Protein AF-A0A7Y4VP18-F1 (afdb_monomer_lite)

pLDDT: mean 71.91, std 22.38, range [23.7, 98.19]

Sequence (943 aa):
MKFELAARCVFVPAMILACAVATFGQVPNRPVITEVFTDPPGDNDGPVGRLGGNAHQEYIEIYLPPSASLSATLNKDALRLTFYEVEGDSTSSGLGLVNYRFDLPTFDLDPSNGITPGAIPRPSTGVVVLGWVDYASTAPVVLAGTSATRVAMINGGITSTGGTYTFIAMNGAQDGGTTNFPVPTAENKIDMPAEAGSGVIQNGSAAYLLVNRDSPSYVMLCDDAHTAECPAGSDPQLANDAVGLNTPASLDGLACNDHGKFLVTDQPYDAPTGDDIDLETVLPLGGAFSLLVPQVPEVDTSATFAGVANGYARRFVDVAKTTETAADDDPVADATTAYRHVRNDGPFFPSPGRAALTTTPPELGVAGSIEQSVQVLADTTGRPGILAANVGGNYPVNLSTAAGASSNSLVATFAAGSSATGVPGQTLGFPTVAVTVAPGATHGAVADATVTVTANNANGGDPPVAAPIQNTTLTATVLKPTAGLTASGLPFQTTVFAAIQGIPASAGLTNEFRATSLGAAVAANLGGAILDTLTNGAVLADSTTNIGNGVLMQTIIRDFPDPAFYIELPGPPGEPSLVQAVLQSAEVQSGASTYDNSFDVGLTVLRAIRFNLPDTFTFGGFFTPTETLQFVDATGRAGRVRSGLSNATTTRTFELAILDTNVKDDNSLETGATDDVGIVVEVETVEAGSPVAPGEFVFLSYTGGLQGADIDGVDVPPGNNIATILFLDLDNLHTVLGIRTLEAIILVDGSGTGELDVAEIFSLNASSQQPSVVAATPNNGASLWRTSLNTVRLSFSQDITTPAAGQVEIRQLLPGGLFGPDLSGGFGMLVQEGVGGSPRVLRIRDTGGGDLVHRNWYAIRNAGTWAGVADFELHYLVQIGDVDGDMEVLDADVDVTNLAIPSLTPSGDDRRNVDGDGAILNADASSTNARIPSLFVPKPSGH

Structure (mmCIF, N/CA/C/O backbone):
data_AF-A0A7Y4VP18-F1
#
_entry.id   AF-A0A7Y4VP18-F1
#
loop_
_atom_site.group_PDB
_atom_site.id
_atom_site.type_symbol
_atom_site.label_atom_id
_atom_site.label_alt_id
_atom_site.label_comp_id
_atom_site.label_asym_id
_atom_site.label_entity_id
_atom_site.label_seq_id
_atom_site.pdbx_PDB_ins_code
_atom_site.Cartn_x
_atom_site.Cartn_y
_atom_site.Cartn_z
_atom_site.occupancy
_atom_site.B_iso_or_equiv
_atom_site.auth_seq_id
_atom_site.auth_comp_id
_atom_site.auth_asym_id
_atom_site.auth_atom_id
_atom_site.pdbx_PDB_model_num
ATOM 1 N N . MET A 1 1 ? -30.834 -15.791 76.179 1.00 27.39 1 MET A N 1
ATOM 2 C CA . MET A 1 1 ? -30.591 -15.063 74.918 1.00 27.39 1 MET A CA 1
ATOM 3 C C . MET A 1 1 ? -30.558 -16.081 73.796 1.00 27.39 1 MET A C 1
ATOM 5 O O . MET A 1 1 ? -29.764 -17.007 73.868 1.00 27.39 1 MET A O 1
ATOM 9 N N . LYS A 1 2 ? -31.513 -15.953 72.869 1.00 34.97 2 LYS A N 1
ATOM 10 C CA . LYS A 1 2 ? -31.627 -16.673 71.588 1.00 34.97 2 LYS A CA 1
ATOM 11 C C . LYS A 1 2 ? -30.891 -15.826 70.530 1.00 34.97 2 LYS A C 1
ATOM 13 O O . LYS A 1 2 ? -30.844 -14.615 70.702 1.00 34.97 2 LYS A O 1
ATOM 18 N N . PHE A 1 3 ? -30.272 -16.382 69.495 1.00 28.22 3 PHE A N 1
ATOM 19 C CA . PHE A 1 3 ? -30.958 -17.079 68.406 1.00 28.22 3 PHE A CA 1
ATOM 20 C C . PHE A 1 3 ? -30.078 -18.121 67.700 1.00 28.22 3 PHE A C 1
ATOM 22 O O . PHE A 1 3 ? -28.873 -17.944 67.555 1.00 28.22 3 PHE A O 1
ATOM 29 N N . GLU A 1 4 ? -30.750 -19.178 67.242 1.00 37.38 4 GLU A N 1
ATOM 30 C CA . GLU A 1 4 ? -30.359 -20.063 66.140 1.00 37.38 4 GLU A CA 1
ATOM 31 C C . GLU A 1 4 ? -30.626 -19.392 64.783 1.00 37.38 4 GLU A C 1
ATOM 33 O O . GLU A 1 4 ? -31.495 -18.525 64.701 1.00 37.38 4 GLU A O 1
ATOM 38 N N . LEU A 1 5 ? -30.045 -19.930 63.702 1.00 25.66 5 LEU A N 1
ATOM 39 C CA . LEU A 1 5 ? -30.864 -20.346 62.553 1.00 25.66 5 LEU A CA 1
ATOM 40 C C . LEU A 1 5 ? -30.174 -21.420 61.687 1.00 25.66 5 LEU A C 1
ATOM 42 O O . LEU A 1 5 ? -28.961 -21.375 61.490 1.00 25.66 5 LEU A O 1
ATOM 46 N N . ALA A 1 6 ? -30.976 -22.325 61.108 1.00 29.61 6 ALA A N 1
ATOM 47 C CA . ALA A 1 6 ? -30.631 -23.160 59.954 1.00 29.61 6 ALA A CA 1
ATOM 48 C C . ALA A 1 6 ? -31.822 -23.331 58.965 1.00 29.61 6 ALA A C 1
ATOM 50 O O . ALA A 1 6 ? -32.920 -23.691 59.377 1.00 29.61 6 ALA A O 1
ATOM 51 N N . ALA A 1 7 ? -31.531 -23.074 57.676 1.00 34.88 7 ALA A N 1
ATOM 52 C CA . ALA A 1 7 ? -31.978 -23.593 56.354 1.00 34.88 7 ALA A CA 1
ATOM 53 C C . ALA A 1 7 ? -33.414 -24.107 56.005 1.00 34.88 7 ALA A C 1
ATOM 55 O O . ALA A 1 7 ? -33.889 -25.065 56.614 1.00 34.88 7 ALA A O 1
ATOM 56 N N . ARG A 1 8 ? -33.964 -23.647 54.840 1.00 23.75 8 ARG A N 1
ATOM 57 C CA . ARG A 1 8 ? -34.330 -24.424 53.599 1.00 23.75 8 ARG A CA 1
ATOM 58 C C . ARG A 1 8 ? -34.944 -23.567 52.436 1.00 23.75 8 ARG A C 1
ATOM 60 O O . ARG A 1 8 ? -35.460 -22.487 52.667 1.00 23.75 8 ARG A O 1
ATOM 67 N N . CYS A 1 9 ? -34.843 -24.120 51.212 1.00 32.41 9 CYS A N 1
ATOM 68 C CA . CYS A 1 9 ? -35.110 -23.702 49.800 1.00 32.41 9 CYS A CA 1
ATOM 69 C C . CYS A 1 9 ? -36.478 -23.045 49.404 1.00 32.41 9 CYS A C 1
ATOM 71 O O . CYS A 1 9 ? -37.495 -23.638 49.755 1.00 32.41 9 CYS A O 1
ATOM 73 N N . VAL A 1 10 ? -36.519 -21.942 48.602 1.00 23.70 10 VAL A N 1
ATOM 74 C CA . VAL A 1 10 ? -37.727 -21.353 47.917 1.00 23.70 10 VAL A CA 1
ATOM 75 C C . VAL A 1 10 ? -37.370 -20.480 46.668 1.00 23.70 10 VAL A C 1
ATOM 77 O O . VAL A 1 10 ? -36.376 -19.761 46.698 1.00 23.70 10 VAL A O 1
ATOM 80 N N . PHE A 1 11 ? -38.195 -20.539 45.600 1.00 28.14 11 PHE A N 1
ATOM 81 C CA . PHE A 1 11 ? -38.284 -19.636 44.417 1.00 28.14 11 PHE A CA 1
ATOM 82 C C . PHE A 1 11 ? -38.357 -18.139 44.801 1.00 28.14 11 PHE A C 1
ATOM 84 O O . PHE A 1 11 ? -39.081 -17.813 45.738 1.00 28.14 11 PHE A O 1
ATOM 91 N N . VAL A 1 12 ? -37.732 -17.206 44.060 1.00 27.14 12 VAL A N 1
ATOM 92 C CA . VAL A 1 12 ? -37.897 -15.757 44.340 1.00 27.14 12 VAL A CA 1
ATOM 93 C C . VAL A 1 12 ? -38.121 -14.911 43.068 1.00 27.14 12 VAL A C 1
ATOM 95 O O . VAL A 1 12 ? -37.169 -14.368 42.522 1.00 27.14 12 VAL A O 1
ATOM 98 N N . PRO A 1 13 ? -39.385 -14.702 42.645 1.00 26.66 13 PRO A N 1
ATOM 99 C CA . PRO A 1 13 ? -39.809 -13.616 41.744 1.00 26.66 13 PRO A CA 1
ATOM 100 C C . PRO A 1 13 ? -39.822 -12.230 42.428 1.00 26.66 13 PRO A C 1
ATOM 102 O O . PRO A 1 13 ? -40.348 -11.268 41.886 1.00 26.66 13 PRO A O 1
ATOM 105 N N . ALA A 1 14 ? -39.296 -12.114 43.651 1.00 29.27 14 ALA A N 1
ATOM 106 C CA . ALA A 1 14 ? -39.451 -10.928 44.495 1.00 29.27 14 ALA A CA 1
ATOM 107 C C . ALA A 1 14 ? -38.289 -9.921 44.412 1.00 29.27 14 ALA A C 1
ATOM 109 O O . ALA A 1 14 ? -38.325 -8.915 45.113 1.00 29.27 14 ALA A O 1
ATOM 110 N N . MET A 1 15 ? -37.241 -10.178 43.619 1.00 30.61 15 MET A N 1
ATOM 111 C CA . MET A 1 15 ? -35.980 -9.442 43.786 1.00 30.61 15 MET A CA 1
ATOM 112 C C . MET A 1 15 ? -35.932 -8.076 43.077 1.00 30.61 15 MET A C 1
ATOM 114 O O . MET A 1 15 ? -35.223 -7.201 43.557 1.00 30.61 15 MET A O 1
ATOM 118 N N . ILE A 1 16 ? -36.723 -7.848 42.020 1.00 37.94 16 ILE A N 1
ATOM 119 C CA . ILE A 1 16 ? -36.807 -6.524 41.362 1.00 37.94 16 ILE A CA 1
ATOM 120 C C . ILE A 1 16 ? -37.927 -5.668 41.981 1.00 37.94 16 ILE A C 1
ATOM 122 O O . ILE A 1 16 ? -37.716 -4.498 42.278 1.00 37.94 16 ILE A O 1
ATOM 126 N N . LEU A 1 17 ? -39.059 -6.274 42.357 1.00 38.62 17 LEU A N 1
ATOM 127 C CA . LEU A 1 17 ? -40.184 -5.562 42.986 1.00 38.62 17 LEU A CA 1
ATOM 128 C C . LEU A 1 17 ? -39.921 -5.102 44.437 1.00 38.62 17 LEU A C 1
ATOM 130 O O . LEU A 1 17 ? -40.648 -4.269 44.972 1.00 38.62 17 LEU A O 1
ATOM 134 N N . ALA A 1 18 ? -38.896 -5.650 45.098 1.00 33.75 18 ALA A N 1
ATOM 135 C CA . ALA A 1 18 ? -38.462 -5.206 46.425 1.00 33.75 18 ALA A CA 1
ATOM 136 C C . ALA A 1 18 ? -37.542 -3.972 46.379 1.00 33.75 18 ALA A C 1
ATOM 138 O O . ALA A 1 18 ? -37.333 -3.342 47.418 1.00 33.75 18 ALA A O 1
ATOM 139 N N . CYS A 1 19 ? -37.004 -3.613 45.206 1.00 37.16 19 CYS A N 1
ATOM 140 C CA . CYS A 1 19 ? -36.064 -2.500 45.089 1.00 37.16 19 CYS A CA 1
ATOM 141 C C . CYS A 1 19 ? -36.760 -1.147 45.292 1.00 37.16 19 CYS A C 1
ATOM 143 O O . CYS A 1 19 ? -36.222 -0.310 46.009 1.00 37.16 19 CYS A O 1
ATOM 145 N N . ALA A 1 20 ? -38.000 -0.985 44.804 1.00 41.53 20 ALA A N 1
ATOM 146 C CA . ALA A 1 20 ? -38.771 0.252 44.959 1.00 41.53 20 ALA A CA 1
ATOM 147 C C . ALA A 1 20 ? -38.981 0.651 46.432 1.00 41.53 20 ALA A C 1
ATOM 149 O O . ALA A 1 20 ? -38.955 1.829 46.753 1.00 41.53 20 ALA A O 1
ATOM 150 N N . VAL A 1 21 ? -39.127 -0.302 47.363 1.00 42.72 21 VAL A N 1
ATOM 151 C CA . VAL A 1 21 ? -39.340 0.017 48.792 1.00 42.72 21 VAL A CA 1
ATOM 152 C C . VAL A 1 21 ? -38.019 0.216 49.550 1.00 42.72 21 VAL A C 1
ATOM 154 O O . VAL A 1 21 ? -37.994 0.913 50.562 1.00 42.72 21 VAL A O 1
ATOM 157 N N . ALA A 1 22 ? -36.920 -0.381 49.076 1.00 39.81 22 ALA A N 1
ATOM 158 C CA . ALA A 1 22 ? -35.624 -0.359 49.759 1.00 39.81 22 ALA A CA 1
ATOM 159 C C . ALA A 1 22 ? -34.773 0.889 49.458 1.00 39.81 22 ALA A C 1
ATOM 161 O O . ALA A 1 22 ? -33.795 1.124 50.167 1.00 39.81 22 ALA A O 1
ATOM 162 N N . THR A 1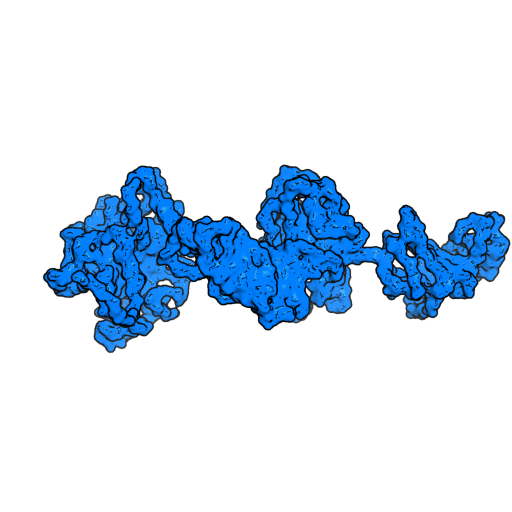 23 ? -35.132 1.688 48.449 1.00 42.66 23 THR A N 1
ATOM 163 C CA . THR A 1 23 ? -34.358 2.868 48.022 1.00 42.66 23 THR A CA 1
ATOM 164 C C . THR A 1 23 ? -35.020 4.208 48.331 1.00 42.66 23 THR A C 1
ATOM 166 O O . THR A 1 23 ? -34.431 5.249 48.052 1.00 42.66 23 THR A O 1
ATOM 169 N N . PHE A 1 24 ? -36.203 4.234 48.952 1.00 44.00 24 PHE A N 1
ATOM 170 C CA . PHE A 1 24 ? -36.732 5.489 49.480 1.00 44.00 24 PHE A CA 1
ATOM 171 C C . PHE A 1 24 ? -35.923 5.909 50.715 1.00 44.00 24 PHE A C 1
ATOM 173 O O . PHE A 1 24 ? -36.096 5.339 51.793 1.00 44.00 24 PHE A O 1
ATOM 180 N N . GLY A 1 25 ? -35.091 6.950 50.587 1.00 45.75 25 GLY A N 1
ATOM 181 C CA . GLY A 1 25 ? -34.491 7.633 51.745 1.00 45.75 25 GLY A CA 1
ATOM 182 C C . GLY A 1 25 ? -35.557 8.119 52.743 1.00 45.75 25 GLY A C 1
ATOM 183 O O . GLY A 1 25 ? -35.332 8.122 53.954 1.00 45.75 25 GLY A O 1
ATOM 184 N N . GLN A 1 26 ? -36.763 8.415 52.240 1.00 59.59 26 GLN A N 1
ATOM 185 C CA . GLN A 1 26 ? -37.980 8.654 53.010 1.00 59.59 26 GLN A CA 1
ATOM 186 C C . GLN A 1 26 ? -39.202 8.092 52.263 1.00 59.59 26 GLN A C 1
ATOM 188 O O . GLN A 1 26 ? -39.441 8.438 51.110 1.00 59.59 26 GLN A O 1
ATOM 193 N N . VAL A 1 27 ? -40.000 7.237 52.919 1.00 69.19 27 VAL A N 1
ATOM 194 C CA . VAL A 1 27 ? -41.235 6.686 52.326 1.00 69.19 27 VAL A CA 1
ATOM 195 C C . VAL A 1 27 ? -42.208 7.833 52.004 1.00 69.19 27 VAL A C 1
ATOM 197 O O . VAL A 1 27 ? -42.503 8.616 52.916 1.00 69.19 27 VAL A O 1
ATOM 200 N N . PRO A 1 28 ? -42.746 7.929 50.769 1.00 72.94 28 PRO A N 1
ATOM 201 C CA . PRO A 1 28 ? -43.688 8.980 50.401 1.00 72.94 28 PRO A CA 1
ATOM 202 C C . PRO A 1 28 ? -44.899 9.013 51.336 1.00 72.94 28 PRO A C 1
ATOM 204 O O . PRO A 1 28 ? -45.402 7.976 51.772 1.00 72.94 28 PRO A O 1
ATOM 207 N N . ASN A 1 29 ? -45.401 10.209 51.635 1.00 78.06 29 ASN A N 1
ATOM 208 C CA . ASN A 1 29 ? -46.586 10.385 52.479 1.00 78.06 29 ASN A CA 1
ATOM 209 C C . ASN A 1 29 ? -47.910 10.381 51.692 1.00 78.06 29 ASN A C 1
ATOM 211 O O . ASN A 1 29 ? -48.968 10.708 52.233 1.00 78.06 29 ASN A O 1
ATOM 215 N N . ARG A 1 30 ? -47.857 10.017 50.413 1.00 79.31 30 ARG A N 1
ATOM 216 C CA . ARG A 1 30 ? -48.980 9.931 49.477 1.00 79.31 30 ARG A CA 1
ATOM 217 C C . ARG A 1 30 ? -48.631 8.958 48.343 1.00 79.31 30 ARG A C 1
ATOM 219 O O . ARG A 1 30 ? -47.443 8.711 48.141 1.00 79.31 30 ARG A O 1
ATOM 226 N N . PRO A 1 31 ? -49.621 8.385 47.641 1.00 85.25 31 PRO A N 1
ATOM 227 C CA . PRO A 1 31 ? -49.384 7.650 46.401 1.00 85.25 31 PRO A CA 1
ATOM 228 C C . PRO A 1 31 ? -48.556 8.441 45.387 1.00 85.25 31 PRO A C 1
ATOM 230 O O . PRO A 1 31 ? -48.753 9.649 45.271 1.00 85.25 31 PRO A O 1
ATOM 233 N N . VAL A 1 32 ? -47.666 7.754 44.671 1.00 79.56 32 VAL A N 1
ATOM 234 C CA . VAL A 1 32 ? -46.774 8.338 43.655 1.00 79.56 32 VAL A CA 1
ATOM 235 C C . VAL A 1 32 ? -46.654 7.419 42.440 1.00 79.56 32 VAL A C 1
ATOM 237 O O . VAL A 1 32 ? -46.784 6.202 42.579 1.00 79.56 32 VAL A O 1
ATOM 240 N N . ILE A 1 33 ? -46.402 7.998 41.270 1.00 75.06 33 ILE A N 1
ATOM 241 C CA . ILE A 1 33 ? -46.044 7.308 40.030 1.00 75.06 33 ILE A CA 1
ATOM 242 C C . ILE A 1 33 ? -44.536 7.034 40.088 1.00 75.06 33 ILE A C 1
ATOM 244 O O . ILE A 1 33 ? -43.730 7.961 40.224 1.00 75.06 33 ILE A O 1
ATOM 248 N N . THR A 1 34 ? -44.152 5.761 40.037 1.00 64.56 34 THR A N 1
ATOM 249 C CA . THR A 1 34 ? -42.749 5.331 40.142 1.00 64.56 34 THR A CA 1
ATOM 250 C C . THR A 1 34 ? -42.109 5.075 38.785 1.00 64.56 34 THR A C 1
ATOM 252 O O . THR A 1 34 ? -40.915 5.328 38.631 1.00 64.56 34 THR A O 1
ATOM 255 N N . GLU A 1 35 ? -42.883 4.639 37.796 1.00 65.75 35 GLU A N 1
ATOM 256 C CA . GLU A 1 35 ? -42.374 4.282 36.471 1.00 65.75 35 GLU A CA 1
ATOM 257 C C . GLU A 1 35 ? -43.479 4.409 35.420 1.00 65.75 35 GLU A C 1
ATOM 259 O O . GLU A 1 35 ? -44.640 4.109 35.712 1.00 65.75 35 GLU A O 1
ATOM 264 N N . VAL A 1 36 ? -43.122 4.841 34.207 1.00 62.03 36 VAL A N 1
ATOM 265 C CA . VAL A 1 36 ? -43.998 4.760 33.034 1.00 62.03 36 VAL A CA 1
ATOM 266 C C . VAL A 1 36 ? -43.203 4.249 31.840 1.00 62.03 36 VAL A C 1
ATOM 268 O O . VAL A 1 36 ? -42.112 4.738 31.553 1.00 62.03 36 VAL A O 1
ATOM 271 N N . PHE A 1 37 ? -43.766 3.248 31.172 1.00 62.25 37 PHE A N 1
ATOM 272 C CA . PHE A 1 37 ? -43.196 2.589 30.011 1.00 62.25 37 PHE A CA 1
ATOM 273 C C . PHE A 1 37 ? -44.177 2.687 28.840 1.00 62.25 37 PHE A C 1
ATOM 275 O O . PHE A 1 37 ? -45.250 2.076 28.892 1.00 62.25 37 PHE A O 1
ATOM 282 N N . THR A 1 38 ? -43.800 3.442 27.809 1.00 55.41 38 THR A N 1
ATOM 283 C CA . THR A 1 38 ? -44.538 3.604 26.549 1.00 55.41 38 THR A CA 1
ATOM 284 C C . THR A 1 38 ? -43.804 2.892 25.407 1.00 55.41 38 THR A C 1
ATOM 286 O O . THR A 1 38 ? -42.612 2.606 25.495 1.00 55.41 38 THR A O 1
ATOM 289 N N . ASP A 1 39 ? -44.548 2.481 24.386 1.00 48.91 39 ASP A N 1
ATOM 290 C CA . ASP A 1 39 ? -44.175 1.455 23.407 1.00 48.91 39 ASP A CA 1
ATOM 291 C C . ASP A 1 39 ? -42.873 1.743 22.608 1.00 48.91 39 ASP A C 1
ATOM 293 O O . ASP A 1 39 ? -42.826 2.704 21.838 1.00 48.91 39 ASP A O 1
ATOM 297 N N . PRO A 1 40 ? -41.811 0.911 22.711 1.00 42.06 40 PRO A N 1
ATOM 298 C CA . PRO A 1 40 ? -40.610 1.073 21.895 1.00 42.06 40 PRO A CA 1
ATOM 299 C C . PRO A 1 40 ? -40.808 0.463 20.495 1.00 42.06 40 PRO A C 1
ATOM 301 O O . PRO A 1 40 ? -41.435 -0.593 20.362 1.00 42.06 40 PRO A O 1
ATOM 304 N N . PRO A 1 41 ? -40.213 1.029 19.430 1.00 34.22 41 PRO A N 1
ATOM 305 C CA . PRO A 1 41 ? -40.192 0.375 18.128 1.00 34.22 41 PRO A CA 1
ATOM 306 C C . PRO A 1 41 ? -39.274 -0.864 18.178 1.00 34.22 41 PRO A C 1
ATOM 308 O O . PRO A 1 41 ? -38.079 -0.766 17.923 1.00 34.22 41 PRO A O 1
ATOM 311 N N . GLY A 1 42 ? -39.799 -2.050 18.513 1.00 43.12 42 GLY A N 1
ATOM 312 C CA . GLY A 1 42 ? -39.007 -3.289 18.504 1.00 43.12 42 GLY A CA 1
ATOM 313 C C . GLY A 1 42 ? -39.711 -4.550 19.030 1.00 43.12 42 GLY A C 1
ATOM 314 O O . GLY A 1 42 ? -40.543 -4.502 19.930 1.00 43.12 42 GLY A O 1
ATOM 315 N N . ASP A 1 43 ? -39.342 -5.710 18.472 1.00 38.16 43 ASP A N 1
ATOM 316 C CA . ASP A 1 43 ? -40.094 -6.975 18.569 1.00 38.16 43 ASP A CA 1
ATOM 317 C C . ASP A 1 43 ? -39.928 -7.800 19.867 1.00 38.16 43 ASP A C 1
ATOM 319 O O . ASP A 1 43 ? -40.537 -8.864 19.965 1.00 38.16 43 ASP A O 1
ATOM 323 N N . ASN A 1 44 ? -39.155 -7.383 20.877 1.00 41.50 44 ASN A N 1
ATOM 324 C CA . ASN A 1 44 ? -39.068 -8.102 22.164 1.00 41.50 44 ASN A CA 1
ATOM 325 C C . ASN A 1 44 ? -38.524 -7.197 23.281 1.00 41.50 44 ASN A C 1
ATOM 327 O O . ASN A 1 44 ? -37.347 -6.874 23.214 1.00 41.50 44 ASN A O 1
ATOM 331 N N . ASP A 1 45 ? -39.335 -6.857 24.299 1.00 35.03 45 ASP A N 1
ATOM 332 C CA . ASP A 1 45 ? -38.932 -6.841 25.725 1.00 35.03 45 ASP A CA 1
ATOM 333 C C . ASP A 1 45 ? -40.055 -6.392 26.696 1.00 35.03 45 ASP A C 1
ATOM 335 O O . ASP A 1 45 ? -40.918 -5.585 26.363 1.00 35.03 45 ASP A O 1
ATOM 339 N N . GLY A 1 46 ? -40.052 -6.973 27.908 1.00 35.16 46 GLY A N 1
ATOM 340 C CA . GLY A 1 46 ? -40.934 -6.667 29.051 1.00 35.16 46 GLY A CA 1
ATOM 341 C C . GLY A 1 46 ? -41.022 -7.826 30.078 1.00 35.16 46 GLY A C 1
ATOM 342 O O . GLY A 1 46 ? -40.941 -8.992 29.683 1.00 35.16 46 GLY A O 1
ATOM 343 N N . PRO A 1 47 ? -41.210 -7.570 31.398 1.00 32.66 47 PRO A N 1
ATOM 344 C CA . PRO A 1 47 ? -41.119 -8.563 32.494 1.00 32.66 47 PRO A CA 1
ATOM 345 C C . PRO A 1 47 ? -42.221 -9.642 32.499 1.00 32.66 47 PRO A C 1
ATOM 347 O O . PRO A 1 47 ? -42.237 -10.538 33.348 1.00 32.66 47 PRO A O 1
ATOM 350 N N . VAL A 1 48 ? -43.133 -9.581 31.535 1.00 37.66 48 VAL A N 1
ATOM 351 C CA . VAL A 1 48 ? -44.155 -10.583 31.248 1.00 37.66 48 VAL A CA 1
ATOM 352 C C . VAL A 1 48 ? -43.970 -10.929 29.774 1.00 37.66 48 VAL A C 1
ATOM 354 O O . VAL A 1 48 ? -44.380 -10.162 28.914 1.00 37.66 48 VAL A O 1
ATOM 357 N N . GLY A 1 49 ? -43.257 -12.025 29.489 1.00 36.53 49 GLY A N 1
ATOM 358 C CA . GLY A 1 49 ? -42.770 -12.344 28.141 1.00 36.53 49 GLY A CA 1
ATOM 359 C C . GLY A 1 49 ? -43.819 -12.133 27.043 1.00 36.53 49 GLY A C 1
ATOM 360 O O . GLY A 1 49 ? -44.874 -12.774 27.058 1.00 36.53 49 GLY A O 1
ATOM 361 N N . ARG A 1 50 ? -43.518 -11.229 26.099 1.00 39.66 50 ARG A N 1
ATOM 362 C CA . ARG A 1 50 ? -44.345 -10.964 24.916 1.00 39.66 50 ARG A CA 1
ATOM 363 C C . ARG A 1 50 ? -44.333 -12.200 23.999 1.00 39.66 50 ARG A C 1
ATOM 365 O O . ARG A 1 50 ? -43.318 -12.871 23.827 1.00 39.66 50 ARG A O 1
ATOM 372 N N . LEU A 1 51 ? -45.479 -12.511 23.395 1.00 41.34 51 LEU A N 1
ATOM 373 C CA . LEU A 1 51 ? -45.532 -13.291 22.156 1.00 41.34 51 LEU A CA 1
ATOM 374 C C . LEU A 1 51 ? -45.607 -12.273 21.019 1.00 41.34 51 LEU A C 1
ATOM 376 O O . LEU A 1 51 ? -46.372 -11.321 21.147 1.00 41.34 51 LEU A O 1
ATOM 380 N N . GLY A 1 52 ? -44.873 -12.482 19.922 1.00 41.41 52 GLY A N 1
ATOM 381 C CA . GLY A 1 52 ? -44.732 -11.539 18.794 1.00 41.41 52 GLY A CA 1
ATOM 382 C C . GLY A 1 52 ? -46.009 -11.164 18.015 1.00 41.41 52 GLY A C 1
ATOM 383 O O . GLY A 1 52 ? -45.918 -10.770 16.863 1.00 41.41 52 GLY A O 1
ATOM 384 N N . GLY A 1 53 ? -47.203 -11.327 18.596 1.00 43.72 53 GLY A N 1
ATOM 385 C CA . GLY A 1 53 ? -48.481 -10.833 18.075 1.00 43.72 53 GLY A CA 1
ATOM 386 C C . GLY A 1 53 ? -49.132 -9.714 18.904 1.00 43.72 53 GLY A C 1
ATOM 387 O O . GLY A 1 53 ? -50.231 -9.306 18.551 1.00 43.72 53 GLY A O 1
ATOM 388 N N . ASN A 1 54 ? -48.502 -9.237 19.987 1.00 45.00 54 ASN A N 1
ATOM 389 C CA . ASN A 1 54 ? -48.984 -8.122 20.820 1.00 45.00 54 ASN A CA 1
ATOM 390 C C . ASN A 1 54 ? -47.930 -7.004 20.837 1.00 45.00 54 ASN A C 1
ATOM 392 O O . ASN A 1 54 ? -47.074 -6.981 21.720 1.00 45.00 54 ASN A O 1
ATOM 396 N N . ALA A 1 55 ? -47.969 -6.132 19.827 1.00 42.94 55 ALA A N 1
ATOM 397 C CA . ALA A 1 55 ? -46.949 -5.104 19.620 1.00 42.94 55 ALA A CA 1
ATOM 398 C C . ALA A 1 55 ? -47.078 -3.905 20.575 1.00 42.94 55 ALA A C 1
ATOM 400 O O . ALA A 1 55 ? -46.048 -3.371 20.945 1.00 42.94 55 ALA A O 1
ATOM 401 N N . HIS A 1 56 ? -48.289 -3.567 21.043 1.00 49.31 56 HIS A N 1
ATOM 402 C CA . HIS A 1 56 ? -48.555 -2.359 21.836 1.00 49.31 56 HIS A CA 1
ATOM 403 C C . HIS A 1 56 ? -48.923 -2.712 23.288 1.00 49.31 56 HIS A C 1
ATOM 405 O O . HIS A 1 56 ? -50.064 -3.085 23.585 1.00 49.31 56 HIS A O 1
ATOM 411 N N . GLN A 1 57 ? -47.951 -2.665 24.204 1.00 51.09 57 GLN A N 1
ATOM 412 C CA . GLN A 1 57 ? -48.201 -2.817 25.646 1.00 51.09 57 GLN A CA 1
ATOM 413 C C . GLN A 1 57 ? -47.454 -1.745 26.429 1.00 51.09 57 GLN A C 1
ATOM 415 O O . GLN A 1 57 ? -46.227 -1.785 26.509 1.00 51.09 57 GLN A O 1
ATOM 420 N N . GLU A 1 58 ? -48.220 -0.859 27.053 1.00 59.62 58 GLU A N 1
ATOM 421 C CA . GLU A 1 58 ? -47.741 0.207 27.932 1.00 59.62 58 GLU A CA 1
ATOM 422 C C . GLU A 1 58 ? -48.004 -0.167 29.392 1.00 59.62 58 GLU A C 1
ATOM 424 O O . GLU A 1 58 ? -49.012 -0.815 29.705 1.00 59.62 58 GLU A O 1
ATOM 429 N N . TYR A 1 59 ? -47.120 0.234 30.306 1.00 68.94 59 TYR A N 1
ATOM 430 C CA . TYR A 1 59 ? -47.305 -0.012 31.737 1.00 68.94 59 TYR A CA 1
ATOM 431 C C . TYR A 1 59 ? -46.974 1.223 32.568 1.00 68.94 59 TYR A C 1
ATOM 433 O O . TYR A 1 59 ? -45.981 1.902 32.334 1.00 68.94 59 TYR A O 1
ATOM 441 N N . ILE A 1 60 ? -47.785 1.467 33.594 1.00 71.69 60 ILE A N 1
ATOM 442 C CA . ILE A 1 60 ? -47.579 2.521 34.589 1.00 71.69 60 ILE A CA 1
ATOM 443 C C . ILE A 1 60 ? -47.492 1.872 35.967 1.00 71.69 60 ILE A C 1
ATOM 445 O O . ILE A 1 60 ? -48.398 1.141 36.379 1.00 71.69 60 ILE A O 1
ATOM 449 N N . GLU A 1 61 ? -46.430 2.166 36.710 1.00 75.25 61 GLU A N 1
ATOM 450 C CA . GLU A 1 61 ? -46.273 1.738 38.095 1.00 75.25 61 GLU A CA 1
ATOM 451 C C . GLU A 1 61 ? -46.654 2.865 39.065 1.00 75.25 61 GLU A C 1
ATOM 453 O O . GLU A 1 61 ? -46.178 3.998 38.981 1.00 75.25 61 GLU A O 1
ATOM 458 N N . ILE A 1 62 ? -47.523 2.536 40.020 1.00 80.06 62 ILE A N 1
ATOM 459 C CA . ILE A 1 62 ? -47.939 3.400 41.122 1.00 80.06 62 ILE A CA 1
ATOM 460 C C . ILE A 1 62 ? -47.535 2.734 42.433 1.00 80.06 62 ILE A C 1
ATOM 462 O O . ILE A 1 62 ? -47.940 1.610 42.739 1.00 80.06 62 ILE A O 1
ATOM 466 N N . TYR A 1 63 ? -46.820 3.467 43.276 1.00 82.69 63 TYR A N 1
ATOM 467 C CA . TYR A 1 63 ? -46.547 3.052 44.642 1.00 82.69 63 TYR A CA 1
ATOM 468 C C . TYR A 1 63 ? -47.572 3.645 45.612 1.00 82.69 63 TYR A C 1
ATOM 470 O O . TYR A 1 63 ? -47.729 4.860 45.731 1.00 82.69 63 TYR A O 1
ATOM 478 N N . LEU A 1 64 ? -48.246 2.773 46.361 1.00 85.44 64 LEU A N 1
ATOM 479 C CA . LEU A 1 64 ? -49.132 3.101 47.472 1.00 85.44 64 LEU A CA 1
ATOM 480 C C . LEU A 1 64 ? -48.357 2.968 48.793 1.00 85.44 64 LEU A C 1
ATOM 482 O O . LEU A 1 64 ? -48.031 1.847 49.195 1.00 85.44 64 LEU A O 1
ATOM 486 N N . PRO A 1 65 ? -48.079 4.051 49.536 1.00 82.12 65 PRO A N 1
ATOM 487 C CA . PRO A 1 65 ? -47.394 3.951 50.822 1.00 82.12 65 PRO A CA 1
ATOM 488 C C . PRO A 1 65 ? -48.207 3.198 51.885 1.00 82.12 65 PRO A C 1
ATOM 490 O O . PRO A 1 65 ? -49.436 3.130 51.795 1.00 82.12 65 PRO A O 1
ATOM 493 N N . PRO A 1 66 ? -47.557 2.635 52.919 1.00 83.56 66 PRO A N 1
ATOM 494 C CA . PRO A 1 66 ? -48.255 2.096 54.084 1.00 83.56 66 PRO A CA 1
ATOM 495 C C . PRO A 1 66 ? -49.085 3.177 54.790 1.00 83.56 66 PRO A C 1
ATOM 497 O O . PRO A 1 66 ? -48.663 4.333 54.854 1.00 83.56 66 PRO A O 1
ATOM 500 N N . SER A 1 67 ? -50.211 2.801 55.410 1.00 81.69 67 SER A N 1
ATOM 501 C CA . SER A 1 67 ? -51.104 3.739 56.115 1.00 81.69 67 SER A CA 1
ATOM 502 C C . SER A 1 67 ? -50.394 4.637 57.132 1.00 81.69 67 SER A C 1
ATOM 504 O O . SER A 1 67 ? -50.762 5.803 57.285 1.00 81.69 67 SER A O 1
ATOM 506 N N . ALA A 1 68 ? -49.353 4.129 57.795 1.00 82.19 68 ALA A N 1
ATOM 507 C CA . ALA A 1 68 ? -48.551 4.870 58.767 1.00 82.19 68 ALA A CA 1
ATOM 508 C C . ALA A 1 68 ? -47.748 6.031 58.151 1.00 82.19 68 ALA A C 1
ATOM 510 O O . ALA A 1 68 ? -47.497 7.020 58.835 1.00 82.19 68 ALA A O 1
ATOM 511 N N . SER A 1 69 ? -47.366 5.920 56.878 1.00 81.81 69 SER A N 1
ATOM 512 C CA . SER A 1 69 ? -46.623 6.954 56.153 1.00 81.81 69 SER A CA 1
ATOM 513 C C . SER A 1 69 ? -47.551 7.995 55.529 1.00 81.81 69 SER A C 1
ATOM 515 O O . SER A 1 69 ? -47.136 9.129 55.322 1.00 81.81 69 SER A O 1
ATOM 517 N N . LEU A 1 70 ? -48.810 7.635 55.255 1.00 80.12 70 LEU A N 1
ATOM 518 C CA . LEU A 1 70 ? -49.764 8.506 54.571 1.00 80.12 70 LEU A CA 1
ATOM 519 C C . LEU A 1 70 ? -50.159 9.735 55.396 1.00 80.12 70 LEU A C 1
ATOM 521 O O . LEU A 1 70 ? -50.479 9.629 56.588 1.00 80.12 70 LEU A O 1
ATOM 525 N N . SER A 1 71 ? -50.261 10.873 54.708 1.00 79.81 71 SER A N 1
ATOM 526 C CA . SER A 1 71 ? -50.827 12.115 55.230 1.00 79.81 71 SER A CA 1
ATOM 527 C C . SER A 1 71 ? -52.177 11.869 55.907 1.00 79.81 71 SER A C 1
ATOM 529 O O . SER A 1 71 ? -53.016 11.107 55.420 1.00 79.81 71 SER A O 1
ATOM 531 N N . ALA A 1 72 ? -52.406 12.554 57.029 1.00 79.62 72 ALA A N 1
ATOM 532 C CA . ALA A 1 72 ? -53.666 12.491 57.769 1.00 79.62 72 ALA A CA 1
ATOM 533 C C . ALA A 1 72 ? -54.866 13.038 56.974 1.00 79.62 72 ALA A C 1
ATOM 535 O O . ALA A 1 72 ? -56.008 12.815 57.362 1.00 79.62 72 ALA A O 1
ATOM 536 N N . THR A 1 73 ? -54.616 13.757 55.877 1.00 77.94 73 THR A N 1
ATOM 537 C CA . THR A 1 73 ? -55.651 14.320 55.001 1.00 77.94 73 THR A CA 1
ATOM 538 C C . THR A 1 73 ? -56.197 13.327 53.972 1.00 77.94 73 THR A C 1
ATOM 540 O O . THR A 1 73 ? -57.182 13.641 53.309 1.00 77.94 73 THR A O 1
ATOM 543 N N . LEU A 1 74 ? -55.583 12.147 53.819 1.00 82.50 74 LEU A N 1
ATOM 544 C CA . LEU A 1 74 ? -56.034 11.116 52.880 1.00 82.50 74 LEU A CA 1
ATOM 545 C C . LEU A 1 74 ? -57.039 10.171 53.543 1.00 82.50 74 LEU A C 1
ATOM 547 O O . LEU A 1 74 ? -56.847 9.750 54.685 1.00 82.50 74 LEU A O 1
ATOM 551 N N . ASN A 1 75 ? -58.088 9.799 52.807 1.00 85.00 75 ASN A N 1
ATOM 552 C CA . ASN A 1 75 ? -59.026 8.768 53.237 1.00 85.00 75 ASN A CA 1
ATOM 553 C C . ASN A 1 75 ? -58.366 7.391 53.086 1.00 85.00 75 ASN A C 1
ATOM 555 O O . ASN A 1 75 ? -58.288 6.857 51.983 1.00 85.00 75 ASN A O 1
ATOM 559 N N . LYS A 1 76 ? -57.844 6.841 54.185 1.00 82.94 76 LYS A N 1
ATOM 560 C CA . LYS A 1 76 ? -57.029 5.618 54.157 1.00 82.94 76 LYS A CA 1
ATOM 561 C C . LYS A 1 76 ? -57.853 4.356 53.896 1.00 82.94 76 LYS A C 1
ATOM 563 O O . LYS A 1 76 ? -57.279 3.380 53.441 1.00 82.94 76 LYS A O 1
ATOM 568 N N . ASP A 1 77 ? -59.167 4.406 54.088 1.00 80.06 77 ASP A N 1
ATOM 569 C CA . ASP A 1 77 ? -60.028 3.211 54.113 1.00 80.06 77 ASP A CA 1
ATOM 570 C C . ASP A 1 77 ? -60.739 3.003 52.771 1.00 80.06 77 ASP A C 1
ATOM 572 O O . ASP A 1 77 ? -61.301 1.942 52.489 1.00 80.06 77 ASP A O 1
ATOM 576 N N . ALA A 1 78 ? -60.773 4.058 51.956 1.00 82.00 78 ALA A N 1
ATOM 577 C CA . ALA A 1 78 ? -61.492 4.102 50.695 1.00 82.00 78 ALA A CA 1
ATOM 578 C C . ALA A 1 78 ? -60.885 5.146 49.748 1.00 82.00 78 ALA A C 1
ATOM 580 O O . ALA A 1 78 ? -61.611 5.988 49.218 1.00 82.00 78 ALA A O 1
ATOM 581 N N . LEU A 1 79 ? -59.565 5.110 49.554 1.00 83.31 79 LEU A N 1
ATOM 582 C CA . LEU A 1 79 ? -58.875 6.076 48.710 1.00 83.31 79 LEU A CA 1
ATOM 583 C C . LEU A 1 79 ? -59.304 5.910 47.251 1.00 83.31 79 LEU A C 1
ATOM 585 O O . LEU A 1 79 ? -59.056 4.875 46.622 1.00 83.31 79 LEU A O 1
ATOM 589 N N . ARG A 1 80 ? -59.923 6.952 46.702 1.00 85.00 80 ARG A N 1
ATOM 590 C CA . ARG A 1 80 ? -60.324 7.008 45.296 1.00 85.00 80 ARG A CA 1
ATOM 591 C C . ARG A 1 80 ? -59.281 7.772 44.498 1.00 85.00 80 ARG A C 1
ATOM 593 O O . ARG A 1 80 ? -59.138 8.983 44.639 1.00 85.00 80 ARG A O 1
ATOM 600 N N . LEU A 1 81 ? -58.585 7.054 43.626 1.00 82.12 81 LEU A N 1
ATOM 601 C CA . LEU A 1 81 ? -57.583 7.626 42.734 1.00 82.12 81 LEU A CA 1
ATOM 602 C C . LEU A 1 81 ? -58.141 7.794 41.320 1.00 82.12 81 LEU A C 1
ATOM 604 O O . LEU A 1 81 ? -59.034 7.048 40.900 1.00 82.12 81 LEU A O 1
ATOM 608 N N . THR A 1 82 ? -57.604 8.780 40.613 1.00 79.44 82 THR A N 1
ATOM 609 C CA . THR A 1 82 ? -57.753 8.967 39.169 1.00 79.44 82 THR A CA 1
ATOM 610 C C . THR A 1 82 ? -56.382 9.217 38.576 1.00 79.44 82 THR A C 1
ATOM 612 O O . THR A 1 82 ? -55.597 9.979 39.137 1.00 79.44 82 THR A O 1
ATOM 615 N N . PHE A 1 83 ? -56.119 8.570 37.454 1.00 78.44 83 PHE A N 1
ATOM 616 C CA . PHE A 1 83 ? -54.942 8.772 36.634 1.00 78.44 83 PHE A CA 1
ATOM 617 C C . PHE A 1 83 ? -55.338 9.564 35.385 1.00 78.44 83 PHE A C 1
ATOM 619 O O . PHE A 1 83 ? -56.375 9.273 34.787 1.00 78.44 83 PHE A O 1
ATOM 626 N N . TYR A 1 84 ? -54.550 10.568 35.023 1.00 73.62 84 TYR A N 1
ATOM 627 C CA . TYR A 1 84 ? -54.695 11.314 33.775 1.00 73.62 84 TYR A CA 1
ATOM 628 C C . TYR A 1 84 ? -53.427 11.164 32.946 1.00 73.62 84 TYR A C 1
ATOM 630 O O . TYR A 1 84 ? -52.334 11.184 33.508 1.00 73.62 84 TYR A O 1
ATOM 638 N N . GLU A 1 85 ? -53.591 11.070 31.635 1.00 72.31 85 GLU A N 1
ATOM 639 C CA . GLU A 1 85 ? -52.520 11.090 30.642 1.00 72.31 85 GLU A CA 1
ATOM 640 C C . GLU A 1 85 ? -52.745 12.257 29.683 1.00 72.31 85 GLU A C 1
ATOM 642 O O . GLU A 1 85 ? -53.804 12.376 29.062 1.00 72.31 85 GLU A O 1
ATOM 647 N N . VAL A 1 86 ? -51.746 13.127 29.590 1.00 65.31 86 VAL A N 1
ATOM 648 C CA . VAL A 1 86 ? -51.730 14.338 28.772 1.00 65.31 86 VAL A CA 1
ATOM 649 C C . VAL A 1 86 ? -50.635 14.173 27.728 1.00 65.31 86 VAL A C 1
ATOM 651 O O . VAL A 1 86 ? -49.476 14.260 28.090 1.00 65.31 86 VAL A O 1
ATOM 654 N N . GLU A 1 87 ? -50.949 13.932 26.463 1.00 57.47 87 GLU A N 1
ATOM 655 C CA . GLU A 1 87 ? -49.938 13.667 25.427 1.00 57.47 87 GLU A CA 1
ATOM 656 C C . GLU A 1 87 ? -50.042 14.700 24.299 1.00 57.47 87 GLU A C 1
ATOM 658 O O . GLU A 1 87 ? -51.141 15.049 23.865 1.00 57.47 87 GLU A O 1
ATOM 663 N N . GLY A 1 88 ? -48.892 15.207 23.841 1.00 51.47 88 GLY A N 1
ATOM 664 C CA . GLY A 1 88 ? -48.789 16.113 22.696 1.00 51.47 88 GLY A CA 1
ATOM 665 C C . GLY A 1 88 ? -48.101 15.453 21.501 1.00 51.47 88 GLY A C 1
ATOM 666 O O . GLY A 1 88 ? -46.871 15.470 21.412 1.00 51.47 88 GLY A O 1
ATOM 667 N N . ASP A 1 89 ? -48.867 14.917 20.548 1.00 45.69 89 ASP A N 1
ATOM 668 C CA . ASP A 1 89 ? -48.307 14.323 19.328 1.00 45.69 89 ASP A CA 1
ATOM 669 C C . ASP A 1 89 ? -48.104 15.367 18.199 1.00 45.69 89 ASP A C 1
ATOM 671 O O . ASP A 1 89 ? -48.741 16.425 18.149 1.00 45.69 89 ASP A O 1
ATOM 675 N N . SER A 1 90 ? -47.179 15.086 17.272 1.00 39.38 90 SER A N 1
ATOM 676 C CA . SER A 1 90 ? -46.800 15.996 16.168 1.00 39.38 90 SER A CA 1
ATOM 677 C C . SER A 1 90 ? -47.845 16.130 15.043 1.00 39.38 90 SER A C 1
ATOM 679 O O . SER A 1 90 ? -47.758 17.033 14.206 1.00 39.38 90 SER A O 1
ATOM 681 N N . THR A 1 91 ? -48.843 15.249 15.005 1.00 41.25 91 THR A N 1
ATOM 682 C CA . THR A 1 91 ? -49.961 15.241 14.050 1.00 41.25 91 THR A CA 1
ATOM 683 C C . THR A 1 91 ? -51.244 15.866 14.609 1.00 41.25 91 THR A C 1
ATOM 685 O O . THR A 1 91 ? -52.078 16.342 13.827 1.00 41.25 91 THR A O 1
ATOM 688 N N . SER A 1 92 ? -51.370 15.983 15.934 1.00 45.25 92 SER A N 1
ATOM 689 C CA . SER A 1 92 ? -52.377 16.770 16.651 1.00 45.25 92 SER A CA 1
ATOM 690 C C . SER A 1 92 ? -52.124 18.274 16.486 1.00 45.25 92 SER A C 1
ATOM 692 O O . SER A 1 92 ? -51.785 19.006 17.404 1.00 45.25 92 SER A O 1
ATOM 694 N N . SER A 1 93 ? -52.312 18.774 15.264 1.00 36.69 93 SER A N 1
ATOM 695 C CA . SER A 1 93 ? -52.186 20.200 14.910 1.00 36.69 93 SER A CA 1
ATOM 696 C C . SER A 1 93 ? -53.403 21.055 15.321 1.00 36.69 93 SER A C 1
ATOM 698 O O . SER A 1 93 ? -53.725 22.056 14.677 1.00 36.69 93 SER A O 1
ATOM 700 N N . GLY A 1 94 ? -54.087 20.679 16.403 1.00 41.59 94 GLY A N 1
ATOM 701 C CA . GLY A 1 94 ? -55.205 21.417 16.989 1.00 41.59 94 GLY A CA 1
ATOM 702 C C . GLY A 1 94 ? -54.932 21.768 18.449 1.00 41.59 94 GLY A C 1
ATOM 703 O O . GLY A 1 94 ? -54.270 21.017 19.148 1.00 41.59 94 GLY A O 1
ATOM 704 N N . LEU A 1 95 ? -55.433 22.925 18.887 1.00 37.41 95 LEU A N 1
ATOM 705 C CA . LEU A 1 95 ? -55.471 23.321 20.298 1.00 37.41 95 LEU A CA 1
ATOM 706 C C . LEU A 1 95 ? -56.322 22.303 21.093 1.00 37.41 95 LEU A C 1
ATOM 708 O O . LEU A 1 95 ? -57.362 21.873 20.589 1.00 37.41 95 LEU A O 1
ATOM 712 N N . GLY A 1 96 ? -55.850 21.918 22.282 1.00 44.53 96 GLY A N 1
ATOM 713 C CA . GLY A 1 96 ? -56.385 20.824 23.109 1.00 44.53 96 GLY A CA 1
ATOM 714 C C . GLY A 1 96 ? -55.597 19.537 22.860 1.00 44.53 96 GLY A C 1
ATOM 715 O O . GLY A 1 96 ? -55.346 19.197 21.713 1.00 44.53 96 GLY A O 1
ATOM 716 N N . LEU A 1 97 ? -55.123 18.797 23.866 1.00 45.34 97 LEU A N 1
ATOM 717 C CA . LEU A 1 97 ? -55.926 17.771 24.540 1.00 45.34 97 LEU A CA 1
ATOM 718 C C . LEU A 1 97 ? -55.179 17.186 25.769 1.00 45.34 97 LEU A C 1
ATOM 720 O O . LEU A 1 97 ? -53.962 17.037 25.755 1.00 45.34 97 LEU A O 1
ATOM 724 N N . VAL A 1 98 ? -55.922 16.771 26.803 1.00 49.25 98 VAL A N 1
ATOM 725 C CA . VAL A 1 98 ? -55.576 15.604 27.650 1.00 49.25 98 VAL A CA 1
ATOM 726 C C . VAL A 1 98 ? -56.163 14.375 26.960 1.00 49.25 98 VAL A C 1
ATOM 728 O O . VAL A 1 98 ? -57.353 14.399 26.637 1.00 49.25 98 VAL A O 1
ATOM 731 N N . ASN A 1 99 ? -55.368 13.326 26.736 1.00 54.72 99 ASN A N 1
ATOM 732 C CA . ASN A 1 99 ? -55.786 12.190 25.912 1.00 54.72 99 ASN A CA 1
ATOM 733 C C . ASN A 1 99 ? -56.651 11.191 26.696 1.00 54.72 99 ASN A C 1
ATOM 735 O O . ASN A 1 99 ? -57.690 10.779 26.181 1.00 54.72 99 ASN A O 1
ATOM 739 N N . TYR A 1 100 ? -56.324 10.871 27.959 1.00 59.81 100 TYR A N 1
ATOM 740 C CA . TYR A 1 100 ? -57.076 9.848 28.703 1.00 59.81 100 TYR A CA 1
ATOM 741 C C . TYR A 1 100 ? -57.237 10.108 30.211 1.00 59.81 100 TYR A C 1
ATOM 743 O O . TYR A 1 100 ? -56.382 10.684 30.886 1.00 59.81 100 TYR A O 1
ATOM 751 N N . ARG A 1 101 ? -58.360 9.623 30.767 1.00 70.38 101 ARG A N 1
ATOM 752 C CA . ARG A 1 101 ? -58.658 9.587 32.208 1.00 70.38 101 ARG A CA 1
ATOM 753 C C . ARG A 1 101 ? -59.037 8.173 32.642 1.00 70.38 101 ARG A C 1
ATOM 755 O O . ARG A 1 101 ? -60.006 7.595 32.152 1.00 70.38 101 ARG A O 1
ATOM 762 N N . PHE A 1 102 ? -58.380 7.683 33.687 1.00 69.50 102 PHE A N 1
ATOM 763 C CA . PHE A 1 102 ? -58.645 6.377 34.281 1.00 69.50 102 PHE A CA 1
ATOM 764 C C . PHE A 1 102 ? -58.997 6.518 35.757 1.00 69.50 102 PHE A C 1
ATOM 766 O O . PHE A 1 102 ? -58.163 6.814 36.612 1.00 69.50 102 PHE A O 1
ATOM 773 N N . ASP A 1 103 ? -60.262 6.276 36.082 1.00 73.00 103 ASP A N 1
ATOM 774 C CA . ASP A 1 103 ? -60.690 6.161 37.470 1.00 73.00 103 ASP A CA 1
ATOM 775 C C . ASP A 1 103 ? -60.285 4.789 38.012 1.00 73.00 103 ASP A C 1
ATOM 777 O O . ASP A 1 103 ? -60.846 3.759 37.637 1.00 73.00 103 ASP A O 1
ATOM 781 N N . LEU A 1 104 ? -59.316 4.779 38.925 1.00 77.81 104 LEU A N 1
ATOM 782 C CA . LEU A 1 104 ? -58.833 3.542 39.524 1.00 77.81 104 LEU A CA 1
ATOM 783 C C . LEU A 1 104 ? -59.866 2.985 40.521 1.00 77.81 104 LEU A C 1
ATOM 785 O O . LEU A 1 104 ? -60.672 3.747 41.082 1.00 77.81 104 LEU A O 1
ATOM 789 N N . PRO A 1 105 ? -59.848 1.664 40.786 1.00 76.69 105 PRO A N 1
ATOM 790 C CA . PRO A 1 105 ? -60.610 1.077 41.876 1.00 76.69 105 PRO A CA 1
ATOM 791 C C . PRO A 1 105 ? -60.330 1.793 43.196 1.00 76.69 105 PRO A C 1
ATOM 793 O O . PRO A 1 105 ? -59.256 2.346 43.422 1.00 76.69 105 PRO A O 1
ATOM 796 N N . THR A 1 106 ? -61.311 1.770 44.091 1.00 80.88 106 THR A N 1
ATOM 797 C CA . THR A 1 106 ? -61.107 2.283 45.446 1.00 80.88 106 THR A CA 1
ATOM 798 C C . THR A 1 106 ? -60.108 1.388 46.172 1.00 80.88 106 THR A C 1
ATOM 800 O O . THR A 1 106 ? -60.301 0.173 46.202 1.00 80.88 106 THR A O 1
ATOM 803 N N . PHE A 1 107 ? -59.065 1.973 46.757 1.00 81.62 107 PHE A N 1
ATOM 804 C CA . PHE A 1 107 ? -58.071 1.241 47.535 1.00 81.62 107 PHE A CA 1
ATOM 805 C C . PHE A 1 107 ? -58.309 1.422 49.031 1.00 81.62 107 PHE A C 1
ATOM 807 O O . PHE A 1 107 ? -58.499 2.536 49.509 1.00 81.62 107 PHE A O 1
ATOM 814 N N . ASP A 1 108 ? -58.244 0.325 49.772 1.00 83.81 108 ASP A N 1
ATOM 815 C CA . ASP A 1 108 ? -58.134 0.350 51.224 1.00 83.81 108 ASP A CA 1
ATOM 816 C C . ASP A 1 108 ? -56.650 0.251 51.602 1.00 83.81 108 ASP A C 1
ATOM 818 O O . ASP A 1 108 ? -56.007 -0.795 51.457 1.00 83.81 108 ASP A O 1
ATOM 822 N N . LEU A 1 109 ? -56.089 1.382 52.022 1.00 82.00 109 LEU A N 1
ATOM 823 C CA . LEU A 1 109 ? -54.694 1.533 52.419 1.00 82.00 109 LEU A CA 1
ATOM 824 C C . LEU A 1 109 ? -54.451 1.199 53.891 1.00 82.00 109 LEU A C 1
ATOM 826 O O . LEU A 1 109 ? -53.289 1.025 54.272 1.00 82.00 109 LEU A O 1
ATOM 830 N N . ASP A 1 110 ? -55.508 1.077 54.697 1.00 81.06 110 ASP A N 1
ATOM 831 C CA . ASP A 1 110 ? -55.452 0.692 56.103 1.00 81.06 110 ASP A CA 1
ATOM 832 C C . ASP A 1 110 ? -56.394 -0.487 56.401 1.00 81.06 110 ASP A C 1
ATOM 834 O O . ASP A 1 110 ? -57.415 -0.336 57.070 1.00 81.06 110 ASP A O 1
ATOM 838 N N . PRO A 1 111 ? -56.008 -1.718 56.025 1.00 67.31 111 PRO A N 1
ATOM 839 C CA . PRO A 1 111 ? -56.863 -2.892 56.199 1.00 67.31 111 PRO A CA 1
ATOM 840 C C . PRO A 1 111 ? -57.175 -3.225 57.673 1.00 67.31 111 PRO A C 1
ATOM 842 O O . PRO A 1 111 ? -57.932 -4.158 57.952 1.00 67.31 111 PRO A O 1
ATOM 845 N N . SER A 1 112 ? -56.578 -2.509 58.637 1.00 75.06 112 SER A N 1
ATOM 846 C CA . SER A 1 112 ? -56.758 -2.739 60.071 1.00 75.06 112 SER A CA 1
ATOM 847 C C . SER A 1 112 ? -58.105 -2.252 60.625 1.00 75.06 112 SER A C 1
ATOM 849 O O . SER A 1 112 ? -58.520 -2.721 61.688 1.00 75.06 112 SER A O 1
ATOM 851 N N . ASN A 1 113 ? -58.817 -1.376 59.911 1.00 72.75 113 ASN A N 1
ATOM 852 C CA . ASN A 1 113 ? -60.132 -0.857 60.312 1.00 72.75 113 ASN A CA 1
ATOM 853 C C . ASN A 1 113 ? -61.326 -1.558 59.632 1.00 72.75 113 ASN A C 1
ATOM 855 O O . ASN A 1 113 ? -62.478 -1.278 59.969 1.00 72.75 113 ASN A O 1
ATOM 859 N N . GLY A 1 114 ? -61.046 -2.559 58.794 1.00 68.75 114 GLY A N 1
ATOM 860 C CA . GLY A 1 114 ? -62.036 -3.356 58.079 1.00 68.75 114 GLY A CA 1
ATOM 861 C C . GLY A 1 114 ? -62.282 -2.823 56.670 1.00 68.75 114 GLY A C 1
ATOM 862 O O . GLY A 1 114 ? -62.563 -1.650 56.483 1.00 68.75 114 GLY A O 1
ATOM 863 N N . ILE A 1 115 ? -62.226 -3.721 55.683 1.00 65.44 115 ILE A N 1
ATOM 864 C CA . ILE A 1 115 ? -62.277 -3.341 54.268 1.00 65.44 115 ILE A CA 1
ATOM 865 C C . ILE A 1 115 ? -63.606 -2.665 53.937 1.00 65.44 115 ILE A C 1
ATOM 867 O O . ILE A 1 115 ? -64.672 -3.283 54.058 1.00 65.44 115 ILE A O 1
ATOM 871 N N . THR A 1 116 ? -63.537 -1.417 53.464 1.00 77.75 116 THR A N 1
ATOM 872 C CA . THR A 1 116 ? -64.693 -0.717 52.896 1.00 77.75 116 THR A CA 1
ATOM 873 C C . THR A 1 116 ? -65.326 -1.598 51.814 1.00 77.75 116 THR A C 1
ATOM 875 O O . THR A 1 116 ? -64.623 -2.020 50.893 1.00 77.75 116 THR A O 1
ATOM 878 N N . PRO A 1 117 ? -66.637 -1.914 51.877 1.00 77.25 117 PRO A N 1
ATOM 879 C CA . PRO A 1 117 ? -67.270 -2.794 50.900 1.00 77.25 117 PRO A CA 1
ATOM 880 C C . PRO A 1 117 ? -67.014 -2.340 49.455 1.00 77.25 117 PRO A C 1
ATOM 882 O O . PRO A 1 117 ? -67.441 -1.260 49.056 1.00 77.25 117 PRO A O 1
ATOM 885 N N . GLY A 1 118 ? -66.326 -3.180 48.675 1.00 72.56 118 GLY A N 1
ATOM 886 C CA . GLY A 1 118 ? -65.963 -2.901 47.280 1.00 72.56 118 GLY A CA 1
ATOM 887 C C . GLY A 1 118 ? -64.565 -2.306 47.058 1.00 72.56 118 GLY A C 1
ATOM 888 O O . GLY A 1 118 ? -64.167 -2.184 45.902 1.00 72.56 118 GLY A O 1
ATOM 889 N N . ALA A 1 119 ? -63.809 -1.982 48.114 1.00 78.50 119 ALA A N 1
ATOM 890 C CA . ALA A 1 119 ? -62.422 -1.529 48.005 1.00 78.50 119 ALA A CA 1
ATOM 891 C C . ALA A 1 119 ? -61.429 -2.701 47.865 1.00 78.50 119 ALA A C 1
ATOM 893 O O . ALA A 1 119 ? -61.647 -3.798 48.388 1.00 78.50 119 ALA A O 1
ATOM 894 N N . ILE A 1 120 ? -60.325 -2.456 47.156 1.00 81.31 120 ILE A N 1
ATOM 895 C CA . ILE A 1 120 ? -59.209 -3.390 46.988 1.00 81.31 120 ILE A CA 1
ATOM 896 C C . ILE A 1 120 ? -58.183 -3.127 48.099 1.00 81.31 120 ILE A C 1
ATOM 898 O O . ILE A 1 120 ? -57.719 -1.994 48.222 1.00 81.31 120 ILE A O 1
ATOM 902 N N . PRO A 1 121 ? -57.781 -4.136 48.893 1.00 80.25 121 PRO A N 1
ATOM 903 C CA . PRO A 1 121 ? -56.758 -3.941 49.912 1.00 80.25 121 PRO A CA 1
ATOM 904 C C . PRO A 1 121 ? -55.406 -3.598 49.277 1.00 80.25 121 PRO A C 1
ATOM 906 O O . PRO A 1 121 ? -55.034 -4.156 48.239 1.00 80.25 121 PRO A O 1
ATOM 909 N N . ARG A 1 122 ? -54.643 -2.715 49.927 1.00 83.50 122 ARG A N 1
ATOM 910 C CA . ARG A 1 122 ? -53.280 -2.364 49.518 1.00 83.50 122 ARG A CA 1
ATOM 911 C C . ARG A 1 122 ? -52.416 -3.628 49.385 1.00 83.50 122 ARG A C 1
ATOM 913 O O . ARG A 1 122 ? -52.348 -4.416 50.335 1.00 83.50 122 ARG A O 1
ATOM 920 N N . PRO A 1 123 ? -51.701 -3.809 48.262 1.00 78.69 123 PRO A N 1
ATOM 921 C CA . PRO A 1 123 ? -50.754 -4.908 48.118 1.00 78.69 123 PRO A CA 1
ATOM 922 C C . PRO A 1 123 ? -49.616 -4.789 49.145 1.00 78.69 123 PRO A C 1
ATOM 924 O O . PRO A 1 123 ? -49.275 -3.693 49.593 1.00 78.69 123 PRO A O 1
ATOM 927 N N . SER A 1 124 ? -49.005 -5.904 49.550 1.00 76.06 124 SER A N 1
ATOM 928 C CA . SER A 1 124 ? -47.986 -5.891 50.614 1.00 76.06 124 SER A CA 1
ATOM 929 C C . SER A 1 124 ? -46.742 -5.082 50.240 1.00 76.06 124 SER A C 1
ATOM 931 O O . SER A 1 124 ? -46.234 -4.360 51.101 1.00 76.06 124 SER A O 1
ATOM 933 N N . THR A 1 125 ? -46.310 -5.088 48.970 1.00 74.69 125 THR A N 1
ATOM 934 C CA . THR A 1 125 ? -45.235 -4.194 48.506 1.00 74.69 125 THR A CA 1
ATOM 935 C C . THR A 1 125 ? -45.712 -2.762 48.311 1.00 74.69 125 THR A C 1
ATOM 937 O O . THR A 1 125 ? -44.881 -1.875 48.261 1.00 74.69 125 THR A O 1
ATOM 940 N N . GLY A 1 126 ? -47.021 -2.504 48.245 1.00 78.31 126 GLY A N 1
ATOM 941 C CA . GLY A 1 126 ? -47.580 -1.201 47.877 1.00 78.31 126 GLY A CA 1
ATOM 942 C C . GLY A 1 126 ? -47.644 -0.949 46.376 1.00 78.31 126 GLY A C 1
ATOM 943 O O . GLY A 1 126 ? -48.241 0.040 45.979 1.00 78.31 126 GLY A O 1
ATOM 944 N N . VAL A 1 127 ? -47.089 -1.831 45.548 1.00 76.38 127 VAL A N 1
ATOM 945 C CA . VAL A 1 127 ? -47.006 -1.619 44.101 1.00 76.38 127 VAL A CA 1
ATOM 946 C C . VAL A 1 127 ? -48.327 -1.964 43.415 1.00 76.38 127 VAL A C 1
ATOM 948 O O . VAL A 1 127 ? -48.869 -3.062 43.586 1.00 76.38 127 VAL A O 1
ATOM 951 N N . VAL A 1 128 ? -48.822 -1.026 42.617 1.00 74.56 128 VAL A N 1
ATOM 952 C CA . VAL A 1 128 ? -49.942 -1.182 41.694 1.00 74.56 128 VAL A CA 1
ATOM 953 C C . VAL A 1 128 ? -49.424 -0.948 40.282 1.00 74.56 128 VAL A C 1
ATOM 955 O O . VAL A 1 128 ? -48.838 0.089 40.017 1.00 74.56 128 VAL A O 1
ATOM 958 N N . VAL A 1 129 ? -49.662 -1.890 39.378 1.00 74.50 129 VAL A N 1
ATOM 959 C CA . VAL A 1 129 ? -49.282 -1.769 37.967 1.00 74.50 129 VAL A CA 1
ATOM 960 C C . VAL A 1 129 ? -50.546 -1.599 37.140 1.00 74.50 129 VAL A C 1
ATOM 962 O O . VAL A 1 129 ? -51.442 -2.444 37.215 1.00 74.50 129 VAL A O 1
ATOM 965 N N . LEU A 1 130 ? -50.625 -0.526 36.364 1.00 73.50 130 LEU A N 1
ATOM 966 C CA . LEU A 1 130 ? -51.614 -0.348 35.309 1.00 73.50 130 LEU A CA 1
ATOM 967 C C . LEU A 1 130 ? -50.989 -0.854 34.009 1.00 73.50 130 LEU A C 1
ATOM 969 O O . LEU A 1 130 ? -49.861 -0.485 33.711 1.00 73.50 130 LEU A O 1
ATOM 973 N N . GLY A 1 131 ? -51.672 -1.712 33.256 1.00 65.19 131 GLY A N 1
ATOM 974 C CA . GLY A 1 131 ? -51.130 -2.233 31.998 1.00 65.19 131 GLY A CA 1
ATOM 975 C C . GLY A 1 131 ? -52.115 -2.124 30.854 1.00 65.19 131 GLY A C 1
ATOM 976 O O . GLY A 1 131 ? -53.225 -2.647 30.968 1.00 65.19 131 GLY A O 1
ATOM 977 N N . TRP A 1 132 ? -51.701 -1.483 29.767 1.00 64.81 132 TRP A N 1
ATOM 978 C CA . TRP A 1 132 ? -52.444 -1.402 28.521 1.00 64.81 132 TRP A CA 1
ATOM 979 C C . TRP A 1 132 ? -52.400 -2.746 27.799 1.00 64.81 132 TRP A C 1
ATOM 981 O O . TRP A 1 132 ? -51.341 -3.341 27.586 1.00 64.81 132 TRP A O 1
ATOM 991 N N . VAL A 1 133 ? -53.574 -3.263 27.458 1.00 57.12 133 VAL A N 1
ATOM 992 C CA . VAL A 1 133 ? -53.722 -4.515 26.723 1.00 57.12 133 VAL A CA 1
ATOM 993 C C . VAL A 1 133 ? -54.430 -4.193 25.424 1.00 57.12 133 VAL A C 1
ATOM 995 O O . VAL A 1 133 ? -55.653 -4.055 25.407 1.00 57.12 133 VAL A O 1
ATOM 998 N N . ASP A 1 134 ? -53.659 -4.081 24.347 1.00 52.75 134 ASP A N 1
ATOM 999 C CA . ASP A 1 134 ? -54.219 -4.046 23.004 1.00 52.75 134 ASP A CA 1
ATOM 1000 C C . ASP A 1 134 ? -54.355 -5.475 22.453 1.00 52.75 134 ASP A C 1
ATOM 1002 O O . ASP A 1 134 ? -53.478 -6.327 22.645 1.00 52.75 134 ASP A O 1
ATOM 1006 N N . TYR A 1 135 ? -55.484 -5.767 21.810 1.00 50.12 135 TYR A N 1
ATOM 1007 C CA . TYR A 1 135 ? -55.718 -7.052 21.155 1.00 50.12 135 TYR A CA 1
ATOM 1008 C C . TYR A 1 135 ? -55.631 -6.840 19.646 1.00 50.12 135 TYR A C 1
ATOM 1010 O O . TYR A 1 135 ? -56.518 -6.240 19.049 1.00 50.12 135 TYR A O 1
ATOM 1018 N N . ALA A 1 136 ? -54.632 -7.439 18.994 1.00 47.72 136 ALA A N 1
ATOM 1019 C CA . ALA A 1 136 ? -54.445 -7.342 17.540 1.00 47.72 136 ALA A CA 1
ATOM 1020 C C . ALA A 1 136 ? -55.593 -7.955 16.687 1.00 47.72 136 ALA A C 1
ATOM 1022 O O . ALA A 1 136 ? -55.538 -7.953 15.458 1.00 47.72 136 ALA A O 1
ATOM 1023 N N . SER A 1 137 ? -56.634 -8.528 17.307 1.00 52.00 137 SER A N 1
ATOM 1024 C CA . SER A 1 137 ? -57.834 -9.059 16.642 1.00 52.00 137 SER A CA 1
ATOM 1025 C C . SER A 1 137 ? -59.041 -9.039 17.586 1.00 52.00 137 SER A C 1
ATOM 1027 O O . SER A 1 137 ? -58.852 -8.939 18.798 1.00 52.00 137 SER A O 1
ATOM 1029 N N . THR A 1 138 ? -60.265 -9.199 17.050 1.00 49.91 138 THR A N 1
ATOM 1030 C CA . THR A 1 138 ? -61.509 -9.272 17.847 1.00 49.91 138 THR A CA 1
ATOM 1031 C C . THR A 1 138 ? -61.315 -10.140 19.085 1.00 49.91 138 THR A C 1
ATOM 1033 O O . THR A 1 138 ? -61.000 -11.331 18.957 1.00 49.91 138 THR A O 1
ATOM 1036 N N . ALA A 1 139 ? -61.518 -9.550 20.267 1.00 45.50 139 ALA A N 1
ATOM 1037 C CA . ALA A 1 139 ? -61.334 -10.236 21.541 1.00 45.50 139 ALA A CA 1
ATOM 1038 C C . ALA A 1 139 ? -62.092 -11.581 21.533 1.00 45.50 139 ALA A C 1
ATOM 1040 O O . ALA A 1 139 ? -63.234 -11.632 21.059 1.00 45.50 139 ALA A O 1
ATOM 1041 N N . PRO A 1 140 ? -61.510 -12.690 22.036 1.00 45.44 140 PRO A N 1
ATOM 1042 C CA . PRO A 1 140 ? -62.167 -13.990 21.997 1.00 45.44 140 PRO A CA 1
ATOM 1043 C C . PRO A 1 140 ? -63.550 -13.908 22.658 1.00 45.44 140 PRO A C 1
ATOM 1045 O O . PRO A 1 140 ? -63.672 -13.763 23.874 1.00 45.44 140 PRO A O 1
ATOM 1048 N N . VAL A 1 141 ? -64.608 -14.026 21.850 1.00 41.94 141 VAL A N 1
ATOM 1049 C CA . VAL A 1 141 ? -66.003 -13.727 22.241 1.00 41.94 141 VAL A CA 1
ATOM 1050 C C . VAL A 1 141 ? -66.556 -14.705 23.296 1.00 41.94 141 VAL A C 1
ATOM 1052 O O . VAL A 1 141 ? -67.670 -14.550 23.789 1.00 41.94 141 VAL A O 1
ATOM 1055 N N . VAL A 1 142 ? -65.786 -15.730 23.681 1.00 42.56 142 VAL A N 1
ATOM 1056 C CA . VAL A 1 142 ? -66.182 -16.728 24.682 1.00 42.56 142 VAL A CA 1
ATOM 1057 C C . VAL A 1 142 ? -65.012 -17.081 25.605 1.00 42.56 142 VAL A C 1
ATOM 1059 O O . VAL A 1 142 ? -64.512 -18.203 25.616 1.00 42.56 142 VAL A O 1
ATOM 1062 N N . LEU A 1 143 ? -64.588 -16.142 26.449 1.00 37.66 143 LEU A N 1
ATOM 1063 C CA . LEU A 1 143 ? -63.799 -16.481 27.637 1.00 37.66 143 LEU A CA 1
ATOM 1064 C C . LEU A 1 143 ? -64.758 -16.901 28.758 1.00 37.66 143 LEU A C 1
ATOM 1066 O O . LEU A 1 143 ? -65.139 -16.087 29.589 1.00 37.66 143 LEU A O 1
ATOM 1070 N N . ALA A 1 144 ? -65.206 -18.157 28.785 1.00 34.03 144 ALA A N 1
ATOM 1071 C CA . ALA A 1 144 ? -66.022 -18.693 29.879 1.00 34.03 144 ALA A CA 1
ATOM 1072 C C . ALA A 1 144 ? -65.131 -19.371 30.941 1.00 34.03 144 ALA A C 1
ATOM 1074 O O . ALA A 1 144 ? -64.823 -20.554 30.848 1.00 34.03 144 ALA A O 1
ATOM 1075 N N . GLY A 1 145 ? -64.725 -18.616 31.967 1.00 36.22 145 GLY A N 1
ATOM 1076 C CA . GLY A 1 145 ? -64.019 -19.111 33.166 1.00 36.22 145 GLY A CA 1
ATOM 1077 C C . GLY A 1 145 ? -64.365 -18.300 34.423 1.00 36.22 145 GLY A C 1
ATOM 1078 O O . GLY A 1 145 ? -65.075 -17.305 34.337 1.00 36.22 145 GLY A O 1
ATOM 1079 N N . THR A 1 146 ? -63.894 -18.668 35.607 1.00 39.28 146 THR A N 1
ATOM 1080 C CA . THR A 1 146 ? -63.942 -17.781 36.791 1.00 39.28 146 THR A CA 1
ATOM 1081 C C . THR A 1 146 ? -62.827 -16.728 36.703 1.00 39.28 146 THR A C 1
ATOM 1083 O O . THR A 1 146 ? -61.882 -16.903 35.936 1.00 39.28 146 THR A O 1
ATOM 1086 N N . SER A 1 147 ? -62.882 -15.640 37.478 1.00 37.28 147 SER A N 1
ATOM 1087 C CA . SER A 1 147 ? -61.834 -14.595 37.500 1.00 37.28 147 SER A CA 1
ATOM 1088 C C . SER A 1 147 ? -60.418 -15.159 37.721 1.00 37.28 147 SER A C 1
ATOM 1090 O O . SER A 1 147 ? -59.457 -14.633 37.176 1.00 37.28 147 SER A O 1
ATOM 1092 N N . ALA A 1 148 ? -60.293 -16.294 38.420 1.00 34.12 148 ALA A N 1
ATOM 1093 C CA . ALA A 1 148 ? -59.024 -16.993 38.638 1.00 34.12 148 ALA A CA 1
ATOM 1094 C C . ALA A 1 148 ? -58.496 -17.781 37.417 1.00 34.12 148 ALA A C 1
ATOM 1096 O O . ALA A 1 148 ? -57.300 -18.028 37.326 1.00 34.12 148 ALA A O 1
ATOM 1097 N N . THR A 1 149 ? -59.357 -18.189 36.477 1.00 32.91 149 THR A N 1
ATOM 1098 C CA . THR A 1 149 ? -58.952 -18.945 35.270 1.00 32.91 149 THR A CA 1
ATOM 1099 C C . THR A 1 149 ? -58.706 -18.052 34.054 1.00 32.91 149 THR A C 1
ATOM 1101 O O . THR A 1 149 ? -58.033 -18.475 33.122 1.00 32.91 149 THR A O 1
ATOM 1104 N N . ARG A 1 150 ? -59.195 -16.805 34.060 1.00 42.00 150 ARG A N 1
ATOM 1105 C CA . ARG A 1 150 ? -59.082 -15.880 32.914 1.00 42.00 150 ARG A CA 1
ATOM 1106 C C . ARG A 1 150 ? -57.766 -15.093 32.853 1.00 42.00 150 ARG A C 1
ATOM 1108 O O . ARG A 1 150 ? -57.457 -14.540 31.810 1.00 42.00 150 ARG A O 1
ATOM 1115 N N . VAL A 1 151 ? -56.962 -15.124 33.919 1.00 38.44 151 VAL A N 1
ATOM 1116 C CA . VAL A 1 151 ? -55.578 -14.600 33.948 1.00 38.44 151 VAL A CA 1
ATOM 1117 C C . VAL A 1 151 ? -54.579 -15.596 33.324 1.00 38.44 151 VAL A C 1
ATOM 1119 O O . VAL A 1 151 ? -53.457 -15.239 32.995 1.00 38.44 151 VAL A O 1
ATOM 1122 N N . ALA A 1 152 ? -54.983 -16.851 33.087 1.00 31.48 152 ALA A N 1
ATOM 1123 C CA . ALA A 1 152 ? -54.097 -17.897 32.570 1.00 31.48 152 ALA A CA 1
ATOM 1124 C C . ALA A 1 152 ? -53.777 -17.798 31.059 1.00 31.48 152 ALA A C 1
ATOM 1126 O O . ALA A 1 152 ? -52.950 -18.571 30.579 1.00 31.48 152 ALA A O 1
ATOM 1127 N N . MET A 1 153 ? -54.420 -16.889 30.312 1.00 33.19 153 MET A N 1
ATOM 1128 C CA . MET A 1 153 ? -54.324 -16.818 28.841 1.00 33.19 153 MET A CA 1
ATOM 1129 C C . MET A 1 153 ? -53.400 -15.718 28.295 1.00 33.19 153 MET A C 1
ATOM 1131 O O . MET A 1 153 ? -53.238 -15.620 27.082 1.00 33.19 153 MET A O 1
ATOM 1135 N N . ILE A 1 154 ? -52.726 -14.962 29.165 1.00 41.00 154 ILE A N 1
ATOM 1136 C CA . ILE A 1 154 ? -51.523 -14.200 28.800 1.00 41.00 154 ILE A CA 1
ATOM 1137 C C . ILE A 1 154 ? -50.357 -15.173 29.070 1.00 41.00 154 ILE A C 1
ATOM 1139 O O . ILE A 1 154 ? -49.935 -15.367 30.205 1.00 41.00 154 ILE A O 1
ATOM 1143 N N . ASN A 1 155 ? -50.053 -15.979 28.050 1.00 31.06 155 ASN A N 1
ATOM 1144 C CA . ASN A 1 155 ? -49.615 -17.386 28.102 1.00 31.06 155 ASN A CA 1
ATOM 1145 C C . ASN A 1 155 ? -48.530 -17.793 29.126 1.00 31.06 155 ASN A C 1
ATOM 1147 O O . ASN A 1 155 ? -47.345 -17.558 28.913 1.00 31.06 155 ASN A O 1
ATOM 1151 N N . GLY A 1 156 ? -48.914 -18.611 30.120 1.00 29.12 156 GLY A N 1
ATOM 1152 C CA . GLY A 1 156 ? -47.962 -19.465 30.852 1.00 29.12 156 GLY A CA 1
ATOM 1153 C C . GLY A 1 156 ? -47.814 -19.212 32.352 1.00 29.12 156 GLY A C 1
ATOM 1154 O O . GLY A 1 156 ? -46.715 -19.299 32.877 1.00 29.12 156 GLY A O 1
ATOM 1155 N N . GLY A 1 157 ? -48.917 -18.977 33.064 1.00 31.91 157 GLY A N 1
ATOM 1156 C CA . GLY A 1 157 ? -48.998 -19.245 34.501 1.00 31.91 157 GLY A CA 1
ATOM 1157 C C . GLY A 1 157 ? -48.216 -18.306 35.417 1.00 31.91 157 GLY A C 1
ATOM 1158 O O . GLY A 1 157 ? -47.278 -18.743 36.068 1.00 31.91 157 GLY A O 1
ATOM 1159 N N . ILE A 1 158 ? -48.714 -17.083 35.618 1.00 31.34 158 ILE A N 1
ATOM 1160 C CA . ILE A 1 158 ? -48.558 -16.371 36.895 1.00 31.34 158 ILE A CA 1
ATOM 1161 C C . ILE A 1 158 ? -49.895 -15.706 37.251 1.00 31.34 158 ILE A C 1
ATOM 1163 O O . ILE A 1 158 ? -50.134 -14.537 36.986 1.00 31.34 158 ILE A O 1
ATOM 1167 N N . THR A 1 159 ? -50.775 -16.444 37.931 1.00 33.34 159 THR A N 1
ATOM 1168 C CA . THR A 1 159 ? -51.511 -15.831 39.040 1.00 33.34 159 THR A CA 1
ATOM 1169 C C . THR A 1 159 ? -50.597 -15.936 40.244 1.00 33.34 159 THR A C 1
ATOM 1171 O O . THR A 1 159 ? -50.589 -16.952 40.938 1.00 33.34 159 THR A O 1
ATOM 1174 N N . SER A 1 160 ? -49.824 -14.897 40.520 1.00 36.88 160 SER A N 1
ATOM 1175 C CA . SER A 1 160 ? -49.505 -14.651 41.911 1.00 36.88 160 SER A CA 1
ATOM 1176 C C . SER A 1 160 ? -50.608 -13.724 42.413 1.00 36.88 160 SER A C 1
ATOM 1178 O O . SER A 1 160 ? -50.498 -12.507 42.407 1.00 36.88 160 SER A O 1
ATOM 1180 N N . THR A 1 161 ? -51.677 -14.315 42.947 1.00 42.25 161 THR A N 1
ATOM 1181 C CA . THR A 1 161 ? -52.298 -13.759 44.159 1.00 42.25 161 THR A CA 1
ATOM 1182 C C . THR A 1 161 ? -51.328 -13.988 45.323 1.00 42.25 161 THR A C 1
ATOM 1184 O O . THR A 1 161 ? -51.655 -14.621 46.323 1.00 42.25 161 THR A O 1
ATOM 1187 N N . GLY A 1 162 ? -50.080 -13.562 45.135 1.00 40.16 162 GLY A N 1
ATOM 1188 C CA . GLY A 1 162 ? -48.972 -13.719 46.054 1.00 40.16 162 GLY A CA 1
ATOM 1189 C C . GLY A 1 162 ? -48.828 -12.491 46.930 1.00 40.16 162 GLY A C 1
ATOM 1190 O O . GLY A 1 162 ? -47.723 -12.209 47.348 1.00 40.16 162 GLY A O 1
ATOM 1191 N N . GLY A 1 163 ? -49.898 -11.721 47.154 1.00 53.62 163 GLY A N 1
ATOM 1192 C CA . GLY A 1 163 ? -49.927 -10.566 48.051 1.00 53.62 163 GLY A CA 1
ATOM 1193 C C . GLY A 1 163 ? -48.928 -9.445 47.755 1.00 53.62 163 GLY A C 1
ATOM 1194 O O . GLY A 1 163 ? -48.985 -8.440 48.450 1.00 53.62 163 GLY A O 1
ATOM 1195 N N . THR A 1 164 ? -48.013 -9.575 46.795 1.00 59.22 164 THR A N 1
ATOM 1196 C CA . THR A 1 164 ? -46.900 -8.650 46.602 1.00 59.22 164 THR A CA 1
ATOM 1197 C C . THR A 1 164 ? -47.355 -7.394 45.880 1.00 59.22 164 THR A C 1
ATOM 1199 O O . THR A 1 164 ? -47.205 -6.348 46.481 1.00 59.22 164 THR A O 1
ATOM 1202 N N . TYR A 1 165 ? -48.015 -7.474 44.722 1.00 64.31 165 TYR A N 1
ATOM 1203 C CA . TYR A 1 165 ? -48.507 -6.315 43.953 1.00 64.31 165 TYR A CA 1
ATOM 1204 C C . TYR A 1 165 ? -49.940 -6.508 43.431 1.00 64.31 165 TYR A C 1
ATOM 1206 O O . TYR A 1 165 ? -50.465 -7.625 43.446 1.00 64.31 165 TYR A O 1
ATOM 1214 N N . THR A 1 166 ? -50.562 -5.423 42.961 1.00 71.62 166 THR A N 1
ATOM 1215 C CA . THR A 1 166 ? -51.887 -5.424 42.313 1.00 71.62 166 THR A CA 1
ATOM 1216 C C . THR A 1 166 ? -51.742 -5.012 40.850 1.00 71.62 166 THR A C 1
ATOM 1218 O O . THR A 1 166 ? -51.221 -3.942 40.575 1.00 71.62 166 THR A O 1
ATOM 1221 N N . PHE A 1 167 ? -52.219 -5.827 39.909 1.00 67.56 167 PHE A N 1
ATOM 1222 C CA . PHE A 1 167 ? -52.233 -5.484 38.481 1.00 67.56 167 PHE A CA 1
ATOM 1223 C C . PHE A 1 167 ? -53.645 -5.078 38.036 1.00 67.56 167 PHE A C 1
ATOM 1225 O O . PHE A 1 167 ? -54.611 -5.790 38.330 1.00 67.56 167 PHE A O 1
ATOM 1232 N N . ILE A 1 168 ? -53.767 -3.959 37.324 1.00 69.94 168 ILE A N 1
ATOM 1233 C CA . ILE A 1 168 ? -55.014 -3.411 36.782 1.00 69.94 168 ILE A CA 1
ATOM 1234 C C . ILE A 1 168 ? -54.856 -3.306 35.265 1.00 69.94 168 ILE A C 1
ATOM 1236 O O . ILE A 1 168 ? -54.095 -2.487 34.765 1.00 69.94 168 ILE A O 1
ATOM 1240 N N . ALA A 1 169 ? -55.580 -4.142 34.526 1.00 61.78 169 ALA A N 1
ATOM 1241 C CA . ALA A 1 169 ? -55.578 -4.079 33.068 1.00 61.78 169 ALA A CA 1
ATOM 1242 C C . ALA A 1 169 ? -56.426 -2.896 32.567 1.00 61.78 169 ALA A C 1
ATOM 1244 O O . ALA A 1 169 ? -57.575 -2.739 32.993 1.00 61.78 169 ALA A O 1
ATOM 1245 N N . MET A 1 170 ? -55.868 -2.123 31.638 1.00 64.56 170 MET A N 1
ATOM 1246 C CA . MET A 1 170 ? -56.502 -1.058 30.858 1.00 64.56 170 MET A CA 1
ATOM 1247 C C . MET A 1 170 ? -56.678 -1.583 29.424 1.00 64.56 170 MET A C 1
ATOM 1249 O O . MET A 1 170 ? -55.771 -2.216 28.895 1.00 64.56 170 MET A O 1
ATOM 1253 N N . ASN A 1 171 ? -57.855 -1.425 28.814 1.00 57.81 171 ASN A N 1
ATOM 1254 C CA . ASN A 1 171 ? -58.131 -1.958 27.471 1.00 57.81 171 ASN A CA 1
ATOM 1255 C C . ASN A 1 171 ? -58.164 -0.818 26.445 1.00 57.81 171 ASN A C 1
ATOM 1257 O O . ASN A 1 171 ? -58.978 0.090 26.613 1.00 57.81 171 ASN A O 1
ATOM 1261 N N . GLY A 1 172 ? -57.338 -0.905 25.397 1.00 50.28 172 GLY A N 1
ATOM 1262 C CA . GLY A 1 172 ? -57.231 0.112 24.343 1.00 50.28 172 GLY A CA 1
ATOM 1263 C C . GLY A 1 172 ? -58.312 0.054 23.264 1.00 50.28 172 GLY A C 1
ATOM 1264 O O . GLY A 1 172 ? -58.681 1.086 22.713 1.00 50.28 172 GLY A O 1
ATOM 1265 N N . ALA A 1 173 ? -58.881 -1.126 22.991 1.00 46.75 173 ALA A N 1
ATOM 1266 C CA . ALA A 1 173 ? -59.911 -1.303 21.967 1.00 46.75 173 ALA A CA 1
ATOM 1267 C C . ALA A 1 173 ? -61.253 -1.704 22.602 1.00 46.75 173 ALA A C 1
ATOM 1269 O O . ALA A 1 173 ? -61.430 -2.820 23.110 1.00 46.75 173 ALA A O 1
ATOM 1270 N N . GLN A 1 174 ? -62.234 -0.794 22.582 1.00 43.34 174 GLN A N 1
ATOM 1271 C CA . GLN A 1 174 ? -63.609 -1.093 22.998 1.00 43.34 174 GLN A CA 1
ATOM 1272 C C . GLN A 1 174 ? -64.346 -1.912 21.926 1.00 43.34 174 GLN A C 1
ATOM 1274 O O . GLN A 1 174 ? -65.197 -1.396 21.204 1.00 43.34 174 GLN A O 1
ATOM 1279 N N . ASP A 1 175 ? -64.085 -3.216 21.851 1.00 42.56 175 ASP A N 1
ATOM 1280 C CA . ASP A 1 175 ? -64.983 -4.118 21.129 1.00 42.56 175 ASP A CA 1
ATOM 1281 C C . ASP A 1 175 ? -66.206 -4.451 22.000 1.00 42.56 175 ASP A C 1
ATOM 1283 O O . ASP A 1 175 ? -66.101 -4.897 23.150 1.00 42.56 175 ASP A O 1
ATOM 1287 N N . GLY A 1 176 ? -67.403 -4.238 21.447 1.00 42.06 176 GLY A N 1
ATOM 1288 C CA . GLY A 1 176 ? -68.678 -4.468 22.125 1.00 42.06 176 GLY A CA 1
ATOM 1289 C C . GLY A 1 176 ? -68.835 -5.913 22.610 1.00 42.06 176 GLY A C 1
ATOM 1290 O O . GLY A 1 176 ? -69.243 -6.792 21.854 1.00 42.06 176 GLY A O 1
ATOM 1291 N N . GLY A 1 177 ? -68.549 -6.158 23.891 1.00 42.06 177 GLY A N 1
ATOM 1292 C CA . GLY A 1 177 ? -68.731 -7.469 24.524 1.00 42.06 177 GLY A CA 1
ATOM 1293 C C . GLY A 1 177 ? -67.834 -7.772 25.729 1.00 42.06 177 GLY A C 1
ATOM 1294 O O . GLY A 1 177 ? -68.109 -8.729 26.455 1.00 42.06 177 GLY A O 1
ATOM 1295 N N . THR A 1 178 ? -66.793 -6.980 26.004 1.00 38.91 178 THR A N 1
ATOM 1296 C CA . THR A 1 178 ? -65.863 -7.236 27.121 1.00 38.91 178 THR A CA 1
ATOM 1297 C C . THR A 1 178 ? -66.322 -6.577 28.431 1.00 38.91 178 THR A C 1
ATOM 1299 O O . THR A 1 178 ? -65.804 -5.548 28.847 1.00 38.91 178 THR A O 1
ATOM 1302 N N . THR A 1 179 ? -67.289 -7.169 29.136 1.00 41.47 179 THR A N 1
ATOM 1303 C CA . THR A 1 179 ? -67.890 -6.587 30.362 1.00 41.47 179 THR A CA 1
ATOM 1304 C C . THR A 1 179 ? -67.104 -6.819 31.669 1.00 41.47 179 THR A C 1
ATOM 1306 O O . THR A 1 179 ? -67.699 -6.743 32.741 1.00 41.47 179 THR A O 1
ATOM 1309 N N . ASN A 1 180 ? -65.815 -7.187 31.626 1.00 39.88 180 ASN A N 1
ATOM 1310 C CA . ASN A 1 180 ? -65.073 -7.645 32.823 1.00 39.88 180 ASN A CA 1
ATOM 1311 C C . ASN A 1 180 ? -63.787 -6.866 33.146 1.00 39.88 180 ASN A C 1
ATOM 1313 O O . ASN A 1 180 ? -63.099 -7.230 34.099 1.00 39.88 180 ASN A O 1
ATOM 1317 N N . PHE A 1 181 ? -63.468 -5.816 32.392 1.00 44.34 181 PHE A N 1
ATOM 1318 C CA . PHE A 1 181 ? -62.448 -4.839 32.778 1.00 44.34 181 PHE A CA 1
ATOM 1319 C C . PHE A 1 181 ? -63.146 -3.631 33.417 1.00 44.34 181 PHE A C 1
ATOM 1321 O O . PHE A 1 181 ? -64.320 -3.406 33.100 1.00 44.34 181 PHE A O 1
ATOM 1328 N N . PRO A 1 182 ? -62.499 -2.875 34.329 1.00 45.28 182 PRO A N 1
ATOM 1329 C CA . PRO A 1 182 ? -63.003 -1.562 34.707 1.00 45.28 182 PRO A CA 1
ATOM 1330 C C . PRO A 1 182 ? -63.229 -0.786 33.412 1.00 45.28 182 PRO A C 1
ATOM 1332 O O . PRO A 1 182 ? -62.287 -0.537 32.664 1.00 45.28 182 PRO A O 1
ATOM 1335 N N . VAL A 1 183 ? -64.491 -0.515 33.092 1.00 45.94 183 VAL A N 1
ATOM 1336 C CA . VAL A 1 183 ? -64.827 0.285 31.920 1.00 45.94 183 VAL A CA 1
ATOM 1337 C C . VAL A 1 183 ? -64.232 1.665 32.193 1.00 45.94 183 VAL A C 1
ATOM 1339 O O . VAL A 1 183 ? -64.504 2.197 33.277 1.00 45.94 183 VAL A O 1
ATOM 1342 N N . PRO A 1 184 ? -63.408 2.234 31.293 1.00 45.06 184 PRO A N 1
ATOM 1343 C CA . PRO A 1 184 ? -63.022 3.634 31.391 1.00 45.06 184 PRO A CA 1
ATOM 1344 C C . PRO A 1 184 ? -64.295 4.444 31.628 1.00 45.06 184 PRO A C 1
ATOM 1346 O O . PRO A 1 184 ? -65.236 4.374 30.841 1.00 45.06 184 PRO A O 1
ATOM 1349 N N . THR A 1 185 ? -64.395 5.089 32.793 1.00 44.59 185 THR A N 1
ATOM 1350 C CA . THR A 1 185 ? -65.687 5.642 33.239 1.00 44.59 185 THR A CA 1
ATOM 1351 C C . THR A 1 185 ? -66.103 6.829 32.357 1.00 44.59 185 THR A C 1
ATOM 1353 O O . THR A 1 185 ? -67.289 7.125 32.280 1.00 44.59 185 THR A O 1
ATOM 1356 N N . ALA A 1 186 ? -65.135 7.467 31.684 1.00 43.53 186 ALA A N 1
ATOM 1357 C CA . ALA A 1 186 ? -65.299 8.409 30.579 1.00 43.53 186 ALA A CA 1
ATOM 1358 C C . ALA A 1 186 ? -63.932 8.640 29.899 1.00 43.53 186 ALA A C 1
ATOM 1360 O O . ALA A 1 186 ? -62.914 8.676 30.592 1.00 43.53 186 ALA A O 1
ATOM 1361 N N . GLU A 1 187 ? -63.910 8.828 28.580 1.00 45.31 187 GLU A N 1
ATOM 1362 C CA . GLU A 1 187 ? -62.786 9.426 27.846 1.00 45.31 187 GLU A CA 1
ATOM 1363 C C . GLU A 1 187 ? -63.120 10.918 27.697 1.00 45.31 187 GLU A C 1
ATOM 1365 O O . GLU A 1 187 ? -64.073 11.265 27.006 1.00 45.31 187 GLU A O 1
ATOM 1370 N N . ASN A 1 188 ? -62.423 11.789 28.432 1.00 44.00 188 ASN A N 1
ATOM 1371 C CA . ASN A 1 188 ? -62.713 13.227 28.476 1.00 44.00 188 ASN A CA 1
ATOM 1372 C C . ASN A 1 188 ? -61.545 14.009 27.862 1.00 44.00 188 ASN A C 1
ATOM 1374 O O . ASN A 1 188 ? -60.428 13.924 28.365 1.00 44.00 188 ASN A O 1
ATOM 1378 N N . LYS A 1 189 ? -61.828 14.818 26.840 1.00 46.41 189 LYS A N 1
ATOM 1379 C CA . LYS A 1 189 ? -60.874 15.640 26.073 1.00 46.41 189 LYS A CA 1
ATOM 1380 C C . LYS A 1 189 ? -60.678 17.067 26.616 1.00 46.41 189 LYS A C 1
ATOM 1382 O O . LYS A 1 189 ? -61.375 17.993 26.222 1.00 46.41 189 LYS A O 1
ATOM 1387 N N . ILE A 1 190 ? -59.745 17.298 27.530 1.00 46.06 190 ILE A N 1
ATOM 1388 C CA . ILE A 1 190 ? -59.603 18.636 28.148 1.00 46.06 190 ILE A CA 1
ATOM 1389 C C . ILE A 1 190 ? -58.882 19.599 27.194 1.00 46.06 190 ILE A C 1
ATOM 1391 O O . ILE A 1 190 ? -57.815 19.259 26.695 1.00 46.06 190 ILE A O 1
ATOM 1395 N N . ASP A 1 191 ? -59.438 20.792 26.965 1.00 41.81 191 ASP A N 1
ATOM 1396 C CA . ASP A 1 191 ? -58.818 21.829 26.130 1.00 41.81 191 ASP A CA 1
ATOM 1397 C C . ASP A 1 191 ? -57.761 22.595 26.950 1.00 41.81 191 ASP A C 1
ATOM 1399 O O . ASP A 1 191 ? -58.072 23.200 27.979 1.00 41.81 191 ASP A O 1
ATOM 1403 N N . MET A 1 192 ? -56.491 22.525 26.543 1.00 42.31 192 MET A N 1
ATOM 1404 C CA . MET A 1 192 ? -55.394 23.230 27.215 1.00 42.31 192 MET A CA 1
ATOM 1405 C C . MET A 1 192 ? -55.311 24.666 26.666 1.00 42.31 192 MET A C 1
ATOM 1407 O O . MET A 1 192 ? -55.331 24.852 25.447 1.00 42.31 192 MET A O 1
ATOM 1411 N N . PRO A 1 193 ? -55.219 25.703 27.520 1.00 40.22 193 PRO A N 1
ATOM 1412 C CA . PRO A 1 193 ? -55.210 27.089 27.063 1.00 40.22 193 PRO A CA 1
ATOM 1413 C C . PRO A 1 193 ? -54.016 27.371 26.144 1.00 40.22 193 PRO A C 1
ATOM 1415 O O . PRO A 1 193 ? -52.893 26.949 26.399 1.00 40.22 193 PRO A O 1
ATOM 1418 N N . ALA A 1 194 ? -54.275 28.121 25.070 1.00 39.12 194 ALA A N 1
ATOM 1419 C CA . ALA A 1 194 ? -53.275 28.498 24.082 1.00 39.12 194 ALA A CA 1
ATOM 1420 C C . ALA A 1 194 ? -52.131 29.302 24.723 1.00 39.12 194 ALA A C 1
ATOM 1422 O O . ALA A 1 194 ? -52.282 30.498 24.992 1.00 39.12 194 ALA A O 1
ATOM 1423 N N . GLU A 1 195 ? -50.966 28.684 24.909 1.00 36.75 195 GLU A N 1
ATOM 1424 C CA . GLU A 1 195 ? -49.742 29.450 25.106 1.00 36.75 195 GLU A CA 1
ATOM 1425 C C . GLU A 1 195 ? -49.413 30.177 23.803 1.00 36.75 195 GLU A C 1
ATOM 1427 O O . GLU A 1 195 ? -49.075 29.590 22.772 1.00 36.75 195 GLU A O 1
ATOM 1432 N N . ALA A 1 196 ? -49.563 31.498 23.828 1.00 33.41 196 ALA A N 1
ATOM 1433 C CA . ALA A 1 196 ? -49.192 32.352 22.720 1.00 33.41 196 ALA A CA 1
ATOM 1434 C C . ALA A 1 196 ? -47.657 32.399 22.584 1.00 33.41 196 ALA A C 1
ATOM 1436 O O . ALA A 1 196 ? -47.019 33.331 23.061 1.00 33.41 196 ALA A O 1
ATOM 1437 N N . GLY A 1 197 ? -47.077 31.429 21.873 1.00 36.31 197 GLY A N 1
ATOM 1438 C CA . GLY A 1 197 ? -45.833 31.637 21.124 1.00 36.31 197 GLY A CA 1
ATOM 1439 C C . GLY A 1 197 ? -44.513 31.095 21.682 1.00 36.31 197 GLY A C 1
ATOM 1440 O O . GLY A 1 197 ? -43.484 31.590 21.231 1.00 36.31 197 GLY A O 1
ATOM 1441 N N . SER A 1 198 ? -44.490 30.100 22.574 1.00 37.78 198 SER A N 1
ATOM 1442 C CA . SER A 1 198 ? -43.234 29.436 22.994 1.00 37.78 198 SER A CA 1
ATOM 1443 C C . SER A 1 198 ? -42.918 28.140 22.226 1.00 37.78 198 SER A C 1
ATOM 1445 O O . SER A 1 198 ? -41.750 27.828 22.037 1.00 37.78 198 SER A O 1
ATOM 1447 N N . GLY A 1 199 ? -43.913 27.423 21.690 1.00 36.28 199 GLY A N 1
ATOM 1448 C CA . GLY A 1 199 ? -43.681 26.298 20.770 1.00 36.28 199 GLY A CA 1
ATOM 1449 C C . GLY A 1 199 ? -43.066 25.031 21.384 1.00 36.28 199 GLY A C 1
ATOM 1450 O O . GLY A 1 199 ? -42.361 24.330 20.665 1.00 36.28 199 GLY A O 1
ATOM 1451 N N . VAL A 1 200 ? -43.320 24.719 22.663 1.00 40.44 200 VAL A N 1
ATOM 1452 C CA . VAL A 1 200 ? -42.553 23.666 23.371 1.00 40.44 200 VAL A CA 1
ATOM 1453 C C . VAL A 1 200 ? -43.322 22.369 23.693 1.00 40.44 200 VAL A C 1
ATOM 1455 O O . VAL A 1 200 ? -42.696 21.333 23.890 1.00 40.44 200 VAL A O 1
ATOM 1458 N N . ILE A 1 201 ? -44.659 22.321 23.590 1.00 38.94 201 ILE A N 1
ATOM 1459 C CA . ILE A 1 201 ? -45.413 21.039 23.573 1.00 38.94 201 ILE A CA 1
ATOM 1460 C C . ILE A 1 201 ? -45.705 20.623 22.124 1.00 38.94 201 ILE A C 1
ATOM 1462 O O . ILE A 1 201 ? -46.846 20.486 21.691 1.00 38.94 201 ILE A O 1
ATOM 1466 N N . GLN A 1 202 ? -44.655 20.509 21.319 1.00 40.00 202 GLN A N 1
ATOM 1467 C CA . GLN A 1 202 ? -44.709 19.891 19.997 1.00 40.00 202 GLN A CA 1
ATOM 1468 C C . GLN A 1 202 ? -43.490 18.987 19.898 1.00 40.00 202 GLN A C 1
ATOM 1470 O O . GLN A 1 202 ? -42.434 19.487 19.533 1.00 40.00 202 GLN A O 1
ATOM 1475 N N . ASN A 1 203 ? -43.621 17.718 20.315 1.00 42.12 203 ASN A N 1
ATOM 1476 C CA . ASN A 1 203 ? -42.785 16.558 19.942 1.00 42.12 203 ASN A CA 1
ATOM 1477 C C . ASN A 1 203 ? -42.875 15.440 21.006 1.00 42.12 203 ASN A C 1
ATOM 1479 O O . ASN A 1 203 ? -41.888 15.187 21.691 1.00 42.12 203 ASN A O 1
ATOM 1483 N N . GLY A 1 204 ? -44.020 14.762 21.147 1.00 43.59 204 GLY A N 1
ATOM 1484 C CA . GLY A 1 204 ? -44.064 13.460 21.836 1.00 43.59 204 GLY A CA 1
ATOM 1485 C C . GLY A 1 204 ? -43.874 13.506 23.362 1.00 43.59 204 GLY A C 1
ATOM 1486 O O . GLY A 1 204 ? -43.488 12.541 24.017 1.00 43.59 204 GLY A O 1
ATOM 1487 N N . SER A 1 205 ? -44.124 14.653 23.988 1.00 49.31 205 SER A N 1
ATOM 1488 C CA . SER A 1 205 ? -44.121 14.743 25.446 1.00 49.31 205 SER A CA 1
ATOM 1489 C C . SER A 1 205 ? -45.477 14.317 26.017 1.00 49.31 205 SER A C 1
ATOM 1491 O O . SER A 1 205 ? -46.517 14.872 25.656 1.00 49.31 205 SER A O 1
ATOM 1493 N N . ALA A 1 206 ? -45.457 13.341 26.932 1.00 56.09 206 ALA A N 1
ATOM 1494 C CA . ALA A 1 206 ? -46.606 12.913 27.722 1.00 56.09 206 ALA A CA 1
ATOM 1495 C C . ALA A 1 206 ? -46.424 13.299 29.199 1.00 56.09 206 ALA A C 1
ATOM 1497 O O . ALA A 1 206 ? -45.341 13.171 29.768 1.00 56.09 206 ALA A O 1
ATOM 1498 N N . ALA A 1 207 ? -47.481 13.776 29.849 1.00 63.44 207 ALA A N 1
ATOM 1499 C CA . ALA A 1 207 ? -47.541 14.041 31.276 1.00 63.44 207 ALA A CA 1
ATOM 1500 C C . ALA A 1 207 ? -48.638 13.206 31.934 1.00 63.44 207 ALA A C 1
ATOM 1502 O O . ALA A 1 207 ? -49.812 13.259 31.582 1.00 63.44 207 ALA A O 1
ATOM 1503 N N . TYR A 1 208 ? -48.242 12.461 32.950 1.00 72.19 208 TYR A N 1
ATOM 1504 C CA . TYR A 1 208 ? -49.087 11.587 33.736 1.00 72.19 208 TYR A CA 1
ATOM 1505 C C . TYR A 1 208 ? -49.373 12.213 35.086 1.00 72.19 208 TYR A C 1
ATOM 1507 O O . TYR A 1 208 ? -48.447 12.621 35.780 1.00 72.19 208 TYR A O 1
ATOM 1515 N N . LEU A 1 209 ? -50.635 12.267 35.498 1.00 73.31 209 LEU A N 1
ATOM 1516 C CA . LEU A 1 209 ? -51.040 12.861 36.772 1.00 73.31 209 LEU A CA 1
ATOM 1517 C C . LEU A 1 209 ? -51.818 11.854 37.610 1.00 73.31 209 LEU A C 1
ATOM 1519 O O . LEU A 1 209 ? -52.780 11.245 37.145 1.00 73.31 209 LEU A O 1
ATOM 1523 N N . LEU A 1 210 ? -51.451 11.735 38.883 1.00 80.12 210 LEU A N 1
ATOM 1524 C CA . LEU A 1 210 ? -52.164 10.929 39.865 1.00 80.12 210 LEU A CA 1
ATOM 1525 C C . LEU A 1 210 ? -52.913 11.839 40.839 1.00 80.12 210 LEU A C 1
ATOM 1527 O O . LEU A 1 210 ? -52.315 12.652 41.543 1.00 80.12 210 LEU A O 1
ATOM 1531 N N . VAL A 1 211 ? -54.233 11.684 40.916 1.00 79.12 211 VAL A N 1
ATOM 1532 C CA . VAL A 1 211 ? -55.126 12.615 41.618 1.00 79.12 211 VAL A CA 1
ATOM 1533 C C . VAL A 1 211 ? -56.006 11.890 42.636 1.00 79.12 211 VAL A C 1
ATOM 1535 O O . VAL A 1 211 ? -56.563 10.825 42.371 1.00 79.12 211 VAL A O 1
ATOM 1538 N N . ASN A 1 212 ? -56.164 12.492 43.815 1.00 83.44 212 ASN A N 1
ATOM 1539 C CA . ASN A 1 212 ? -57.059 12.049 44.879 1.00 83.44 212 ASN A CA 1
ATOM 1540 C C . ASN A 1 212 ? -58.476 12.618 44.701 1.00 83.44 212 ASN A C 1
ATOM 1542 O O . ASN A 1 212 ? -58.726 13.788 45.005 1.00 83.44 212 ASN A O 1
ATOM 1546 N N . ARG A 1 213 ? -59.431 11.765 44.320 1.00 82.56 213 ARG A N 1
ATOM 1547 C CA . ARG A 1 213 ? -60.850 12.125 44.163 1.00 82.56 213 ARG A CA 1
ATOM 1548 C C . ARG A 1 213 ? -61.579 12.410 45.474 1.00 82.56 213 ARG A C 1
ATOM 1550 O O . ARG A 1 213 ? -62.675 12.962 45.449 1.00 82.56 213 ARG A O 1
ATOM 1557 N N . ASP A 1 214 ? -61.013 12.024 46.616 1.00 78.88 214 ASP A N 1
ATOM 1558 C CA . ASP A 1 214 ? -61.591 12.319 47.934 1.00 78.88 214 ASP A CA 1
ATOM 1559 C C . ASP A 1 214 ? -61.260 13.728 48.428 1.00 78.88 214 ASP A C 1
ATOM 1561 O O . ASP A 1 214 ? -61.826 14.186 49.423 1.00 78.88 214 ASP A O 1
ATOM 1565 N N . SER A 1 215 ? -60.341 14.424 47.757 1.00 78.12 215 SER A N 1
ATOM 1566 C CA . SER A 1 215 ? -60.009 15.797 48.108 1.00 78.12 215 SER A CA 1
ATOM 1567 C C . SER A 1 215 ? -61.225 16.708 47.889 1.00 78.12 215 SER A C 1
ATOM 1569 O O . SER A 1 215 ? -61.799 16.690 46.802 1.00 78.12 215 SER A O 1
ATOM 1571 N N . PRO A 1 216 ? -61.595 17.581 48.847 1.00 73.50 216 PRO A N 1
ATOM 1572 C CA . PRO A 1 216 ? -62.658 18.574 48.649 1.00 73.50 216 PRO A CA 1
ATOM 1573 C C . PRO A 1 216 ? -62.373 19.550 47.501 1.00 73.50 216 PRO A C 1
ATOM 1575 O O . PRO A 1 216 ? -63.275 20.234 47.033 1.00 73.50 216 PRO A O 1
ATOM 1578 N N . SER A 1 217 ? -61.103 19.635 47.094 1.00 68.19 217 SER A N 1
ATOM 1579 C CA . SER A 1 217 ? -60.637 20.439 45.965 1.00 68.19 217 SER A CA 1
ATOM 1580 C C . SER A 1 217 ? -60.604 19.677 44.639 1.00 68.19 217 SER A C 1
ATOM 1582 O O . SER A 1 217 ? -60.256 20.271 43.628 1.00 68.19 217 SER A O 1
ATOM 1584 N N . TYR A 1 218 ? -60.942 18.383 44.619 1.00 68.75 218 TYR A N 1
ATOM 1585 C CA . TYR A 1 218 ? -61.021 17.626 43.375 1.00 68.75 218 TYR A CA 1
ATOM 1586 C C . TYR A 1 218 ? -62.171 18.158 42.518 1.00 68.75 218 TYR A C 1
ATOM 1588 O O . TYR A 1 218 ? -63.337 18.098 42.913 1.00 68.75 218 TYR A O 1
ATOM 1596 N N . VAL A 1 219 ? -61.827 18.646 41.331 1.00 63.91 219 VAL A N 1
ATOM 1597 C CA . VAL A 1 219 ? -62.783 19.003 40.286 1.00 63.91 219 VAL A CA 1
ATOM 1598 C C . VAL A 1 219 ? -62.588 18.018 39.144 1.00 63.91 219 VAL A C 1
ATOM 1600 O O . VAL A 1 219 ? -61.470 17.795 38.683 1.00 63.91 219 VAL A O 1
ATOM 1603 N N . MET A 1 220 ? -63.681 17.393 38.713 1.00 64.19 220 MET A N 1
ATOM 1604 C CA . MET A 1 220 ? -63.660 16.512 37.554 1.00 64.19 220 MET A CA 1
ATOM 1605 C C . MET A 1 220 ? -63.513 17.357 36.292 1.00 64.19 220 MET A C 1
ATOM 1607 O O . MET A 1 220 ? -64.396 18.166 35.998 1.00 64.19 220 MET A O 1
ATOM 1611 N N . LEU A 1 221 ? -62.422 17.137 35.563 1.00 61.00 221 LEU A N 1
ATOM 1612 C CA . LEU A 1 221 ? -62.162 17.774 34.282 1.00 61.00 221 LEU A CA 1
ATOM 1613 C C . LEU A 1 221 ? -62.948 17.029 33.185 1.00 61.00 221 LEU A C 1
ATOM 1615 O O . LEU A 1 221 ? -62.896 15.796 33.090 1.00 61.00 221 LEU A O 1
ATOM 1619 N N . CYS A 1 222 ? -63.732 17.777 32.415 1.00 55.91 222 CYS A N 1
ATOM 1620 C CA . CYS A 1 222 ? -64.578 17.278 31.333 1.00 55.91 222 CYS A CA 1
ATOM 1621 C C . CYS A 1 222 ? -64.332 18.100 30.076 1.00 55.91 222 CYS A C 1
ATOM 1623 O O . CYS A 1 222 ? -63.877 19.233 30.187 1.00 55.91 222 CYS A O 1
ATOM 1625 N N . ASP A 1 223 ? -64.654 17.537 28.916 1.00 49.72 223 ASP A N 1
ATOM 1626 C CA . ASP A 1 223 ? -64.582 18.263 27.652 1.00 49.72 223 ASP A CA 1
ATOM 1627 C C . ASP A 1 223 ? -65.890 18.970 27.292 1.00 49.72 223 ASP A C 1
ATOM 1629 O O . ASP A 1 223 ? -66.958 18.680 27.844 1.00 49.72 223 ASP A O 1
ATOM 1633 N N . ASP A 1 224 ? -65.798 19.886 26.327 1.00 48.25 224 ASP A N 1
ATOM 1634 C CA . ASP A 1 224 ? -66.935 20.634 25.784 1.00 48.25 224 ASP A CA 1
ATOM 1635 C C . ASP A 1 224 ? -68.012 19.723 25.153 1.00 48.25 224 ASP A C 1
ATOM 1637 O O . ASP A 1 224 ? -69.194 20.085 25.112 1.00 48.25 224 ASP A O 1
ATOM 1641 N N . ALA A 1 225 ? -67.641 18.527 24.685 1.00 49.75 225 ALA A N 1
ATOM 1642 C CA . ALA A 1 225 ? -68.520 17.583 23.994 1.00 49.75 225 ALA A CA 1
ATOM 1643 C C . ALA A 1 225 ? -69.333 16.671 24.942 1.00 49.75 225 ALA A C 1
ATOM 1645 O O . ALA A 1 225 ? -70.398 16.191 24.546 1.00 49.75 225 ALA A O 1
ATOM 1646 N N . HIS A 1 226 ? -68.896 16.489 26.192 1.00 53.91 226 HIS A N 1
ATOM 1647 C CA . HIS A 1 226 ? -69.459 15.558 27.181 1.00 53.91 226 HIS A CA 1
ATOM 1648 C C . HIS A 1 226 ? -69.979 16.258 28.451 1.00 53.91 226 HIS A C 1
ATOM 1650 O O . HIS A 1 226 ? -70.295 15.615 29.452 1.00 53.91 226 HIS A O 1
ATOM 1656 N N . THR A 1 227 ? -70.167 17.580 28.408 1.00 55.44 227 THR A N 1
ATOM 1657 C CA . THR A 1 227 ? -70.702 18.402 29.516 1.00 55.44 227 THR A CA 1
ATOM 1658 C C . THR A 1 227 ? -72.015 17.888 30.132 1.00 55.44 227 THR A C 1
ATOM 1660 O O . THR A 1 227 ? -72.275 18.122 31.313 1.00 55.44 227 THR A O 1
ATOM 1663 N N . ALA A 1 228 ? -72.841 17.159 29.373 1.00 56.31 228 ALA A N 1
ATOM 1664 C CA . ALA A 1 228 ? -74.102 16.580 29.848 1.00 56.31 228 ALA A CA 1
ATOM 1665 C C . ALA A 1 228 ? -73.928 15.380 30.803 1.00 56.31 228 ALA A C 1
ATOM 1667 O O . ALA A 1 228 ? -74.863 15.046 31.535 1.00 56.31 228 ALA A O 1
ATOM 1668 N N . GLU A 1 229 ? -72.760 14.738 30.799 1.00 55.88 229 GLU A N 1
ATOM 1669 C CA . GLU A 1 229 ? -72.446 13.566 31.627 1.00 55.88 229 GLU A CA 1
ATOM 1670 C C . GLU A 1 229 ? -71.737 13.952 32.935 1.00 55.88 229 GLU A C 1
ATOM 1672 O O . GLU A 1 229 ? -71.543 13.117 33.822 1.00 55.88 229 GLU A O 1
ATOM 1677 N N . CYS A 1 230 ? -71.406 15.237 33.095 1.00 56.12 230 CYS A N 1
ATOM 1678 C CA . CYS A 1 230 ? -70.592 15.724 34.196 1.00 56.12 230 CYS A CA 1
ATOM 1679 C C . CYS A 1 230 ? -71.417 16.331 35.348 1.00 56.12 230 CYS A C 1
ATOM 1681 O O . CYS A 1 230 ? -72.480 16.925 35.135 1.00 56.12 230 CYS A O 1
ATOM 1683 N N . PRO A 1 231 ? -70.947 16.205 36.605 1.00 57.19 231 PRO A N 1
ATOM 1684 C CA . PRO A 1 231 ? -71.543 16.898 37.742 1.00 57.19 231 PRO A CA 1
ATOM 1685 C C . PRO A 1 231 ? -71.525 18.422 37.552 1.00 57.19 231 PRO A C 1
ATOM 1687 O O . PRO A 1 231 ? -70.583 18.986 37.002 1.00 57.19 231 PRO A O 1
ATOM 1690 N N . ALA A 1 232 ? -72.546 19.116 38.064 1.00 52.47 232 ALA A N 1
ATOM 1691 C CA . ALA A 1 232 ? -72.587 20.577 38.034 1.00 52.47 232 ALA A CA 1
ATOM 1692 C C . ALA A 1 232 ? -71.340 21.173 38.724 1.00 52.47 232 ALA A C 1
ATOM 1694 O O . ALA A 1 232 ? -71.137 20.944 39.917 1.00 52.47 232 ALA A O 1
ATOM 1695 N N . GLY A 1 233 ? -70.530 21.932 37.975 1.00 54.56 233 GLY A N 1
ATOM 1696 C CA . GLY A 1 233 ? -69.250 22.495 38.434 1.00 54.56 233 GLY A CA 1
ATOM 1697 C C . GLY A 1 233 ? -68.009 21.979 37.692 1.00 54.56 233 GLY A C 1
ATOM 1698 O O . GLY A 1 233 ? -66.918 22.471 37.958 1.00 54.56 233 GLY A O 1
ATOM 1699 N N . SER A 1 234 ? -68.164 21.028 36.768 1.00 54.53 234 SER A N 1
ATOM 1700 C CA . SER A 1 234 ? -67.146 20.680 35.768 1.00 54.53 234 SER A CA 1
ATOM 1701 C C . SER A 1 234 ? -67.117 21.745 34.664 1.00 54.53 234 SER A C 1
ATOM 1703 O O . SER A 1 234 ? -68.125 21.913 33.980 1.00 54.53 234 SER A O 1
ATOM 1705 N N . ASP A 1 235 ? -66.011 22.481 34.514 1.00 49.84 235 ASP A N 1
ATOM 1706 C CA . ASP A 1 235 ? -65.857 23.541 33.502 1.00 49.84 235 ASP A CA 1
ATOM 1707 C C . ASP A 1 235 ? -64.661 23.234 32.568 1.00 49.84 235 ASP A C 1
ATOM 1709 O O . ASP A 1 235 ? -63.543 23.084 33.070 1.00 49.84 235 ASP A O 1
ATOM 1713 N N . PRO A 1 236 ? -64.891 23.099 31.249 1.00 46.31 236 PRO A N 1
ATOM 1714 C CA . PRO A 1 236 ? -63.862 22.852 30.232 1.00 46.31 236 PRO A CA 1
ATOM 1715 C C . PRO A 1 236 ? -63.037 24.084 29.803 1.00 46.31 236 PRO A C 1
ATOM 1717 O O . PRO A 1 236 ? -61.994 23.895 29.187 1.00 46.31 236 PRO A O 1
ATOM 1720 N N . GLN A 1 237 ? -63.445 25.327 30.104 1.00 42.91 237 GLN A N 1
ATOM 1721 C CA . GLN A 1 237 ? -62.771 26.543 29.600 1.00 42.91 237 GLN A CA 1
ATOM 1722 C C . GLN A 1 237 ? -62.484 27.580 30.697 1.00 42.91 237 GLN A C 1
ATOM 1724 O O . GLN A 1 237 ? -62.958 28.720 30.654 1.00 42.91 237 GLN A O 1
ATOM 1729 N N . LEU A 1 238 ? -61.665 27.223 31.686 1.00 43.25 238 LEU A N 1
ATOM 1730 C CA . LEU A 1 238 ? -61.222 28.178 32.707 1.00 43.25 238 LEU A CA 1
ATOM 1731 C C . LEU A 1 238 ? -59.844 28.763 32.368 1.00 43.25 238 LEU A C 1
ATOM 1733 O O . LEU A 1 238 ? -58.914 28.040 32.033 1.00 43.25 238 LEU A O 1
ATOM 1737 N N . ALA A 1 239 ? -59.723 30.093 32.452 1.00 38.12 239 ALA A N 1
ATOM 1738 C CA . ALA A 1 239 ? -58.482 30.829 32.193 1.00 38.12 239 ALA A CA 1
ATOM 1739 C C . ALA A 1 239 ? -57.325 30.350 33.097 1.00 38.12 239 ALA A C 1
ATOM 1741 O O . ALA A 1 239 ? -57.579 29.936 34.228 1.00 38.12 239 ALA A O 1
ATOM 1742 N N . ASN A 1 240 ? -56.085 30.450 32.592 1.00 39.53 240 ASN A N 1
ATOM 1743 C CA . ASN A 1 240 ? -54.816 29.911 33.129 1.00 39.53 240 ASN A CA 1
ATOM 1744 C C . ASN A 1 240 ? -54.625 29.987 34.661 1.00 39.53 240 ASN A C 1
ATOM 1746 O O . ASN A 1 240 ? -53.994 29.127 35.263 1.00 39.53 240 ASN A O 1
ATOM 1750 N N . ASP A 1 241 ? -55.208 30.981 35.315 1.00 40.66 241 ASP A N 1
ATOM 1751 C CA . ASP A 1 241 ? -55.062 31.272 36.739 1.00 40.66 241 ASP A CA 1
ATOM 1752 C C . ASP A 1 241 ? -56.075 30.500 37.622 1.00 40.66 241 ASP A C 1
ATOM 1754 O O . ASP A 1 241 ? -56.002 30.539 38.853 1.00 40.66 241 ASP A O 1
ATOM 1758 N N . ALA A 1 242 ? -57.064 29.841 37.005 1.00 39.00 242 ALA A N 1
ATOM 1759 C CA . ALA A 1 242 ? -58.243 29.263 37.655 1.00 39.00 242 ALA A CA 1
ATOM 1760 C C . ALA A 1 242 ? -58.412 27.744 37.439 1.00 39.00 242 ALA A C 1
ATOM 1762 O O . ALA A 1 242 ? -59.357 27.160 37.979 1.00 39.00 242 ALA A O 1
ATOM 1763 N N . VAL A 1 243 ? -57.519 27.083 36.693 1.00 40.56 243 VAL A N 1
ATOM 1764 C CA . VAL A 1 243 ? -57.624 25.643 36.404 1.00 40.56 243 VAL A CA 1
ATOM 1765 C C . VAL A 1 243 ? -57.152 24.806 37.594 1.00 40.56 243 VAL A C 1
ATOM 1767 O O . VAL A 1 243 ? -56.050 24.949 38.126 1.00 40.56 243 VAL A O 1
ATOM 1770 N N . GLY A 1 244 ? -58.015 23.880 38.006 1.00 44.81 244 GLY A N 1
ATOM 1771 C CA . GLY A 1 244 ? -57.838 22.958 39.121 1.00 44.81 244 GLY A CA 1
ATOM 1772 C C . GLY A 1 244 ? -56.779 21.859 38.942 1.00 44.81 244 GLY A C 1
ATOM 1773 O O . GLY A 1 244 ? -56.989 20.745 39.420 1.00 44.81 244 GLY A O 1
ATOM 1774 N N . LEU A 1 245 ? -55.632 22.155 38.328 1.00 43.59 245 LEU A N 1
ATOM 1775 C CA . LEU A 1 245 ? -54.400 21.363 38.475 1.00 43.59 245 LEU A CA 1
ATOM 1776 C C . LEU A 1 245 ? -53.487 21.923 39.581 1.00 43.59 245 LEU A C 1
ATOM 1778 O O . LEU A 1 245 ? -52.712 21.181 40.179 1.00 43.59 245 LEU A O 1
ATOM 1782 N N . ASN A 1 246 ? -53.733 23.172 39.997 1.00 43.16 246 ASN A N 1
ATOM 1783 C CA . ASN A 1 246 ? -53.325 23.739 41.289 1.00 43.16 246 ASN A CA 1
ATOM 1784 C C . ASN A 1 246 ? -54.116 23.174 42.488 1.00 43.16 246 ASN A C 1
ATOM 1786 O O . ASN A 1 246 ? -54.141 23.756 43.576 1.00 43.16 246 ASN A O 1
ATOM 1790 N N . THR A 1 247 ? -54.815 22.050 42.313 1.00 51.94 247 THR A N 1
ATOM 1791 C CA . THR A 1 247 ? -55.642 21.491 43.377 1.00 51.94 247 THR A CA 1
ATOM 1792 C C . THR A 1 247 ? -54.781 20.738 44.389 1.00 51.94 247 THR A C 1
ATOM 1794 O O . THR A 1 247 ? -53.978 19.885 44.010 1.00 51.94 247 THR A O 1
ATOM 1797 N N . PRO A 1 248 ? -55.023 20.921 45.701 1.00 58.31 248 PRO A N 1
ATOM 1798 C CA . PRO A 1 248 ? -54.541 20.014 46.748 1.00 58.31 248 PRO A CA 1
ATOM 1799 C C . PRO A 1 248 ? -54.932 18.536 46.540 1.00 58.31 248 PRO A C 1
ATOM 1801 O O . PRO A 1 248 ? -54.573 17.679 47.346 1.00 58.31 248 PRO A O 1
ATOM 1804 N N . ALA A 1 249 ? -55.748 18.237 45.524 1.00 64.62 249 ALA A N 1
ATOM 1805 C CA . ALA A 1 249 ? -56.114 16.902 45.088 1.00 64.62 249 ALA A CA 1
ATOM 1806 C C . ALA A 1 249 ? -55.002 16.188 44.304 1.00 64.62 249 ALA A C 1
ATOM 1808 O O . ALA A 1 249 ? -54.970 14.960 44.345 1.00 64.62 249 ALA A O 1
ATOM 1809 N N . SER A 1 250 ? -54.109 16.908 43.613 1.00 70.69 250 SER A N 1
ATOM 1810 C CA . SER A 1 250 ? -52.995 16.283 42.889 1.00 70.69 250 SER A CA 1
ATOM 1811 C C . SER A 1 250 ? -52.005 15.656 43.873 1.00 70.69 250 SER A C 1
ATOM 1813 O O . SER A 1 250 ? -51.541 16.299 44.820 1.00 70.69 250 SER A O 1
ATOM 1815 N N . LEU A 1 251 ? -51.741 14.363 43.693 1.00 71.19 251 LEU A N 1
ATOM 1816 C CA . LEU A 1 251 ? -50.830 13.602 44.540 1.00 71.19 251 LEU A CA 1
ATOM 1817 C C . LEU A 1 251 ? -49.429 13.548 43.941 1.00 71.19 251 LEU A C 1
ATOM 1819 O O . LEU A 1 251 ? -48.464 13.674 44.693 1.00 71.19 251 LEU A O 1
ATOM 1823 N N . ASP A 1 252 ? -49.331 13.364 42.626 1.00 71.00 252 ASP A N 1
ATOM 1824 C CA . ASP A 1 252 ? -48.068 13.265 41.897 1.00 71.00 252 ASP A CA 1
ATOM 1825 C C . ASP A 1 252 ? -48.280 13.547 40.401 1.00 71.00 252 ASP A C 1
ATOM 1827 O O . ASP A 1 252 ? -49.397 13.413 39.894 1.00 71.00 252 ASP A O 1
ATOM 1831 N N . GLY A 1 253 ? -47.212 13.920 39.704 1.00 66.69 253 GLY A N 1
ATOM 1832 C CA . GLY A 1 253 ? -47.185 14.133 38.263 1.00 66.69 253 GLY A CA 1
ATOM 1833 C C . GLY A 1 253 ? -45.833 13.748 37.670 1.00 66.69 253 GLY A C 1
ATOM 1834 O O . GLY A 1 253 ? -44.803 14.079 38.245 1.00 66.69 253 GLY A O 1
ATOM 1835 N N . LEU A 1 254 ? -45.817 13.045 36.541 1.00 66.12 254 LEU A N 1
ATOM 1836 C CA . LEU A 1 254 ? -44.624 12.595 35.826 1.00 66.12 254 LEU A CA 1
ATOM 1837 C C . LEU A 1 254 ? -44.738 12.998 34.356 1.00 66.12 254 LEU A C 1
ATOM 1839 O O . LEU A 1 254 ? -45.596 12.479 33.661 1.00 66.12 254 LEU A O 1
ATOM 1843 N N . ALA A 1 255 ? -43.855 13.868 33.875 1.00 59.03 255 ALA A N 1
ATOM 1844 C CA . ALA A 1 255 ? -43.681 14.101 32.443 1.00 59.03 255 ALA A CA 1
ATOM 1845 C C . ALA A 1 255 ? -42.588 13.172 31.912 1.00 59.03 255 ALA A C 1
ATOM 1847 O O . ALA A 1 255 ? -41.515 13.119 32.506 1.00 59.03 255 ALA A O 1
ATOM 1848 N N . CYS A 1 256 ? -42.846 12.449 30.833 1.00 53.94 256 CYS A N 1
ATOM 1849 C CA . CYS A 1 256 ? -41.838 11.728 30.066 1.00 53.94 256 CYS A CA 1
ATOM 1850 C C . CYS A 1 256 ? -41.867 12.238 28.621 1.00 53.94 256 CYS A C 1
ATOM 1852 O O . CYS A 1 256 ? -42.928 12.573 28.097 1.00 53.94 256 CYS A O 1
ATOM 1854 N N . ASN A 1 257 ? -40.706 12.337 27.979 1.00 51.41 257 ASN A N 1
ATOM 1855 C CA . ASN A 1 257 ? -40.613 12.792 26.594 1.00 51.41 257 ASN A CA 1
ATOM 1856 C C . ASN A 1 257 ? -40.236 11.613 25.700 1.00 51.41 257 ASN A C 1
ATOM 1858 O O . ASN A 1 257 ? -39.082 11.222 25.674 1.00 51.41 257 ASN A O 1
ATOM 1862 N N . ASP A 1 258 ? -41.169 11.024 24.967 1.00 45.81 258 ASP A N 1
ATOM 1863 C CA . ASP A 1 258 ? -40.890 9.812 24.188 1.00 45.81 258 ASP A CA 1
ATOM 1864 C C . ASP A 1 258 ? -39.907 10.027 23.007 1.00 45.81 258 ASP A C 1
ATOM 1866 O O . ASP A 1 258 ? -39.467 9.066 22.366 1.00 45.81 258 ASP A O 1
ATOM 1870 N N . HIS A 1 259 ? -39.479 11.267 22.734 1.00 46.25 259 HIS A N 1
ATOM 1871 C CA . HIS A 1 259 ? -38.742 11.602 21.524 1.00 46.25 259 HIS A CA 1
ATOM 1872 C C . HIS A 1 259 ? -37.252 11.195 21.552 1.00 46.25 259 HIS A C 1
ATOM 1874 O O . HIS A 1 259 ? -36.433 11.717 22.311 1.00 46.25 259 HIS A O 1
ATOM 1880 N N . GLY A 1 260 ? -36.847 10.336 20.604 1.00 42.59 260 GLY A N 1
ATOM 1881 C CA . GLY A 1 260 ? -35.489 9.766 20.425 1.00 42.59 260 GLY A CA 1
ATOM 1882 C C . GLY A 1 260 ? -34.322 10.737 20.237 1.00 42.59 260 GLY A C 1
ATOM 1883 O O . GLY A 1 260 ? -33.178 10.302 20.154 1.00 42.59 260 GLY A O 1
ATOM 1884 N N . LYS A 1 261 ? -34.585 12.043 20.144 1.00 40.53 261 LYS A N 1
ATOM 1885 C CA . LYS A 1 261 ? -33.561 13.088 19.957 1.00 40.53 261 LYS A CA 1
ATOM 1886 C C . LYS A 1 261 ? -33.505 14.107 21.094 1.00 40.53 261 LYS A C 1
ATOM 1888 O O . LYS A 1 261 ? -32.860 15.138 20.941 1.00 40.53 261 LYS A O 1
ATOM 1893 N N . PHE A 1 262 ? -34.213 13.864 22.191 1.00 41.62 262 PHE A N 1
ATOM 1894 C CA . PHE A 1 262 ? -34.234 14.782 23.321 1.00 41.62 262 PHE A CA 1
ATOM 1895 C C . PHE A 1 262 ? -32.901 14.740 24.091 1.00 41.62 262 PHE A C 1
ATOM 1897 O O . PHE A 1 262 ? -32.506 13.696 24.611 1.00 41.62 262 PHE A O 1
ATOM 1904 N N . LEU A 1 263 ? -32.196 15.873 24.163 1.00 43.75 263 LEU A N 1
ATOM 1905 C CA . LEU A 1 263 ? -30.988 16.038 24.973 1.00 43.75 263 LEU A CA 1
ATOM 1906 C C . LEU A 1 263 ? -31.375 16.626 26.333 1.00 43.75 263 LEU A C 1
ATOM 1908 O O . LEU A 1 263 ? -31.880 17.739 26.411 1.00 43.75 263 LEU A O 1
ATOM 1912 N N . VAL A 1 264 ? -31.086 15.908 27.424 1.00 40.06 264 VAL A N 1
ATOM 1913 C CA . VAL A 1 264 ? -31.324 16.389 28.806 1.00 40.06 264 VAL A CA 1
ATOM 1914 C C . VAL A 1 264 ? -30.645 17.730 29.080 1.00 40.06 264 VAL A C 1
ATOM 1916 O O . VAL A 1 264 ? -31.141 18.515 29.876 1.00 40.06 264 VAL A O 1
ATOM 1919 N N . THR A 1 265 ? -29.518 18.000 28.419 1.00 41.34 265 THR A N 1
ATOM 1920 C CA . THR A 1 265 ? -28.762 19.254 28.545 1.00 41.34 265 THR A CA 1
ATOM 1921 C C . THR A 1 265 ? -29.453 20.458 27.918 1.00 41.34 265 THR A C 1
ATOM 1923 O O . THR A 1 265 ? -29.060 21.580 28.212 1.00 41.34 265 THR A O 1
ATOM 1926 N N . ASP A 1 266 ? -30.458 20.231 27.074 1.00 41.03 266 ASP A N 1
ATOM 1927 C CA . ASP A 1 266 ? -31.252 21.296 26.464 1.00 41.03 266 ASP A CA 1
ATOM 1928 C C . ASP A 1 266 ? -32.456 21.679 27.344 1.00 41.03 266 ASP A C 1
ATOM 1930 O O . ASP A 1 266 ? -33.236 22.543 26.956 1.00 41.03 266 ASP A O 1
ATOM 1934 N N . GLN A 1 267 ? -32.602 21.079 28.537 1.00 43.09 267 GLN A N 1
ATOM 1935 C CA . GLN A 1 267 ? -33.422 21.654 29.605 1.00 43.09 267 GLN A CA 1
ATOM 1936 C C . GLN A 1 267 ? -32.673 22.872 30.165 1.00 43.09 267 GLN A C 1
ATOM 1938 O O . GLN A 1 267 ? -31.623 22.691 30.792 1.00 43.09 267 GLN A O 1
ATOM 1943 N N . PRO A 1 268 ? -33.147 24.110 29.951 1.00 36.88 268 PRO A N 1
ATOM 1944 C CA . PRO A 1 268 ? -32.491 25.269 30.527 1.00 36.88 268 PRO A CA 1
ATOM 1945 C C . PRO A 1 268 ? -32.684 25.212 32.047 1.00 36.88 268 PRO A C 1
ATOM 1947 O O . PRO A 1 268 ? -33.804 25.198 32.544 1.00 36.88 268 PRO A O 1
ATOM 1950 N N . TYR A 1 269 ? -31.593 25.154 32.809 1.00 37.03 269 TYR A N 1
ATOM 1951 C CA . TYR A 1 269 ? -31.634 25.396 34.249 1.00 37.03 269 TYR A CA 1
ATOM 1952 C C . TYR A 1 269 ? -30.597 26.458 34.601 1.00 37.03 269 TYR A C 1
ATOM 1954 O O . TYR A 1 269 ? -29.445 26.149 34.905 1.00 37.03 269 TYR A O 1
ATOM 1962 N N . ASP A 1 270 ? -31.016 27.722 34.559 1.00 38.22 270 ASP A N 1
ATOM 1963 C CA . ASP A 1 270 ? -30.239 28.843 35.083 1.00 38.22 270 ASP A CA 1
ATOM 1964 C C . ASP A 1 270 ? -30.730 29.188 36.501 1.00 38.22 270 ASP A C 1
ATOM 1966 O O . ASP A 1 270 ? -31.767 29.825 36.717 1.00 38.22 270 ASP A O 1
ATOM 1970 N N . ALA A 1 271 ? -29.967 28.776 37.515 1.00 33.47 271 ALA A N 1
ATOM 1971 C CA . ALA A 1 271 ? -30.184 29.237 38.885 1.00 33.47 271 ALA A CA 1
ATOM 1972 C C . ALA A 1 271 ? -29.865 30.751 38.990 1.00 33.47 271 ALA A C 1
ATOM 1974 O O . ALA A 1 271 ? -28.835 31.185 38.465 1.00 33.47 271 ALA A O 1
ATOM 1975 N N . PRO A 1 272 ? -30.673 31.583 39.691 1.00 37.06 272 PRO A N 1
ATOM 1976 C CA . PRO A 1 272 ? -31.563 31.222 40.795 1.00 37.06 272 PRO A CA 1
ATOM 1977 C C . PRO A 1 272 ? -33.065 31.481 40.541 1.00 37.06 272 PRO A C 1
ATOM 1979 O O . PRO A 1 272 ? -33.815 31.559 41.514 1.00 37.06 272 PRO A O 1
ATOM 1982 N N . THR A 1 273 ? -33.513 31.691 39.297 1.00 45.31 273 THR A N 1
ATOM 1983 C CA . THR A 1 273 ? -34.921 32.051 39.019 1.00 45.31 273 THR A CA 1
ATOM 1984 C C . THR A 1 273 ? -35.833 30.864 38.718 1.00 45.31 273 THR A C 1
ATOM 1986 O O . THR A 1 273 ? -37.005 30.973 39.044 1.00 45.31 273 THR A O 1
ATOM 1989 N N . GLY A 1 274 ? -35.314 29.733 38.218 1.00 47.12 274 GLY A N 1
ATOM 1990 C CA . GLY A 1 274 ? -36.080 28.481 38.089 1.00 47.12 274 GLY A CA 1
ATOM 1991 C C . GLY A 1 274 ? -37.350 28.591 37.236 1.00 47.12 274 GLY A C 1
ATOM 1992 O O . GLY A 1 274 ? -38.410 28.219 37.713 1.00 47.12 274 GLY A O 1
ATOM 1993 N N . ASP A 1 275 ? -37.252 29.127 36.016 1.00 35.06 275 ASP A N 1
ATOM 1994 C CA . ASP A 1 275 ? -38.421 29.421 35.164 1.00 35.06 275 ASP A CA 1
ATOM 1995 C C . ASP A 1 275 ? -38.565 28.513 33.914 1.00 35.06 275 ASP A C 1
ATOM 1997 O O . ASP A 1 275 ? -39.411 28.797 33.075 1.00 35.06 275 ASP A O 1
ATOM 2001 N N . ASP A 1 276 ? -37.805 27.418 33.760 1.00 44.44 276 ASP A N 1
ATOM 2002 C CA . ASP A 1 276 ? -37.646 26.757 32.442 1.00 44.44 276 ASP A CA 1
ATOM 2003 C C . ASP A 1 276 ? -37.937 25.231 32.395 1.00 44.44 276 ASP A C 1
ATOM 2005 O O . ASP A 1 276 ? -37.333 24.484 31.623 1.00 44.44 276 ASP A O 1
ATOM 2009 N N . ILE A 1 277 ? -38.921 24.742 33.163 1.00 43.53 277 ILE A N 1
ATOM 2010 C CA . ILE A 1 277 ? -39.655 23.504 32.817 1.00 43.53 277 ILE A CA 1
ATOM 2011 C C . ILE A 1 277 ? -41.067 23.919 32.379 1.00 43.53 277 ILE A C 1
ATOM 2013 O O . ILE A 1 277 ? -41.818 24.444 33.196 1.00 43.53 277 ILE A O 1
ATOM 2017 N N . ASP A 1 278 ? -41.470 23.645 31.130 1.00 45.22 278 ASP A N 1
ATOM 2018 C CA . ASP A 1 278 ? -42.716 24.146 30.489 1.00 45.22 278 ASP A CA 1
ATOM 2019 C C . ASP A 1 278 ? -44.048 23.801 31.197 1.00 45.22 278 ASP A C 1
ATOM 2021 O O . ASP A 1 278 ? -45.122 24.213 30.765 1.00 45.22 278 ASP A O 1
ATOM 2025 N N . LEU A 1 279 ? -44.017 23.031 32.288 1.00 43.47 279 LEU A N 1
ATOM 2026 C CA . LEU A 1 279 ? -45.185 22.691 33.109 1.00 43.47 279 LEU A CA 1
ATOM 2027 C C . LEU A 1 279 ? -45.183 23.380 34.487 1.00 43.47 279 LEU A C 1
ATOM 2029 O O . LEU A 1 279 ? -46.167 23.272 35.223 1.00 43.47 279 LEU A O 1
ATOM 2033 N N . GLU A 1 280 ? -44.114 24.095 34.851 1.00 40.81 280 GLU A N 1
ATOM 2034 C CA . GLU A 1 280 ? -43.957 24.764 36.151 1.00 40.81 280 GLU A CA 1
ATOM 2035 C C . GLU A 1 280 ? -44.830 26.027 36.270 1.00 40.81 280 GLU A C 1
ATOM 2037 O O . GLU A 1 280 ? -45.276 26.380 37.362 1.00 40.81 280 GLU A O 1
ATOM 2042 N N . THR A 1 281 ? -45.198 26.646 35.143 1.00 39.19 281 THR A N 1
ATOM 2043 C CA . THR A 1 281 ? -46.168 27.756 35.084 1.00 39.19 281 THR A CA 1
ATOM 2044 C C . THR A 1 281 ? -47.621 27.304 35.283 1.00 39.19 281 THR A C 1
ATOM 2046 O O . THR A 1 281 ? -48.468 28.119 35.661 1.00 39.19 281 THR A O 1
ATOM 2049 N N . VAL A 1 282 ? -47.924 26.017 35.066 1.00 41.16 282 VAL A N 1
ATOM 2050 C CA . VAL A 1 282 ? -49.294 25.461 35.053 1.00 41.16 282 VAL A CA 1
ATOM 2051 C C . VAL A 1 282 ? -49.590 24.563 36.267 1.00 41.16 282 VAL A C 1
ATOM 2053 O O . VAL A 1 282 ? -50.751 24.257 36.554 1.00 41.16 282 VAL A O 1
ATOM 2056 N N . LEU A 1 283 ? -48.559 24.152 37.016 1.00 41.22 283 LEU A N 1
ATOM 2057 C CA . LEU A 1 283 ? -48.653 23.250 38.168 1.00 41.22 283 LEU A CA 1
ATOM 2058 C C . LEU A 1 283 ? -48.075 23.889 39.444 1.00 41.22 283 LEU A C 1
ATOM 2060 O O . LEU A 1 283 ? -47.137 24.675 39.376 1.00 41.22 283 LEU A O 1
ATOM 2064 N N . PRO A 1 284 ? -48.596 23.568 40.642 1.00 38.50 284 PRO A N 1
ATOM 2065 C CA . PRO A 1 284 ? -48.213 24.278 41.860 1.00 38.50 284 PRO A CA 1
ATOM 2066 C C . PRO A 1 284 ? -46.767 23.993 42.276 1.00 38.50 284 PRO A C 1
ATOM 2068 O O . PRO A 1 284 ? -46.377 22.826 42.406 1.00 38.50 284 PRO A O 1
ATOM 2071 N N . LEU A 1 285 ? -46.040 25.055 42.653 1.00 38.25 285 LEU A N 1
ATOM 2072 C CA . LEU A 1 285 ? -44.800 24.989 43.437 1.00 38.25 285 LEU A CA 1
ATOM 2073 C C . LEU A 1 285 ? -44.996 24.063 44.653 1.00 38.25 285 LEU A C 1
ATOM 2075 O O . LEU A 1 285 ? -45.753 24.363 45.581 1.00 38.25 285 LEU A O 1
ATOM 2079 N N . GLY A 1 286 ? -44.317 22.912 44.631 1.00 42.69 286 GLY A N 1
ATOM 2080 C CA . GLY A 1 286 ? -44.339 21.902 45.697 1.00 42.69 286 GLY A CA 1
ATOM 2081 C C . GLY A 1 286 ? -45.414 20.808 45.589 1.00 42.69 286 GLY A C 1
ATOM 2082 O O . GLY A 1 286 ? -45.579 20.033 46.532 1.00 42.69 286 GLY A O 1
ATOM 2083 N N . GLY A 1 287 ? -46.155 20.715 44.480 1.00 38.97 287 GLY A N 1
ATOM 2084 C CA . GLY A 1 287 ? -47.326 19.838 44.381 1.00 38.97 287 GLY A CA 1
ATOM 2085 C C . GLY A 1 287 ? -47.136 18.499 43.671 1.00 38.97 287 GLY A C 1
ATOM 2086 O O . GLY A 1 287 ? -47.440 17.474 44.281 1.00 38.97 287 GLY A O 1
ATOM 2087 N N . ALA A 1 288 ? -46.667 18.490 42.421 1.00 43.47 288 ALA A N 1
ATOM 2088 C CA . ALA A 1 288 ? -46.790 17.318 41.539 1.00 43.47 288 ALA A CA 1
ATOM 2089 C C . ALA A 1 288 ? -45.480 16.880 40.868 1.00 43.47 288 ALA A C 1
ATOM 2091 O O . ALA A 1 288 ? -45.278 15.691 40.681 1.00 43.47 288 ALA A O 1
ATOM 2092 N N . PHE A 1 289 ? -44.545 17.787 40.601 1.00 44.62 289 PHE A N 1
ATOM 2093 C CA . PHE A 1 289 ? -43.196 17.424 40.175 1.00 44.62 289 PHE A CA 1
ATOM 2094 C C . PHE A 1 289 ? -42.299 17.557 41.398 1.00 44.62 289 PHE A C 1
ATOM 2096 O O . PHE A 1 289 ? -42.163 18.644 41.958 1.00 44.62 289 PHE A O 1
ATOM 2103 N N . SER A 1 290 ? -41.771 16.450 41.922 1.00 40.31 290 SER A N 1
ATOM 2104 C CA . SER A 1 290 ? -40.846 16.547 43.048 1.00 40.31 290 SER A CA 1
ATOM 2105 C C . SER A 1 290 ? -39.618 17.335 42.592 1.00 40.31 290 SER A C 1
ATOM 2107 O O . SER A 1 290 ? -38.823 16.804 41.821 1.00 40.31 290 SER A O 1
ATOM 2109 N N . LEU A 1 291 ? -39.452 18.553 43.116 1.00 37.56 291 LEU A N 1
ATOM 2110 C CA . LEU A 1 291 ? -38.300 19.463 42.966 1.00 37.56 291 LEU A CA 1
ATOM 2111 C C . LEU A 1 291 ? -36.924 18.834 43.308 1.00 37.56 291 LEU A C 1
ATOM 2113 O O . LEU A 1 291 ? -35.927 19.536 43.370 1.00 37.56 291 LEU A O 1
ATOM 2117 N N . LEU A 1 292 ? -36.865 17.528 43.590 1.00 36.62 292 LEU A N 1
ATOM 2118 C CA . LEU A 1 292 ? -35.728 16.817 44.177 1.00 36.62 292 LEU A CA 1
ATOM 2119 C C . LEU A 1 292 ? -35.448 15.449 43.526 1.00 36.62 292 LEU A C 1
ATOM 2121 O O . LEU A 1 292 ? -34.706 14.654 44.093 1.00 36.62 292 LEU A O 1
ATOM 2125 N N . VAL A 1 293 ? -36.055 15.115 42.379 1.00 39.91 293 VAL A N 1
ATOM 2126 C CA . VAL A 1 293 ? -35.797 13.818 41.720 1.00 39.91 293 VAL A CA 1
ATOM 2127 C C . VAL A 1 293 ? -35.504 14.037 40.237 1.00 39.91 293 VAL A C 1
ATOM 2129 O O . VAL A 1 293 ? -36.442 14.303 39.482 1.00 39.91 293 VAL A O 1
ATOM 2132 N N . PRO A 1 294 ? -34.235 13.932 39.800 1.00 40.19 294 PRO A N 1
ATOM 2133 C CA . PRO A 1 294 ? -33.898 14.060 38.390 1.00 40.19 294 PRO A CA 1
ATOM 2134 C C . PRO A 1 294 ? -34.562 12.941 37.581 1.00 40.19 294 PRO A C 1
ATOM 2136 O O . PRO A 1 294 ? -34.570 11.772 37.979 1.00 40.19 294 PRO A O 1
ATOM 2139 N N . GLN A 1 295 ? -35.122 13.307 36.431 1.00 41.12 295 GLN A N 1
ATOM 2140 C CA . GLN A 1 295 ? -35.566 12.347 35.429 1.00 41.12 295 GLN A CA 1
ATOM 2141 C C . GLN A 1 295 ? -34.343 11.896 34.632 1.00 41.12 295 GLN A C 1
ATOM 2143 O O . GLN A 1 295 ? -33.604 12.725 34.107 1.00 41.12 295 GLN A O 1
ATOM 2148 N N . VAL A 1 296 ? -34.104 10.588 34.560 1.00 41.09 296 VAL A N 1
ATOM 2149 C CA . VAL A 1 296 ? -33.005 10.039 33.760 1.00 41.09 296 VAL A CA 1
ATOM 2150 C C . VAL A 1 296 ? -33.633 9.360 32.547 1.00 41.09 296 VAL A C 1
ATOM 2152 O O . VAL A 1 296 ? -34.323 8.356 32.735 1.00 41.09 296 VAL A O 1
ATOM 2155 N N . PRO A 1 297 ? -33.434 9.878 31.322 1.00 43.44 297 PRO A N 1
ATOM 2156 C CA . PRO A 1 297 ? -33.756 9.101 30.142 1.00 43.44 297 PRO A CA 1
ATOM 2157 C C . PRO A 1 297 ? -32.852 7.876 30.127 1.00 43.44 297 PRO A C 1
ATOM 2159 O O . PRO A 1 297 ? -31.650 7.971 30.409 1.00 43.44 297 PRO A O 1
ATOM 2162 N N . GLU A 1 298 ? -33.408 6.718 29.792 1.00 42.03 298 GLU A N 1
ATOM 2163 C CA . GLU A 1 298 ? -32.599 5.540 29.504 1.00 42.03 298 GLU A CA 1
ATOM 2164 C C . GLU A 1 298 ? -31.910 5.732 28.142 1.00 42.03 298 GLU A C 1
ATOM 2166 O O . GLU A 1 298 ? -32.294 5.156 27.132 1.00 42.03 298 GLU A O 1
ATOM 2171 N N . VAL A 1 299 ? -30.903 6.615 28.097 1.00 39.81 299 VAL A N 1
ATOM 2172 C CA . VAL A 1 299 ? -30.123 6.876 26.884 1.00 39.81 299 VAL A CA 1
ATOM 2173 C C . VAL A 1 299 ? -29.118 5.747 26.696 1.00 39.81 299 VAL A C 1
ATOM 2175 O O . VAL A 1 299 ? -28.151 5.609 27.463 1.00 39.81 299 VAL A O 1
ATOM 2178 N N . ASP A 1 300 ? -29.304 4.968 25.636 1.00 42.25 300 ASP A N 1
ATOM 2179 C CA . ASP A 1 300 ? -28.266 4.083 25.123 1.00 42.25 300 ASP A CA 1
ATOM 2180 C C . ASP A 1 300 ? -27.109 4.937 24.576 1.00 42.25 300 ASP A C 1
ATOM 2182 O O . ASP A 1 300 ? -27.278 5.737 23.662 1.00 42.25 300 ASP A O 1
ATOM 2186 N N . THR A 1 301 ? -25.914 4.812 25.159 1.00 39.34 301 THR A N 1
ATOM 2187 C CA . THR A 1 301 ? -24.695 5.443 24.617 1.00 39.34 301 THR A CA 1
ATOM 2188 C C . THR A 1 301 ? -23.764 4.415 23.985 1.00 39.34 301 THR A C 1
ATOM 2190 O O . THR A 1 301 ? -22.558 4.655 23.894 1.00 39.34 301 THR A O 1
ATOM 2193 N N . SER A 1 302 ? -24.276 3.249 23.591 1.00 36.88 302 SER A N 1
ATOM 2194 C CA . SER A 1 302 ? -23.527 2.280 22.800 1.00 36.88 302 SER A CA 1
ATOM 2195 C C . SER A 1 302 ? -24.133 2.179 21.402 1.00 36.88 302 SER A C 1
ATOM 2197 O O . SER A 1 302 ? -25.312 1.911 21.228 1.00 36.88 302 SER A O 1
ATOM 2199 N N . ALA A 1 303 ? -23.315 2.392 20.373 1.00 38.22 303 ALA A N 1
ATOM 2200 C CA . ALA A 1 303 ? -23.726 2.397 18.966 1.00 38.22 303 ALA A CA 1
ATOM 2201 C C . ALA A 1 303 ? -24.136 1.009 18.408 1.00 38.22 303 ALA A C 1
ATOM 2203 O O . ALA A 1 303 ? -24.061 0.784 17.204 1.00 38.22 303 ALA A O 1
ATOM 2204 N N . THR A 1 304 ? -24.518 0.049 19.255 1.00 33.25 304 THR A N 1
ATOM 2205 C CA . THR A 1 304 ? -24.698 -1.366 18.877 1.00 33.25 304 THR A CA 1
ATOM 2206 C C . THR A 1 304 ? -26.146 -1.835 18.775 1.00 33.25 304 THR A C 1
ATOM 2208 O O . THR A 1 304 ? -26.371 -2.939 18.287 1.00 33.25 304 THR A O 1
ATOM 2211 N N . PHE A 1 305 ? -27.125 -1.003 19.132 1.00 37.03 305 PHE A N 1
ATOM 2212 C CA . PHE A 1 305 ? -28.537 -1.254 18.837 1.00 37.03 305 PHE A CA 1
ATOM 2213 C C . PHE A 1 305 ? -29.182 -0.002 18.241 1.00 37.03 305 PHE A C 1
ATOM 2215 O O . PHE A 1 305 ? -29.984 0.679 18.872 1.00 37.03 305 PHE A O 1
ATOM 2222 N N . ALA A 1 306 ? -28.843 0.301 16.987 1.00 35.44 306 ALA A N 1
ATOM 2223 C CA . ALA A 1 306 ? -29.624 1.246 16.197 1.00 35.44 306 ALA A CA 1
ATOM 2224 C C . ALA A 1 306 ? -31.033 0.661 15.994 1.00 35.44 306 ALA A C 1
ATOM 2226 O O . ALA A 1 306 ? -31.239 -0.198 15.139 1.00 35.44 306 ALA A O 1
ATOM 2227 N N . GLY A 1 307 ? -31.979 1.084 16.832 1.00 35.78 307 GLY A N 1
ATOM 2228 C CA . GLY A 1 307 ? -33.378 0.668 16.757 1.00 35.78 307 GLY A CA 1
ATOM 2229 C C . GLY A 1 307 ? -34.096 0.523 18.096 1.00 35.78 307 GLY A C 1
ATOM 2230 O O . GLY A 1 307 ? -35.313 0.439 18.084 1.00 35.78 307 GLY A O 1
ATOM 2231 N N . VAL A 1 308 ? -33.399 0.529 19.237 1.00 41.19 308 VAL A N 1
ATOM 2232 C CA . VAL A 1 308 ? -34.059 0.484 20.555 1.00 41.19 308 VAL A CA 1
ATOM 2233 C C . VAL A 1 308 ? -34.009 1.876 21.178 1.00 41.19 308 VAL A C 1
ATOM 2235 O O . VAL A 1 308 ? -32.923 2.401 21.408 1.00 41.19 308 VAL A O 1
ATOM 2238 N N . ALA A 1 309 ? -35.168 2.488 21.433 1.00 41.84 309 ALA A N 1
ATOM 2239 C CA . ALA A 1 309 ? -35.249 3.780 22.110 1.00 41.84 309 ALA A CA 1
ATOM 2240 C C . ALA A 1 309 ? -36.412 3.855 23.120 1.00 41.84 309 ALA A C 1
ATOM 2242 O O . ALA A 1 309 ? -37.527 3.445 22.808 1.00 41.84 309 ALA A O 1
ATOM 2243 N N . ASN A 1 310 ? -36.076 4.475 24.264 1.00 45.12 310 ASN A N 1
ATOM 2244 C CA . ASN A 1 310 ? -36.844 5.401 25.114 1.00 45.12 310 ASN A CA 1
ATOM 2245 C C . ASN A 1 310 ? -37.890 4.898 26.125 1.00 45.12 310 ASN A C 1
ATOM 2247 O O . ASN A 1 310 ? -39.087 4.938 25.876 1.00 45.12 310 ASN A O 1
ATOM 2251 N N . GLY A 1 311 ? -37.431 4.631 27.353 1.00 41.03 311 GLY A N 1
ATOM 2252 C CA . GLY A 1 311 ? -38.246 4.725 28.572 1.00 41.03 311 GLY A CA 1
ATOM 2253 C C . GLY A 1 311 ? -37.663 5.737 29.574 1.00 41.03 311 GLY A C 1
ATOM 2254 O O . GLY A 1 311 ? -36.474 6.070 29.518 1.00 41.03 311 GLY A O 1
ATOM 2255 N N . TYR A 1 312 ? -38.493 6.226 30.505 1.00 43.03 312 TYR A N 1
ATOM 2256 C CA . TYR A 1 312 ? -38.080 7.111 31.607 1.00 43.03 312 TYR A CA 1
ATOM 2257 C C . TYR A 1 312 ? -38.352 6.436 32.954 1.00 43.03 312 TYR A C 1
ATOM 2259 O O . TYR A 1 312 ? -39.501 6.178 33.307 1.00 43.03 312 TYR A O 1
ATOM 2267 N N . ALA A 1 313 ? -37.305 6.220 33.755 1.00 41.00 313 ALA A N 1
ATOM 2268 C CA . ALA A 1 313 ? -37.435 5.685 35.112 1.00 41.00 313 ALA A CA 1
ATOM 2269 C C . ALA A 1 313 ? -37.080 6.752 36.164 1.00 41.00 313 ALA A C 1
ATOM 2271 O O . ALA A 1 313 ? -35.992 7.337 36.133 1.00 41.00 313 ALA A O 1
ATOM 2272 N N . ARG A 1 314 ? -37.956 6.976 37.158 1.00 44.19 314 ARG A N 1
ATOM 2273 C CA . ARG A 1 314 ? -37.607 7.773 38.349 1.00 44.19 314 ARG A CA 1
ATOM 2274 C C . ARG A 1 314 ? -36.734 6.930 39.277 1.00 44.19 314 ARG A C 1
ATOM 2276 O O . ARG A 1 314 ? -37.228 6.056 39.986 1.00 44.19 314 ARG A O 1
ATOM 2283 N N . ARG A 1 315 ? -35.428 7.211 39.331 1.00 41.69 315 ARG A N 1
ATOM 2284 C CA . ARG A 1 315 ? -34.536 6.634 40.352 1.00 41.69 315 ARG A CA 1
ATOM 2285 C C . ARG A 1 315 ? -34.309 7.656 41.462 1.00 41.69 315 ARG A C 1
ATOM 2287 O O . ARG A 1 315 ? -33.619 8.647 41.262 1.00 41.69 315 ARG A O 1
ATOM 2294 N N . PHE A 1 316 ? -34.884 7.407 42.640 1.00 38.66 316 PHE A N 1
ATOM 2295 C CA . PHE A 1 316 ? -34.654 8.221 43.836 1.00 38.66 316 PHE A CA 1
ATOM 2296 C C . PHE A 1 316 ? -33.189 8.080 44.277 1.00 38.66 316 PHE A C 1
ATOM 2298 O O . PHE A 1 316 ? -32.828 7.109 44.941 1.00 38.66 316 PHE A O 1
ATOM 2305 N N . VAL A 1 317 ? -32.336 9.026 43.887 1.00 34.41 317 VAL A N 1
ATOM 2306 C CA . VAL A 1 317 ? -30.967 9.148 44.399 1.00 34.41 317 VAL A CA 1
ATOM 2307 C C . VAL A 1 317 ? -30.919 10.393 45.270 1.00 34.41 317 VAL A C 1
ATOM 2309 O O . VAL A 1 317 ? -30.480 11.445 44.836 1.00 34.41 317 VAL A O 1
ATOM 2312 N N . ASP A 1 318 ? -31.399 10.266 46.502 1.00 31.59 318 ASP A N 1
ATOM 2313 C CA . ASP A 1 318 ? -31.059 11.221 47.552 1.00 31.59 318 ASP A CA 1
ATOM 2314 C C . ASP A 1 318 ? -30.447 10.436 48.714 1.00 31.59 318 ASP A C 1
ATOM 2316 O O . ASP A 1 318 ? -31.130 9.771 49.502 1.00 31.59 318 ASP A O 1
ATOM 2320 N N . VAL A 1 319 ? -29.114 10.423 48.761 1.00 31.64 319 VAL A N 1
ATOM 2321 C CA . VAL A 1 319 ? -28.388 10.031 49.966 1.00 31.64 319 VAL A CA 1
ATOM 2322 C C . VAL A 1 319 ? -28.229 11.313 50.757 1.00 31.64 319 VAL A C 1
ATOM 2324 O O . VAL A 1 319 ? -27.361 12.113 50.427 1.00 31.64 319 VAL A O 1
ATOM 2327 N N . ALA A 1 320 ? -29.018 11.487 51.818 1.00 29.92 320 ALA A N 1
ATOM 2328 C CA . ALA A 1 320 ? -28.857 12.622 52.717 1.00 29.92 320 ALA A CA 1
ATOM 2329 C C . ALA A 1 320 ? -27.400 12.698 53.221 1.00 29.92 320 ALA A C 1
ATOM 2331 O O . ALA A 1 320 ? -26.997 11.966 54.134 1.00 29.92 320 ALA A O 1
ATOM 2332 N N . LYS A 1 321 ? -26.589 13.584 52.635 1.00 37.78 321 LYS A N 1
ATOM 2333 C CA . LYS A 1 321 ? -25.269 13.927 53.163 1.00 37.78 321 LYS A CA 1
ATOM 2334 C C . LYS A 1 321 ? -25.505 14.852 54.351 1.00 37.78 321 LYS A C 1
ATOM 2336 O O . LYS A 1 321 ? -26.093 15.920 54.235 1.00 37.78 321 LYS A O 1
ATOM 2341 N N . THR A 1 322 ? -25.039 14.464 55.533 1.00 33.00 322 THR A N 1
ATOM 2342 C CA . THR A 1 322 ? -25.296 15.190 56.791 1.00 33.00 322 THR A CA 1
ATOM 2343 C C . THR A 1 322 ? -24.598 16.559 56.907 1.00 33.00 322 THR A C 1
ATOM 2345 O O . THR A 1 322 ? -24.527 17.098 58.011 1.00 33.00 322 THR A O 1
ATOM 2348 N N . THR A 1 323 ? -24.019 17.108 55.833 1.00 35.41 323 THR A N 1
ATOM 2349 C CA . THR A 1 323 ? -23.118 18.276 55.896 1.00 35.41 323 THR A CA 1
ATOM 2350 C C . THR A 1 323 ? -23.307 19.342 54.817 1.00 35.41 323 THR A C 1
ATOM 2352 O O . THR A 1 323 ? -22.505 20.271 54.793 1.00 35.41 323 THR A O 1
ATOM 2355 N N . GLU A 1 324 ? -24.324 19.285 53.960 1.00 40.25 324 GLU A N 1
ATOM 2356 C CA . GLU A 1 324 ? -24.461 20.284 52.888 1.00 40.25 324 GLU A CA 1
ATOM 2357 C C . GLU A 1 324 ? -25.442 21.414 53.255 1.00 40.25 324 GLU A C 1
ATOM 2359 O O . GLU A 1 324 ? -26.439 21.220 53.953 1.00 40.25 324 GLU A O 1
ATOM 2364 N N . THR A 1 325 ? -25.097 22.641 52.854 1.00 42.50 325 THR A N 1
ATOM 2365 C CA . THR A 1 325 ? -25.904 23.860 53.022 1.00 42.50 325 THR A CA 1
ATOM 2366 C C . THR A 1 325 ? -26.345 24.357 51.649 1.00 42.50 325 THR A C 1
ATOM 2368 O O . THR A 1 325 ? -25.579 24.226 50.704 1.00 42.50 325 THR A O 1
ATOM 2371 N N . ALA A 1 326 ? -27.523 24.985 51.572 1.00 42.22 326 ALA A N 1
ATOM 2372 C CA . ALA A 1 326 ? -28.284 25.367 50.368 1.00 42.22 326 ALA A CA 1
ATOM 2373 C C . ALA A 1 326 ? -27.611 26.299 49.320 1.00 42.22 326 ALA A C 1
ATOM 2375 O O . ALA A 1 326 ? -28.314 26.944 48.552 1.00 42.22 326 ALA A O 1
ATOM 2376 N N . ALA A 1 327 ? -26.285 26.437 49.304 1.00 41.84 327 ALA A N 1
ATOM 2377 C CA . ALA A 1 327 ? -25.546 27.285 48.365 1.00 41.84 327 ALA A CA 1
ATOM 2378 C C . ALA A 1 327 ? -24.598 26.513 47.422 1.00 41.84 327 ALA A C 1
ATOM 2380 O O . ALA A 1 327 ? -24.040 27.144 46.535 1.00 41.84 327 ALA A O 1
ATOM 2381 N N . ASP A 1 328 ? -24.434 25.195 47.596 1.00 47.50 328 ASP A N 1
ATOM 2382 C CA . ASP A 1 328 ? -23.538 24.330 46.796 1.00 47.50 328 ASP A CA 1
ATOM 2383 C C . ASP A 1 328 ? -24.270 23.063 46.280 1.00 47.50 328 ASP A C 1
ATOM 2385 O O . ASP A 1 328 ? -23.674 22.001 46.130 1.00 47.50 328 ASP A O 1
ATOM 2389 N N . ASP A 1 329 ? -25.582 23.158 46.044 1.00 47.56 329 ASP A N 1
ATOM 2390 C CA . ASP A 1 329 ? -26.432 22.030 45.634 1.00 47.56 329 ASP A CA 1
ATOM 2391 C C . ASP A 1 329 ? -26.500 21.947 44.094 1.00 47.56 329 ASP A C 1
ATOM 2393 O O . ASP A 1 329 ? -27.238 22.702 43.456 1.00 47.56 329 ASP A O 1
ATOM 2397 N N . ASP A 1 330 ? -25.677 21.082 43.491 1.00 46.62 330 ASP A N 1
ATOM 2398 C CA . ASP A 1 330 ? -25.738 20.739 42.062 1.00 46.62 330 ASP A CA 1
ATOM 2399 C C . ASP A 1 330 ? -26.178 19.268 41.897 1.00 46.62 330 ASP A C 1
ATOM 2401 O O . ASP A 1 330 ? -25.345 18.349 41.859 1.00 46.62 330 ASP A O 1
ATOM 2405 N N . PRO A 1 331 ? -27.493 19.015 41.779 1.00 37.97 331 PRO A N 1
ATOM 2406 C CA . PRO A 1 331 ? -28.037 17.669 41.625 1.00 37.97 331 PRO A CA 1
ATOM 2407 C C . PRO A 1 331 ? -27.629 16.998 40.301 1.00 37.97 331 PRO A C 1
ATOM 2409 O O . PRO A 1 331 ? -27.644 15.766 40.210 1.00 37.97 331 PRO A O 1
ATOM 2412 N N . VAL A 1 332 ? -27.203 17.764 39.286 1.00 39.06 332 VAL A N 1
ATOM 2413 C CA . VAL A 1 332 ? -26.651 17.223 38.033 1.00 39.06 332 VAL A CA 1
ATOM 2414 C C . VAL A 1 332 ? -25.241 16.691 38.278 1.00 39.06 332 VAL A C 1
ATOM 2416 O O . VAL A 1 332 ? -24.924 15.582 37.835 1.00 39.06 332 VAL A O 1
ATOM 2419 N N . ALA A 1 333 ? -24.404 17.403 39.036 1.00 42.38 333 ALA A N 1
ATOM 2420 C CA . ALA A 1 333 ? -23.077 16.922 39.425 1.00 42.38 333 ALA A CA 1
ATOM 2421 C C . ALA A 1 333 ? -23.148 15.667 40.313 1.00 42.38 333 ALA A C 1
ATOM 2423 O O . ALA A 1 333 ? -22.378 14.721 40.100 1.00 42.38 333 ALA A O 1
ATOM 2424 N N . ASP A 1 334 ? -24.098 15.606 41.246 1.00 41.84 334 ASP A N 1
ATOM 2425 C CA . ASP A 1 334 ? -24.285 14.448 42.126 1.00 41.84 334 ASP A CA 1
ATOM 2426 C C . ASP A 1 334 ? -24.838 13.219 41.369 1.00 41.84 334 ASP A C 1
ATOM 2428 O O . ASP A 1 334 ? -24.320 12.105 41.536 1.00 41.84 334 ASP A O 1
ATOM 2432 N N . ALA A 1 335 ? -25.780 13.400 40.434 1.00 36.53 335 ALA A N 1
ATOM 2433 C CA . ALA A 1 335 ? -26.259 12.328 39.553 1.00 36.53 335 ALA A CA 1
ATOM 2434 C C . ALA A 1 335 ? -25.177 11.845 38.564 1.00 36.53 335 ALA A C 1
ATOM 2436 O O . ALA A 1 335 ? -25.003 10.638 38.360 1.00 36.53 335 ALA A O 1
ATOM 2437 N N . THR A 1 336 ? -24.387 12.767 38.002 1.00 38.84 336 THR A N 1
ATOM 2438 C CA . THR A 1 336 ? -23.275 12.454 37.084 1.00 38.84 336 THR A CA 1
ATOM 2439 C C . THR A 1 336 ? -22.146 11.709 37.804 1.00 38.84 336 THR A C 1
ATOM 2441 O O . THR A 1 336 ? -21.527 10.804 37.235 1.00 38.84 336 THR A O 1
ATOM 2444 N N . THR A 1 337 ? -21.897 12.033 39.075 1.00 38.28 337 THR A N 1
ATOM 2445 C CA . THR A 1 337 ? -20.879 11.368 39.904 1.00 38.28 337 THR A CA 1
ATOM 2446 C C . THR A 1 337 ? -21.317 9.961 40.325 1.00 38.28 337 THR A C 1
ATOM 2448 O O . THR A 1 337 ? -20.489 9.049 40.340 1.00 38.28 337 THR A O 1
ATOM 2451 N N . ALA A 1 338 ? -22.613 9.735 40.572 1.00 35.09 338 ALA A N 1
ATOM 2452 C CA . ALA A 1 338 ? -23.158 8.410 40.876 1.00 35.09 338 ALA A CA 1
ATOM 2453 C C . ALA A 1 338 ? -23.246 7.483 39.639 1.00 35.09 338 ALA A C 1
ATOM 2455 O O . ALA A 1 338 ? -22.954 6.289 39.744 1.00 35.09 338 ALA A O 1
ATOM 2456 N N . TYR A 1 339 ? -23.577 8.013 38.451 1.00 33.16 339 TYR A N 1
ATOM 2457 C CA . TYR A 1 339 ? -23.692 7.222 37.210 1.00 33.16 339 TYR A CA 1
ATOM 2458 C C . TYR A 1 339 ? -22.355 6.890 36.528 1.00 33.16 339 TYR A C 1
ATOM 2460 O O . TYR A 1 339 ? -22.265 5.871 35.836 1.00 33.16 339 TYR A O 1
ATOM 2468 N N . ARG A 1 340 ? -21.277 7.654 36.773 1.00 31.80 340 ARG A N 1
ATOM 2469 C CA . ARG A 1 340 ? -19.915 7.297 36.312 1.00 31.80 340 ARG A CA 1
ATOM 2470 C C . ARG A 1 340 ? -19.408 5.956 36.860 1.00 31.80 340 ARG A C 1
ATOM 2472 O O . ARG A 1 340 ? -18.417 5.440 36.354 1.00 31.80 340 ARG A O 1
ATOM 2479 N N . HIS A 1 341 ? -20.082 5.367 37.848 1.00 28.81 341 HIS A N 1
ATOM 2480 C CA . HIS A 1 341 ? -19.662 4.119 38.483 1.00 28.81 341 HIS A CA 1
ATOM 2481 C C . HIS A 1 341 ? -20.276 2.829 37.892 1.00 28.81 341 HIS A C 1
ATOM 2483 O O . HIS A 1 341 ? -19.854 1.751 38.294 1.00 28.81 341 HIS A O 1
ATOM 2489 N N . VAL A 1 342 ? -21.231 2.894 36.947 1.00 32.25 342 VAL A N 1
ATOM 2490 C CA . VAL A 1 342 ? -22.039 1.714 36.531 1.00 32.25 342 VAL A CA 1
ATOM 2491 C C . VAL A 1 342 ? -21.761 1.205 35.098 1.00 32.25 342 VAL A C 1
ATOM 2493 O O . VAL A 1 342 ? -22.181 0.105 34.754 1.00 32.25 342 VAL A O 1
ATOM 2496 N N . ARG A 1 343 ? -21.036 1.940 34.240 1.00 29.09 343 ARG A N 1
ATOM 2497 C CA . ARG A 1 343 ? -21.099 1.725 32.773 1.00 29.09 343 ARG A CA 1
ATOM 2498 C C . ARG A 1 343 ? -19.980 0.909 32.089 1.00 29.09 343 ARG A C 1
ATOM 2500 O O . ARG A 1 343 ? -20.054 0.739 30.880 1.00 29.09 343 ARG A O 1
ATOM 2507 N N . ASN A 1 344 ? -18.955 0.410 32.782 1.00 25.39 344 ASN A N 1
ATOM 2508 C CA . ASN A 1 344 ? -17.662 0.133 32.122 1.00 25.39 344 ASN A CA 1
ATOM 2509 C C . ASN A 1 344 ? -17.096 -1.303 32.141 1.00 25.39 344 ASN A C 1
ATOM 2511 O O . ASN A 1 344 ? -15.883 -1.430 32.067 1.00 25.39 344 ASN A O 1
ATOM 2515 N N . ASP A 1 345 ? -17.895 -2.375 32.119 1.00 27.00 345 ASP A N 1
ATOM 2516 C CA . ASP A 1 345 ? -17.342 -3.713 31.829 1.00 27.00 345 ASP A CA 1
ATOM 2517 C C . ASP A 1 345 ? -18.233 -4.469 30.805 1.00 27.00 345 ASP A C 1
ATOM 2519 O O . ASP A 1 345 ? -19.389 -4.784 31.059 1.00 27.00 345 ASP A O 1
ATOM 2523 N N . GLY A 1 346 ? -17.774 -4.781 29.588 1.00 34.81 346 GLY A N 1
ATOM 2524 C CA . GLY A 1 346 ? -17.246 -6.132 29.395 1.00 34.81 346 GLY A CA 1
ATOM 2525 C C . GLY A 1 346 ? -16.108 -6.414 30.365 1.00 34.81 346 GLY A C 1
ATOM 2526 O O . GLY A 1 346 ? -15.198 -5.600 30.416 1.00 34.81 346 GLY A O 1
ATOM 2527 N N . PRO A 1 347 ? -16.075 -7.527 31.115 1.00 30.00 347 PRO A N 1
ATOM 2528 C CA . PRO A 1 347 ? -17.076 -8.582 31.306 1.00 30.00 347 PRO A CA 1
ATOM 2529 C C . PRO A 1 347 ? -18.324 -8.118 32.073 1.00 30.00 347 PRO A C 1
ATOM 2531 O O . PRO A 1 347 ? -18.326 -7.105 32.740 1.00 30.00 347 PRO A O 1
ATOM 2534 N N . PHE A 1 348 ? -19.364 -8.945 32.104 1.00 31.42 348 PHE A N 1
ATOM 2535 C CA . PHE A 1 348 ? -20.306 -8.915 33.221 1.00 31.42 348 PHE A CA 1
ATOM 2536 C C . PHE A 1 348 ? -19.514 -9.138 34.527 1.00 31.42 348 PHE A C 1
ATOM 2538 O O . PHE A 1 348 ? -19.131 -10.269 34.832 1.00 31.42 348 PHE A O 1
ATOM 2545 N N . PHE A 1 349 ? -19.280 -8.091 35.314 1.00 29.33 349 PHE A N 1
ATOM 2546 C CA . PHE A 1 349 ? -19.291 -8.247 36.760 1.00 29.33 349 PHE A CA 1
ATOM 2547 C C . PHE A 1 349 ? -20.701 -7.884 37.225 1.00 29.33 349 PHE A C 1
ATOM 2549 O O . PHE A 1 349 ? -21.144 -6.753 37.026 1.00 29.33 349 PHE A O 1
ATOM 2556 N N . PRO A 1 350 ? -21.447 -8.800 37.864 1.00 26.88 350 PRO A N 1
ATOM 2557 C CA . PRO A 1 350 ? -22.566 -8.373 38.672 1.00 26.88 350 PRO A CA 1
ATOM 2558 C C . PRO A 1 350 ? -21.982 -7.560 39.826 1.00 26.88 350 PRO A C 1
ATOM 2560 O O . PRO A 1 350 ? -21.485 -8.126 40.796 1.00 26.88 350 PRO A O 1
ATOM 2563 N N . SER A 1 351 ? -22.058 -6.237 39.738 1.00 27.75 351 SER A N 1
ATOM 2564 C CA . SER A 1 351 ? -22.379 -5.447 40.916 1.00 27.75 351 SER A CA 1
ATOM 2565 C C . SER A 1 351 ? -22.968 -4.086 40.516 1.00 27.75 351 SER A C 1
ATOM 2567 O O . SER A 1 351 ? -22.238 -3.136 40.258 1.00 27.75 351 SER A O 1
ATOM 2569 N N . PRO A 1 352 ? -24.285 -3.898 40.639 1.00 30.61 352 PRO A N 1
ATOM 2570 C CA . PRO A 1 352 ? -24.716 -2.966 41.663 1.00 30.61 352 PRO A CA 1
ATOM 2571 C C . PRO A 1 352 ? -24.259 -3.563 43.010 1.00 30.61 352 PRO A C 1
ATOM 2573 O O . PRO A 1 352 ? -24.936 -4.434 43.553 1.00 30.61 352 PRO A O 1
ATOM 2576 N N . GLY A 1 353 ? -23.054 -3.224 43.505 1.00 28.69 353 GLY A N 1
ATOM 2577 C CA . GLY A 1 353 ? -22.624 -3.730 44.823 1.00 28.69 353 GLY A CA 1
ATOM 2578 C C . GLY A 1 353 ? -21.145 -3.783 45.243 1.00 28.69 353 GLY A C 1
ATOM 2579 O O . GLY A 1 353 ? -20.909 -4.238 46.363 1.00 28.69 353 GLY A O 1
ATOM 2580 N N . ARG A 1 354 ? -20.137 -3.357 44.466 1.00 37.31 354 ARG A N 1
ATOM 2581 C CA . ARG A 1 354 ? -18.739 -3.341 44.952 1.00 37.31 354 ARG A CA 1
ATOM 2582 C C . ARG A 1 354 ? -18.007 -2.044 44.599 1.00 37.31 354 ARG A C 1
ATOM 2584 O O . ARG A 1 354 ? -17.271 -1.964 43.626 1.00 37.31 354 ARG A O 1
ATOM 2591 N N . ALA A 1 355 ? -18.166 -1.029 45.449 1.00 39.03 355 ALA A N 1
ATOM 2592 C CA . ALA A 1 355 ? -17.238 0.096 45.490 1.00 39.03 355 ALA A CA 1
ATOM 2593 C C . ALA A 1 355 ? -15.828 -0.445 45.794 1.00 39.03 355 ALA A C 1
ATOM 2595 O O . ALA A 1 355 ? -15.601 -1.025 46.862 1.00 39.03 355 ALA A O 1
ATOM 2596 N N . ALA A 1 356 ? -14.891 -0.296 44.858 1.00 43.16 356 ALA A N 1
ATOM 2597 C CA . ALA A 1 356 ? -13.489 -0.597 45.103 1.00 43.16 356 ALA A CA 1
ATOM 2598 C C . ALA A 1 356 ? -12.947 0.445 46.092 1.00 43.16 356 ALA A C 1
ATOM 2600 O O . ALA A 1 356 ? -12.616 1.572 45.732 1.00 43.16 356 ALA A O 1
ATOM 2601 N N . LEU A 1 357 ? -12.893 0.091 47.374 1.00 48.72 357 LEU A N 1
ATOM 2602 C CA . LEU A 1 357 ? -12.220 0.905 48.379 1.00 48.72 357 LEU A CA 1
ATOM 2603 C C . LEU A 1 357 ? -10.726 0.996 48.017 1.00 48.72 357 LEU A C 1
ATOM 2605 O O . LEU A 1 357 ? -10.142 0.033 47.516 1.00 48.72 357 LEU A O 1
ATOM 2609 N N . THR A 1 358 ? -10.055 2.105 48.335 1.00 57.50 358 THR A N 1
ATOM 2610 C CA . THR A 1 358 ? -8.589 2.232 48.153 1.00 57.50 358 THR A CA 1
ATOM 2611 C C . THR A 1 358 ? -7.798 1.140 48.883 1.00 57.50 358 THR A C 1
ATOM 2613 O O . THR A 1 358 ? -6.636 0.907 48.573 1.00 57.50 358 THR A O 1
ATOM 2616 N N . THR A 1 359 ? -8.438 0.458 49.834 1.00 63.62 359 THR A N 1
ATOM 2617 C CA . THR A 1 359 ? -7.900 -0.649 50.624 1.00 63.62 359 THR A CA 1
ATOM 2618 C C . THR A 1 359 ? -8.229 -2.037 50.069 1.00 63.62 359 THR A C 1
ATOM 2620 O O . THR A 1 359 ? -7.673 -3.018 50.563 1.00 63.62 359 THR A O 1
ATOM 2623 N N . THR A 1 360 ? -9.122 -2.165 49.078 1.00 74.00 360 THR A N 1
ATOM 2624 C CA . THR A 1 360 ? -9.355 -3.465 48.431 1.00 74.00 360 THR A CA 1
ATOM 2625 C C . THR A 1 360 ? -8.148 -3.852 47.579 1.00 74.00 360 THR A C 1
ATOM 2627 O O . THR A 1 360 ? -7.594 -2.990 46.892 1.00 74.00 360 THR A O 1
ATOM 2630 N N . PRO A 1 361 ? -7.732 -5.129 47.600 1.00 80.25 361 PRO A N 1
ATOM 2631 C CA . PRO A 1 361 ? -6.669 -5.586 46.726 1.00 80.25 361 PRO A CA 1
ATOM 2632 C C . PRO A 1 361 ? -7.009 -5.395 45.247 1.00 80.25 361 PRO A C 1
ATOM 2634 O O . PRO A 1 361 ? -8.186 -5.507 44.894 1.00 80.25 361 PRO A O 1
ATOM 2637 N N . PRO A 1 362 ? -6.009 -5.120 44.388 1.00 85.88 362 PRO A N 1
ATOM 2638 C CA . PRO A 1 362 ? -6.222 -5.155 42.948 1.00 85.88 362 PRO A CA 1
ATOM 2639 C C . PRO A 1 362 ? -6.696 -6.546 42.523 1.00 85.88 362 PRO A C 1
ATOM 2641 O O . PRO A 1 362 ? -6.308 -7.536 43.138 1.00 85.88 362 PRO A O 1
ATOM 2644 N N . GLU A 1 363 ? -7.533 -6.636 41.497 1.00 88.88 363 GLU A N 1
ATOM 2645 C CA . GLU A 1 363 ? -8.104 -7.900 41.013 1.00 88.88 363 GLU A CA 1
ATOM 2646 C C . GLU A 1 363 ? -8.037 -7.936 39.485 1.00 88.88 363 GLU A C 1
ATOM 2648 O O . GLU A 1 363 ? -8.301 -6.929 38.831 1.00 88.88 363 GLU A O 1
ATOM 2653 N N . LEU A 1 364 ? -7.651 -9.072 38.899 1.00 87.88 364 LEU A N 1
ATOM 2654 C CA . LEU A 1 364 ? -7.605 -9.218 37.443 1.00 87.88 364 LEU A CA 1
ATOM 2655 C C . LEU A 1 364 ? -8.973 -9.640 36.897 1.00 87.88 364 LEU A C 1
ATOM 2657 O O . LEU A 1 364 ? -9.423 -10.764 37.133 1.00 87.88 364 LEU A O 1
ATOM 2661 N N . GLY A 1 365 ? -9.574 -8.767 36.090 1.00 85.62 365 GLY A N 1
ATOM 2662 C CA . GLY A 1 365 ? -10.690 -9.093 35.209 1.00 85.62 365 GLY A CA 1
ATOM 2663 C C . GLY A 1 365 ? -10.198 -9.342 33.784 1.00 85.62 365 GLY A C 1
ATOM 2664 O O . GLY A 1 365 ? -9.412 -8.566 33.249 1.00 85.62 365 GLY A O 1
ATOM 2665 N N . VAL A 1 366 ? -10.662 -10.417 33.149 1.00 80.56 366 VAL A N 1
ATOM 2666 C CA . VAL A 1 366 ? -10.507 -10.645 31.703 1.00 80.56 366 VAL A CA 1
ATOM 2667 C C . VAL A 1 366 ? -11.905 -10.805 31.122 1.00 80.56 366 VAL A C 1
ATOM 2669 O O . VAL A 1 366 ? -12.754 -11.444 31.745 1.00 80.56 366 VAL A O 1
ATOM 2672 N N . ALA A 1 367 ? -12.169 -10.205 29.960 1.00 67.75 367 ALA A N 1
ATOM 2673 C CA . ALA A 1 367 ? -13.484 -10.280 29.328 1.00 67.75 367 ALA A CA 1
ATOM 2674 C C . ALA A 1 367 ? -13.906 -11.747 29.095 1.00 67.75 367 ALA A C 1
ATOM 2676 O O . ALA A 1 367 ? -13.192 -12.512 28.448 1.00 67.75 367 ALA A O 1
ATOM 2677 N N . GLY A 1 368 ? -15.050 -12.137 29.671 1.00 47.16 368 GLY A N 1
ATOM 2678 C CA . GLY A 1 368 ? -15.466 -13.533 29.847 1.00 47.16 368 GLY A CA 1
ATOM 2679 C C . GLY A 1 368 ? -16.324 -14.152 28.735 1.00 47.16 368 GLY A C 1
ATOM 2680 O O . GLY A 1 368 ? -16.702 -15.314 28.873 1.00 47.16 368 GLY A O 1
ATOM 2681 N N . SER A 1 369 ? -16.659 -13.448 27.647 1.00 44.16 369 SER A N 1
ATOM 2682 C CA . SER A 1 369 ? -17.381 -14.070 26.523 1.00 44.16 369 SER A CA 1
ATOM 2683 C C . SER A 1 369 ? -16.421 -14.770 25.545 1.00 44.16 369 SER A C 1
ATOM 2685 O O . SER A 1 369 ? -15.617 -14.116 24.889 1.00 44.16 369 SER A O 1
ATOM 2687 N N . ILE A 1 370 ? -16.536 -16.103 25.527 1.00 43.09 370 ILE A N 1
ATOM 2688 C CA . ILE A 1 370 ? -16.298 -17.125 24.483 1.00 43.09 370 ILE A CA 1
ATOM 2689 C C . ILE A 1 370 ? -15.660 -16.601 23.171 1.00 43.09 370 ILE A C 1
ATOM 2691 O O . ILE A 1 370 ? -16.305 -15.879 22.425 1.00 43.09 370 ILE A O 1
ATOM 2695 N N . GLU A 1 371 ? -14.417 -17.031 22.905 1.00 51.44 371 GLU A N 1
ATOM 2696 C CA . GLU A 1 371 ? -13.599 -16.821 21.689 1.00 51.44 371 GLU A CA 1
ATOM 2697 C C . GLU A 1 371 ? -13.297 -15.361 21.313 1.00 51.44 371 GLU A C 1
ATOM 2699 O O . GLU A 1 371 ? -14.030 -14.700 20.577 1.00 51.44 371 GLU A O 1
ATOM 2704 N N . GLN A 1 372 ? -12.119 -14.877 21.731 1.00 73.25 372 GLN A N 1
ATOM 2705 C CA . GLN A 1 372 ? -11.506 -13.729 21.063 1.00 73.25 372 GLN A CA 1
ATOM 2706 C C . GLN A 1 372 ? -11.114 -14.176 19.652 1.00 73.25 372 GLN A C 1
ATOM 2708 O O . GLN A 1 372 ? -10.056 -14.760 19.443 1.00 73.25 372 GLN A O 1
ATOM 2713 N N . SER A 1 373 ? -12.016 -13.974 18.697 1.00 80.12 373 SER A N 1
ATOM 2714 C CA . SER A 1 373 ? -11.741 -14.221 17.289 1.00 80.12 373 SER A CA 1
ATOM 2715 C C . SER A 1 373 ? -10.944 -13.055 16.728 1.00 80.12 373 SER A C 1
ATOM 2717 O O . SER A 1 373 ? -11.369 -11.903 16.802 1.00 80.12 373 SER A O 1
ATOM 2719 N N . VAL A 1 374 ? -9.772 -13.356 16.189 1.00 85.50 374 VAL A N 1
ATOM 2720 C CA . VAL A 1 374 ? -8.872 -12.390 15.567 1.00 85.50 374 VAL A CA 1
ATOM 2721 C C . VAL A 1 374 ? -8.585 -12.835 14.151 1.00 85.50 374 VAL A C 1
ATOM 2723 O O . VAL A 1 374 ? -8.490 -14.030 13.863 1.00 85.50 374 VAL A O 1
ATOM 2726 N N . GLN A 1 375 ? -8.439 -11.871 13.260 1.00 84.75 375 GLN A N 1
ATOM 2727 C CA . GLN A 1 375 ? -8.031 -12.130 11.897 1.00 84.75 375 GLN A CA 1
ATOM 2728 C C . GLN A 1 375 ? -6.546 -11.815 11.773 1.00 84.75 375 GLN A C 1
ATOM 2730 O O . GLN A 1 375 ? -6.063 -10.796 12.261 1.00 84.75 375 GLN A O 1
ATOM 2735 N N . VAL A 1 376 ? -5.790 -12.719 11.163 1.00 86.44 376 VAL A N 1
ATOM 2736 C CA . VAL A 1 376 ? -4.347 -12.536 11.000 1.00 86.44 376 VAL A CA 1
ATOM 2737 C C . VAL A 1 376 ? -3.973 -12.881 9.570 1.00 86.44 376 VAL A C 1
ATOM 2739 O O . VAL A 1 376 ? -4.388 -13.914 9.037 1.00 86.44 376 VAL A O 1
ATOM 2742 N N . LEU A 1 377 ? -3.205 -11.998 8.932 1.00 85.69 377 LEU A N 1
ATOM 2743 C CA . LEU A 1 377 ? -2.739 -12.212 7.569 1.00 85.69 377 LEU A CA 1
ATOM 2744 C C . LEU A 1 377 ? -1.793 -13.409 7.515 1.00 85.69 377 LEU A C 1
ATOM 2746 O O . LEU A 1 377 ? -0.940 -13.586 8.389 1.00 85.69 377 LEU A O 1
ATOM 2750 N N . ALA A 1 378 ? -1.910 -14.207 6.456 1.00 85.88 378 ALA A N 1
ATOM 2751 C CA . ALA A 1 378 ? -0.933 -15.245 6.165 1.00 85.88 378 ALA A CA 1
ATOM 2752 C C . ALA A 1 378 ? 0.477 -14.643 6.066 1.00 85.88 378 ALA A C 1
ATOM 2754 O O . ALA A 1 378 ? 0.644 -13.571 5.480 1.00 85.88 378 ALA A O 1
ATOM 2755 N N . ASP A 1 379 ? 1.464 -15.360 6.606 1.00 88.62 379 ASP A N 1
ATOM 2756 C CA . ASP A 1 379 ? 2.876 -14.950 6.644 1.00 88.62 379 ASP A CA 1
ATOM 2757 C C . ASP A 1 379 ? 3.175 -13.713 7.515 1.00 88.62 379 ASP A C 1
ATOM 2759 O O . ASP A 1 379 ? 4.175 -13.014 7.352 1.00 88.62 379 ASP A O 1
ATOM 2763 N N . THR A 1 380 ? 2.294 -13.438 8.478 1.00 90.00 380 THR A N 1
ATOM 2764 C CA . THR A 1 380 ? 2.484 -12.379 9.472 1.00 90.00 380 THR A CA 1
ATOM 2765 C C . THR A 1 380 ? 2.395 -12.926 10.890 1.00 90.00 380 THR A C 1
ATOM 2767 O O . THR A 1 380 ? 1.873 -14.016 11.149 1.00 90.00 380 THR A O 1
ATOM 2770 N N . THR A 1 381 ? 2.931 -12.158 11.834 1.00 93.06 381 THR A N 1
ATOM 2771 C CA . THR A 1 381 ? 2.706 -12.348 13.265 1.00 93.06 381 THR A CA 1
ATOM 2772 C C . THR A 1 381 ? 1.882 -11.192 13.800 1.00 93.06 381 THR A C 1
ATOM 2774 O O . THR A 1 381 ? 2.433 -10.137 14.117 1.00 93.06 381 THR A O 1
ATOM 2777 N N . GLY A 1 382 ? 0.572 -11.406 13.911 1.00 90.25 382 GLY A N 1
ATOM 2778 C CA . GLY A 1 382 ? -0.351 -10.468 14.539 1.00 90.25 382 GLY A CA 1
ATOM 2779 C C . GLY A 1 382 ? -0.144 -10.402 16.050 1.00 90.25 382 GLY A C 1
ATOM 2780 O O . GLY A 1 382 ? 0.253 -11.387 16.679 1.00 90.25 382 GLY A O 1
ATOM 2781 N N . ARG A 1 383 ? -0.406 -9.240 16.654 1.00 92.00 383 ARG A N 1
ATOM 2782 C CA . ARG A 1 383 ? -0.293 -9.035 18.110 1.00 92.00 383 ARG A CA 1
ATOM 2783 C C . ARG A 1 383 ? -1.595 -8.499 18.710 1.00 92.00 383 ARG A C 1
ATOM 2785 O O . ARG A 1 383 ? -1.585 -7.400 19.270 1.00 92.00 383 ARG A O 1
ATOM 2792 N N . PRO A 1 384 ? -2.719 -9.230 18.595 1.00 89.44 384 PRO A N 1
ATOM 2793 C CA . PRO A 1 384 ? -3.992 -8.790 19.157 1.00 89.44 384 PRO A CA 1
ATOM 2794 C C . PRO A 1 384 ? -3.896 -8.534 20.664 1.00 89.44 384 PRO A C 1
ATOM 2796 O O . PRO A 1 384 ? -3.281 -9.310 21.406 1.00 89.44 384 PRO A O 1
ATOM 2799 N N . GLY A 1 385 ? -4.521 -7.448 21.116 1.00 88.50 385 GLY A N 1
ATOM 2800 C CA . GLY A 1 385 ? -4.672 -7.136 22.535 1.00 88.50 385 GLY A CA 1
ATOM 2801 C C . GLY A 1 385 ? -5.784 -7.952 23.186 1.00 88.50 385 GLY A C 1
ATOM 2802 O O . GLY A 1 385 ? -6.913 -7.974 22.699 1.00 88.50 385 GLY A O 1
ATOM 2803 N N . ILE A 1 386 ? -5.482 -8.568 24.328 1.00 87.31 386 ILE A N 1
ATOM 2804 C CA . ILE A 1 386 ? -6.471 -9.232 25.176 1.00 87.31 386 ILE A CA 1
ATOM 2805 C C . ILE A 1 386 ? -7.121 -8.173 26.065 1.00 87.31 386 ILE A C 1
ATOM 2807 O O . ILE A 1 386 ? -6.427 -7.480 26.806 1.00 87.31 386 ILE A O 1
ATOM 2811 N N . LEU A 1 387 ? -8.449 -8.051 26.016 1.00 86.81 387 LEU A N 1
ATOM 2812 C CA . LEU A 1 387 ? -9.182 -7.138 26.894 1.00 86.81 387 LEU A CA 1
ATOM 2813 C C . LEU A 1 387 ? -9.099 -7.618 28.353 1.00 86.81 387 LEU A C 1
ATOM 2815 O O . LEU A 1 387 ? -9.770 -8.581 28.741 1.00 86.81 387 LEU A O 1
ATOM 2819 N N . ALA A 1 388 ? -8.269 -6.942 29.142 1.00 87.62 388 ALA A N 1
ATOM 2820 C CA . ALA A 1 388 ? -8.092 -7.186 30.564 1.00 87.62 388 ALA A CA 1
ATOM 2821 C C . ALA A 1 388 ? -8.252 -5.876 31.344 1.00 87.62 388 ALA A C 1
ATOM 2823 O O . ALA A 1 388 ? -8.076 -4.790 30.800 1.00 87.62 388 ALA A O 1
ATOM 2824 N N . ALA A 1 389 ? -8.585 -5.962 32.623 1.00 85.06 389 ALA A N 1
ATOM 2825 C CA . ALA A 1 389 ? -8.777 -4.802 33.477 1.00 85.06 389 ALA A CA 1
ATOM 2826 C C . ALA A 1 389 ? -8.304 -5.099 34.897 1.00 85.06 389 ALA A C 1
ATOM 2828 O O . ALA A 1 389 ? -8.364 -6.239 35.370 1.00 85.06 389 ALA A O 1
ATOM 2829 N N . ASN A 1 390 ? -7.856 -4.056 35.586 1.00 85.81 390 ASN A N 1
ATOM 2830 C CA . ASN A 1 390 ? -7.683 -4.104 37.029 1.00 85.81 390 ASN A CA 1
ATOM 2831 C C . ASN A 1 390 ? -9.009 -3.732 37.694 1.00 85.81 390 ASN A C 1
ATOM 2833 O O . ASN A 1 390 ? -9.326 -2.556 37.817 1.00 85.81 390 ASN A O 1
ATOM 2837 N N . VAL A 1 391 ? -9.801 -4.709 38.114 1.00 83.25 391 VAL A N 1
ATOM 2838 C CA . VAL A 1 391 ? -11.154 -4.484 38.653 1.00 83.25 391 VAL A CA 1
ATOM 2839 C C . VAL A 1 391 ? -11.187 -4.309 40.176 1.00 83.25 391 VAL A C 1
ATOM 2841 O O . VAL A 1 391 ? -12.259 -4.266 40.777 1.00 83.25 391 VAL A O 1
ATOM 2844 N N . GLY A 1 392 ? -10.022 -4.178 40.821 1.00 71.12 392 GLY A N 1
ATOM 2845 C CA . GLY A 1 392 ? -9.899 -3.968 42.267 1.00 71.12 392 GLY A CA 1
ATOM 2846 C C . GLY A 1 392 ? -8.991 -2.788 42.635 1.00 71.12 392 GLY A C 1
ATOM 2847 O O . GLY A 1 392 ? -8.054 -2.470 41.911 1.00 71.12 392 GLY A O 1
ATOM 2848 N N . GLY A 1 393 ? -9.235 -2.167 43.798 1.00 67.31 393 GLY A N 1
ATOM 2849 C CA . GLY A 1 393 ? -8.360 -1.159 44.426 1.00 67.31 393 GLY A CA 1
ATOM 2850 C C . GLY A 1 393 ? -7.925 0.026 43.543 1.00 67.31 393 GLY A C 1
ATOM 2851 O O . GLY A 1 393 ? -8.481 0.269 42.484 1.00 67.31 393 GLY A O 1
ATOM 2852 N N . ASN A 1 394 ? -6.908 0.783 43.981 1.00 74.69 394 ASN A N 1
ATOM 2853 C CA . ASN A 1 394 ? -6.214 1.809 43.167 1.00 74.69 394 ASN A CA 1
ATOM 2854 C C . ASN A 1 394 ? -4.711 1.486 43.000 1.00 74.69 394 ASN A C 1
ATOM 2856 O O . ASN A 1 394 ? -3.873 2.355 42.764 1.00 74.69 394 ASN A O 1
ATOM 2860 N N . TYR A 1 395 ? -4.340 0.222 43.203 1.00 84.56 395 TYR A N 1
ATOM 2861 C CA . TYR A 1 395 ? -2.957 -0.226 43.091 1.00 84.56 395 TYR A CA 1
ATOM 2862 C C . TYR A 1 395 ? -2.668 -0.620 41.642 1.00 84.56 395 TYR A C 1
ATOM 2864 O O . TYR A 1 395 ? -3.378 -1.476 41.117 1.00 84.56 395 TYR A O 1
ATOM 2872 N N . PRO A 1 396 ? -1.644 -0.045 40.987 1.00 87.56 396 PRO A N 1
ATOM 2873 C CA . PRO A 1 396 ? -1.332 -0.380 39.606 1.00 87.56 396 PRO A CA 1
ATOM 2874 C C . PRO A 1 396 ? -0.804 -1.816 39.477 1.00 87.56 396 PRO A C 1
ATOM 2876 O O . PRO A 1 396 ? 0.075 -2.243 40.237 1.00 87.56 396 PRO A O 1
ATOM 2879 N N . VAL A 1 397 ? -1.296 -2.540 38.471 1.00 91.06 397 VAL A N 1
ATOM 2880 C CA . VAL A 1 397 ? -0.854 -3.904 38.141 1.00 91.06 397 VAL A CA 1
ATOM 2881 C C . VAL A 1 397 ? -0.170 -3.962 36.778 1.00 91.06 397 VAL A C 1
ATOM 2883 O O . VAL A 1 397 ? -0.492 -3.218 35.857 1.00 91.06 397 VAL A O 1
ATOM 2886 N N . ASN A 1 398 ? 0.784 -4.873 36.644 1.00 94.19 398 ASN A N 1
ATOM 2887 C CA . ASN A 1 398 ? 1.376 -5.269 35.376 1.00 94.19 398 ASN A CA 1
ATOM 2888 C C . ASN A 1 398 ? 0.662 -6.525 34.881 1.00 94.19 398 ASN A C 1
ATOM 2890 O O . ASN A 1 398 ? 0.639 -7.533 35.587 1.00 94.19 398 ASN A O 1
ATOM 2894 N N . LEU A 1 399 ? 0.117 -6.466 33.672 1.00 94.44 399 LEU A N 1
ATOM 2895 C CA . LEU A 1 399 ? -0.565 -7.557 32.992 1.00 94.44 399 LEU A CA 1
ATOM 2896 C C . LEU A 1 399 ? 0.356 -8.169 31.937 1.00 94.44 399 LEU A C 1
ATOM 2898 O O . LEU A 1 399 ? 1.003 -7.460 31.168 1.00 94.44 399 LEU A O 1
ATOM 2902 N N . SER A 1 400 ? 0.397 -9.491 31.875 1.00 96.00 400 SER A N 1
ATOM 2903 C CA . SER A 1 400 ? 1.179 -10.259 30.902 1.00 96.00 400 SER A CA 1
ATOM 2904 C C . SER A 1 400 ? 0.374 -11.452 30.404 1.00 96.00 400 SER A C 1
ATOM 2906 O O . SER A 1 400 ? -0.560 -11.885 31.074 1.00 96.00 400 SER A O 1
ATOM 2908 N N . THR A 1 401 ? 0.725 -11.982 29.238 1.00 95.06 401 THR A N 1
ATOM 2909 C CA . THR A 1 401 ? 0.073 -13.147 28.633 1.00 95.06 401 THR A CA 1
ATOM 2910 C C . THR A 1 401 ? 1.066 -14.294 28.481 1.00 95.06 401 THR A C 1
ATOM 2912 O O . THR A 1 401 ? 2.254 -14.093 28.235 1.00 95.06 401 THR A O 1
ATOM 2915 N N . ALA A 1 402 ? 0.571 -15.519 28.602 1.00 96.00 402 ALA A N 1
ATOM 2916 C CA . ALA A 1 402 ? 1.253 -16.738 28.204 1.00 96.00 402 ALA A CA 1
ATOM 2917 C C . ALA A 1 402 ? 0.289 -17.550 27.338 1.00 96.00 402 ALA A C 1
ATOM 2919 O O . ALA A 1 402 ? -0.839 -17.819 27.746 1.00 96.00 402 ALA A O 1
ATOM 2920 N N . ALA A 1 403 ? 0.714 -17.918 26.134 1.00 94.94 403 ALA A N 1
ATOM 2921 C CA . ALA A 1 403 ? -0.104 -18.720 25.238 1.00 94.94 403 ALA A CA 1
ATOM 2922 C C . ALA A 1 403 ? 0.142 -20.220 25.451 1.00 94.94 403 ALA A C 1
ATOM 2924 O O . ALA A 1 403 ? 1.278 -20.658 25.644 1.00 94.94 403 ALA A O 1
ATOM 2925 N N . GLY A 1 404 ? -0.933 -21.002 25.407 1.00 95.19 404 GLY A N 1
ATOM 2926 C CA . GLY A 1 404 ? -0.900 -22.455 25.335 1.00 95.19 404 GLY A CA 1
ATOM 2927 C C . GLY A 1 404 ? -0.544 -22.963 23.936 1.00 95.19 404 GLY A C 1
ATOM 2928 O O . GLY A 1 404 ? -0.271 -22.196 23.014 1.00 95.19 404 GLY A O 1
ATOM 2929 N N . ALA A 1 405 ? -0.551 -24.287 23.774 1.00 95.94 405 ALA A N 1
ATOM 2930 C CA . ALA A 1 405 ? -0.329 -24.903 22.470 1.00 95.94 405 ALA A CA 1
ATOM 2931 C C . ALA A 1 405 ? -1.485 -24.588 21.507 1.00 95.94 405 ALA A C 1
ATOM 2933 O O . ALA A 1 405 ? -2.648 -24.600 21.908 1.00 95.94 405 ALA A O 1
ATOM 2934 N N . SER A 1 406 ? -1.145 -24.363 20.238 1.00 97.25 406 SER A N 1
ATOM 2935 C CA . SER A 1 406 ? -2.121 -24.218 19.156 1.00 97.25 406 SER A CA 1
ATOM 2936 C C . SER A 1 406 ? -2.911 -25.511 18.934 1.00 97.25 406 SER A C 1
ATOM 2938 O O . SER A 1 406 ? -2.323 -26.598 18.946 1.00 97.25 406 SER A O 1
ATOM 2940 N N . SER A 1 407 ? -4.210 -25.398 18.648 1.00 97.25 407 SER A N 1
ATOM 2941 C CA . SER A 1 407 ? -5.044 -26.507 18.172 1.00 97.25 407 SER A CA 1
ATOM 2942 C C . SER A 1 407 ? -4.614 -27.000 16.782 1.00 97.25 407 SER A C 1
ATOM 2944 O O . SER A 1 407 ? -4.808 -28.174 16.461 1.00 97.25 407 SER A O 1
ATOM 2946 N N . ASN A 1 408 ? -3.962 -26.143 15.981 1.00 97.38 408 ASN A N 1
ATOM 2947 C CA . ASN A 1 408 ? -3.381 -26.490 14.687 1.00 97.38 408 ASN A CA 1
ATOM 2948 C C . ASN A 1 408 ? -2.150 -25.621 14.360 1.00 97.38 408 ASN A C 1
ATOM 2950 O O . ASN A 1 408 ? -2.254 -24.550 13.760 1.00 97.38 408 ASN A O 1
ATOM 2954 N N . SER A 1 409 ? -0.954 -26.111 14.702 1.00 95.88 409 SER A N 1
ATOM 2955 C CA . SER A 1 409 ? 0.308 -25.387 14.476 1.00 95.88 409 SER A CA 1
ATOM 2956 C C . SER A 1 409 ? 0.697 -25.222 13.002 1.00 95.88 409 SER A C 1
ATOM 2958 O O . SER A 1 409 ? 1.627 -24.475 12.713 1.00 95.88 409 SER A O 1
ATOM 2960 N N . LEU A 1 410 ? 0.031 -25.923 12.074 1.00 95.25 410 LEU A N 1
ATOM 2961 C CA . LEU A 1 410 ? 0.205 -25.711 10.630 1.00 95.25 410 LEU A CA 1
ATOM 2962 C C . LEU A 1 410 ? -0.600 -24.509 10.117 1.00 95.25 410 LEU A C 1
ATOM 2964 O O . LEU A 1 410 ? -0.358 -24.062 9.002 1.00 95.25 410 LEU A O 1
ATOM 2968 N N . VAL A 1 411 ? -1.553 -24.011 10.910 1.00 95.44 411 VAL A N 1
ATOM 2969 C CA . VAL A 1 411 ? -2.352 -22.818 10.605 1.00 95.44 411 VAL A CA 1
ATOM 2970 C C . VAL A 1 411 ? -1.776 -21.616 11.344 1.00 95.44 411 VAL A C 1
ATOM 2972 O O . VAL A 1 411 ? -1.321 -20.675 10.699 1.00 95.44 411 VAL A O 1
ATOM 2975 N N . ALA A 1 412 ? -1.716 -21.670 12.678 1.00 96.44 412 ALA A N 1
ATOM 2976 C CA . ALA A 1 412 ? -1.105 -20.616 13.484 1.00 96.44 412 ALA A CA 1
ATOM 2977 C C . ALA A 1 412 ? -0.392 -21.166 14.723 1.00 96.44 412 ALA A C 1
ATOM 2979 O O . ALA A 1 412 ? -0.777 -22.195 15.282 1.00 96.44 412 ALA A O 1
ATOM 2980 N N . THR A 1 413 ? 0.636 -20.460 15.185 1.00 96.94 413 THR A N 1
ATOM 2981 C CA . THR A 1 413 ? 1.286 -20.682 16.483 1.00 96.94 413 THR A CA 1
ATOM 2982 C C . THR A 1 413 ? 1.088 -19.470 17.382 1.00 96.94 413 THR A C 1
ATOM 2984 O O . THR A 1 413 ? 0.947 -18.350 16.897 1.00 96.94 413 THR A O 1
ATOM 2987 N N . PHE A 1 414 ? 1.057 -19.702 18.693 1.00 96.75 414 PHE A N 1
ATOM 2988 C CA . PHE A 1 414 ? 0.757 -18.675 19.683 1.00 96.75 414 PHE A CA 1
ATOM 2989 C C . PHE A 1 414 ? 1.910 -18.562 20.678 1.00 96.75 414 PHE A C 1
ATOM 2991 O O . PHE A 1 414 ? 2.428 -19.572 21.159 1.00 96.75 414 PHE A O 1
ATOM 2998 N N . ALA A 1 415 ? 2.304 -17.335 20.998 1.00 96.38 415 ALA A N 1
ATOM 2999 C CA . ALA A 1 415 ? 3.343 -17.026 21.971 1.00 96.38 415 ALA A CA 1
ATOM 3000 C C . ALA A 1 415 ? 2.953 -15.807 22.820 1.00 96.38 415 ALA A C 1
ATOM 3002 O O . ALA A 1 415 ? 2.017 -15.071 22.505 1.00 96.38 415 ALA A O 1
ATOM 3003 N N . ALA A 1 416 ? 3.674 -15.587 23.921 1.00 93.06 416 ALA A N 1
ATOM 3004 C CA . ALA A 1 416 ? 3.507 -14.381 24.727 1.00 93.06 416 ALA A CA 1
ATOM 3005 C C . ALA A 1 416 ? 3.775 -13.120 23.882 1.00 93.06 416 ALA A C 1
ATOM 3007 O O . ALA A 1 416 ? 4.722 -13.086 23.092 1.00 93.06 416 ALA A O 1
ATOM 3008 N N . GLY A 1 417 ? 2.934 -12.098 24.043 1.00 90.50 417 GLY A N 1
ATOM 3009 C CA . GLY A 1 417 ? 3.120 -10.792 23.415 1.00 90.50 417 GLY A CA 1
ATOM 3010 C C . GLY A 1 417 ? 3.673 -9.753 24.392 1.00 90.50 417 GLY A C 1
ATOM 3011 O O . GLY A 1 417 ? 4.419 -10.066 25.320 1.00 90.50 417 GLY A O 1
ATOM 3012 N N . SER A 1 418 ? 3.312 -8.496 24.163 1.00 92.00 418 SER A N 1
ATOM 3013 C CA . SER A 1 418 ? 3.697 -7.358 24.994 1.00 92.00 418 SER A CA 1
ATOM 3014 C C . SER A 1 418 ? 2.852 -7.303 26.266 1.00 92.00 418 SER A C 1
ATOM 3016 O O . SER A 1 418 ? 1.643 -7.525 26.238 1.00 92.00 418 SER A O 1
ATOM 3018 N N . SER A 1 419 ? 3.476 -6.969 27.393 1.00 93.44 419 SER A N 1
ATOM 3019 C CA . SER A 1 419 ? 2.772 -6.701 28.650 1.00 93.44 419 SER A CA 1
ATOM 3020 C C . SER A 1 419 ? 2.097 -5.328 28.643 1.00 93.44 419 SER A C 1
ATOM 3022 O O . SER A 1 419 ? 2.636 -4.389 28.062 1.00 93.44 419 SER A O 1
ATOM 3024 N N . ALA A 1 420 ? 1.000 -5.177 29.385 1.00 90.69 420 ALA A N 1
ATOM 3025 C CA . ALA A 1 420 ? 0.473 -3.867 29.766 1.00 90.69 420 ALA A CA 1
ATOM 3026 C C . ALA A 1 420 ? 0.956 -3.533 31.184 1.00 90.69 420 ALA A C 1
ATOM 3028 O O . ALA A 1 420 ? 0.667 -4.264 32.128 1.00 90.69 420 ALA A O 1
ATOM 3029 N N . THR A 1 421 ? 1.730 -2.464 31.350 1.00 93.69 421 THR A N 1
ATOM 3030 C CA . THR A 1 421 ? 2.340 -2.112 32.642 1.00 93.69 421 THR A CA 1
ATOM 3031 C C . THR A 1 421 ? 1.599 -0.987 33.341 1.00 93.69 421 THR A C 1
ATOM 3033 O O . THR A 1 421 ? 1.119 -0.065 32.690 1.00 93.69 421 THR A O 1
ATOM 3036 N N . GLY A 1 422 ? 1.586 -1.021 34.673 1.00 88.31 422 GLY A N 1
ATOM 3037 C CA . GLY A 1 422 ? 1.105 0.090 35.487 1.00 88.31 422 GLY A CA 1
ATOM 3038 C C . GLY A 1 422 ? -0.391 0.379 35.352 1.00 88.31 422 GLY A C 1
ATOM 3039 O O . GLY A 1 422 ? -0.778 1.523 35.550 1.00 88.31 422 GLY A O 1
ATOM 3040 N N . VAL A 1 423 ? -1.211 -0.626 35.028 1.00 86.94 423 VAL A N 1
ATOM 3041 C CA . VAL A 1 423 ? -2.663 -0.505 34.822 1.00 86.94 423 VAL A CA 1
ATOM 3042 C C . VAL A 1 423 ? -3.335 -0.107 36.147 1.00 86.94 423 VAL A C 1
ATOM 3044 O O . VAL A 1 423 ? -3.403 -0.941 37.060 1.00 86.94 423 VAL A O 1
ATOM 3047 N N . PRO A 1 424 ? -3.796 1.153 36.297 1.00 82.00 424 PRO A N 1
ATOM 3048 C CA . PRO A 1 424 ? -4.457 1.607 37.518 1.00 82.00 424 PRO A CA 1
ATOM 3049 C C . PRO A 1 424 ? -5.823 0.928 37.700 1.00 82.00 424 PRO A C 1
ATOM 3051 O O . PRO A 1 424 ? -6.352 0.331 36.766 1.00 82.00 424 PRO A O 1
ATOM 3054 N N . GLY A 1 425 ? -6.386 0.992 38.909 1.00 79.44 425 GLY A N 1
ATOM 3055 C CA . GLY A 1 425 ? -7.706 0.420 39.197 1.00 79.44 425 GLY A CA 1
ATOM 3056 C C . GLY A 1 425 ? -8.799 0.968 38.274 1.00 79.44 425 GLY A C 1
ATOM 3057 O O . GLY A 1 425 ? -8.767 2.137 37.904 1.00 79.44 425 GLY A O 1
ATOM 3058 N N . GLN A 1 426 ? -9.743 0.109 37.897 1.00 72.06 426 GLN A N 1
ATOM 3059 C CA . GLN A 1 426 ? -10.809 0.327 36.909 1.00 72.06 426 GLN A CA 1
ATOM 3060 C C . GLN A 1 426 ? -10.333 0.744 35.503 1.00 72.06 426 GLN A C 1
ATOM 3062 O O . GLN A 1 426 ? -11.142 1.161 34.677 1.00 72.06 426 GLN A O 1
ATOM 3067 N N . THR A 1 427 ? -9.041 0.595 35.195 1.00 78.75 427 THR A N 1
ATOM 3068 C CA . THR A 1 427 ? -8.495 0.890 33.866 1.00 78.75 427 THR A CA 1
ATOM 3069 C C . THR A 1 427 ? -8.315 -0.389 33.054 1.00 78.75 427 THR A C 1
ATOM 3071 O O . THR A 1 427 ? -7.841 -1.413 33.557 1.00 78.75 427 THR A O 1
ATOM 3074 N N . LEU A 1 428 ? -8.660 -0.311 31.767 1.00 83.38 428 LEU A N 1
ATOM 3075 C CA . LEU A 1 428 ? -8.380 -1.361 30.794 1.00 83.38 428 LEU A CA 1
ATOM 3076 C C . LEU A 1 428 ? -6.876 -1.438 30.500 1.00 83.38 428 LEU A C 1
ATOM 3078 O O . LEU A 1 428 ? -6.208 -0.429 30.281 1.00 83.38 428 LEU A O 1
ATOM 3082 N N . GLY A 1 429 ? -6.351 -2.655 30.447 1.00 87.25 429 GLY A N 1
ATOM 3083 C CA . GLY A 1 429 ? -5.035 -2.976 29.923 1.00 87.25 429 GLY A CA 1
ATOM 3084 C C . GLY A 1 429 ? -5.149 -3.941 28.747 1.00 87.25 429 GLY A C 1
ATOM 3085 O O . GLY A 1 429 ? -6.024 -4.805 28.712 1.00 87.25 429 GLY A O 1
ATOM 3086 N N . PHE A 1 430 ? -4.231 -3.813 27.793 1.00 90.12 430 PHE A N 1
ATOM 3087 C CA . PHE A 1 430 ? -4.207 -4.626 26.576 1.00 90.12 430 PHE A CA 1
ATOM 3088 C C . PHE A 1 430 ? -2.898 -5.416 26.472 1.00 90.12 430 PHE A C 1
ATOM 3090 O O . PHE A 1 430 ? -2.081 -5.123 25.596 1.00 90.12 430 PHE A O 1
ATOM 3097 N N . PRO A 1 431 ? -2.629 -6.390 27.366 1.00 92.31 431 PRO A N 1
ATOM 3098 C CA . PRO A 1 431 ? -1.521 -7.302 27.125 1.00 92.31 431 PRO A CA 1
ATOM 3099 C C . PRO A 1 431 ? -1.800 -8.072 25.824 1.00 92.31 431 PRO A C 1
ATOM 3101 O O . PRO A 1 431 ? -2.918 -8.536 25.603 1.00 92.31 431 PRO A O 1
ATOM 3104 N N . THR A 1 432 ? -0.814 -8.188 24.940 1.00 92.56 432 THR A N 1
ATOM 3105 C CA . THR A 1 432 ? -1.012 -8.790 23.613 1.00 92.56 432 THR A CA 1
ATOM 3106 C C . THR A 1 432 ? -0.587 -10.250 23.586 1.00 92.56 432 THR A C 1
ATOM 3108 O O . THR A 1 432 ? 0.181 -10.699 24.435 1.00 92.56 432 THR A O 1
ATOM 3111 N N . VAL A 1 433 ? -1.071 -11.017 22.614 1.00 92.44 433 VAL A N 1
ATOM 3112 C CA . VAL A 1 433 ? -0.589 -12.375 22.303 1.00 92.44 433 VAL A CA 1
ATOM 3113 C C . VAL A 1 433 ? 0.014 -12.346 20.911 1.00 92.44 433 VAL A C 1
ATOM 3115 O O . VAL A 1 433 ? -0.586 -11.773 20.014 1.00 92.44 433 VAL A O 1
ATOM 3118 N N . ALA A 1 434 ? 1.191 -12.936 20.718 1.00 94.56 434 ALA A N 1
ATOM 3119 C CA . ALA A 1 434 ? 1.772 -13.065 19.387 1.00 94.56 434 ALA A CA 1
ATOM 3120 C C . ALA A 1 434 ? 1.153 -14.278 18.679 1.00 94.56 434 ALA A C 1
ATOM 3122 O O . ALA A 1 434 ? 1.254 -15.400 19.178 1.00 94.56 434 ALA A O 1
ATOM 3123 N N . VAL A 1 435 ? 0.516 -14.048 17.533 1.00 94.44 435 VAL A N 1
ATOM 3124 C CA . VAL A 1 435 ? -0.139 -15.063 16.703 1.00 94.44 435 VAL A CA 1
ATOM 3125 C C . VAL A 1 435 ? 0.562 -15.106 15.352 1.00 94.44 435 VAL A C 1
ATOM 3127 O O . VAL A 1 435 ? 0.359 -14.224 14.523 1.00 94.44 435 VAL A O 1
ATOM 3130 N N . THR A 1 436 ? 1.393 -16.118 15.126 1.00 95.25 436 THR A N 1
ATOM 3131 C CA . THR A 1 436 ? 2.129 -16.296 13.866 1.00 95.25 436 THR A CA 1
ATOM 3132 C C . THR A 1 436 ? 1.373 -17.254 12.961 1.00 95.25 436 THR A C 1
ATOM 3134 O O . THR A 1 436 ? 1.250 -18.436 13.294 1.00 95.25 436 THR A O 1
ATOM 3137 N N . VAL A 1 437 ? 0.894 -16.766 11.817 1.00 93.69 437 VAL A N 1
ATOM 3138 C CA . VAL A 1 437 ? 0.206 -17.582 10.808 1.00 93.69 437 VAL A CA 1
ATOM 3139 C C . VAL A 1 437 ? 1.210 -18.153 9.817 1.00 93.69 437 VAL A C 1
ATOM 3141 O O . VAL A 1 437 ? 2.041 -17.431 9.270 1.00 93.69 437 VAL A O 1
ATOM 3144 N N . ALA A 1 438 ? 1.117 -19.454 9.551 1.00 91.62 438 ALA A N 1
ATOM 3145 C CA . ALA A 1 438 ? 2.006 -20.113 8.607 1.00 91.62 438 ALA A CA 1
ATOM 3146 C C . ALA A 1 438 ? 1.729 -19.658 7.155 1.00 91.62 438 ALA A C 1
ATOM 3148 O O . ALA A 1 438 ? 0.564 -19.613 6.751 1.00 91.62 438 ALA A O 1
ATOM 3149 N N . PRO A 1 439 ? 2.758 -19.424 6.317 1.00 86.56 439 PRO A N 1
ATOM 3150 C CA . PRO A 1 439 ? 2.569 -19.005 4.919 1.00 86.56 439 PRO A CA 1
ATOM 3151 C C . PRO A 1 439 ? 1.740 -19.987 4.068 1.00 86.56 439 PRO A C 1
ATOM 3153 O O . PRO A 1 439 ? 1.047 -19.595 3.125 1.00 86.56 439 PRO A O 1
ATOM 3156 N N . GLY A 1 440 ? 1.782 -21.280 4.412 1.00 86.69 440 GLY A N 1
ATOM 3157 C CA . GLY A 1 440 ? 1.015 -22.335 3.742 1.00 86.69 440 GLY A CA 1
ATOM 3158 C C . GLY A 1 440 ? -0.456 -22.440 4.162 1.00 86.69 440 GLY A C 1
ATOM 3159 O O . GLY A 1 440 ? -1.179 -23.250 3.581 1.00 86.69 440 GLY A O 1
ATOM 3160 N N . ALA A 1 441 ? -0.913 -21.669 5.153 1.00 88.56 441 ALA A N 1
ATOM 3161 C CA . ALA A 1 441 ? -2.292 -21.731 5.622 1.00 88.56 441 ALA A CA 1
ATOM 3162 C C . ALA A 1 441 ? -3.273 -21.179 4.567 1.00 88.56 441 ALA A C 1
ATOM 3164 O O . ALA A 1 441 ? -3.004 -20.189 3.882 1.00 88.56 441 ALA A O 1
ATOM 3165 N N . THR A 1 442 ? -4.418 -21.845 4.406 1.00 88.31 442 THR A N 1
ATOM 3166 C CA . THR A 1 442 ? -5.461 -21.447 3.449 1.00 88.31 442 THR A CA 1
ATOM 3167 C C . THR A 1 442 ? -6.334 -20.327 4.015 1.00 88.31 442 THR A C 1
ATOM 3169 O O . THR A 1 442 ? -6.513 -20.240 5.228 1.00 88.31 442 THR A O 1
ATOM 3172 N N . HIS A 1 443 ? -6.928 -19.507 3.141 1.00 84.06 443 HIS A N 1
ATOM 3173 C CA . HIS A 1 443 ? -7.922 -18.505 3.541 1.00 84.06 443 HIS A CA 1
ATOM 3174 C C . HIS A 1 443 ? -9.040 -19.134 4.390 1.00 84.06 443 HIS A C 1
ATOM 3176 O O . HIS A 1 443 ? -9.531 -20.214 4.057 1.00 84.06 443 HIS A O 1
ATOM 3182 N N . GLY A 1 444 ? -9.428 -18.474 5.484 1.00 84.69 444 GLY A N 1
ATOM 3183 C CA . GLY A 1 444 ? -10.483 -18.923 6.396 1.00 84.69 444 GLY A CA 1
ATOM 3184 C C . GLY A 1 444 ? -10.097 -20.087 7.317 1.00 84.69 444 GLY A C 1
ATOM 3185 O O . GLY A 1 444 ? -10.932 -20.533 8.101 1.00 84.69 444 GLY A O 1
ATOM 3186 N N . ALA A 1 445 ? -8.861 -20.601 7.252 1.00 91.75 445 ALA A N 1
ATOM 3187 C CA . ALA A 1 445 ? -8.395 -21.602 8.209 1.00 91.75 445 ALA A CA 1
ATOM 3188 C C . ALA A 1 445 ? -8.367 -21.018 9.628 1.00 91.75 445 ALA A C 1
ATOM 3190 O O . ALA A 1 445 ? -7.997 -19.861 9.811 1.00 91.75 445 ALA A O 1
ATOM 3191 N N . VAL A 1 446 ? -8.717 -21.827 10.627 1.00 94.81 446 VAL A N 1
ATOM 3192 C CA . VAL A 1 446 ? -8.769 -21.415 12.036 1.00 94.81 446 VAL A CA 1
ATOM 3193 C C . VAL A 1 446 ? -7.826 -22.237 12.909 1.00 94.81 446 VAL A C 1
ATOM 3195 O O . VAL A 1 446 ? -7.602 -23.426 12.659 1.00 94.81 446 VAL A O 1
ATOM 3198 N N . ALA A 1 447 ? -7.264 -21.594 13.928 1.00 96.00 447 ALA A N 1
ATOM 3199 C CA . ALA A 1 447 ? -6.506 -22.228 15.000 1.00 96.00 447 ALA A CA 1
ATOM 3200 C C . ALA A 1 447 ? -6.792 -21.527 16.326 1.00 96.00 447 ALA A C 1
ATOM 3202 O O . ALA A 1 447 ? -6.939 -20.311 16.364 1.00 96.00 447 ALA A O 1
ATOM 3203 N N . ASP A 1 448 ? -6.792 -22.283 17.416 1.00 95.19 448 ASP A N 1
ATOM 3204 C CA . ASP A 1 448 ? -7.150 -21.796 18.745 1.00 95.19 448 ASP A CA 1
ATOM 3205 C C . ASP A 1 448 ? -6.010 -22.033 19.725 1.00 95.19 448 ASP A C 1
ATOM 3207 O O . ASP A 1 448 ? -5.287 -23.028 19.624 1.00 95.19 448 ASP A O 1
ATOM 3211 N N . ALA A 1 449 ? -5.887 -21.171 20.727 1.00 95.31 449 ALA A N 1
ATOM 3212 C CA . ALA A 1 449 ? -5.067 -21.444 21.897 1.00 95.31 449 ALA A CA 1
ATOM 3213 C C . ALA A 1 449 ? -5.709 -20.881 23.164 1.00 95.31 449 ALA A C 1
ATOM 3215 O O . ALA A 1 449 ? -6.278 -19.788 23.181 1.00 95.31 449 ALA A O 1
ATOM 3216 N N . THR A 1 450 ? -5.565 -21.616 24.268 1.00 94.31 450 THR A N 1
ATOM 3217 C CA . THR A 1 450 ? -5.830 -21.063 25.598 1.00 94.31 450 THR A CA 1
ATOM 3218 C C . THR A 1 450 ? -4.738 -20.052 25.937 1.00 94.31 450 THR A C 1
ATOM 3220 O O . THR A 1 450 ? -3.557 -20.382 25.904 1.00 94.31 450 THR A O 1
ATOM 3223 N N . VAL A 1 451 ? -5.123 -18.832 26.290 1.00 93.12 451 VAL A N 1
ATOM 3224 C CA . VAL A 1 451 ? -4.239 -17.749 26.719 1.00 93.12 451 VAL A CA 1
ATOM 3225 C C . VAL A 1 451 ? -4.431 -17.520 28.211 1.00 93.12 451 VAL A C 1
ATOM 3227 O O . VAL A 1 451 ? -5.533 -17.234 28.675 1.00 93.12 451 VAL A O 1
ATOM 3230 N N . THR A 1 452 ? -3.343 -17.605 28.962 1.00 94.94 452 THR A N 1
ATOM 3231 C CA . THR A 1 452 ? -3.293 -17.265 30.381 1.00 94.94 452 THR A CA 1
ATOM 3232 C C . THR A 1 452 ? -2.854 -15.814 30.540 1.00 94.94 452 THR A C 1
ATOM 3234 O O . THR A 1 452 ? -1.747 -15.455 30.147 1.00 94.94 452 THR A O 1
ATOM 3237 N N . VAL A 1 453 ? -3.692 -14.975 31.145 1.00 93.75 453 VAL A N 1
ATOM 3238 C CA . VAL A 1 453 ? -3.357 -13.601 31.535 1.00 93.75 453 VAL A CA 1
ATOM 3239 C C . VAL A 1 453 ? -2.956 -13.597 33.006 1.00 93.75 453 VAL A C 1
ATOM 3241 O O . VAL A 1 453 ? -3.674 -14.131 33.849 1.00 93.75 453 VAL A O 1
ATOM 3244 N N . THR A 1 454 ? -1.805 -13.006 33.315 1.00 95.88 454 THR A N 1
ATOM 3245 C CA . THR A 1 454 ? -1.268 -12.894 34.675 1.00 95.88 454 THR A CA 1
ATOM 3246 C C . THR A 1 454 ? -1.107 -11.431 35.065 1.00 95.88 454 THR A C 1
ATOM 3248 O O . THR A 1 454 ? -0.505 -10.660 34.315 1.00 95.88 454 THR A O 1
ATOM 3251 N N . ALA A 1 455 ? -1.590 -11.069 36.251 1.00 93.56 455 ALA A N 1
ATOM 3252 C CA . ALA A 1 455 ? -1.449 -9.758 36.866 1.00 93.56 455 ALA A CA 1
ATOM 3253 C C . ALA A 1 455 ? -0.506 -9.814 38.075 1.00 93.56 455 ALA A C 1
ATOM 3255 O O . ALA A 1 455 ? -0.680 -10.635 38.974 1.00 93.56 455 ALA A O 1
ATOM 3256 N N . ASN A 1 456 ? 0.465 -8.903 38.120 1.00 93.19 456 ASN A N 1
ATOM 3257 C CA . ASN A 1 456 ? 1.407 -8.746 39.231 1.00 93.19 456 ASN A CA 1
ATOM 3258 C C . ASN A 1 456 ? 1.440 -7.287 39.703 1.00 93.19 456 ASN A C 1
ATOM 3260 O O . ASN A 1 456 ? 1.331 -6.376 38.888 1.00 93.19 456 ASN A O 1
ATOM 3264 N N . ASN A 1 457 ? 1.655 -7.036 40.996 1.00 87.12 457 ASN A N 1
ATOM 3265 C CA . ASN A 1 457 ? 1.777 -5.665 41.506 1.00 87.12 457 ASN A CA 1
ATOM 3266 C C . ASN A 1 457 ? 2.993 -4.954 40.899 1.00 87.12 457 ASN A C 1
ATOM 3268 O O . ASN A 1 457 ? 4.116 -5.449 41.012 1.00 87.12 457 ASN A O 1
ATOM 3272 N N . ALA A 1 458 ? 2.786 -3.768 40.317 1.00 77.44 458 ALA A N 1
ATOM 3273 C CA . ALA A 1 458 ? 3.846 -3.042 39.614 1.00 77.44 458 ALA A CA 1
ATOM 3274 C C . ALA A 1 458 ? 4.998 -2.595 40.537 1.00 77.44 458 ALA A C 1
ATOM 3276 O O . ALA A 1 458 ? 6.144 -2.536 40.103 1.00 77.44 458 ALA A O 1
ATOM 3277 N N . ASN A 1 459 ? 4.705 -2.351 41.822 1.00 75.69 459 ASN A N 1
ATOM 3278 C CA . ASN A 1 459 ? 5.650 -1.808 42.810 1.00 75.69 459 ASN A CA 1
ATOM 3279 C C . ASN A 1 459 ? 5.954 -2.759 43.987 1.00 75.69 459 ASN A C 1
ATOM 3281 O O . ASN A 1 459 ? 6.478 -2.321 45.008 1.00 75.69 459 ASN A O 1
ATOM 3285 N N . GLY A 1 460 ? 5.575 -4.041 43.904 1.00 65.19 460 GLY A N 1
ATOM 3286 C CA . GLY A 1 460 ? 5.794 -5.008 44.994 1.00 65.19 460 GLY A CA 1
ATOM 3287 C C . GLY A 1 460 ? 5.040 -4.716 46.307 1.00 65.19 460 GLY A C 1
ATOM 3288 O O . GLY A 1 460 ? 5.404 -5.265 47.344 1.00 65.19 460 GLY A O 1
ATOM 3289 N N . GLY A 1 461 ? 4.022 -3.846 46.280 1.00 57.19 461 GLY A N 1
ATOM 3290 C CA . GLY A 1 461 ? 3.241 -3.443 47.457 1.00 57.19 461 GLY A CA 1
ATOM 3291 C C . GLY A 1 461 ? 2.184 -4.460 47.909 1.00 57.19 461 GLY A C 1
ATOM 3292 O O . GLY A 1 461 ? 1.735 -5.285 47.119 1.00 57.19 461 GLY A O 1
ATOM 3293 N N . ASP A 1 462 ? 1.801 -4.367 49.185 1.00 61.75 462 ASP A N 1
ATOM 3294 C CA . ASP A 1 462 ? 0.680 -5.044 49.864 1.00 61.75 462 ASP A CA 1
ATOM 3295 C C . ASP A 1 462 ? -0.572 -4.141 49.752 1.00 61.75 462 ASP A C 1
ATOM 3297 O O . ASP A 1 462 ? -0.438 -2.932 49.985 1.00 61.75 462 ASP A O 1
ATOM 3301 N N . PRO A 1 463 ? -1.767 -4.652 49.396 1.00 80.38 463 PRO A N 1
ATOM 3302 C CA . PRO A 1 463 ? -2.144 -6.062 49.247 1.00 80.38 463 PRO A CA 1
ATOM 3303 C C . PRO A 1 463 ? -1.777 -6.735 47.904 1.00 80.38 463 PRO A C 1
ATOM 3305 O O . PRO A 1 463 ? -1.732 -6.071 46.866 1.00 80.38 463 PRO A O 1
ATOM 3308 N N . PRO A 1 464 ? -1.539 -8.066 47.892 1.00 87.25 464 PRO A N 1
ATOM 3309 C CA . PRO A 1 464 ? -1.312 -8.848 46.670 1.00 87.25 464 PRO A CA 1
ATOM 3310 C C . PRO A 1 464 ? -2.543 -8.855 45.751 1.00 87.25 464 PRO A C 1
ATOM 3312 O O . PRO A 1 464 ? -3.670 -8.794 46.237 1.00 87.25 464 PRO A O 1
ATOM 3315 N N . VAL A 1 465 ? -2.332 -8.994 44.436 1.00 89.19 465 VAL A N 1
ATOM 3316 C CA . VAL A 1 465 ? -3.424 -9.092 43.449 1.00 89.19 465 VAL A CA 1
ATOM 3317 C C . VAL A 1 465 ? -4.321 -10.299 43.756 1.00 89.19 465 VAL A C 1
ATOM 3319 O O . VAL A 1 465 ? -3.849 -11.436 43.824 1.00 89.19 465 VAL A O 1
ATOM 3322 N N . ALA A 1 466 ? -5.618 -10.060 43.938 1.00 89.31 466 ALA A N 1
ATOM 3323 C CA . ALA A 1 466 ? -6.649 -11.083 44.027 1.00 89.31 466 ALA A CA 1
ATOM 3324 C C . ALA A 1 466 ? -6.919 -11.686 42.640 1.00 89.31 466 ALA A C 1
ATOM 3326 O O . ALA A 1 466 ? -6.931 -10.979 41.637 1.00 89.31 466 ALA A O 1
ATOM 3327 N N . ALA A 1 467 ? -7.111 -13.009 42.583 1.00 88.75 467 ALA A N 1
ATOM 3328 C CA . ALA A 1 467 ? -7.282 -13.755 41.331 1.00 88.75 467 ALA A CA 1
ATOM 3329 C C . ALA A 1 467 ? -6.254 -13.362 40.239 1.00 88.75 467 ALA A C 1
ATOM 3331 O O . ALA A 1 467 ? -6.640 -13.005 39.130 1.00 88.75 467 ALA A O 1
ATOM 3332 N N . PRO A 1 468 ? -4.935 -13.431 40.519 1.00 92.44 468 PRO A N 1
ATOM 3333 C CA . PRO A 1 468 ? -3.893 -12.867 39.654 1.00 92.44 468 PRO A CA 1
ATOM 3334 C C . PRO A 1 468 ? -3.738 -13.586 38.309 1.00 92.44 468 PRO A C 1
ATOM 3336 O O . PRO A 1 468 ? -2.897 -13.191 37.510 1.00 92.44 468 PRO A O 1
ATOM 3339 N N . ILE A 1 469 ? -4.480 -14.667 38.069 1.00 94.19 469 ILE A N 1
ATOM 3340 C CA . ILE A 1 469 ? -4.390 -15.493 36.869 1.00 94.19 469 ILE A CA 1
ATOM 3341 C C . ILE A 1 469 ? -5.803 -15.735 36.349 1.00 94.19 469 ILE A C 1
ATOM 3343 O O . ILE A 1 469 ? -6.654 -16.241 37.081 1.00 94.19 469 ILE A O 1
ATOM 3347 N N . GLN A 1 470 ? -6.020 -15.424 35.076 1.00 92.12 470 GLN A N 1
ATOM 3348 C CA . GLN A 1 470 ? -7.254 -15.698 34.344 1.00 92.12 470 GLN A CA 1
ATOM 3349 C C . GLN A 1 470 ? -6.913 -16.388 33.021 1.00 92.12 470 GLN A C 1
ATOM 3351 O O . GLN A 1 470 ? -5.854 -16.142 32.446 1.00 92.12 470 GLN A O 1
ATOM 3356 N N . ASN A 1 471 ? -7.799 -17.250 32.525 1.00 90.69 471 ASN A N 1
ATOM 3357 C CA . ASN A 1 471 ? -7.631 -17.913 31.230 1.00 90.69 471 ASN A CA 1
ATOM 3358 C C . ASN A 1 471 ? -8.725 -17.460 30.262 1.00 90.69 471 ASN A C 1
ATOM 3360 O O . ASN A 1 471 ? -9.879 -17.316 30.655 1.00 90.69 471 ASN A O 1
ATOM 3364 N N . THR A 1 472 ? -8.367 -17.301 28.993 1.00 89.62 472 THR A N 1
ATOM 3365 C CA . THR A 1 472 ? -9.291 -17.056 27.880 1.00 89.62 472 THR A CA 1
ATOM 3366 C C . THR A 1 472 ? -8.900 -17.912 26.671 1.00 89.62 472 THR A C 1
ATOM 3368 O O . THR A 1 472 ? -7.826 -18.511 26.670 1.00 89.62 472 THR A O 1
ATOM 3371 N N . THR A 1 473 ? -9.761 -18.023 25.659 1.00 90.38 473 THR A N 1
ATOM 3372 C CA . THR A 1 473 ? -9.449 -18.716 24.394 1.00 90.38 473 THR A CA 1
ATOM 3373 C C . THR A 1 473 ? -9.388 -17.693 23.268 1.00 90.38 473 THR A C 1
ATOM 3375 O O . THR A 1 473 ? -10.301 -16.877 23.125 1.00 90.38 473 THR A O 1
ATOM 3378 N N . LEU A 1 474 ? -8.302 -17.735 22.498 1.00 90.94 474 LEU A N 1
ATOM 3379 C CA . LEU A 1 474 ? -8.068 -16.901 21.324 1.00 90.94 474 LEU A CA 1
ATOM 3380 C C . LEU A 1 474 ? -8.174 -17.782 20.075 1.00 90.94 474 LEU A C 1
ATOM 3382 O O . LEU A 1 474 ? -7.453 -18.776 19.984 1.00 90.94 474 LEU A O 1
ATOM 3386 N N . THR A 1 475 ? -9.033 -17.394 19.138 1.00 92.06 475 THR A N 1
ATOM 3387 C CA . THR A 1 475 ? -9.264 -18.064 17.852 1.00 92.06 475 THR A CA 1
ATOM 3388 C C . THR A 1 475 ? -8.699 -17.191 16.743 1.00 92.06 475 THR A C 1
ATOM 3390 O O . THR A 1 475 ? -9.157 -16.076 16.522 1.00 92.06 475 THR A O 1
ATOM 3393 N N . ALA A 1 476 ? -7.682 -17.670 16.039 1.00 91.00 476 ALA A N 1
ATOM 3394 C CA . ALA A 1 476 ? -7.083 -16.973 14.913 1.00 91.00 476 ALA A CA 1
ATOM 3395 C C . ALA A 1 476 ? -7.663 -17.498 13.599 1.00 91.00 476 ALA A C 1
ATOM 3397 O O . ALA A 1 476 ? -7.532 -18.684 13.305 1.00 91.00 476 ALA A O 1
ATOM 3398 N N . THR A 1 477 ? -8.259 -16.611 12.803 1.00 89.81 477 THR A N 1
ATOM 3399 C CA . THR A 1 477 ? -8.714 -16.885 11.435 1.00 89.81 477 THR A CA 1
ATOM 3400 C C . THR A 1 477 ? -7.705 -16.333 10.437 1.00 89.81 477 THR A C 1
ATOM 3402 O O . THR A 1 477 ? -7.336 -15.158 10.487 1.00 89.81 477 THR A O 1
ATOM 3405 N N . VAL A 1 478 ? -7.260 -17.178 9.512 1.00 86.00 478 VAL A N 1
ATOM 3406 C CA . VAL A 1 478 ? -6.290 -16.814 8.481 1.00 86.00 478 VAL A CA 1
ATOM 3407 C C . VAL A 1 478 ? -6.949 -15.996 7.387 1.00 86.00 478 VAL A C 1
ATOM 3409 O O . VAL A 1 478 ? -7.893 -16.443 6.732 1.00 86.00 478 VAL A O 1
ATOM 3412 N N . LEU A 1 479 ? -6.368 -14.834 7.119 1.00 79.12 479 LEU A N 1
ATOM 3413 C CA . LEU A 1 479 ? -6.689 -14.021 5.962 1.00 79.12 479 LEU A CA 1
ATOM 3414 C C . LEU A 1 479 ? -5.636 -14.212 4.873 1.00 79.12 479 LEU A C 1
ATOM 3416 O O . LEU A 1 479 ? -4.463 -13.868 5.022 1.00 79.12 479 LEU A O 1
ATOM 3420 N N . LYS A 1 480 ? -6.085 -14.757 3.748 1.00 76.81 480 LYS A N 1
ATOM 3421 C CA . LYS A 1 480 ? -5.333 -14.824 2.493 1.00 76.81 480 LYS A CA 1
ATOM 3422 C C . LYS A 1 480 ? -6.274 -14.384 1.367 1.00 76.81 480 LYS A C 1
ATOM 3424 O O . LYS A 1 480 ? -7.015 -15.229 0.878 1.00 76.81 480 LYS A O 1
ATOM 3429 N N . PRO A 1 481 ? -6.406 -13.083 1.073 1.00 61.97 481 PRO A N 1
ATOM 3430 C CA . PRO A 1 481 ? -7.377 -12.567 0.119 1.00 61.97 481 PRO A CA 1
ATOM 3431 C C . PRO A 1 481 ? -7.286 -13.330 -1.195 1.00 61.97 481 PRO A C 1
ATOM 3433 O O . PRO A 1 481 ? -6.199 -13.531 -1.726 1.00 61.97 481 PRO A O 1
ATOM 3436 N N . THR A 1 482 ? -8.424 -13.842 -1.649 1.00 62.91 482 THR A N 1
ATOM 3437 C CA . THR A 1 482 ? -8.616 -14.421 -2.982 1.00 62.91 482 THR A CA 1
ATOM 3438 C C . THR A 1 482 ? -10.121 -14.480 -3.269 1.00 62.91 482 THR A C 1
ATOM 3440 O O . THR A 1 482 ? -10.792 -15.351 -2.724 1.00 62.91 482 THR A O 1
ATOM 3443 N N . ALA A 1 483 ? -10.640 -13.552 -4.091 1.00 49.84 483 ALA A N 1
ATOM 3444 C CA . ALA A 1 483 ? -11.712 -13.745 -5.099 1.00 49.84 483 ALA A CA 1
ATOM 3445 C C . ALA A 1 483 ? -12.122 -12.376 -5.700 1.00 49.84 483 ALA A C 1
ATOM 3447 O O . ALA A 1 483 ? -12.431 -11.485 -4.920 1.00 49.84 483 ALA A O 1
ATOM 3448 N N . GLY A 1 484 ? -12.170 -12.112 -7.019 1.00 49.78 484 GLY A N 1
ATOM 3449 C CA . GLY A 1 484 ? -12.164 -12.938 -8.253 1.00 49.78 484 GLY A CA 1
ATOM 3450 C C . GLY A 1 484 ? -13.422 -12.566 -9.042 1.00 49.78 484 GLY A C 1
ATOM 3451 O O . GLY A 1 484 ? -14.439 -12.466 -8.386 1.00 49.78 484 GLY A O 1
ATOM 3452 N N . LEU A 1 485 ? -13.512 -12.306 -10.356 1.00 52.72 485 LEU A N 1
ATOM 3453 C CA . LEU A 1 485 ? -13.239 -13.072 -11.568 1.00 52.72 485 LEU A CA 1
ATOM 3454 C C . LEU A 1 485 ? -13.315 -12.118 -12.825 1.00 52.72 485 LEU A C 1
ATOM 3456 O O . LEU A 1 485 ? -13.283 -10.909 -12.685 1.00 52.72 485 LEU A O 1
ATOM 3460 N N . THR A 1 486 ? -13.379 -12.638 -14.055 1.00 44.41 486 THR A N 1
ATOM 3461 C CA . THR A 1 486 ? -13.033 -11.954 -15.325 1.00 44.41 486 THR A CA 1
ATOM 3462 C C . THR A 1 486 ? -14.209 -11.696 -16.305 1.00 44.41 486 THR A C 1
ATOM 3464 O O . THR A 1 486 ? -15.380 -11.782 -15.933 1.00 44.41 486 THR A O 1
ATOM 3467 N N . ALA A 1 487 ? -13.888 -11.425 -17.586 1.00 39.66 487 ALA A N 1
ATOM 3468 C CA . ALA A 1 487 ? -14.719 -10.995 -18.733 1.00 39.66 487 ALA A CA 1
ATOM 3469 C C . ALA A 1 487 ? -16.021 -11.777 -19.071 1.00 39.66 487 ALA A C 1
ATOM 3471 O O . ALA A 1 487 ? -16.637 -11.538 -20.109 1.00 39.66 487 ALA A O 1
ATOM 3472 N N . SER A 1 488 ? -16.482 -12.701 -18.227 1.00 40.41 488 SER A N 1
ATOM 3473 C CA . SER A 1 488 ? -17.707 -13.493 -18.417 1.00 40.41 488 SER A CA 1
ATOM 3474 C C . SER A 1 488 ? -18.715 -13.412 -17.255 1.00 40.41 488 SER A C 1
ATOM 3476 O O . SER A 1 488 ? -19.547 -14.307 -17.122 1.00 40.41 488 SER A O 1
ATOM 3478 N N . GLY A 1 489 ? -18.686 -12.355 -16.432 1.00 39.38 489 GLY A N 1
ATOM 3479 C CA . GLY A 1 489 ? -19.717 -12.078 -15.407 1.00 39.38 489 GLY A CA 1
ATOM 3480 C C . GLY A 1 489 ? -19.306 -12.475 -13.991 1.00 39.38 489 GLY A C 1
ATOM 3481 O O . GLY A 1 489 ? -19.975 -13.241 -13.305 1.00 39.38 489 GLY A O 1
ATOM 3482 N N . LEU A 1 490 ? -18.133 -12.018 -13.602 1.00 42.78 490 LEU A N 1
ATOM 3483 C CA . LEU A 1 490 ? -17.264 -12.696 -12.675 1.00 42.78 490 LEU A CA 1
ATOM 3484 C C . LEU A 1 490 ? -16.403 -11.512 -12.077 1.00 42.78 490 LEU A C 1
ATOM 3486 O O . LEU A 1 490 ? -15.930 -10.727 -12.885 1.00 42.78 490 LEU A O 1
ATOM 3490 N N . PRO A 1 491 ? -16.290 -11.262 -10.742 1.00 44.91 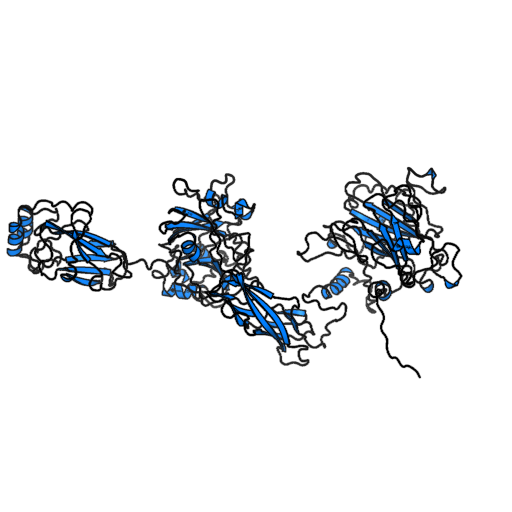491 PRO A N 1
ATOM 3491 C CA . PRO A 1 491 ? -15.908 -9.919 -10.189 1.00 44.91 491 PRO A CA 1
ATOM 3492 C C . PRO A 1 491 ? -14.409 -9.521 -9.990 1.00 44.91 491 PRO A C 1
ATOM 3494 O O . PRO A 1 491 ? -13.809 -9.923 -9.005 1.00 44.91 491 PRO A O 1
ATOM 3497 N N . PHE A 1 492 ? -13.766 -8.664 -10.793 1.00 53.66 492 PHE A N 1
ATOM 3498 C CA . PHE A 1 492 ? -12.390 -8.212 -10.467 1.00 53.66 492 PHE A CA 1
ATOM 3499 C C . PHE A 1 492 ? -12.353 -6.839 -9.767 1.00 53.66 492 PHE A C 1
ATOM 3501 O O . PHE A 1 492 ? -12.459 -5.789 -10.379 1.00 53.66 492 PHE A O 1
ATOM 3508 N N . GLN A 1 493 ? -12.131 -6.860 -8.457 1.00 54.59 493 GLN A N 1
ATOM 3509 C CA . GLN A 1 493 ? -11.199 -5.960 -7.781 1.00 54.59 493 GLN A CA 1
ATOM 3510 C C . GLN A 1 493 ? -10.075 -6.865 -7.284 1.00 54.59 493 GLN A C 1
ATOM 3512 O O . GLN A 1 493 ? -10.327 -7.983 -6.825 1.00 54.59 493 GLN A O 1
ATOM 3517 N N . THR A 1 494 ? -8.831 -6.433 -7.429 1.00 61.81 494 THR A N 1
ATOM 3518 C CA . THR A 1 494 ? -7.689 -7.197 -6.928 1.00 61.81 494 THR A CA 1
ATOM 3519 C C . THR A 1 494 ? -7.304 -6.666 -5.561 1.00 61.81 494 THR A C 1
ATOM 3521 O O . THR A 1 494 ? -6.998 -5.487 -5.397 1.00 61.81 494 THR A O 1
ATOM 3524 N N . THR A 1 495 ? -7.341 -7.545 -4.566 1.00 66.12 495 THR A N 1
ATOM 3525 C CA . THR A 1 495 ? -6.897 -7.196 -3.225 1.00 66.12 495 THR A CA 1
ATOM 3526 C C . THR A 1 495 ? -5.382 -7.191 -3.188 1.00 66.12 495 THR A C 1
ATOM 3528 O O . THR A 1 495 ? -4.766 -8.245 -3.291 1.00 66.12 495 THR A O 1
ATOM 3531 N N . VAL A 1 496 ? -4.780 -6.031 -3.000 1.00 74.19 496 VAL A N 1
ATOM 3532 C CA . VAL A 1 496 ? -3.382 -5.906 -2.563 1.00 74.19 496 VAL A CA 1
ATOM 3533 C C . VAL A 1 496 ? -3.347 -5.785 -1.036 1.00 74.19 496 VAL A C 1
ATOM 3535 O O . VAL A 1 496 ? -4.404 -5.649 -0.418 1.00 74.19 496 VAL A O 1
ATOM 3538 N N . PHE A 1 497 ? -2.185 -5.886 -0.392 1.00 76.06 497 PHE A N 1
ATOM 3539 C CA . PHE A 1 497 ? -2.090 -5.560 1.037 1.00 76.06 497 PHE A CA 1
ATOM 3540 C C . PHE A 1 497 ? -1.410 -4.216 1.231 1.00 76.06 497 PHE A C 1
ATOM 3542 O O . PHE A 1 497 ? -0.316 -4.005 0.714 1.00 76.06 497 PHE A O 1
ATOM 3549 N N . ALA A 1 498 ? -2.039 -3.355 2.029 1.00 80.31 498 ALA A N 1
ATOM 3550 C CA . ALA A 1 498 ? -1.421 -2.156 2.564 1.00 80.31 498 ALA A CA 1
ATOM 3551 C C . ALA A 1 498 ? -0.999 -2.365 4.013 1.00 80.31 498 ALA A C 1
ATOM 3553 O O . ALA A 1 498 ? -1.780 -2.828 4.853 1.00 80.31 498 ALA A O 1
ATOM 3554 N N . ALA A 1 499 ? 0.231 -1.967 4.304 1.00 83.19 499 ALA A N 1
ATOM 3555 C CA . ALA A 1 499 ? 0.731 -1.814 5.655 1.00 83.19 499 ALA A CA 1
ATOM 3556 C C . ALA A 1 499 ? 1.210 -0.377 5.858 1.00 83.19 499 ALA A C 1
ATOM 3558 O O . ALA A 1 499 ? 1.880 0.183 4.999 1.00 83.19 499 ALA A O 1
ATOM 3559 N N . ILE A 1 500 ? 0.888 0.203 7.006 1.00 85.19 500 ILE A N 1
ATOM 3560 C CA . ILE A 1 500 ? 1.207 1.583 7.355 1.00 85.19 500 ILE A CA 1
ATOM 3561 C C . ILE A 1 500 ? 2.226 1.588 8.492 1.00 85.19 500 ILE A C 1
ATOM 3563 O O . ILE A 1 500 ? 2.119 0.829 9.463 1.00 85.19 500 ILE A O 1
ATOM 3567 N N . GLN A 1 501 ? 3.206 2.477 8.389 1.00 87.38 501 GLN A N 1
ATOM 3568 C CA . GLN A 1 501 ? 4.188 2.750 9.427 1.00 87.38 501 GLN A CA 1
ATOM 3569 C C . GLN A 1 501 ? 4.264 4.254 9.684 1.00 87.38 501 GLN A C 1
ATOM 3571 O O . GLN A 1 501 ? 4.796 5.000 8.868 1.00 87.38 501 GLN A O 1
ATOM 3576 N N . GLY A 1 502 ? 3.800 4.691 10.855 1.00 86.56 502 GLY A N 1
ATOM 3577 C CA . GLY A 1 502 ? 4.035 6.057 11.323 1.00 86.56 502 GLY A CA 1
ATOM 3578 C C . GLY A 1 502 ? 5.490 6.258 11.755 1.00 86.56 502 GLY A C 1
ATOM 3579 O O . GLY A 1 502 ? 6.081 5.384 12.405 1.00 86.56 502 GLY A O 1
ATOM 3580 N N . ILE A 1 503 ? 6.061 7.409 11.410 1.00 89.12 503 ILE A N 1
ATOM 3581 C CA . ILE A 1 503 ? 7.391 7.861 11.825 1.00 89.12 503 ILE A CA 1
ATOM 3582 C C . ILE A 1 503 ? 7.204 8.914 12.928 1.00 89.12 503 ILE A C 1
ATOM 3584 O O . ILE A 1 503 ? 6.872 10.067 12.634 1.00 89.12 503 ILE A O 1
ATOM 3588 N N . PRO A 1 504 ? 7.389 8.551 14.210 1.00 86.00 504 PRO A N 1
ATOM 3589 C CA . PRO A 1 504 ? 7.135 9.469 15.311 1.00 86.00 504 PRO A CA 1
ATOM 3590 C C . PRO A 1 504 ? 8.218 10.547 15.400 1.00 86.00 504 PRO A C 1
ATOM 3592 O O . PRO A 1 504 ? 9.414 10.237 15.354 1.00 86.00 504 PRO A O 1
ATOM 3595 N N . ALA A 1 505 ? 7.806 11.797 15.637 1.00 82.12 505 ALA A N 1
ATOM 3596 C CA . ALA A 1 505 ? 8.728 12.891 15.931 1.00 82.12 505 ALA A CA 1
ATOM 3597 C C . ALA A 1 505 ? 9.610 12.538 17.140 1.00 82.12 505 ALA A C 1
ATOM 3599 O O . ALA A 1 505 ? 9.113 12.345 18.257 1.00 82.12 505 ALA A O 1
ATOM 3600 N N . SER A 1 506 ? 10.926 12.457 16.939 1.00 82.75 506 SER A N 1
ATOM 3601 C CA . SER A 1 506 ? 11.851 11.992 17.974 1.00 82.75 506 SER A CA 1
ATOM 3602 C C . SER A 1 506 ? 12.884 13.061 18.288 1.00 82.75 506 SER A C 1
ATOM 3604 O O . SER A 1 506 ? 13.846 13.269 17.552 1.00 82.75 506 SER A O 1
ATOM 3606 N N . ALA A 1 507 ? 12.724 13.716 19.441 1.00 78.69 507 ALA A N 1
ATOM 3607 C CA . ALA A 1 507 ? 13.622 14.783 19.867 1.00 78.69 507 ALA A CA 1
ATOM 3608 C C . ALA A 1 507 ? 15.098 14.329 19.853 1.00 78.69 507 ALA A C 1
ATOM 3610 O O . ALA A 1 507 ? 15.513 13.480 20.643 1.00 78.69 507 ALA A O 1
ATOM 3611 N N . GLY A 1 508 ? 15.897 14.937 18.972 1.00 80.62 508 GLY A N 1
ATOM 3612 C CA . GLY A 1 508 ? 17.338 14.693 18.858 1.00 80.62 508 GLY A CA 1
ATOM 3613 C C . GLY A 1 508 ? 17.757 13.711 17.762 1.00 80.62 508 GLY A C 1
ATOM 3614 O O . GLY A 1 508 ? 18.961 13.560 17.546 1.00 80.62 508 GLY A O 1
ATOM 3615 N N . LEU A 1 509 ? 16.817 13.085 17.049 1.00 83.56 509 LEU A N 1
ATOM 3616 C CA . LEU A 1 509 ? 17.109 12.462 15.760 1.00 83.56 509 LEU A CA 1
ATOM 3617 C C . LEU A 1 509 ? 16.972 13.531 14.681 1.00 83.56 509 LEU A C 1
ATOM 3619 O O . LEU A 1 509 ? 16.000 14.269 14.657 1.00 83.56 509 LEU A O 1
ATOM 3623 N N . THR A 1 510 ? 17.996 13.675 13.841 1.00 84.50 510 THR A N 1
ATOM 3624 C CA . THR A 1 510 ? 17.920 14.628 12.730 1.00 84.50 510 THR A CA 1
ATOM 3625 C C . THR A 1 510 ? 17.090 14.051 11.600 1.00 84.50 510 THR A C 1
ATOM 3627 O O . THR A 1 510 ? 16.267 14.770 11.080 1.00 84.50 510 THR A O 1
ATOM 3630 N N . ASN A 1 511 ? 17.263 12.771 11.262 1.00 91.19 511 ASN A N 1
ATOM 3631 C CA . ASN A 1 511 ? 16.480 12.107 10.228 1.00 91.19 511 ASN A CA 1
ATOM 3632 C C . ASN A 1 511 ? 15.809 10.849 10.789 1.00 91.19 511 ASN A C 1
ATOM 3634 O O . ASN A 1 511 ? 16.444 9.794 10.897 1.00 91.19 511 ASN A O 1
ATOM 3638 N N . GLU A 1 512 ? 14.536 10.952 11.146 1.00 91.25 512 GLU A N 1
ATOM 3639 C CA . GLU A 1 512 ? 13.758 9.827 11.657 1.00 91.25 512 GLU A CA 1
ATOM 3640 C C . GLU A 1 512 ? 13.416 8.804 10.566 1.00 91.25 512 GLU A C 1
ATOM 3642 O O . GLU A 1 512 ? 13.381 7.611 10.865 1.00 91.25 512 GLU A O 1
ATOM 3647 N N . PHE A 1 513 ? 13.266 9.210 9.297 1.00 94.81 513 PHE A N 1
ATOM 3648 C CA . PHE A 1 513 ? 13.072 8.260 8.195 1.00 94.81 513 PHE A CA 1
ATOM 3649 C C . PHE A 1 513 ? 14.270 7.325 8.051 1.00 94.81 513 PHE A C 1
ATOM 3651 O O . PHE A 1 513 ? 14.098 6.108 7.978 1.00 94.81 513 PHE A O 1
ATOM 3658 N N . ARG A 1 514 ? 15.498 7.852 8.126 1.00 94.12 514 ARG A N 1
ATOM 3659 C CA . ARG A 1 514 ? 16.720 7.032 8.082 1.00 94.12 514 ARG A CA 1
ATOM 3660 C C . ARG A 1 514 ? 16.823 6.029 9.241 1.00 94.12 514 ARG A C 1
ATOM 3662 O O . ARG A 1 514 ? 17.555 5.048 9.125 1.00 94.12 514 ARG A O 1
ATOM 3669 N N . ALA A 1 515 ? 16.124 6.266 10.351 1.00 90.25 515 ALA A N 1
ATOM 3670 C CA . ALA A 1 515 ? 16.086 5.345 11.484 1.00 90.25 515 ALA A CA 1
ATOM 3671 C C . ALA A 1 515 ? 15.117 4.162 11.279 1.00 90.25 515 ALA A C 1
ATOM 3673 O O . ALA A 1 515 ? 15.207 3.183 12.021 1.00 90.25 515 ALA A O 1
ATOM 3674 N N . THR A 1 516 ? 14.223 4.227 10.285 1.00 93.56 516 THR A N 1
ATOM 3675 C CA . THR A 1 516 ? 13.355 3.103 9.886 1.00 93.56 516 THR A CA 1
ATOM 3676 C C . THR A 1 516 ? 14.144 2.041 9.113 1.00 93.56 516 THR A C 1
ATOM 3678 O O . THR A 1 516 ? 15.215 2.330 8.562 1.00 93.56 516 THR A O 1
ATOM 3681 N N . SER A 1 517 ? 13.632 0.805 9.023 1.00 94.62 517 SER A N 1
ATOM 3682 C CA . SER A 1 517 ? 14.312 -0.209 8.204 1.00 94.62 517 SER A CA 1
ATOM 3683 C C . SER A 1 517 ? 14.240 0.110 6.715 1.00 94.62 517 SER A C 1
ATOM 3685 O O . SER A 1 517 ? 15.208 -0.167 6.004 1.00 94.62 517 SER A O 1
ATOM 3687 N N . LEU A 1 518 ? 13.164 0.766 6.257 1.00 95.75 518 LEU A N 1
ATOM 3688 C CA . LEU A 1 518 ? 13.065 1.225 4.873 1.00 95.75 518 LEU A CA 1
ATOM 3689 C C . LEU A 1 518 ? 14.124 2.287 4.587 1.00 95.75 518 LEU A C 1
ATOM 3691 O O . LEU A 1 518 ? 14.879 2.138 3.635 1.00 95.75 518 LEU A O 1
ATOM 3695 N N . GLY A 1 519 ? 14.252 3.315 5.429 1.00 95.94 519 GLY A N 1
ATOM 3696 C CA . GLY A 1 519 ? 15.262 4.359 5.240 1.00 95.94 519 GLY A CA 1
ATOM 3697 C C . GLY A 1 519 ? 16.693 3.812 5.243 1.00 95.94 519 GLY A C 1
ATOM 3698 O O . GLY A 1 519 ? 17.525 4.235 4.436 1.00 95.94 519 GLY A O 1
ATOM 3699 N N . ALA A 1 520 ? 16.981 2.813 6.086 1.00 94.75 520 ALA A N 1
ATOM 3700 C CA . ALA A 1 520 ? 18.258 2.101 6.058 1.00 94.75 520 ALA A CA 1
ATOM 3701 C C . ALA A 1 520 ? 18.459 1.293 4.759 1.00 94.75 520 ALA A C 1
ATOM 3703 O O . ALA A 1 520 ? 19.562 1.291 4.205 1.00 94.75 520 ALA A O 1
ATOM 3704 N N . ALA A 1 521 ? 17.412 0.630 4.257 1.00 94.25 521 ALA A N 1
ATOM 3705 C CA . ALA A 1 521 ? 17.453 -0.120 3.005 1.00 94.25 521 ALA A CA 1
ATOM 3706 C C . ALA A 1 521 ? 17.616 0.797 1.785 1.00 94.25 521 ALA A C 1
ATOM 3708 O O . ALA A 1 521 ? 18.459 0.504 0.935 1.00 94.25 521 ALA A O 1
ATOM 3709 N N . VAL A 1 522 ? 16.891 1.919 1.729 1.00 95.38 522 VAL A N 1
ATOM 3710 C CA . VAL A 1 522 ? 17.024 2.963 0.699 1.00 95.38 522 VAL A CA 1
ATOM 3711 C C . VAL A 1 522 ? 18.463 3.469 0.677 1.00 95.38 522 VAL A C 1
ATOM 3713 O O . VAL A 1 522 ? 19.117 3.396 -0.359 1.00 95.38 522 VAL A O 1
ATOM 3716 N N . ALA A 1 523 ? 19.023 3.861 1.826 1.00 93.94 523 ALA A N 1
ATOM 3717 C CA . ALA A 1 523 ? 20.408 4.332 1.908 1.00 93.94 523 ALA A CA 1
ATOM 3718 C C . ALA A 1 523 ? 21.445 3.320 1.374 1.00 93.94 523 ALA A C 1
ATOM 3720 O O . ALA A 1 523 ? 22.516 3.721 0.918 1.00 93.94 523 ALA A O 1
ATOM 3721 N N . ALA A 1 524 ? 21.151 2.020 1.454 1.00 90.75 524 ALA A N 1
ATOM 3722 C CA . ALA A 1 524 ? 22.046 0.955 1.013 1.00 90.75 524 ALA A CA 1
ATOM 3723 C C . ALA A 1 524 ? 21.827 0.505 -0.443 1.00 90.75 524 ALA A C 1
ATOM 3725 O O . ALA A 1 524 ? 22.758 -0.040 -1.035 1.00 90.75 524 ALA A O 1
ATOM 3726 N N . ASN A 1 525 ? 20.629 0.696 -1.008 1.00 89.69 525 ASN A N 1
ATOM 3727 C CA . ASN A 1 525 ? 20.221 0.070 -2.275 1.00 89.69 525 ASN A CA 1
ATOM 3728 C C . ASN A 1 525 ? 19.640 1.043 -3.317 1.00 89.69 525 ASN A C 1
ATOM 3730 O O . ASN A 1 525 ? 19.237 0.584 -4.389 1.00 89.69 525 ASN A O 1
ATOM 3734 N N . LEU A 1 526 ? 19.586 2.349 -3.025 1.00 89.75 526 LEU A N 1
ATOM 3735 C CA . LEU A 1 526 ? 19.077 3.363 -3.950 1.00 89.75 526 LEU A CA 1
ATOM 3736 C C . LEU A 1 526 ? 19.861 3.368 -5.274 1.00 89.75 526 LEU A C 1
ATOM 3738 O O . LEU A 1 526 ? 21.094 3.372 -5.278 1.00 89.75 526 LEU A O 1
ATOM 3742 N N . GLY A 1 527 ? 19.137 3.375 -6.394 1.00 82.25 527 GLY A N 1
ATOM 3743 C CA . GLY A 1 527 ? 19.695 3.263 -7.745 1.00 82.25 527 GLY A CA 1
ATOM 3744 C C . GLY A 1 527 ? 20.045 1.827 -8.162 1.00 82.25 527 GLY A C 1
ATOM 3745 O O . GLY A 1 527 ? 20.615 1.630 -9.234 1.00 82.25 527 GLY A O 1
ATOM 3746 N N . GLY A 1 528 ? 19.737 0.837 -7.318 1.00 83.69 528 GLY A N 1
ATOM 3747 C CA . GLY A 1 528 ? 19.942 -0.590 -7.563 1.00 83.69 528 GLY A CA 1
ATOM 3748 C C . GLY A 1 528 ? 18.642 -1.372 -7.398 1.00 83.69 528 GLY A C 1
ATOM 3749 O O . GLY A 1 528 ? 17.780 -1.324 -8.266 1.00 83.69 528 GLY A O 1
ATOM 3750 N N . ALA A 1 529 ? 18.517 -2.105 -6.286 1.00 83.81 529 ALA A N 1
ATOM 3751 C CA . ALA A 1 529 ? 17.305 -2.868 -5.958 1.00 83.81 529 ALA A CA 1
ATOM 3752 C C . ALA A 1 529 ? 16.139 -1.981 -5.482 1.00 83.81 529 ALA A C 1
ATOM 3754 O O . ALA A 1 529 ? 15.010 -2.455 -5.405 1.00 83.81 529 ALA A O 1
ATOM 3755 N N . ILE A 1 530 ? 16.420 -0.717 -5.144 1.00 91.00 530 ILE A N 1
ATOM 3756 C CA . ILE A 1 530 ? 15.410 0.293 -4.837 1.00 91.00 530 ILE A CA 1
ATOM 3757 C C . ILE A 1 530 ? 15.581 1.458 -5.807 1.00 91.00 530 ILE A C 1
ATOM 3759 O O . ILE A 1 530 ? 16.683 2.001 -5.935 1.00 91.00 530 ILE A O 1
ATOM 3763 N N . LEU A 1 531 ? 14.494 1.861 -6.456 1.00 91.00 531 LEU A N 1
ATOM 3764 C CA . LEU A 1 531 ? 14.440 3.064 -7.287 1.00 91.00 531 LEU A CA 1
ATOM 3765 C C . LEU A 1 531 ? 13.477 4.076 -6.669 1.00 91.00 531 LEU A C 1
ATOM 3767 O O . LEU A 1 531 ? 12.474 3.693 -6.071 1.00 91.00 531 LEU A O 1
ATOM 3771 N N . ASP A 1 532 ? 13.797 5.358 -6.802 1.00 92.62 532 ASP A N 1
ATOM 3772 C CA . ASP A 1 532 ? 12.957 6.477 -6.391 1.00 92.62 532 ASP A CA 1
ATOM 3773 C C . ASP A 1 532 ? 12.283 7.130 -7.605 1.00 92.62 532 ASP A C 1
ATOM 3775 O O . ASP A 1 532 ? 12.828 7.158 -8.710 1.00 92.62 532 ASP A O 1
ATOM 3779 N N . THR A 1 533 ? 11.068 7.633 -7.407 1.00 92.12 533 THR A N 1
ATOM 3780 C CA . THR A 1 533 ? 10.220 8.142 -8.493 1.00 92.12 533 THR A CA 1
ATOM 3781 C C . THR A 1 533 ? 10.376 9.651 -8.672 1.00 92.12 533 THR A C 1
ATOM 3783 O O . THR A 1 533 ? 10.415 10.154 -9.796 1.00 92.12 533 THR A O 1
ATOM 3786 N N . LEU A 1 534 ? 10.490 10.387 -7.566 1.00 91.94 534 LEU A N 1
ATOM 3787 C CA . LEU A 1 534 ? 10.636 11.844 -7.531 1.00 91.94 534 LEU A CA 1
ATOM 3788 C C . LEU A 1 534 ? 12.092 12.293 -7.396 1.00 91.94 534 LEU A C 1
ATOM 3790 O O . LEU A 1 534 ? 12.366 13.492 -7.397 1.00 91.94 534 LEU A O 1
ATOM 3794 N N . THR A 1 535 ? 13.038 11.352 -7.342 1.00 94.31 535 THR A N 1
ATOM 3795 C CA . THR A 1 535 ? 14.480 11.598 -7.162 1.00 94.31 535 THR A CA 1
ATOM 3796 C C . THR A 1 535 ? 14.849 12.252 -5.820 1.00 94.31 535 THR A C 1
ATOM 3798 O O . THR A 1 535 ? 15.9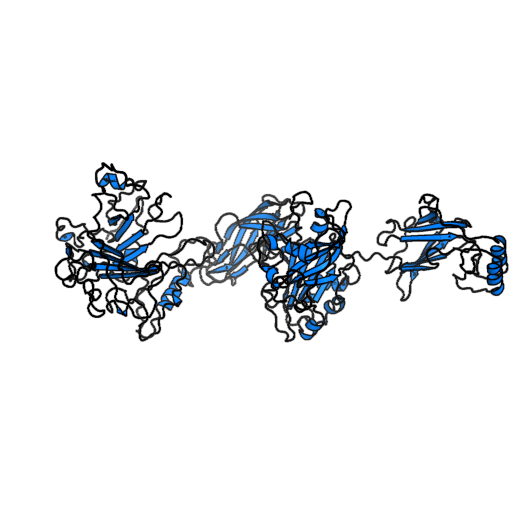28 12.833 -5.673 1.00 94.31 535 THR A O 1
ATOM 3801 N N . ASN A 1 536 ? 13.971 12.141 -4.817 1.00 96.12 536 ASN A N 1
ATOM 3802 C CA . ASN A 1 536 ? 14.180 12.654 -3.463 1.00 96.12 536 ASN A CA 1
ATOM 3803 C C . ASN A 1 536 ? 14.867 11.625 -2.550 1.00 96.12 536 ASN A C 1
ATOM 3805 O O . ASN A 1 536 ? 15.293 11.975 -1.443 1.00 96.12 536 ASN A O 1
ATOM 3809 N N . GLY A 1 537 ? 15.038 10.374 -2.993 1.00 94.62 537 GLY A N 1
ATOM 3810 C CA . GLY A 1 537 ? 15.546 9.271 -2.177 1.00 94.62 537 GLY A CA 1
ATOM 3811 C C . GLY A 1 537 ? 16.912 9.550 -1.546 1.00 94.62 537 GLY A C 1
ATOM 3812 O O . GLY A 1 537 ? 17.133 9.223 -0.380 1.00 94.62 537 GLY A O 1
ATOM 3813 N N . ALA A 1 538 ? 17.818 10.218 -2.268 1.00 95.06 538 ALA A N 1
ATOM 3814 C CA . ALA A 1 538 ? 19.140 10.572 -1.744 1.00 95.06 538 ALA A CA 1
ATOM 3815 C C . ALA A 1 538 ? 19.072 11.623 -0.620 1.00 95.06 538 ALA A C 1
ATOM 3817 O O . ALA A 1 538 ? 19.817 11.524 0.356 1.00 95.06 538 ALA A O 1
ATOM 3818 N N . VAL A 1 539 ? 18.170 12.605 -0.741 1.00 95.88 539 VAL A N 1
ATOM 3819 C CA . VAL A 1 539 ? 17.935 13.633 0.287 1.00 95.88 539 VAL A CA 1
ATOM 3820 C C . VAL A 1 539 ? 17.292 12.995 1.513 1.00 95.88 539 VAL A C 1
ATOM 3822 O O . VAL A 1 539 ? 17.772 13.185 2.630 1.00 95.88 539 VAL A O 1
ATOM 3825 N N . LEU A 1 540 ? 16.260 12.177 1.307 1.00 96.00 540 LEU A N 1
ATOM 3826 C CA . LEU A 1 540 ? 15.552 11.473 2.374 1.00 96.00 540 LEU A CA 1
ATOM 3827 C C . LEU A 1 540 ? 16.458 10.475 3.109 1.00 96.00 540 LEU A C 1
ATOM 3829 O O . LEU A 1 540 ? 16.316 10.301 4.314 1.00 96.00 540 LEU A O 1
ATOM 3833 N N . ALA A 1 541 ? 17.437 9.862 2.440 1.00 94.75 541 ALA A N 1
ATOM 3834 C CA . ALA A 1 541 ? 18.385 8.931 3.056 1.00 94.75 541 ALA A CA 1
ATOM 3835 C C . ALA A 1 541 ? 19.601 9.601 3.739 1.00 94.75 541 ALA A C 1
ATOM 3837 O O . ALA A 1 541 ? 20.394 8.921 4.409 1.00 94.75 541 ALA A O 1
ATOM 3838 N N . ASP A 1 542 ? 19.798 10.916 3.610 1.00 95.00 542 ASP A N 1
ATOM 3839 C CA . ASP A 1 542 ? 20.908 11.619 4.266 1.00 95.00 542 ASP A CA 1
ATOM 3840 C C . ASP A 1 542 ? 20.627 11.792 5.768 1.00 95.00 542 ASP A C 1
ATOM 3842 O O . ASP A 1 542 ? 19.625 12.357 6.184 1.00 95.00 542 ASP A O 1
ATOM 3846 N N . SER A 1 543 ? 21.549 11.350 6.625 1.00 93.81 543 SER A N 1
ATOM 3847 C CA . SER A 1 543 ? 21.421 11.419 8.090 1.00 93.81 543 SER A CA 1
ATOM 3848 C C . SER A 1 543 ? 21.305 12.840 8.638 1.00 93.81 543 SER A C 1
ATOM 3850 O O . SER A 1 543 ? 20.961 13.007 9.804 1.00 93.81 543 SER A O 1
ATOM 3852 N N . THR A 1 544 ? 21.666 13.842 7.838 1.00 94.38 544 THR A N 1
ATOM 3853 C CA . THR A 1 544 ? 21.619 15.259 8.205 1.00 94.38 544 THR A CA 1
ATOM 3854 C C . THR A 1 544 ? 20.317 15.952 7.793 1.00 94.38 544 THR A C 1
ATOM 3856 O O . THR A 1 544 ? 20.065 17.068 8.248 1.00 94.38 544 THR A O 1
ATOM 3859 N N . THR A 1 545 ? 19.481 15.301 6.982 1.00 94.31 545 THR A N 1
ATOM 3860 C CA . THR A 1 545 ? 18.171 15.807 6.550 1.00 94.31 545 THR A CA 1
ATOM 3861 C C . THR A 1 545 ? 17.198 15.815 7.714 1.00 94.31 545 THR A C 1
ATOM 3863 O O . THR A 1 545 ? 16.961 14.774 8.311 1.00 94.31 545 THR A O 1
ATOM 3866 N N . ASN A 1 546 ? 16.616 16.978 8.016 1.00 92.88 546 ASN A N 1
ATOM 3867 C CA . ASN A 1 546 ? 15.551 17.095 9.007 1.00 92.88 546 ASN A CA 1
ATOM 3868 C C . ASN A 1 546 ? 14.179 17.007 8.354 1.00 92.88 546 ASN A C 1
ATOM 3870 O O . ASN A 1 546 ? 13.687 18.016 7.857 1.00 92.88 546 ASN A O 1
ATOM 3874 N N . ILE A 1 547 ? 13.569 15.821 8.381 1.00 91.75 547 ILE A N 1
ATOM 3875 C CA . ILE A 1 547 ? 12.229 15.610 7.818 1.00 91.75 547 ILE A CA 1
ATOM 3876 C C . ILE A 1 547 ? 11.119 16.271 8.654 1.00 91.75 547 ILE A C 1
ATOM 3878 O O . ILE A 1 547 ? 10.019 16.457 8.162 1.00 91.75 547 ILE A O 1
ATOM 3882 N N . GLY A 1 548 ? 11.412 16.719 9.881 1.00 91.00 548 GLY A N 1
ATOM 3883 C CA . GLY A 1 548 ? 10.523 17.587 10.662 1.00 91.00 548 GLY A CA 1
ATOM 3884 C C . GLY A 1 548 ? 10.608 19.077 10.296 1.00 91.00 548 GLY A C 1
ATOM 3885 O O . GLY A 1 548 ? 10.010 19.902 10.982 1.00 91.00 548 GLY A O 1
ATOM 3886 N N . ASN A 1 549 ? 11.396 19.458 9.282 1.00 92.00 549 ASN A N 1
ATOM 3887 C CA . ASN A 1 549 ? 11.485 20.839 8.802 1.00 92.00 549 ASN A CA 1
ATOM 3888 C C . ASN 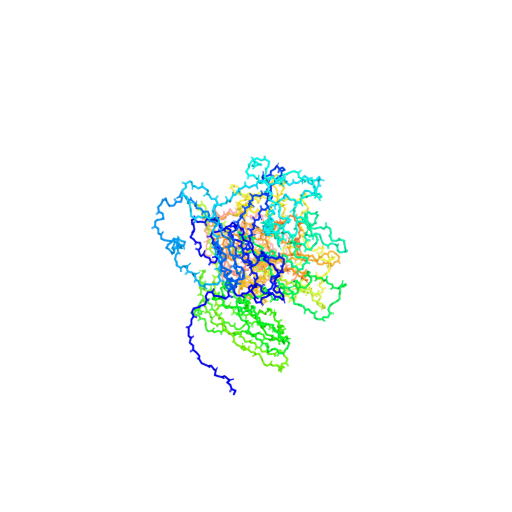A 1 549 ? 10.478 21.078 7.669 1.00 92.00 549 ASN A C 1
ATOM 3890 O O . ASN A 1 549 ? 10.734 20.700 6.526 1.00 92.00 549 ASN A O 1
ATOM 3894 N N . GLY A 1 550 ? 9.398 21.791 7.970 1.00 90.12 550 GLY A N 1
ATOM 3895 C CA . GLY A 1 550 ? 8.325 22.116 7.033 1.00 90.12 550 GLY A CA 1
ATOM 3896 C C . GLY A 1 550 ? 8.775 22.822 5.764 1.00 90.12 550 GLY A C 1
ATOM 3897 O O . GLY A 1 550 ? 8.305 22.508 4.678 1.00 90.12 550 GLY A O 1
ATOM 3898 N N . VAL A 1 551 ? 9.757 23.722 5.867 1.00 92.56 551 VAL A N 1
ATOM 3899 C CA . VAL A 1 551 ? 10.296 24.436 4.698 1.00 92.56 551 VAL A CA 1
ATOM 3900 C C . VAL A 1 551 ? 11.042 23.485 3.766 1.00 92.56 551 VAL A C 1
ATOM 3902 O O . VAL A 1 551 ? 11.024 23.675 2.555 1.00 92.56 551 VAL A O 1
ATOM 3905 N N . LEU A 1 552 ? 11.723 22.477 4.316 1.00 93.44 552 LEU A N 1
ATOM 3906 C CA . LEU A 1 552 ? 12.375 21.454 3.505 1.00 93.44 552 LEU A CA 1
ATOM 3907 C C . LEU A 1 552 ? 11.332 20.535 2.869 1.00 93.44 552 LEU A C 1
ATOM 3909 O O . LEU A 1 552 ? 11.396 20.322 1.660 1.00 93.44 552 LEU A O 1
ATOM 3913 N N . MET A 1 553 ? 10.385 20.028 3.662 1.00 92.94 553 MET A N 1
ATOM 3914 C CA . MET A 1 553 ? 9.353 19.112 3.172 1.00 92.94 553 MET A CA 1
ATOM 3915 C C . MET A 1 553 ? 8.537 19.744 2.045 1.00 92.94 553 MET A C 1
ATOM 3917 O O . MET A 1 553 ? 8.481 19.167 0.967 1.00 92.94 553 MET A O 1
ATOM 3921 N N . GLN A 1 554 ? 8.103 20.996 2.196 1.00 90.88 554 GLN A N 1
ATOM 3922 C CA . GLN A 1 554 ? 7.438 21.775 1.140 1.00 90.88 554 GLN A CA 1
ATOM 3923 C C . GLN A 1 554 ? 8.200 21.860 -0.195 1.00 90.88 554 GLN A C 1
ATOM 3925 O O . GLN A 1 554 ? 7.604 22.113 -1.235 1.00 90.88 554 GLN A O 1
ATOM 3930 N N . THR A 1 555 ? 9.525 21.673 -0.206 1.00 93.56 555 THR A N 1
ATOM 3931 C CA . THR A 1 555 ? 10.297 21.680 -1.464 1.00 93.56 555 THR A CA 1
ATOM 3932 C C . THR A 1 555 ? 10.375 20.326 -2.160 1.00 93.56 555 THR A C 1
ATOM 3934 O O . THR A 1 555 ? 10.773 20.288 -3.325 1.00 93.56 555 THR A O 1
ATOM 3937 N N . ILE A 1 556 ? 10.046 19.238 -1.461 1.00 94.50 556 ILE A N 1
ATOM 3938 C CA . ILE A 1 556 ? 10.159 17.867 -1.973 1.00 94.50 556 ILE A CA 1
ATOM 3939 C C . ILE A 1 556 ? 8.814 17.144 -2.073 1.00 94.50 556 ILE A C 1
ATOM 3941 O O . ILE A 1 556 ? 8.729 16.184 -2.838 1.00 94.50 556 ILE A O 1
ATOM 3945 N N . ILE A 1 557 ? 7.789 17.596 -1.346 1.00 93.38 557 ILE A N 1
ATOM 3946 C CA . ILE A 1 557 ? 6.430 17.065 -1.463 1.00 93.38 557 ILE A CA 1
ATOM 3947 C C . ILE A 1 557 ? 5.820 17.395 -2.820 1.00 93.38 557 ILE A C 1
ATOM 3949 O O . ILE A 1 557 ? 6.170 18.378 -3.486 1.00 93.38 557 ILE A O 1
ATOM 3953 N N . ARG A 1 558 ? 4.897 16.535 -3.231 1.00 90.88 558 ARG A N 1
ATOM 3954 C CA . ARG A 1 558 ? 4.059 16.732 -4.397 1.00 90.88 558 ARG A CA 1
ATOM 3955 C C . ARG A 1 558 ? 2.599 16.631 -3.985 1.00 90.88 558 ARG A C 1
ATOM 3957 O O . ARG A 1 558 ? 2.058 15.532 -3.903 1.00 90.88 558 ARG A O 1
ATOM 3964 N N . ASP A 1 559 ? 1.994 17.796 -3.834 1.00 85.00 559 ASP A N 1
ATOM 3965 C CA . ASP A 1 559 ? 0.604 17.941 -3.416 1.00 85.00 559 ASP A CA 1
ATOM 3966 C C . ASP A 1 559 ? -0.358 17.638 -4.568 1.00 85.00 559 ASP A C 1
ATOM 3968 O O . ASP A 1 559 ? -0.004 17.670 -5.762 1.00 85.00 559 ASP A O 1
ATOM 3972 N N . PHE A 1 560 ? -1.622 17.403 -4.214 1.00 84.00 560 PHE A N 1
ATOM 3973 C CA . PHE A 1 560 ? -2.680 17.297 -5.206 1.00 84.00 560 PHE A CA 1
ATOM 3974 C C . PHE A 1 560 ? -2.796 18.586 -6.025 1.00 84.00 560 PHE A C 1
ATOM 3976 O O . PHE A 1 560 ? -2.749 19.687 -5.469 1.00 84.00 560 PHE A O 1
ATOM 3983 N N . PRO A 1 561 ? -3.009 18.481 -7.351 1.00 77.62 561 PRO A N 1
ATOM 3984 C CA . PRO A 1 561 ? -3.276 19.650 -8.166 1.00 77.62 561 PRO A CA 1
ATOM 3985 C C . PRO A 1 561 ? -4.439 20.473 -7.598 1.00 77.62 561 PRO A C 1
ATOM 3987 O O . PRO A 1 561 ? -5.436 19.924 -7.114 1.00 77.62 561 PRO A O 1
ATOM 3990 N N . ASP A 1 562 ? -4.328 21.800 -7.728 1.00 76.62 562 ASP A N 1
ATOM 3991 C CA . ASP A 1 562 ? -5.473 22.706 -7.593 1.00 76.62 562 ASP A CA 1
ATOM 3992 C C . ASP A 1 562 ? -6.611 22.187 -8.496 1.00 76.62 562 ASP A C 1
ATOM 3994 O O . ASP A 1 562 ? -6.324 21.691 -9.594 1.00 76.62 562 ASP A O 1
ATOM 3998 N N . PRO A 1 563 ? -7.886 22.282 -8.074 1.00 69.44 563 PRO A N 1
ATOM 3999 C CA . PRO A 1 563 ? -9.025 21.859 -8.877 1.00 69.44 563 PRO A CA 1
ATOM 4000 C C . PRO A 1 563 ? -9.047 22.276 -10.351 1.00 69.44 563 PRO A C 1
ATOM 4002 O O . PRO A 1 563 ? -9.642 21.594 -11.183 1.00 69.44 563 PRO A O 1
ATOM 4005 N N . ALA A 1 564 ? -8.347 23.348 -10.720 1.00 63.62 564 ALA A N 1
ATOM 4006 C CA . ALA A 1 564 ? -8.143 23.730 -12.116 1.00 63.62 564 ALA A CA 1
ATOM 4007 C C . ALA A 1 564 ? -7.284 22.751 -12.961 1.00 63.62 564 ALA A C 1
ATOM 4009 O O . ALA A 1 564 ? -7.218 22.916 -14.181 1.00 63.62 564 ALA A O 1
ATOM 4010 N N . PHE A 1 565 ? -6.623 21.762 -12.352 1.00 71.81 565 PHE A N 1
ATOM 4011 C CA . PHE A 1 565 ? -5.642 20.866 -12.983 1.00 71.81 565 PHE A CA 1
ATOM 4012 C C . PHE A 1 565 ? -5.963 19.374 -12.790 1.00 71.81 565 PHE A C 1
ATOM 4014 O O . PHE A 1 565 ? -5.053 18.543 -12.774 1.00 71.81 565 PHE A O 1
ATOM 4021 N N . TYR A 1 566 ? -7.245 19.024 -12.659 1.00 86.31 566 TYR A N 1
ATOM 4022 C CA . TYR A 1 566 ? -7.682 17.625 -12.681 1.00 86.31 566 TYR A CA 1
ATOM 4023 C C . TYR A 1 566 ? -7.194 16.914 -13.951 1.00 86.31 566 TYR A C 1
ATOM 4025 O O . TYR A 1 566 ? -7.066 17.521 -15.021 1.00 86.31 566 TYR A O 1
ATOM 4033 N N . ILE A 1 567 ? -6.913 15.620 -13.825 1.00 88.31 567 ILE A N 1
ATOM 4034 C CA . ILE A 1 567 ? -6.368 14.804 -14.905 1.00 88.31 567 ILE A CA 1
ATOM 4035 C C . ILE A 1 567 ? -7.436 13.877 -15.474 1.00 88.31 567 ILE A C 1
ATOM 4037 O O . ILE A 1 567 ? -8.336 13.420 -14.774 1.00 88.31 567 ILE A O 1
ATOM 4041 N N . GLU A 1 568 ? -7.304 13.578 -16.758 1.00 90.69 568 GLU A N 1
ATOM 4042 C CA . GLU A 1 568 ? -7.981 12.456 -17.389 1.00 90.69 568 GLU A CA 1
ATOM 4043 C C . GLU A 1 568 ? -7.003 11.799 -18.355 1.00 90.69 568 GLU A C 1
ATOM 4045 O O . GLU A 1 568 ? -6.387 12.471 -19.191 1.00 90.69 568 GLU A O 1
ATOM 4050 N N . LEU A 1 569 ? -6.849 10.486 -18.217 1.00 91.50 569 LEU A N 1
ATOM 4051 C CA . LEU A 1 569 ? -5.961 9.689 -19.052 1.00 91.50 569 LEU A CA 1
ATOM 4052 C C . LEU A 1 569 ? -6.812 8.744 -19.903 1.00 91.50 569 LEU A C 1
ATOM 4054 O O . LEU A 1 569 ? -7.657 8.023 -19.363 1.00 91.50 569 LEU A O 1
ATOM 4058 N N . PRO A 1 570 ? -6.630 8.744 -21.235 1.00 91.69 570 PRO A N 1
ATOM 4059 C CA . PRO A 1 570 ? -7.359 7.826 -22.091 1.00 91.69 570 PRO A CA 1
ATOM 4060 C C . PRO A 1 570 ? -6.877 6.394 -21.843 1.00 91.69 570 PRO A C 1
ATOM 4062 O O . PRO A 1 570 ? -5.674 6.146 -21.825 1.00 91.69 570 PRO A O 1
ATOM 4065 N N . GLY A 1 571 ? -7.815 5.458 -21.711 1.00 88.88 571 GLY A N 1
ATOM 4066 C CA . GLY A 1 571 ? -7.500 4.033 -21.714 1.00 88.88 571 GLY A CA 1
ATOM 4067 C C . GLY A 1 571 ? -7.177 3.511 -23.123 1.00 88.88 571 GLY A C 1
ATOM 4068 O O . GLY A 1 571 ? -7.358 4.226 -24.122 1.00 88.88 571 GLY A O 1
ATOM 4069 N N . PRO A 1 572 ? -6.723 2.251 -23.238 1.00 86.88 572 PRO A N 1
ATOM 4070 C CA . PRO A 1 572 ? -6.539 1.577 -24.517 1.00 86.88 572 PRO A CA 1
ATOM 4071 C C . PRO A 1 572 ? -7.828 1.556 -25.359 1.00 86.88 572 PRO A C 1
ATOM 4073 O O . PRO A 1 572 ? -8.934 1.631 -24.821 1.00 86.88 572 PRO A O 1
ATOM 4076 N N . PRO A 1 573 ? -7.743 1.425 -26.698 1.00 87.44 573 PRO A N 1
ATOM 4077 C CA . PRO A 1 573 ? -8.932 1.368 -27.545 1.00 87.44 573 PRO A CA 1
ATOM 4078 C C . PRO A 1 573 ? -9.904 0.249 -27.138 1.00 87.44 573 PRO A C 1
ATOM 4080 O O . PRO A 1 573 ? -9.620 -0.927 -27.352 1.00 87.44 573 PRO A O 1
ATOM 4083 N N . GLY A 1 574 ? -11.081 0.631 -26.639 1.00 86.62 574 GLY A N 1
ATOM 4084 C CA . GLY A 1 574 ? -12.123 -0.299 -26.188 1.00 86.62 574 GLY A CA 1
ATOM 4085 C C . GLY A 1 574 ? -12.196 -0.483 -24.672 1.00 86.62 574 GLY A C 1
ATOM 4086 O O . GLY A 1 574 ? -13.193 -1.031 -24.212 1.00 86.62 574 GLY A O 1
ATOM 4087 N N . GLU A 1 575 ? -11.215 0.030 -23.930 1.00 87.50 575 GLU A N 1
ATOM 4088 C CA . GLU A 1 575 ? -11.157 -0.031 -22.470 1.00 87.50 575 GLU A CA 1
ATOM 4089 C C . GLU A 1 575 ? -11.582 1.300 -21.817 1.00 87.50 575 GLU A C 1
ATOM 4091 O O . GLU A 1 575 ? -11.541 2.351 -22.474 1.00 87.50 575 GLU A O 1
ATOM 4096 N N . PRO A 1 576 ? -12.014 1.281 -20.541 1.00 86.00 576 PRO A N 1
ATOM 4097 C CA . PRO A 1 576 ? -12.363 2.488 -19.797 1.00 86.00 576 PRO A CA 1
ATOM 4098 C C . PRO A 1 576 ? -11.192 3.475 -19.686 1.00 86.00 576 PRO A C 1
ATOM 4100 O O . PRO A 1 576 ? -10.033 3.083 -19.554 1.00 86.00 576 PRO A O 1
ATOM 4103 N N . SER A 1 577 ? -11.496 4.773 -19.697 1.00 91.50 577 SER A N 1
ATOM 4104 C CA . SER A 1 577 ? -10.542 5.812 -19.289 1.00 91.50 577 SER A CA 1
ATOM 4105 C C . SER A 1 577 ? -10.308 5.819 -17.776 1.00 91.50 577 SER A C 1
ATOM 4107 O O . SER A 1 577 ? -11.020 5.128 -17.050 1.00 91.50 577 SER A O 1
ATOM 4109 N N . LEU A 1 578 ? -9.351 6.613 -17.279 1.00 91.38 578 LEU A N 1
ATOM 4110 C CA . LEU A 1 578 ? -9.077 6.713 -15.839 1.00 91.38 578 LEU A CA 1
ATOM 4111 C C . LEU A 1 578 ? -10.337 7.092 -15.043 1.00 91.38 578 LEU A C 1
ATOM 4113 O O . LEU A 1 578 ? -10.720 6.371 -14.123 1.00 91.38 578 LEU A O 1
ATOM 4117 N N . VAL A 1 579 ? -11.019 8.178 -15.419 1.00 92.25 579 VAL A N 1
ATOM 4118 C CA . VAL A 1 579 ? -12.267 8.603 -14.759 1.00 92.25 579 VAL A CA 1
ATOM 4119 C C . VAL A 1 579 ? -13.327 7.504 -14.817 1.00 92.25 579 VAL A C 1
ATOM 4121 O O . VAL A 1 579 ? -13.980 7.222 -13.814 1.00 92.25 579 VAL A O 1
ATOM 4124 N N . GLN A 1 580 ? -13.481 6.835 -15.964 1.00 89.31 580 GLN A N 1
ATOM 4125 C CA . GLN A 1 580 ? -14.441 5.738 -16.090 1.00 89.31 580 GLN A CA 1
ATOM 4126 C C . GLN A 1 580 ? -14.065 4.531 -15.228 1.00 89.31 580 GLN A C 1
ATOM 4128 O O . GLN A 1 580 ? -14.963 3.926 -14.654 1.00 89.31 580 GLN A O 1
ATOM 4133 N N . ALA A 1 581 ? -12.780 4.197 -15.109 1.00 87.25 581 ALA A N 1
ATOM 4134 C CA . ALA A 1 581 ? -12.301 3.107 -14.268 1.00 87.25 581 ALA A CA 1
ATOM 4135 C C . ALA A 1 581 ? -12.618 3.367 -12.786 1.00 87.25 581 ALA A C 1
ATOM 4137 O O . ALA A 1 581 ? -13.092 2.464 -12.099 1.00 87.25 581 ALA A O 1
ATOM 4138 N N . VAL A 1 582 ? -12.451 4.608 -12.308 1.00 85.81 582 VAL A N 1
ATOM 4139 C CA . VAL A 1 582 ? -12.820 4.986 -10.930 1.00 85.81 582 VAL A CA 1
ATOM 4140 C C . VAL A 1 582 ? -14.341 5.005 -10.743 1.00 85.81 582 VAL A C 1
ATOM 4142 O O . VAL A 1 582 ? -14.837 4.401 -9.796 1.00 85.81 582 VAL A O 1
ATOM 4145 N N . LEU A 1 583 ? -15.112 5.597 -11.665 1.00 86.56 583 LEU A N 1
ATOM 4146 C CA . LEU A 1 583 ? -16.586 5.596 -11.600 1.00 86.56 583 LEU A CA 1
ATOM 4147 C C . LEU A 1 583 ? -17.197 4.186 -11.675 1.00 86.56 583 LEU A C 1
ATOM 4149 O O . LEU A 1 583 ? -18.294 3.948 -11.172 1.00 86.56 583 LEU A O 1
ATOM 4153 N N . GLN A 1 584 ? -16.519 3.253 -12.346 1.00 83.19 584 GLN A N 1
ATOM 4154 C CA . GLN A 1 584 ? -16.931 1.853 -12.451 1.00 83.19 584 GLN A CA 1
ATOM 4155 C C . GLN A 1 584 ? -16.402 0.981 -11.310 1.00 83.19 584 GLN A C 1
ATOM 4157 O O . GLN A 1 584 ? -16.758 -0.198 -11.253 1.00 83.19 584 GLN A O 1
ATOM 4162 N N . SER A 1 585 ? -15.585 1.533 -10.408 1.00 76.62 585 SER A N 1
ATOM 4163 C CA . SER A 1 585 ? -15.141 0.818 -9.217 1.00 76.62 585 SER A CA 1
ATOM 4164 C C . SER A 1 585 ? -16.345 0.377 -8.379 1.00 76.62 585 SER A C 1
ATOM 4166 O O . SER A 1 585 ? -17.394 1.030 -8.361 1.00 76.62 585 SER A O 1
ATOM 4168 N N . ALA A 1 586 ? -16.207 -0.756 -7.685 1.00 67.31 586 ALA A N 1
ATOM 4169 C CA . ALA A 1 586 ? -17.294 -1.282 -6.864 1.00 67.31 586 ALA A CA 1
ATOM 4170 C C . ALA A 1 586 ? -17.703 -0.296 -5.761 1.00 67.31 586 ALA A C 1
ATOM 4172 O O . ALA A 1 586 ? -18.871 -0.282 -5.385 1.00 67.31 586 ALA A O 1
ATOM 4173 N N . GLU A 1 587 ? -16.771 0.543 -5.303 1.00 69.38 587 GLU A N 1
ATOM 4174 C CA . GLU A 1 587 ? -17.019 1.521 -4.250 1.00 69.38 587 GLU A CA 1
ATOM 4175 C C . GLU A 1 587 ? -18.034 2.573 -4.697 1.00 69.38 587 GLU A C 1
ATOM 4177 O O . GLU A 1 587 ? -19.137 2.659 -4.150 1.00 69.38 587 GLU A O 1
ATOM 4182 N N . VAL A 1 588 ? -17.725 3.274 -5.791 1.00 73.62 588 VAL A N 1
ATOM 4183 C CA . VAL A 1 588 ? -18.620 4.279 -6.379 1.00 73.62 588 VAL A CA 1
ATOM 4184 C C . VAL A 1 588 ? -19.954 3.641 -6.785 1.00 73.62 588 VAL A C 1
ATOM 4186 O O . VAL A 1 588 ? -21.023 4.207 -6.556 1.00 73.62 588 VAL A O 1
ATOM 4189 N N . GLN A 1 589 ? -19.932 2.418 -7.328 1.00 76.25 589 GLN A N 1
ATOM 4190 C CA . GLN A 1 589 ? -21.159 1.703 -7.696 1.00 76.25 589 GLN A CA 1
ATOM 4191 C C . GLN A 1 589 ? -22.014 1.273 -6.496 1.00 76.25 589 GLN A C 1
ATOM 4193 O O . GLN A 1 589 ? -23.230 1.121 -6.647 1.00 76.25 589 GLN A O 1
ATOM 4198 N N . SER A 1 590 ? -21.411 1.066 -5.324 1.00 67.19 590 SER A N 1
ATOM 4199 C CA . SER A 1 590 ? -22.125 0.703 -4.096 1.00 67.19 590 SER A CA 1
ATOM 4200 C C . SER A 1 590 ? -22.827 1.895 -3.431 1.00 67.19 590 SER A C 1
ATOM 4202 O O . SER A 1 590 ? -23.667 1.693 -2.553 1.00 67.19 590 SER A O 1
ATOM 4204 N N . GLY A 1 591 ? -22.558 3.116 -3.910 1.00 71.00 591 GLY A N 1
ATOM 4205 C CA . GLY A 1 591 ? -23.164 4.356 -3.430 1.00 71.00 591 GLY A CA 1
ATOM 4206 C C . GLY A 1 591 ? -22.324 5.112 -2.401 1.00 71.00 591 GLY A C 1
ATOM 4207 O O . GLY A 1 591 ? -22.871 5.987 -1.730 1.00 71.00 591 GLY A O 1
ATOM 4208 N N . ALA A 1 592 ? -21.037 4.785 -2.262 1.00 72.25 592 ALA A N 1
ATOM 4209 C CA . ALA A 1 592 ? -20.113 5.573 -1.458 1.00 72.25 592 ALA A CA 1
ATOM 4210 C C . ALA A 1 592 ? -19.927 6.968 -2.065 1.00 72.25 592 ALA A C 1
ATOM 4212 O O . ALA A 1 592 ? -19.735 7.108 -3.273 1.00 72.25 592 ALA A O 1
ATOM 4213 N N . SER A 1 593 ? -19.976 7.992 -1.213 1.00 79.62 593 SER A N 1
ATOM 4214 C CA . SER A 1 593 ? -19.795 9.390 -1.611 1.00 79.62 593 SER A CA 1
ATOM 4215 C C . SER A 1 593 ? -18.370 9.896 -1.398 1.00 79.62 593 SER A C 1
ATOM 4217 O O . SER A 1 593 ? -18.147 11.093 -1.552 1.00 79.62 593 SER A O 1
ATOM 4219 N N . THR A 1 594 ? -17.429 9.036 -0.986 1.00 74.19 594 THR A N 1
ATOM 4220 C CA . THR A 1 594 ? -16.053 9.433 -0.648 1.00 74.19 594 THR A CA 1
ATOM 4221 C C . THR A 1 594 ? -15.447 10.202 -1.820 1.00 74.19 594 THR A C 1
ATOM 4223 O O . THR A 1 594 ? -15.210 11.403 -1.732 1.00 74.19 594 THR A O 1
ATOM 4226 N N . TYR A 1 595 ? -15.432 9.584 -3.001 1.00 80.94 595 TYR A N 1
ATOM 4227 C CA . TYR A 1 595 ? -14.851 10.182 -4.200 1.00 80.94 595 TYR A CA 1
ATOM 4228 C C . TYR A 1 595 ? -15.694 11.270 -4.886 1.00 80.94 595 TYR A C 1
ATOM 4230 O O . TYR A 1 595 ? -15.265 11.800 -5.911 1.00 80.94 595 TYR A O 1
ATOM 4238 N N . ASP A 1 596 ? -16.877 11.635 -4.376 1.00 85.12 596 ASP A N 1
ATOM 4239 C CA . ASP A 1 596 ? -17.756 12.607 -5.053 1.00 85.12 596 ASP A CA 1
ATOM 4240 C C . ASP A 1 596 ? -17.061 13.963 -5.251 1.00 85.12 596 ASP A C 1
ATOM 4242 O O . ASP A 1 596 ? -17.245 14.617 -6.280 1.00 85.12 596 ASP A O 1
ATOM 4246 N N . ASN A 1 597 ? -16.215 14.363 -4.295 1.00 85.00 597 ASN A N 1
ATOM 4247 C CA . ASN A 1 597 ? -15.447 15.608 -4.364 1.00 85.00 597 ASN A CA 1
ATOM 4248 C C . ASN A 1 597 ? -14.144 15.481 -5.171 1.00 85.00 597 ASN A C 1
ATOM 4250 O O . ASN A 1 597 ? -13.498 16.494 -5.449 1.00 85.00 597 ASN A O 1
ATOM 4254 N N . SER A 1 598 ? -13.744 14.266 -5.549 1.00 86.50 598 SER A N 1
ATOM 4255 C CA . SER A 1 598 ? -12.571 14.020 -6.394 1.00 86.50 598 SER A CA 1
ATOM 4256 C C . SER A 1 598 ? -12.866 14.315 -7.861 1.00 86.50 598 SER A C 1
ATOM 4258 O O . SER A 1 598 ? -11.944 14.560 -8.634 1.00 86.50 598 SER A O 1
ATOM 4260 N N . PHE A 1 599 ? -14.130 14.266 -8.277 1.00 88.31 599 PHE A N 1
ATOM 4261 C CA . PHE A 1 599 ? -14.526 14.529 -9.657 1.00 88.31 599 PHE A CA 1
ATOM 4262 C C . PHE A 1 599 ? -14.891 15.995 -9.871 1.00 88.31 599 PHE A C 1
ATOM 4264 O O . PHE A 1 599 ? -15.359 16.694 -8.972 1.00 88.31 599 PHE A O 1
ATOM 4271 N N . ASP A 1 600 ? -14.730 16.478 -11.103 1.00 88.06 600 ASP A N 1
ATOM 4272 C CA . ASP A 1 600 ? -15.365 17.737 -11.474 1.00 88.06 600 ASP A CA 1
ATOM 4273 C C . ASP A 1 600 ? -16.888 17.576 -11.582 1.00 88.06 600 ASP A C 1
ATOM 4275 O O . ASP A 1 600 ? -17.432 16.478 -11.680 1.00 88.06 600 ASP A O 1
ATOM 4279 N N . VAL A 1 601 ? -17.596 18.705 -11.664 1.00 84.62 601 VAL A N 1
ATOM 4280 C CA . VAL A 1 601 ? -19.064 18.732 -11.801 1.00 84.62 601 VAL A CA 1
ATOM 4281 C C . VAL A 1 601 ? -19.553 17.944 -13.031 1.00 84.62 601 VAL A C 1
ATOM 4283 O O . VAL A 1 601 ? -20.697 17.490 -13.060 1.00 84.62 601 VAL A O 1
ATOM 4286 N N . GLY A 1 602 ? -18.715 17.801 -14.065 1.00 87.25 602 GLY A N 1
ATOM 4287 C CA . GLY A 1 602 ? -19.023 17.036 -15.270 1.00 87.25 602 GLY A CA 1
ATOM 4288 C C . GLY A 1 602 ? -18.750 15.532 -15.180 1.00 87.25 602 GLY A C 1
ATOM 4289 O O . GLY A 1 602 ? -19.176 14.824 -16.094 1.00 87.25 602 GLY A O 1
ATOM 4290 N N . LEU A 1 603 ? -18.065 15.048 -14.135 1.00 89.62 603 LEU A N 1
ATOM 4291 C CA . LEU A 1 603 ? -17.522 13.685 -14.040 1.00 89.62 603 LEU A CA 1
ATOM 4292 C C . LEU A 1 603 ? -16.654 13.319 -15.259 1.00 89.62 603 LEU A C 1
ATOM 4294 O O . LEU A 1 603 ? -16.757 12.231 -15.825 1.00 89.62 603 LEU A O 1
ATOM 4298 N N . THR A 1 604 ? -15.855 14.278 -15.720 1.00 88.81 604 THR A N 1
ATOM 4299 C CA . THR A 1 604 ? -14.995 14.173 -16.906 1.00 88.81 604 THR A CA 1
ATOM 4300 C C . THR A 1 604 ? -13.509 14.199 -16.587 1.00 88.81 604 THR A C 1
ATOM 4302 O O . THR A 1 604 ? -12.715 13.768 -17.420 1.00 88.81 604 THR A O 1
ATOM 4305 N N . VAL A 1 605 ? -13.131 14.700 -15.413 1.00 90.12 605 VAL A N 1
ATOM 4306 C CA . VAL A 1 605 ? -11.745 14.772 -14.941 1.00 90.12 605 VAL A CA 1
ATOM 4307 C C . VAL A 1 605 ? -11.690 14.473 -13.438 1.00 90.12 605 VAL A C 1
ATOM 4309 O O . VAL A 1 605 ? -12.673 14.674 -12.723 1.00 90.12 605 VAL A O 1
ATOM 4312 N N . LEU A 1 606 ? -10.544 13.975 -12.970 1.00 90.06 606 LEU A N 1
ATOM 4313 C CA . LEU A 1 606 ? -10.327 13.488 -11.605 1.00 90.06 606 LEU A CA 1
ATOM 4314 C C . LEU A 1 606 ? -9.200 14.259 -10.897 1.00 90.06 606 LEU A C 1
ATOM 4316 O O . LEU A 1 606 ? -8.132 14.489 -11.476 1.00 90.06 606 LEU A O 1
ATOM 4320 N N . ARG A 1 607 ? -9.401 14.607 -9.623 1.00 90.44 607 ARG A N 1
ATOM 4321 C CA . ARG A 1 607 ? -8.363 15.115 -8.722 1.00 90.44 607 ARG A CA 1
ATOM 4322 C C . ARG A 1 607 ? -7.422 13.979 -8.350 1.00 90.44 607 ARG A C 1
ATOM 4324 O O . ARG A 1 607 ? -7.685 13.195 -7.442 1.00 90.44 607 ARG A O 1
ATOM 4331 N N . ALA A 1 608 ? -6.330 13.880 -9.092 1.00 91.38 608 ALA A N 1
ATOM 4332 C CA . ALA A 1 608 ? -5.358 12.818 -8.916 1.00 91.38 608 ALA A CA 1
ATOM 4333 C C . ALA A 1 608 ? -3.937 13.271 -9.269 1.00 91.38 608 ALA A C 1
ATOM 4335 O O . ALA A 1 608 ? -3.737 14.209 -10.046 1.00 91.38 608 ALA A O 1
ATOM 4336 N N . ILE A 1 609 ? -2.944 12.569 -8.725 1.00 91.44 609 ILE A N 1
ATOM 4337 C CA . ILE A 1 609 ? -1.526 12.745 -9.046 1.00 91.44 609 ILE A CA 1
ATOM 4338 C C . ILE A 1 609 ? -1.004 11.448 -9.652 1.00 91.44 609 ILE A C 1
ATOM 4340 O O . ILE A 1 609 ? -1.061 10.389 -9.031 1.00 91.44 609 ILE A O 1
ATOM 4344 N N . ARG A 1 610 ? -0.444 11.539 -10.861 1.00 93.38 610 ARG A N 1
ATOM 4345 C CA . ARG A 1 610 ? 0.258 10.426 -11.513 1.00 93.38 610 ARG A CA 1
ATOM 4346 C C . ARG A 1 610 ? 1.743 10.445 -11.164 1.00 93.38 610 ARG A C 1
ATOM 4348 O O . ARG A 1 610 ? 2.420 11.463 -11.372 1.00 93.38 610 ARG A O 1
ATOM 4355 N N . PHE A 1 611 ? 2.257 9.302 -10.735 1.00 94.12 611 PHE A N 1
ATOM 4356 C CA . PHE A 1 611 ? 3.673 9.017 -10.538 1.00 94.12 611 PHE A CA 1
ATOM 4357 C C . PHE A 1 611 ? 4.074 7.889 -11.487 1.00 94.12 611 PHE A C 1
ATOM 4359 O O . PHE A 1 611 ? 3.574 6.773 -11.372 1.00 94.12 611 PHE A O 1
ATOM 4366 N N . ASN A 1 612 ? 4.954 8.187 -12.444 1.00 93.50 612 ASN A N 1
ATOM 4367 C CA . ASN A 1 612 ? 5.472 7.164 -13.348 1.00 93.50 612 ASN A CA 1
ATOM 4368 C C . ASN A 1 612 ? 6.430 6.274 -12.562 1.00 93.50 612 ASN A C 1
ATOM 4370 O O . ASN A 1 612 ? 7.409 6.771 -12.009 1.00 93.50 612 ASN A O 1
ATOM 4374 N N . LEU A 1 613 ? 6.150 4.982 -12.522 1.00 90.75 613 LEU A N 1
ATOM 4375 C CA . LEU A 1 613 ? 6.980 4.027 -11.818 1.00 90.75 613 LEU A CA 1
ATOM 4376 C C . LEU A 1 613 ? 8.117 3.567 -12.739 1.00 90.75 613 LEU A C 1
ATOM 4378 O O . LEU A 1 613 ? 7.904 3.353 -13.931 1.00 90.75 613 LEU A O 1
ATOM 4382 N N . PRO A 1 614 ? 9.339 3.399 -12.221 1.00 76.50 614 PRO A N 1
ATOM 4383 C CA . PRO A 1 614 ? 10.404 2.762 -12.984 1.00 76.50 614 PRO A CA 1
ATOM 4384 C C . PRO A 1 614 ? 10.176 1.244 -13.002 1.00 76.50 614 PRO A C 1
ATOM 4386 O O . PRO A 1 614 ? 10.008 0.703 -11.917 1.00 76.50 614 PRO A O 1
ATOM 4389 N N . ASP A 1 615 ? 10.174 0.576 -14.170 1.00 73.06 615 ASP A N 1
ATOM 4390 C CA . ASP A 1 615 ? 10.026 -0.884 -14.424 1.00 73.06 615 ASP A CA 1
ATOM 4391 C C . ASP A 1 615 ? 9.657 -1.733 -13.184 1.00 73.06 615 ASP A C 1
ATOM 4393 O O . ASP A 1 615 ? 10.416 -2.611 -12.743 1.00 73.06 615 ASP A O 1
ATOM 4397 N N . THR A 1 616 ? 8.518 -1.413 -12.561 1.00 87.62 616 THR A N 1
ATOM 4398 C CA . THR A 1 616 ? 8.179 -1.912 -11.225 1.00 87.62 616 THR A CA 1
ATOM 4399 C C . THR A 1 616 ? 7.427 -3.198 -11.413 1.00 87.62 616 THR A C 1
ATOM 4401 O O . THR A 1 616 ? 6.327 -3.193 -11.968 1.00 87.62 616 THR A O 1
ATOM 4404 N N . PHE A 1 617 ? 8.014 -4.305 -10.966 1.00 89.94 617 PHE A N 1
ATOM 4405 C CA . PHE A 1 617 ? 7.299 -5.565 -10.988 1.00 89.94 617 PHE A CA 1
ATOM 4406 C C . PHE A 1 617 ? 6.155 -5.531 -9.973 1.00 89.94 617 PHE A C 1
ATOM 4408 O O . PHE A 1 617 ? 6.187 -4.840 -8.960 1.00 89.94 617 PHE A O 1
ATOM 4415 N N . THR A 1 618 ? 5.126 -6.314 -10.221 1.00 90.06 618 THR A N 1
ATOM 4416 C CA . THR A 1 618 ? 4.053 -6.555 -9.250 1.00 90.06 618 THR A CA 1
ATOM 4417 C C . THR A 1 618 ? 4.344 -7.753 -8.354 1.00 90.06 618 THR A C 1
ATOM 4419 O O . THR A 1 618 ? 3.476 -8.173 -7.609 1.00 90.06 618 THR A O 1
ATOM 4422 N N . PHE A 1 619 ? 5.528 -8.353 -8.451 1.00 87.25 619 PHE A N 1
ATOM 4423 C CA . PHE A 1 619 ? 5.904 -9.516 -7.661 1.00 87.25 619 PHE A CA 1
ATOM 4424 C C . PHE A 1 619 ? 7.380 -9.473 -7.293 1.00 87.25 619 PHE A C 1
ATOM 4426 O O . PHE A 1 619 ? 8.185 -8.804 -7.950 1.00 87.25 619 PHE A O 1
ATOM 4433 N N . GLY A 1 620 ? 7.753 -10.256 -6.286 1.00 84.75 620 GLY A N 1
ATOM 4434 C CA . GLY A 1 620 ? 9.157 -10.434 -5.925 1.00 84.75 620 GLY A CA 1
ATOM 4435 C C . GLY A 1 620 ? 9.769 -9.206 -5.257 1.00 84.75 620 GLY A C 1
ATOM 4436 O O . GLY A 1 620 ? 10.931 -8.893 -5.523 1.00 84.75 620 GLY A O 1
ATOM 4437 N N . GLY A 1 621 ? 8.997 -8.537 -4.397 1.00 83.94 621 GLY A N 1
ATOM 4438 C CA . GLY A 1 621 ? 9.465 -7.575 -3.406 1.00 83.94 621 GLY A CA 1
ATOM 4439 C C . GLY A 1 621 ? 10.854 -7.922 -2.865 1.00 83.94 621 GLY A C 1
ATOM 4440 O O . GLY A 1 621 ? 11.122 -9.061 -2.479 1.00 83.94 621 GLY A O 1
ATOM 4441 N N . PHE A 1 622 ? 11.761 -6.952 -2.810 1.00 83.50 622 PHE A N 1
ATOM 4442 C CA . PHE A 1 622 ? 13.076 -7.143 -2.191 1.00 83.50 622 PHE A CA 1
ATOM 4443 C C . PHE A 1 622 ? 13.063 -6.785 -0.698 1.00 83.50 622 PHE A C 1
ATOM 4445 O O . PHE A 1 622 ? 13.917 -7.244 0.064 1.00 83.50 622 PHE A O 1
ATOM 4452 N N . PHE A 1 623 ? 12.108 -5.963 -0.264 1.00 91.56 623 PHE A N 1
ATOM 4453 C CA . PHE A 1 623 ? 12.127 -5.367 1.063 1.00 91.56 623 PHE A CA 1
ATOM 4454 C C . PHE A 1 623 ? 11.105 -5.991 2.013 1.00 91.56 623 PHE A C 1
ATOM 4456 O O . PHE A 1 623 ? 9.903 -5.941 1.766 1.00 91.56 623 PHE A O 1
ATOM 4463 N N . THR A 1 624 ? 11.595 -6.499 3.144 1.00 92.38 624 THR A N 1
ATOM 4464 C CA . THR A 1 624 ? 10.787 -6.937 4.286 1.00 92.38 624 THR A CA 1
ATOM 4465 C C . THR A 1 624 ? 11.034 -5.990 5.464 1.00 92.38 624 THR A C 1
ATOM 4467 O O . THR A 1 624 ? 12.159 -5.951 5.974 1.00 92.38 624 THR A O 1
ATOM 4470 N N . PRO A 1 625 ? 10.013 -5.253 5.931 1.00 91.25 625 PRO A N 1
ATOM 4471 C CA . PRO A 1 625 ? 10.109 -4.418 7.120 1.00 91.25 625 PRO A CA 1
ATOM 4472 C C . PRO A 1 625 ? 10.502 -5.247 8.346 1.00 91.25 625 PRO A C 1
ATOM 4474 O O . PRO A 1 625 ? 9.932 -6.309 8.605 1.00 91.25 625 PRO A O 1
ATOM 4477 N N . THR A 1 626 ? 11.475 -4.762 9.119 1.00 89.94 626 THR A N 1
ATOM 4478 C CA . THR A 1 626 ? 11.916 -5.454 10.349 1.00 89.94 626 THR A CA 1
ATOM 4479 C C . THR A 1 626 ? 11.136 -5.027 11.593 1.00 89.94 626 THR A C 1
ATOM 4481 O O . THR A 1 626 ? 11.138 -5.718 12.615 1.00 89.94 626 THR A O 1
ATOM 4484 N N . GLU A 1 627 ? 10.486 -3.874 11.508 1.00 86.94 627 GLU A N 1
ATOM 4485 C CA . GLU A 1 627 ? 9.638 -3.269 12.521 1.00 86.94 627 GLU A CA 1
ATOM 4486 C C . GLU A 1 627 ? 8.207 -3.810 12.471 1.00 86.94 627 GLU A C 1
ATOM 4488 O O . GLU A 1 627 ? 7.835 -4.647 11.647 1.00 86.94 627 GLU A O 1
ATOM 4493 N N . THR A 1 628 ? 7.407 -3.371 13.440 1.00 85.69 628 THR A N 1
ATOM 4494 C CA . THR A 1 628 ? 5.999 -3.748 13.505 1.00 85.69 628 THR A CA 1
ATOM 4495 C C . THR A 1 628 ? 5.180 -2.750 12.707 1.00 85.69 628 THR A C 1
ATOM 4497 O O . THR A 1 628 ? 5.235 -1.562 12.998 1.00 85.69 628 THR A O 1
ATOM 4500 N N . LEU A 1 629 ? 4.418 -3.251 11.743 1.00 86.38 629 LEU A N 1
ATOM 4501 C CA . LEU A 1 629 ? 3.560 -2.469 10.866 1.00 86.38 629 LEU A CA 1
ATOM 4502 C C . LEU A 1 629 ? 2.112 -2.517 11.347 1.00 86.38 629 LEU A C 1
ATOM 4504 O O . LEU A 1 629 ? 1.685 -3.485 11.988 1.00 86.38 629 LEU A O 1
ATOM 4508 N N . GLN A 1 630 ? 1.334 -1.512 10.970 1.00 81.19 630 GLN A N 1
ATOM 4509 C CA . GLN A 1 630 ? -0.109 -1.513 11.161 1.00 81.19 630 GLN A CA 1
ATOM 4510 C C . GLN A 1 630 ? -0.782 -1.873 9.842 1.00 81.19 630 GLN A C 1
ATOM 4512 O O . GLN A 1 630 ? -0.670 -1.144 8.865 1.00 81.19 630 GLN A O 1
ATOM 4517 N N . PHE A 1 631 ? -1.478 -3.001 9.802 1.00 78.19 631 PHE A N 1
ATOM 4518 C CA . PHE A 1 631 ? -2.332 -3.322 8.667 1.00 78.19 631 PHE A CA 1
ATOM 4519 C C . PHE A 1 631 ? -3.716 -2.721 8.897 1.00 78.19 631 PHE A C 1
ATOM 4521 O O . PHE A 1 631 ? -4.238 -2.737 10.018 1.00 78.19 631 PHE A O 1
ATOM 4528 N N . VAL A 1 632 ? -4.285 -2.205 7.817 1.00 66.62 632 VAL A N 1
ATOM 4529 C CA . VAL A 1 632 ? -5.635 -1.649 7.780 1.00 66.62 632 VAL A CA 1
ATOM 4530 C C . VAL A 1 632 ? -6.660 -2.781 7.920 1.00 66.62 632 VAL A C 1
ATOM 4532 O O . VAL A 1 632 ? -6.480 -3.859 7.344 1.00 66.62 632 VAL A O 1
ATOM 4535 N N . ASP A 1 633 ? -7.696 -2.584 8.743 1.00 59.19 633 ASP A N 1
ATOM 4536 C CA . ASP A 1 633 ? -8.796 -3.549 8.858 1.00 59.19 633 ASP A CA 1
ATOM 4537 C C . ASP A 1 633 ? -9.800 -3.427 7.693 1.00 59.19 633 ASP A C 1
ATOM 4539 O O . ASP A 1 633 ? -9.665 -2.568 6.829 1.00 59.19 633 ASP A O 1
ATOM 4543 N N . ALA A 1 634 ? -10.809 -4.303 7.639 1.00 50.09 634 ALA A N 1
ATOM 4544 C CA . ALA A 1 634 ? -11.828 -4.289 6.580 1.00 50.09 634 ALA A CA 1
ATOM 4545 C C . ALA A 1 634 ? -12.728 -3.033 6.573 1.00 50.09 634 ALA A C 1
ATOM 4547 O O . ALA A 1 634 ? -13.676 -2.991 5.807 1.00 50.09 634 ALA A O 1
ATOM 4548 N N . THR A 1 635 ? -12.489 -2.061 7.459 1.00 52.19 635 THR A N 1
ATOM 4549 C CA . THR A 1 635 ? -13.219 -0.787 7.538 1.00 52.19 635 THR A CA 1
ATOM 4550 C C . THR A 1 635 ? -12.303 0.424 7.338 1.00 52.19 635 THR A C 1
ATOM 4552 O O . THR A 1 635 ? -12.638 1.514 7.795 1.00 52.19 635 THR A O 1
ATOM 4555 N N . GLY A 1 636 ? -11.106 0.234 6.770 1.00 53.66 636 GLY A N 1
ATOM 4556 C CA . GLY A 1 636 ? -10.137 1.315 6.540 1.00 53.66 636 GLY A CA 1
ATOM 4557 C C . GLY A 1 636 ? -9.315 1.720 7.776 1.00 53.66 636 GLY A C 1
ATOM 4558 O O . GLY A 1 636 ? -8.263 2.343 7.666 1.00 53.66 636 GLY A O 1
ATOM 4559 N N . ARG A 1 637 ? -9.685 1.282 8.988 1.00 60.28 637 ARG A N 1
ATOM 4560 C CA . ARG A 1 637 ? -9.049 1.779 10.220 1.00 60.28 637 ARG A CA 1
ATOM 4561 C C . ARG A 1 637 ? -7.722 1.090 10.532 1.00 60.28 637 ARG A C 1
ATOM 4563 O O . ARG A 1 637 ? -7.682 -0.092 10.902 1.00 60.28 637 ARG A O 1
ATOM 4570 N N . ALA A 1 638 ? -6.632 1.855 10.492 1.00 66.06 638 ALA A N 1
ATOM 4571 C CA . ALA A 1 638 ? -5.336 1.431 11.012 1.00 66.06 638 ALA A CA 1
ATOM 4572 C C . ALA A 1 638 ? -5.361 1.293 12.548 1.00 66.06 638 ALA A C 1
ATOM 4574 O O . ALA A 1 638 ? -6.123 1.942 13.264 1.00 66.06 638 ALA A O 1
ATOM 4575 N N . GLY A 1 639 ? -4.521 0.414 13.099 1.00 62.88 639 GLY A N 1
ATOM 4576 C CA . GLY A 1 639 ? -4.225 0.441 14.537 1.00 62.88 639 GLY A CA 1
ATOM 4577 C C . GLY A 1 639 ? -5.327 -0.053 15.493 1.00 62.88 639 GLY A C 1
ATOM 4578 O O . GLY A 1 639 ? -5.125 -0.021 16.711 1.00 62.88 639 GLY A O 1
ATOM 4579 N N . ARG A 1 640 ? -6.460 -0.596 15.013 1.00 68.75 640 ARG A N 1
ATOM 4580 C CA . ARG A 1 640 ? -7.498 -1.185 15.886 1.00 68.75 640 ARG A CA 1
ATOM 4581 C C . ARG A 1 640 ? -6.969 -2.403 16.654 1.00 68.75 640 ARG A C 1
ATOM 4583 O O . ARG A 1 640 ? -7.077 -3.527 16.182 1.00 68.75 640 ARG A O 1
ATOM 4590 N N . VAL A 1 641 ? -6.479 -2.194 17.881 1.00 65.38 641 VAL A N 1
ATOM 4591 C CA . VAL A 1 641 ? -5.754 -3.163 18.750 1.00 65.38 641 VAL A CA 1
ATOM 4592 C C . VAL A 1 641 ? -6.384 -4.571 18.847 1.00 65.38 641 VAL A C 1
ATOM 4594 O O . VAL A 1 641 ? -5.708 -5.548 19.177 1.00 65.38 641 VAL A O 1
ATOM 4597 N N . ARG A 1 642 ? -7.687 -4.697 18.567 1.00 68.06 642 ARG A N 1
ATOM 4598 C CA . ARG A 1 642 ? -8.454 -5.951 18.616 1.00 68.06 642 ARG A CA 1
ATOM 4599 C C . ARG A 1 642 ? -8.465 -6.758 17.309 1.00 68.06 642 ARG A C 1
ATOM 4601 O O . ARG A 1 642 ? -8.832 -7.924 17.366 1.00 68.06 642 ARG A O 1
ATOM 4608 N N . SER A 1 643 ? -8.095 -6.188 16.160 1.00 65.44 643 SER A N 1
ATOM 4609 C CA . SER A 1 643 ? -8.228 -6.867 14.860 1.00 65.44 643 SER A CA 1
ATOM 4610 C C . SER A 1 643 ? -7.190 -7.970 14.642 1.00 65.44 643 SER A C 1
ATOM 4612 O O . SER A 1 643 ? -7.419 -8.854 13.829 1.00 65.44 643 SER A O 1
ATOM 4614 N N . GLY A 1 644 ? -6.063 -7.943 15.367 1.00 69.06 644 GLY A N 1
ATOM 4615 C CA . GLY A 1 644 ? -4.894 -8.795 15.105 1.00 69.06 644 GLY A CA 1
ATOM 4616 C C . GLY A 1 644 ? -3.986 -8.256 13.992 1.00 69.06 644 GLY A C 1
ATOM 4617 O O . GLY A 1 644 ? -2.812 -8.620 13.945 1.00 69.06 644 GLY A O 1
ATOM 4618 N N . LEU A 1 645 ? -4.504 -7.328 13.181 1.00 72.31 645 LEU A N 1
ATOM 4619 C CA . LEU A 1 645 ? -3.834 -6.647 12.068 1.00 72.31 645 LEU A CA 1
ATOM 4620 C C . LEU A 1 645 ? -3.169 -5.326 12.479 1.00 72.31 645 LEU A C 1
ATOM 4622 O O . LEU A 1 645 ? -2.176 -4.909 11.894 1.00 72.31 645 LEU A O 1
ATOM 4626 N N . SER A 1 646 ? -3.655 -4.710 13.554 1.00 67.62 646 SER A N 1
ATOM 4627 C CA . SER A 1 646 ? -3.238 -3.390 14.041 1.00 67.62 646 SER A CA 1
ATOM 4628 C C . SER A 1 646 ? -1.771 -3.235 14.434 1.00 67.62 646 SER A C 1
ATOM 4630 O O . SER A 1 646 ? -1.327 -2.115 14.653 1.00 67.62 646 SER A O 1
ATOM 4632 N N . ASN A 1 647 ? -1.050 -4.337 14.642 1.00 75.00 647 ASN A N 1
ATOM 4633 C CA . ASN A 1 647 ? 0.371 -4.316 14.976 1.00 75.00 647 ASN A CA 1
ATOM 4634 C C . ASN A 1 647 ? 0.968 -5.698 14.668 1.00 75.00 647 ASN A C 1
ATOM 4636 O O . ASN A 1 647 ? 0.954 -6.594 15.520 1.00 75.00 647 ASN A O 1
ATOM 4640 N N . ALA A 1 648 ? 1.432 -5.901 13.438 1.00 81.00 648 ALA A N 1
ATOM 4641 C CA . ALA A 1 648 ? 1.999 -7.163 12.986 1.00 81.00 648 ALA A CA 1
ATOM 4642 C C . ALA A 1 648 ? 3.439 -6.994 12.492 1.00 81.00 648 ALA A C 1
ATOM 4644 O O . ALA A 1 648 ? 3.794 -6.005 11.863 1.00 81.00 648 ALA A O 1
ATOM 4645 N N . THR A 1 649 ? 4.283 -7.985 12.766 1.00 88.94 649 THR A N 1
ATOM 4646 C CA . THR A 1 649 ? 5.552 -8.143 12.038 1.00 88.94 649 THR A CA 1
ATOM 4647 C C . THR A 1 649 ? 5.319 -9.090 10.874 1.00 88.94 649 THR A C 1
ATOM 4649 O O . THR A 1 649 ? 4.518 -10.021 10.994 1.00 88.94 649 THR A O 1
ATOM 4652 N N . THR A 1 650 ? 6.026 -8.901 9.771 1.00 88.88 650 THR A N 1
ATOM 4653 C CA . THR A 1 650 ? 5.792 -9.665 8.544 1.00 88.88 650 THR A CA 1
ATOM 4654 C C . THR A 1 650 ? 7.089 -10.246 8.001 1.00 88.88 650 THR A C 1
ATOM 4656 O O . THR A 1 650 ? 8.159 -9.683 8.217 1.00 88.88 650 THR A O 1
ATOM 4659 N N . THR A 1 651 ? 6.996 -11.391 7.329 1.00 87.75 651 THR A N 1
ATOM 4660 C CA . THR A 1 651 ? 8.067 -11.907 6.460 1.00 87.75 651 THR A CA 1
ATOM 4661 C C . THR A 1 651 ? 7.789 -11.638 4.988 1.00 87.75 651 THR A C 1
ATOM 4663 O O . THR A 1 651 ? 8.630 -11.946 4.146 1.00 87.75 651 THR A O 1
ATOM 4666 N N . ARG A 1 652 ? 6.642 -11.015 4.690 1.00 86.81 652 ARG A N 1
ATOM 4667 C CA . ARG A 1 652 ? 6.296 -10.557 3.349 1.00 86.81 652 ARG A CA 1
ATOM 4668 C C . ARG A 1 652 ? 7.298 -9.535 2.861 1.00 86.81 652 ARG A C 1
ATOM 4670 O O . ARG A 1 652 ? 7.864 -8.751 3.631 1.00 86.81 652 ARG A O 1
ATOM 4677 N N . THR A 1 653 ? 7.474 -9.554 1.561 1.00 90.69 653 THR A N 1
ATOM 4678 C CA . THR A 1 653 ? 8.168 -8.514 0.838 1.00 90.69 653 THR A CA 1
ATOM 4679 C C . THR A 1 653 ? 7.145 -7.558 0.241 1.00 90.69 653 THR A C 1
ATOM 4681 O O . THR A 1 653 ? 6.008 -7.953 0.011 1.00 90.69 653 THR A O 1
ATOM 4684 N N . PHE A 1 654 ? 7.538 -6.308 0.033 1.00 92.12 654 PHE A N 1
ATOM 4685 C CA . PHE A 1 654 ? 6.691 -5.295 -0.592 1.00 92.12 654 PHE A CA 1
ATOM 4686 C C . PHE A 1 654 ? 7.359 -4.788 -1.864 1.00 92.12 654 PHE A C 1
ATOM 4688 O O . PHE A 1 654 ? 8.591 -4.739 -1.942 1.00 92.12 654 PHE A O 1
ATOM 4695 N N . GLU A 1 655 ? 6.543 -4.413 -2.843 1.00 93.56 655 GLU A N 1
ATOM 4696 C CA . GLU A 1 655 ? 6.973 -3.951 -4.162 1.00 93.56 655 GLU A CA 1
ATOM 4697 C C . GLU A 1 655 ? 6.965 -2.425 -4.262 1.00 93.56 655 GLU A C 1
ATOM 4699 O O . GLU A 1 655 ? 7.786 -1.859 -4.980 1.00 93.56 655 GLU A O 1
ATOM 4704 N N . LEU A 1 656 ? 6.111 -1.743 -3.493 1.00 94.38 656 LEU A N 1
ATOM 4705 C CA . LEU A 1 656 ? 6.090 -0.282 -3.410 1.00 94.38 656 LEU A CA 1
ATOM 4706 C C . LEU A 1 656 ? 6.099 0.205 -1.960 1.00 94.38 656 LEU A C 1
ATOM 4708 O O . LEU A 1 656 ? 5.511 -0.418 -1.074 1.00 94.38 656 LEU A O 1
ATOM 4712 N N . ALA A 1 657 ? 6.722 1.361 -1.734 1.00 95.12 657 ALA A N 1
ATOM 4713 C CA . ALA A 1 657 ? 6.512 2.169 -0.537 1.00 95.12 657 ALA A CA 1
ATOM 4714 C C . ALA A 1 657 ? 6.262 3.630 -0.909 1.00 95.12 657 ALA A C 1
ATOM 4716 O O . ALA A 1 657 ? 7.034 4.216 -1.663 1.00 95.12 657 ALA A O 1
ATOM 4717 N N . ILE A 1 658 ? 5.217 4.222 -0.344 1.00 93.75 658 ILE A N 1
ATOM 4718 C CA . ILE A 1 658 ? 4.864 5.634 -0.495 1.00 93.75 658 ILE A CA 1
ATOM 4719 C C . ILE A 1 658 ? 5.203 6.325 0.820 1.00 93.75 658 ILE A C 1
ATOM 4721 O O . ILE A 1 658 ? 4.757 5.879 1.876 1.00 93.75 658 ILE A O 1
ATOM 4725 N N . LEU A 1 659 ? 6.024 7.371 0.762 1.00 94.00 659 LEU A N 1
ATOM 4726 C CA . LEU A 1 659 ? 6.329 8.229 1.898 1.00 94.00 659 LEU A CA 1
ATOM 4727 C C . LEU A 1 659 ? 5.492 9.501 1.793 1.00 94.00 659 LEU A C 1
ATOM 4729 O O . LEU A 1 659 ? 5.662 10.281 0.857 1.00 94.00 659 LEU A O 1
ATOM 4733 N N . ASP A 1 660 ? 4.650 9.696 2.789 1.00 90.50 660 ASP A N 1
ATOM 4734 C CA . ASP A 1 660 ? 3.776 10.845 2.984 1.00 90.50 660 ASP A CA 1
ATOM 4735 C C . ASP A 1 660 ? 4.213 11.617 4.242 1.00 90.50 660 ASP A C 1
ATOM 4737 O O . ASP A 1 660 ? 4.790 11.019 5.161 1.00 90.50 660 ASP A O 1
ATOM 4741 N N . THR A 1 661 ? 4.030 12.937 4.285 1.00 88.81 661 THR A N 1
ATOM 4742 C CA . THR A 1 661 ? 4.483 13.771 5.409 1.00 88.81 661 THR A CA 1
ATOM 4743 C C . THR A 1 661 ? 3.389 14.662 5.948 1.00 88.81 661 THR A C 1
ATOM 4745 O O . THR A 1 661 ? 2.796 15.427 5.221 1.00 88.81 661 THR A O 1
ATOM 4748 N N . ASN A 1 662 ? 3.242 14.674 7.268 1.00 85.00 662 ASN A N 1
ATOM 4749 C CA . ASN A 1 662 ? 2.243 15.501 7.930 1.00 85.00 662 ASN A CA 1
ATOM 4750 C C . ASN A 1 662 ? 2.780 16.889 8.331 1.00 85.00 662 ASN A C 1
ATOM 4752 O O . ASN A 1 662 ? 2.205 17.547 9.198 1.00 85.00 662 ASN A O 1
ATOM 4756 N N . VAL A 1 663 ? 3.943 17.315 7.816 1.00 85.56 663 VAL A N 1
ATOM 4757 C CA . VAL A 1 663 ? 4.654 18.521 8.284 1.00 85.56 663 VAL A CA 1
ATOM 4758 C C . VAL A 1 663 ? 4.342 19.721 7.394 1.00 85.56 663 VAL A C 1
ATOM 4760 O O . VAL A 1 663 ? 4.833 19.825 6.271 1.00 85.56 663 VAL A O 1
ATOM 4763 N N . LYS A 1 664 ? 3.641 20.706 7.958 1.00 85.44 664 LYS A N 1
ATOM 4764 C CA . LYS A 1 664 ? 3.323 21.976 7.288 1.00 85.44 664 LYS A CA 1
ATOM 4765 C C . LYS A 1 664 ? 4.512 22.929 7.258 1.00 85.44 664 LYS A C 1
ATOM 4767 O O . LYS A 1 664 ? 5.462 22.785 8.025 1.00 85.44 664 LYS A O 1
ATOM 4772 N N . ASP A 1 665 ? 4.440 23.956 6.412 1.00 86.06 665 ASP A N 1
ATOM 4773 C CA . ASP A 1 665 ? 5.486 24.972 6.213 1.00 86.06 665 ASP A CA 1
ATOM 4774 C C . ASP A 1 665 ? 5.925 25.695 7.506 1.00 86.06 665 ASP A C 1
ATOM 4776 O O . ASP A 1 665 ? 7.093 26.069 7.659 1.00 86.06 665 ASP A O 1
ATOM 4780 N N . ASP A 1 666 ? 5.016 25.839 8.470 1.00 83.69 666 ASP A N 1
ATOM 4781 C CA . ASP A 1 666 ? 5.260 26.408 9.797 1.00 83.69 666 ASP A CA 1
ATOM 4782 C C . ASP A 1 666 ? 5.833 25.407 10.827 1.00 83.69 666 ASP A C 1
ATOM 4784 O O . ASP A 1 666 ? 6.100 25.773 11.978 1.00 83.69 666 ASP A O 1
ATOM 4788 N N . ASN A 1 667 ? 6.128 24.176 10.397 1.00 83.31 667 ASN A N 1
ATOM 4789 C CA . ASN A 1 667 ? 6.517 23.009 11.199 1.00 83.31 667 ASN A CA 1
ATOM 4790 C C . ASN A 1 667 ? 5.426 22.513 12.163 1.00 83.31 667 ASN A C 1
ATOM 4792 O O . ASN A 1 667 ? 5.735 21.778 13.107 1.00 83.31 667 ASN A O 1
ATOM 4796 N N . SER A 1 668 ? 4.170 22.928 11.980 1.00 84.69 668 SER A N 1
ATOM 4797 C CA . SER A 1 668 ? 3.045 22.256 12.624 1.00 84.69 668 SER A CA 1
ATOM 4798 C C . SER A 1 668 ? 2.782 20.905 11.961 1.00 84.69 668 SER A C 1
ATOM 4800 O O . SER A 1 668 ? 3.187 20.666 10.823 1.00 84.69 668 SER A O 1
ATOM 4802 N N . LEU A 1 669 ? 2.138 20.011 12.710 1.00 82.06 669 LEU A N 1
ATOM 4803 C CA . LEU A 1 669 ? 1.679 18.737 12.180 1.00 82.06 669 LEU A CA 1
ATOM 4804 C C . LEU A 1 669 ? 0.220 18.859 11.781 1.00 82.06 669 LEU A C 1
ATOM 4806 O O . LEU A 1 669 ? -0.593 19.398 12.540 1.00 82.06 669 LEU A O 1
ATOM 4810 N N . GLU A 1 670 ? -0.107 18.351 10.607 1.00 74.75 670 GLU A N 1
ATOM 4811 C CA . GLU A 1 670 ? -1.485 18.158 10.217 1.00 74.75 670 GLU A CA 1
ATOM 4812 C C . GLU A 1 670 ? -2.101 16.967 10.932 1.00 74.75 670 GLU A C 1
ATOM 4814 O O . GLU A 1 670 ? -1.427 16.043 11.392 1.00 74.75 670 GLU A O 1
ATOM 4819 N N . THR A 1 671 ? -3.415 17.032 11.092 1.00 64.31 671 THR A N 1
ATOM 4820 C CA . THR A 1 671 ? -4.169 15.914 11.621 1.00 64.31 671 THR A CA 1
ATOM 4821 C C . THR A 1 671 ? -4.364 14.948 10.464 1.00 64.31 671 THR A C 1
ATOM 4823 O O . THR A 1 671 ? -5.371 15.075 9.786 1.00 64.31 671 THR A O 1
ATOM 4826 N N . GLY A 1 672 ? -3.444 14.002 10.246 1.00 54.62 672 GLY A N 1
ATOM 4827 C CA . GLY A 1 672 ? -3.539 12.984 9.177 1.00 54.62 672 GLY A CA 1
ATOM 4828 C C . GLY A 1 672 ? -4.743 12.029 9.270 1.00 54.62 672 GLY A C 1
ATOM 4829 O O . GLY A 1 672 ? -4.770 10.967 8.666 1.00 54.62 672 GLY A O 1
ATOM 4830 N N . ALA A 1 673 ? -5.756 12.400 10.057 1.00 54.22 673 ALA A N 1
ATOM 4831 C CA . ALA A 1 673 ? -7.028 11.711 10.218 1.00 54.22 673 ALA A CA 1
ATOM 4832 C C . ALA A 1 673 ? -7.978 11.902 9.016 1.00 54.22 673 ALA A C 1
ATOM 4834 O O . ALA A 1 673 ? -9.143 11.515 9.106 1.00 54.22 673 ALA A O 1
ATOM 4835 N N . THR A 1 674 ? -7.527 12.563 7.948 1.00 55.72 674 THR A N 1
ATOM 4836 C CA . THR A 1 674 ? -8.323 12.906 6.760 1.00 55.72 674 THR A CA 1
ATOM 4837 C C . THR A 1 674 ? -7.583 12.644 5.440 1.00 55.72 674 THR A C 1
ATOM 4839 O O . THR A 1 674 ? -8.081 13.031 4.379 1.00 55.72 674 THR A O 1
ATOM 4842 N N . ASP A 1 675 ? -6.442 11.941 5.487 1.00 61.16 675 ASP A N 1
ATOM 4843 C CA . ASP A 1 675 ? -5.600 11.609 4.325 1.00 61.16 675 ASP A CA 1
ATOM 4844 C C . ASP A 1 675 ? -6.180 10.408 3.550 1.00 61.16 675 ASP A C 1
ATOM 4846 O O . ASP A 1 675 ? -5.539 9.382 3.308 1.00 61.16 675 ASP A O 1
ATOM 4850 N N . ASP A 1 676 ? -7.445 10.545 3.172 1.00 71.50 676 ASP A N 1
ATOM 4851 C CA . ASP A 1 676 ? -8.211 9.599 2.377 1.00 71.50 676 ASP A CA 1
ATOM 4852 C C . ASP A 1 676 ? -7.663 9.605 0.941 1.00 71.50 676 ASP A C 1
ATOM 4854 O O . ASP A 1 676 ? -7.743 10.609 0.228 1.00 71.50 676 ASP A O 1
ATOM 4858 N N . VAL A 1 677 ? -7.081 8.492 0.485 1.00 80.06 677 VAL A N 1
ATOM 4859 C CA . VAL A 1 677 ? -6.469 8.388 -0.850 1.00 80.06 677 VAL A CA 1
ATOM 4860 C C . VAL A 1 677 ? -6.925 7.128 -1.566 1.00 80.06 677 VAL A C 1
ATOM 4862 O O . VAL A 1 677 ? -6.746 6.030 -1.070 1.00 80.06 677 VAL A O 1
ATOM 4865 N N . GLY A 1 678 ? -7.454 7.249 -2.782 1.00 82.75 678 GLY A N 1
ATOM 4866 C CA . GLY A 1 678 ? -7.641 6.114 -3.689 1.00 82.75 678 GLY A CA 1
ATOM 4867 C C . GLY A 1 678 ? -6.352 5.770 -4.434 1.00 82.75 678 GLY A C 1
ATOM 4868 O O . GLY A 1 678 ? -5.602 6.661 -4.826 1.00 82.75 678 GLY A O 1
ATOM 4869 N N . ILE A 1 679 ? -6.091 4.483 -4.677 1.00 87.56 679 ILE A N 1
ATOM 4870 C CA . ILE A 1 679 ? -4.904 4.044 -5.426 1.00 87.56 679 ILE A CA 1
ATOM 4871 C C . ILE A 1 679 ? -5.326 3.318 -6.699 1.00 87.56 679 ILE A C 1
ATOM 4873 O O . ILE A 1 679 ? -5.994 2.285 -6.670 1.00 87.56 679 ILE A O 1
ATOM 4877 N N . VAL A 1 680 ? -4.873 3.841 -7.831 1.00 90.06 680 VAL A N 1
ATOM 4878 C CA . VAL A 1 680 ? -5.042 3.250 -9.158 1.00 90.06 680 VAL A CA 1
ATOM 4879 C C . VAL A 1 680 ? -3.666 2.937 -9.726 1.00 90.06 680 VAL A C 1
ATOM 4881 O O . VAL A 1 680 ? -2.729 3.715 -9.563 1.00 90.06 680 VAL A O 1
ATOM 4884 N N . VAL A 1 681 ? -3.528 1.807 -10.411 1.00 92.75 681 VAL A N 1
ATOM 4885 C CA . VAL A 1 681 ? -2.303 1.472 -11.146 1.00 92.75 681 VAL A CA 1
ATOM 4886 C C . VAL A 1 681 ? -2.574 1.407 -12.638 1.00 92.75 681 VAL A C 1
ATOM 4888 O O . VAL A 1 681 ? -3.637 0.963 -13.070 1.00 92.75 681 VAL A O 1
ATOM 4891 N N . GLU A 1 682 ? -1.599 1.848 -13.420 1.00 93.75 682 GLU A N 1
ATOM 4892 C CA . GLU A 1 682 ? -1.590 1.723 -14.875 1.00 93.75 682 GLU A CA 1
ATOM 4893 C C . GLU A 1 682 ? -0.696 0.544 -15.263 1.00 93.75 682 GLU A C 1
ATOM 4895 O O . GLU A 1 682 ? 0.469 0.466 -14.861 1.00 93.75 682 GLU A O 1
ATOM 4900 N N . VAL A 1 683 ? -1.259 -0.407 -16.003 1.00 91.94 683 VAL A N 1
ATOM 4901 C CA . VAL A 1 683 ? -0.590 -1.661 -16.363 1.00 91.94 683 VAL A CA 1
ATOM 4902 C C . VAL A 1 683 ? 0.415 -1.424 -17.490 1.00 91.94 683 VAL A C 1
ATOM 4904 O O . VAL A 1 683 ? 0.038 -0.936 -18.546 1.00 91.94 683 VAL A O 1
ATOM 4907 N N . GLU A 1 684 ? 1.671 -1.845 -17.335 1.00 92.19 684 GLU A N 1
ATOM 4908 C CA . GLU A 1 684 ? 2.659 -1.754 -18.423 1.00 92.19 684 GLU A CA 1
ATOM 4909 C C . GLU A 1 684 ? 2.772 -3.074 -19.193 1.00 92.19 684 GLU A C 1
ATOM 4911 O O . GLU A 1 684 ? 2.628 -3.119 -20.416 1.00 92.19 684 GLU A O 1
ATOM 4916 N N . THR A 1 685 ? 3.019 -4.182 -18.488 1.00 88.56 685 THR A N 1
ATOM 4917 C CA . THR A 1 685 ? 3.146 -5.505 -19.112 1.00 88.56 685 THR A CA 1
ATOM 4918 C C . THR A 1 685 ? 2.356 -6.567 -18.365 1.00 88.56 685 THR A C 1
ATOM 4920 O O . THR A 1 685 ? 2.149 -6.490 -17.155 1.00 88.56 685 THR A O 1
ATOM 4923 N N . VAL A 1 686 ? 1.923 -7.593 -19.100 1.00 86.06 686 VAL A N 1
ATOM 4924 C CA . VAL A 1 686 ? 1.098 -8.692 -18.589 1.00 86.06 686 VAL A CA 1
ATOM 4925 C C . VAL A 1 686 ? 1.623 -10.050 -19.057 1.00 86.06 686 VAL A C 1
ATOM 4927 O O . VAL A 1 686 ? 2.331 -10.160 -20.061 1.00 86.06 686 VAL A O 1
ATOM 4930 N N . GLU A 1 687 ? 1.275 -11.102 -18.327 1.00 80.12 687 GLU A N 1
ATOM 4931 C CA . GLU A 1 687 ? 1.476 -12.492 -18.713 1.00 80.12 687 GLU A CA 1
ATOM 4932 C C . GLU A 1 687 ? 0.539 -12.883 -19.863 1.00 80.12 687 GLU A C 1
ATOM 4934 O O . GLU A 1 687 ? -0.561 -12.348 -20.039 1.00 80.12 687 GLU A O 1
ATOM 4939 N N . ALA A 1 688 ? 0.951 -13.883 -20.642 1.00 78.38 688 ALA A N 1
ATOM 4940 C CA . ALA A 1 688 ? 0.106 -14.429 -21.694 1.00 78.38 688 ALA A CA 1
ATOM 4941 C C . ALA A 1 688 ? -1.198 -15.004 -21.107 1.00 78.38 688 ALA A C 1
ATOM 4943 O O . ALA A 1 688 ? -1.168 -15.915 -20.281 1.00 78.38 688 ALA A O 1
ATOM 4944 N N . GLY A 1 689 ? -2.345 -14.508 -21.580 1.00 74.75 689 GLY A N 1
ATOM 4945 C CA . GLY A 1 689 ? -3.666 -14.922 -21.096 1.00 74.75 689 GLY A CA 1
ATOM 4946 C C . GLY A 1 689 ? -4.194 -14.116 -19.906 1.00 74.75 689 GLY A C 1
ATOM 4947 O O . GLY A 1 689 ? -5.236 -14.487 -19.366 1.00 74.75 689 GLY A O 1
ATOM 4948 N N . SER A 1 690 ? -3.509 -13.035 -19.519 1.00 80.25 690 SER A N 1
ATOM 4949 C CA . SER A 1 690 ? -4.044 -12.046 -18.582 1.00 80.25 690 SER A CA 1
ATOM 4950 C C . SER A 1 690 ? -5.407 -11.501 -19.056 1.00 80.25 690 SER A C 1
A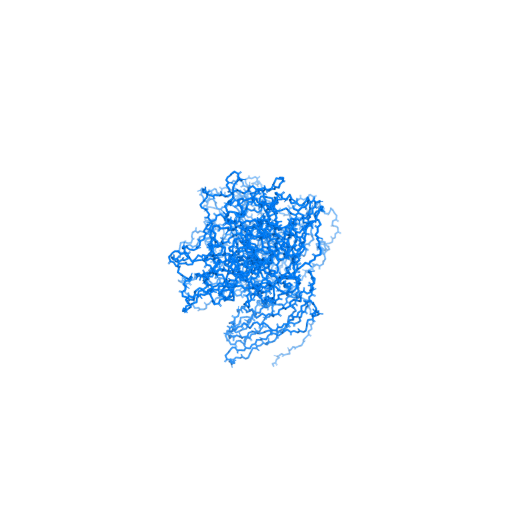TOM 4952 O O . SER A 1 690 ? -5.597 -11.309 -20.262 1.00 80.25 690 SER A O 1
ATOM 4954 N N . PRO A 1 691 ? -6.371 -11.286 -18.136 1.00 77.69 691 PRO A N 1
ATOM 4955 C CA . PRO A 1 691 ? -7.647 -10.648 -18.442 1.00 77.69 691 PRO A CA 1
ATOM 4956 C C . PRO A 1 691 ? -7.551 -9.126 -18.602 1.00 77.69 691 PRO A C 1
ATOM 4958 O O . PRO A 1 691 ? -8.553 -8.543 -19.000 1.00 77.69 691 PRO A O 1
ATOM 4961 N N . VAL A 1 692 ? -6.404 -8.519 -18.280 1.00 83.12 692 VAL A N 1
ATOM 4962 C CA . VAL A 1 692 ? -6.155 -7.079 -18.415 1.00 83.12 692 VAL A CA 1
ATOM 4963 C C . VAL A 1 692 ? -5.144 -6.809 -19.529 1.00 83.12 692 VAL A C 1
ATOM 4965 O O . VAL A 1 692 ? -4.306 -7.658 -19.854 1.00 83.12 692 VAL A O 1
ATOM 4968 N N . ALA A 1 693 ? -5.226 -5.631 -20.137 1.00 85.50 693 ALA A N 1
ATOM 4969 C CA . ALA A 1 693 ? -4.347 -5.209 -21.222 1.00 85.50 693 ALA A CA 1
ATOM 4970 C C . ALA A 1 693 ? -3.284 -4.193 -20.753 1.00 85.50 693 ALA A C 1
ATOM 4972 O O . ALA A 1 693 ? -3.518 -3.426 -19.821 1.00 85.50 693 ALA A O 1
ATOM 4973 N N . PRO A 1 694 ? -2.116 -4.122 -21.423 1.00 88.75 694 PRO A N 1
ATOM 4974 C CA . PRO A 1 694 ? -1.213 -2.979 -21.301 1.00 88.75 694 PRO A CA 1
ATOM 4975 C C . PRO A 1 694 ? -1.934 -1.640 -21.530 1.00 88.75 694 PRO A C 1
ATOM 4977 O O . PRO A 1 694 ? -2.681 -1.496 -22.501 1.00 88.75 694 PRO A O 1
ATOM 4980 N N . GLY A 1 695 ? -1.680 -0.672 -20.654 1.00 84.94 695 GLY A N 1
ATOM 4981 C CA . GLY A 1 695 ? -2.304 0.650 -20.580 1.00 84.94 695 GLY A CA 1
ATOM 4982 C C . GLY A 1 695 ? -3.633 0.692 -19.818 1.00 84.94 695 GLY A C 1
ATOM 4983 O O . GLY A 1 695 ? -4.186 1.772 -19.639 1.00 84.94 695 GLY A O 1
ATOM 4984 N N . GLU A 1 696 ? -4.182 -0.448 -19.389 1.00 89.50 696 GLU A N 1
ATOM 4985 C CA . GLU A 1 696 ? -5.433 -0.486 -18.624 1.00 89.50 696 GLU A CA 1
ATOM 4986 C C . GLU A 1 696 ? -5.232 0.018 -17.185 1.00 89.50 696 GLU A C 1
ATOM 4988 O O . GLU A 1 696 ? -4.176 -0.187 -16.577 1.00 89.50 696 GLU A O 1
ATOM 4993 N N . PHE A 1 697 ? -6.262 0.667 -16.633 1.00 90.00 697 PHE A N 1
ATOM 4994 C CA . PHE A 1 697 ? -6.273 1.167 -15.260 1.00 90.00 697 PHE A CA 1
ATOM 4995 C C . PHE A 1 697 ? -6.949 0.169 -14.326 1.00 90.00 697 PHE A C 1
ATOM 4997 O O . PHE A 1 697 ? -8.108 -0.198 -14.522 1.00 90.00 697 PHE A O 1
ATOM 5004 N N . VAL A 1 698 ? -6.248 -0.218 -13.264 1.00 86.19 698 VAL A N 1
ATOM 5005 C CA . VAL A 1 698 ? -6.779 -1.108 -12.233 1.00 86.19 698 VAL A CA 1
ATOM 5006 C C . VAL A 1 698 ? -6.903 -0.330 -10.934 1.00 86.19 698 VAL A C 1
ATOM 5008 O O . VAL A 1 698 ? -5.904 0.069 -10.334 1.00 86.19 698 VAL A O 1
ATOM 5011 N N . PHE A 1 699 ? -8.142 -0.121 -10.494 1.00 83.75 699 PHE A N 1
ATOM 5012 C CA . PHE A 1 699 ? -8.415 0.411 -9.166 1.00 83.75 699 PHE A CA 1
ATOM 5013 C C . PHE A 1 699 ? -8.065 -0.656 -8.126 1.00 83.75 699 PHE A C 1
ATOM 5015 O O . PHE A 1 699 ? -8.606 -1.770 -8.149 1.00 83.75 699 PHE A O 1
ATOM 5022 N N . LEU A 1 700 ? -7.134 -0.333 -7.236 1.00 78.56 700 LEU A N 1
ATOM 5023 C CA . LEU A 1 700 ? -6.775 -1.209 -6.136 1.00 78.56 700 LEU A CA 1
ATOM 5024 C C . LEU A 1 700 ? -7.840 -1.045 -5.047 1.00 78.56 700 LEU A C 1
ATOM 5026 O O . LEU A 1 700 ? -8.226 0.068 -4.720 1.00 78.56 700 LEU A O 1
ATOM 5030 N N . SER A 1 701 ? -8.338 -2.147 -4.488 1.00 61.69 701 SER A N 1
ATOM 5031 C CA . SER A 1 701 ? -9.222 -2.128 -3.315 1.00 61.69 701 SER A CA 1
ATOM 5032 C C . SER A 1 701 ? -8.587 -2.979 -2.217 1.00 61.69 701 SER A C 1
ATOM 5034 O O . SER A 1 701 ? -8.204 -4.126 -2.470 1.00 61.69 701 SER A O 1
ATOM 5036 N N . TYR A 1 702 ? -8.438 -2.444 -1.001 1.00 58.25 702 TYR A N 1
ATOM 5037 C CA . TYR A 1 702 ? -7.990 -3.232 0.147 1.00 58.25 702 TYR A CA 1
ATOM 5038 C C . TYR A 1 702 ? -9.191 -3.938 0.769 1.00 58.25 702 TYR A C 1
ATOM 5040 O O . TYR A 1 702 ? -10.014 -3.321 1.428 1.00 58.25 702 TYR A O 1
ATOM 5048 N N . THR A 1 703 ? -9.269 -5.260 0.635 1.00 42.78 703 THR A N 1
ATOM 5049 C CA . THR A 1 703 ? -10.164 -6.070 1.469 1.00 42.78 703 THR A CA 1
ATOM 5050 C C . THR A 1 703 ? -9.355 -7.084 2.255 1.00 42.78 703 THR A C 1
ATOM 5052 O O . THR A 1 703 ? -9.182 -8.241 1.856 1.00 42.78 703 THR A O 1
ATOM 5055 N N . GLY A 1 704 ? -8.888 -6.669 3.428 1.00 39.91 704 GLY A N 1
ATOM 5056 C CA . GLY A 1 704 ? -8.481 -7.586 4.484 1.00 39.91 704 GLY A CA 1
ATOM 5057 C C . GLY A 1 704 ? -9.686 -8.348 5.049 1.00 39.91 704 GLY A C 1
ATOM 5058 O O . GLY A 1 704 ? -10.047 -8.149 6.194 1.00 39.91 704 GLY A O 1
ATOM 5059 N N . GLY A 1 705 ? -10.306 -9.235 4.263 1.00 41.16 705 GLY A N 1
ATOM 5060 C CA . GLY A 1 705 ? -11.119 -10.339 4.784 1.00 41.16 705 GLY A CA 1
ATOM 5061 C C . GLY A 1 705 ? -12.522 -10.039 5.334 1.00 41.16 705 GLY A C 1
ATOM 5062 O O . GLY A 1 705 ? -12.780 -10.412 6.474 1.00 41.16 705 GLY A O 1
ATOM 5063 N N . LEU A 1 706 ? -13.417 -9.478 4.503 1.00 33.66 706 LEU A N 1
ATOM 5064 C CA . LEU A 1 706 ? -14.867 -9.773 4.324 1.00 33.66 706 LEU A CA 1
ATOM 5065 C C . LEU A 1 706 ? -15.670 -8.490 3.986 1.00 33.66 706 LEU A C 1
ATOM 5067 O O . LEU A 1 706 ? -15.863 -7.652 4.849 1.00 33.66 706 LEU A O 1
ATOM 5071 N N . GLN A 1 707 ? -16.129 -8.413 2.724 1.00 32.62 707 GLN A N 1
ATOM 5072 C CA . GLN A 1 707 ? -17.118 -7.513 2.080 1.00 32.62 707 GLN A CA 1
ATOM 5073 C C . GLN A 1 707 ? -17.292 -6.051 2.571 1.00 32.62 707 GLN A C 1
ATOM 5075 O O . GLN A 1 707 ? -18.027 -5.814 3.524 1.00 32.62 707 GLN A O 1
ATOM 5080 N N . GLY A 1 708 ? -16.792 -5.109 1.746 1.00 36.94 708 GLY A N 1
ATOM 5081 C CA . GLY A 1 708 ? -17.235 -3.704 1.605 1.00 36.94 708 GLY A CA 1
ATOM 5082 C C . GLY A 1 708 ? -16.192 -2.649 2.017 1.00 36.94 708 GLY A C 1
ATOM 5083 O O . GLY A 1 708 ? -15.897 -2.614 3.203 1.00 36.94 708 GLY A O 1
ATOM 5084 N N . ALA A 1 709 ? -15.718 -1.818 1.065 1.00 39.75 709 ALA A N 1
ATOM 5085 C CA . ALA A 1 709 ? -14.834 -0.630 1.202 1.00 39.75 709 ALA A CA 1
ATOM 5086 C C . ALA A 1 709 ? -13.371 -0.897 1.650 1.00 39.75 709 ALA A C 1
ATOM 5088 O O . ALA A 1 709 ? -13.146 -1.340 2.773 1.00 39.75 709 ALA A O 1
ATOM 5089 N N . ASP A 1 710 ? -12.321 -0.951 0.807 1.00 47.34 710 ASP A N 1
ATOM 5090 C CA . ASP A 1 710 ? -11.683 -0.001 -0.141 1.00 47.34 710 ASP A CA 1
ATOM 5091 C C . ASP A 1 710 ? -10.642 0.973 0.476 1.00 47.34 710 ASP A C 1
ATOM 5093 O O . ASP A 1 710 ? -10.431 1.020 1.683 1.00 47.34 710 ASP A O 1
ATOM 5097 N N . ILE A 1 711 ? -9.783 1.538 -0.383 1.00 49.47 711 ILE A N 1
ATOM 5098 C CA . ILE A 1 711 ? -8.539 2.265 -0.020 1.00 49.47 711 ILE A CA 1
ATOM 5099 C C . ILE A 1 711 ? -8.855 3.694 0.442 1.00 49.47 711 ILE A C 1
ATOM 5101 O O . ILE A 1 711 ? -7.980 4.406 0.918 1.00 49.47 711 ILE A O 1
ATOM 5105 N N . ASP A 1 712 ? -10.109 4.105 0.320 1.00 49.31 712 ASP A N 1
ATOM 5106 C CA . ASP A 1 712 ? -10.550 5.475 0.487 1.00 49.31 712 ASP A CA 1
ATOM 5107 C C . ASP A 1 712 ? -10.406 6.024 1.912 1.00 49.31 712 ASP A C 1
ATOM 5109 O O . ASP A 1 712 ? -10.490 7.229 2.063 1.00 49.31 712 ASP A O 1
ATOM 5113 N N . GLY A 1 713 ? -10.120 5.183 2.915 1.00 48.00 713 GLY A N 1
ATOM 5114 C CA . GLY A 1 713 ? -10.012 5.577 4.320 1.00 48.00 713 GLY A CA 1
ATOM 5115 C C . GLY A 1 713 ? -8.737 5.124 5.025 1.00 48.00 713 GLY A C 1
ATOM 5116 O O . GLY A 1 713 ? -8.837 4.625 6.147 1.00 48.00 713 GLY A O 1
ATOM 5117 N N . VAL A 1 714 ? -7.553 5.219 4.396 1.00 53.03 714 VAL A N 1
ATOM 5118 C CA . VAL A 1 714 ? -6.254 5.000 5.073 1.00 53.03 714 VAL A CA 1
ATOM 5119 C C . VAL A 1 714 ? -6.088 6.060 6.171 1.00 53.03 714 VAL A C 1
ATOM 5121 O O . VAL A 1 714 ? -5.398 7.054 5.995 1.00 53.03 714 VAL A O 1
ATOM 5124 N N . ASP A 1 715 ? -6.712 5.825 7.328 1.00 53.66 715 ASP A N 1
ATOM 5125 C CA . ASP A 1 715 ? -6.580 6.668 8.517 1.00 53.66 715 ASP A CA 1
ATOM 5126 C C . ASP A 1 715 ? -5.151 6.496 9.030 1.00 53.66 715 ASP A C 1
ATOM 5128 O O . ASP A 1 715 ? -4.802 5.516 9.711 1.00 53.66 715 ASP A O 1
ATOM 5132 N N . VAL A 1 716 ? -4.288 7.413 8.606 1.00 53.25 716 VAL A N 1
ATOM 5133 C CA . VAL A 1 716 ? -2.936 7.527 9.118 1.00 53.25 716 VAL A CA 1
ATOM 5134 C C . VAL A 1 716 ? -3.079 7.798 10.613 1.00 53.25 716 VAL A C 1
ATOM 5136 O O . VAL A 1 716 ? -3.704 8.786 10.992 1.00 53.25 716 VAL A O 1
ATOM 5139 N N . PRO A 1 717 ? -2.533 6.934 11.497 1.00 51.16 717 PRO A N 1
ATOM 5140 C CA . PRO A 1 717 ? -2.873 6.960 12.912 1.00 51.16 717 PRO A CA 1
ATOM 5141 C C . PRO A 1 717 ? -2.798 8.383 13.478 1.00 51.16 717 PRO A C 1
ATOM 5143 O O . PRO A 1 717 ? -1.711 8.972 13.430 1.00 51.16 717 PRO A O 1
ATOM 5146 N N . PRO A 1 718 ? -3.893 8.931 14.043 1.00 45.91 718 PRO A N 1
ATOM 5147 C CA . PRO A 1 718 ? -3.899 10.295 14.546 1.00 45.91 718 PRO A CA 1
ATOM 5148 C C . PRO A 1 718 ? -2.799 10.441 15.599 1.00 45.91 718 PRO A C 1
ATOM 5150 O O . PRO A 1 718 ? -2.794 9.749 16.624 1.00 45.91 718 PRO A O 1
ATOM 5153 N N . GLY A 1 719 ? -1.819 11.308 15.343 1.00 56.19 719 GLY A N 1
ATOM 5154 C CA . GLY A 1 719 ? -0.648 11.396 16.206 1.00 56.19 719 GLY A CA 1
ATOM 5155 C C . GLY A 1 719 ? 0.389 12.425 15.778 1.00 56.19 719 GLY A C 1
ATOM 5156 O O . GLY A 1 719 ? 0.299 13.041 14.727 1.00 56.19 719 GLY A O 1
ATOM 5157 N N . ASN A 1 720 ? 1.419 12.577 16.614 1.00 65.38 720 ASN A N 1
ATOM 5158 C CA . ASN A 1 720 ? 2.573 13.445 16.356 1.00 65.38 720 ASN A CA 1
ATOM 5159 C C . ASN A 1 720 ? 3.587 12.789 15.391 1.00 65.38 720 ASN A C 1
ATOM 5161 O O . ASN A 1 720 ? 4.802 12.874 15.610 1.00 65.38 720 ASN A O 1
ATOM 5165 N N . ASN A 1 721 ? 3.106 12.043 14.395 1.00 80.69 721 ASN A N 1
ATOM 5166 C CA . ASN A 1 721 ? 3.981 11.497 13.367 1.00 80.69 721 ASN A CA 1
ATOM 5167 C C . ASN A 1 721 ? 4.348 12.635 12.418 1.00 80.69 721 ASN A C 1
ATOM 5169 O O . ASN A 1 721 ? 3.502 13.437 12.048 1.00 80.69 721 ASN A O 1
ATOM 5173 N N . ILE A 1 722 ? 5.622 12.721 12.063 1.00 88.19 722 ILE A N 1
ATOM 5174 C CA . ILE A 1 722 ? 6.097 13.699 11.075 1.00 88.19 722 ILE A CA 1
ATOM 5175 C C . ILE A 1 722 ? 5.957 13.154 9.651 1.00 88.19 722 ILE A C 1
ATOM 5177 O O . ILE A 1 722 ? 5.988 13.905 8.684 1.00 88.19 722 ILE A O 1
ATOM 5181 N N . ALA A 1 723 ? 5.829 11.838 9.511 1.00 89.00 723 ALA A N 1
ATOM 5182 C CA . ALA A 1 723 ? 5.634 11.182 8.234 1.00 89.00 723 ALA A CA 1
ATOM 5183 C C . ALA A 1 723 ? 5.049 9.787 8.418 1.00 89.00 723 ALA A C 1
ATOM 5185 O O . ALA A 1 723 ? 5.128 9.199 9.505 1.00 89.00 723 ALA A O 1
ATOM 5186 N N . THR A 1 724 ? 4.536 9.247 7.324 1.00 87.44 724 THR A N 1
ATOM 5187 C CA . THR A 1 724 ? 3.927 7.929 7.245 1.00 87.44 724 THR A CA 1
ATOM 5188 C C . THR A 1 724 ? 4.435 7.196 6.016 1.00 87.44 724 THR A C 1
ATOM 5190 O O . THR A 1 724 ? 4.617 7.775 4.950 1.00 87.44 724 THR A O 1
ATOM 5193 N N . ILE A 1 725 ? 4.703 5.902 6.173 1.00 90.94 725 ILE A N 1
ATOM 5194 C CA . ILE A 1 725 ? 5.085 5.021 5.072 1.00 90.94 725 ILE A CA 1
ATOM 5195 C C . ILE A 1 725 ? 3.940 4.051 4.810 1.00 90.94 725 ILE A C 1
ATOM 5197 O O . ILE A 1 725 ? 3.577 3.277 5.697 1.00 90.94 725 ILE A O 1
ATOM 5201 N N . LEU A 1 726 ? 3.422 4.056 3.587 1.00 90.19 726 LEU A N 1
ATOM 5202 C CA . LEU A 1 726 ? 2.466 3.078 3.084 1.00 90.19 726 LEU A CA 1
ATOM 5203 C C . LEU A 1 726 ? 3.194 2.050 2.210 1.00 90.19 726 LEU A C 1
ATOM 5205 O O . LEU A 1 726 ? 3.692 2.375 1.137 1.00 90.19 726 LEU A O 1
ATOM 5209 N N . PHE A 1 727 ? 3.252 0.802 2.664 1.00 91.19 727 PHE A N 1
ATOM 5210 C CA . PHE A 1 727 ? 3.836 -0.328 1.945 1.00 91.19 727 PHE A CA 1
ATOM 5211 C C . PHE A 1 727 ? 2.763 -1.102 1.184 1.00 91.19 727 PHE A C 1
ATOM 5213 O O . PHE A 1 727 ? 1.766 -1.501 1.791 1.00 91.19 727 PHE A O 1
ATOM 5220 N N . LEU A 1 728 ? 2.991 -1.365 -0.106 1.00 89.88 728 LEU A N 1
ATOM 5221 C CA . LEU A 1 728 ? 2.068 -2.105 -0.970 1.00 89.88 728 LEU A CA 1
ATOM 5222 C C . LEU A 1 728 ? 2.672 -3.440 -1.400 1.00 89.88 728 LEU A C 1
ATOM 5224 O O . LEU A 1 728 ? 3.735 -3.482 -2.021 1.00 89.88 728 LEU A O 1
ATOM 5228 N N . ASP A 1 729 ? 1.971 -4.514 -1.052 1.00 87.94 729 ASP A N 1
ATOM 5229 C CA . ASP A 1 729 ? 2.236 -5.874 -1.520 1.00 87.94 729 ASP A CA 1
ATOM 5230 C C . ASP A 1 729 ? 1.354 -6.131 -2.744 1.00 87.94 729 ASP A C 1
ATOM 5232 O O . ASP A 1 729 ? 0.119 -6.210 -2.649 1.00 87.94 729 ASP A O 1
ATOM 5236 N N . LEU A 1 730 ? 2.007 -6.194 -3.898 1.00 89.50 730 LEU A N 1
ATOM 5237 C CA . LEU A 1 730 ? 1.401 -6.255 -5.217 1.00 89.50 730 LEU A CA 1
ATOM 5238 C C . LEU A 1 730 ? 1.310 -7.681 -5.768 1.00 89.50 730 LEU A C 1
ATOM 5240 O O . LEU A 1 730 ? 0.730 -7.842 -6.845 1.00 89.50 730 LEU A O 1
ATOM 5244 N N . ASP A 1 731 ? 1.793 -8.709 -5.053 1.00 83.25 731 ASP A N 1
ATOM 5245 C CA . ASP A 1 731 ? 1.897 -10.095 -5.554 1.00 83.25 731 ASP A CA 1
ATOM 5246 C C . ASP A 1 731 ? 0.564 -10.617 -6.131 1.00 83.25 731 ASP A C 1
ATOM 5248 O O . ASP A 1 731 ? 0.512 -11.424 -7.069 1.00 83.25 731 ASP A O 1
ATOM 5252 N N . ASN A 1 732 ? -0.559 -10.144 -5.589 1.00 81.00 732 ASN A N 1
ATOM 5253 C CA . ASN A 1 732 ? -1.893 -10.501 -6.064 1.00 81.00 732 ASN A CA 1
ATOM 5254 C C . ASN A 1 732 ? -2.210 -9.952 -7.467 1.00 81.00 732 ASN A C 1
ATOM 5256 O O . ASN A 1 732 ? -2.908 -10.625 -8.225 1.00 81.00 732 ASN A O 1
ATOM 5260 N N . LEU A 1 733 ? -1.659 -8.803 -7.870 1.00 85.88 733 LEU A N 1
ATOM 5261 C CA . LEU A 1 733 ? -1.783 -8.295 -9.243 1.00 85.88 733 LEU A CA 1
ATOM 5262 C C . LEU A 1 733 ? -1.167 -9.274 -10.250 1.00 85.88 733 LEU A C 1
ATOM 5264 O O . LEU A 1 733 ? -1.764 -9.554 -11.291 1.00 85.88 733 LEU A O 1
ATOM 5268 N N . HIS A 1 734 ? -0.005 -9.845 -9.924 1.00 86.06 734 HIS A N 1
ATOM 5269 C CA . HIS A 1 734 ? 0.629 -10.866 -10.759 1.00 86.06 734 HIS A CA 1
ATOM 5270 C C . HIS A 1 734 ? -0.130 -12.183 -10.727 1.00 86.06 734 HIS A C 1
ATOM 5272 O O . HIS A 1 734 ? -0.510 -12.717 -11.766 1.00 86.06 734 HIS A O 1
ATOM 5278 N N . THR A 1 735 ? -0.393 -12.706 -9.535 1.00 79.31 735 THR A N 1
ATOM 5279 C CA . THR A 1 735 ? -0.935 -14.061 -9.394 1.00 79.31 735 THR A CA 1
ATOM 5280 C C . THR A 1 735 ? -2.403 -14.178 -9.809 1.00 79.31 735 THR A C 1
ATOM 5282 O O . THR A 1 735 ? -2.810 -15.242 -10.282 1.00 79.31 735 THR A O 1
ATOM 5285 N N . VAL A 1 736 ? -3.197 -13.111 -9.661 1.00 77.38 736 VAL A N 1
ATOM 5286 C CA . VAL A 1 736 ? -4.634 -13.101 -9.986 1.00 77.38 736 VAL A CA 1
ATOM 5287 C C . VAL A 1 736 ? -4.894 -12.510 -11.366 1.00 77.38 736 VAL A C 1
ATOM 5289 O O . VAL A 1 736 ? -5.634 -13.107 -12.150 1.00 77.38 736 VAL A O 1
ATOM 5292 N N . LEU A 1 737 ? -4.304 -11.351 -11.670 1.00 80.81 737 LEU A N 1
ATOM 5293 C CA . LEU A 1 737 ? -4.554 -10.636 -12.924 1.00 80.81 737 LEU A CA 1
ATOM 5294 C C . LEU A 1 737 ? -3.461 -10.865 -13.970 1.00 80.81 737 LEU A C 1
ATOM 5296 O O . LEU A 1 737 ? -3.600 -10.410 -15.100 1.00 80.81 737 LEU A O 1
ATOM 5300 N N . GLY A 1 738 ? -2.378 -11.575 -13.653 1.00 81.12 738 GLY A N 1
ATOM 5301 C CA . GLY A 1 738 ? -1.275 -11.764 -14.592 1.00 81.12 738 GLY A CA 1
ATOM 5302 C C . GLY A 1 738 ? -0.548 -10.464 -14.934 1.00 81.12 738 GLY A C 1
ATOM 5303 O O . GLY A 1 738 ? 0.136 -10.426 -15.948 1.00 81.12 738 GLY A O 1
ATOM 5304 N N . ILE A 1 739 ? -0.697 -9.389 -14.158 1.00 87.88 739 ILE A N 1
ATOM 5305 C CA . ILE A 1 739 ? 0.035 -8.136 -14.394 1.00 87.88 739 ILE A CA 1
ATOM 5306 C C . ILE A 1 739 ? 1.485 -8.371 -13.997 1.00 87.88 739 ILE A C 1
ATOM 5308 O O . ILE A 1 739 ? 1.718 -8.854 -12.899 1.00 87.88 739 ILE A O 1
ATOM 5312 N N . ARG A 1 740 ? 2.458 -8.054 -14.853 1.00 88.06 740 ARG A N 1
ATOM 5313 C CA . ARG A 1 740 ? 3.889 -8.240 -14.557 1.00 88.06 740 ARG A CA 1
ATOM 5314 C C . ARG A 1 740 ? 4.548 -6.961 -14.080 1.00 88.06 740 ARG A C 1
ATOM 5316 O O . ARG A 1 740 ? 5.270 -7.016 -13.092 1.00 88.06 740 ARG A O 1
ATOM 5323 N N . THR A 1 741 ? 4.328 -5.855 -14.785 1.00 91.44 741 THR A N 1
ATOM 5324 C CA . THR A 1 741 ? 4.910 -4.552 -14.448 1.00 91.44 741 THR A CA 1
ATOM 5325 C C . THR A 1 741 ? 3.871 -3.443 -14.513 1.00 91.44 741 THR A C 1
ATOM 5327 O O . THR A 1 741 ? 2.866 -3.559 -15.224 1.00 91.44 741 THR A O 1
ATOM 5330 N N . LEU A 1 742 ? 4.118 -2.383 -13.748 1.00 92.88 742 LEU A N 1
ATOM 5331 C CA . LEU A 1 742 ? 3.299 -1.176 -13.695 1.00 92.88 742 LEU A CA 1
ATOM 5332 C C . LEU A 1 742 ? 4.020 -0.011 -14.376 1.00 92.88 742 LEU A C 1
ATOM 5334 O O . LEU A 1 742 ? 5.211 0.188 -14.145 1.00 92.88 742 LEU A O 1
ATOM 5338 N N . GLU A 1 743 ? 3.279 0.782 -15.150 1.00 92.69 743 GLU A N 1
ATOM 5339 C CA . GLU A 1 743 ? 3.787 2.015 -15.767 1.00 92.69 743 GLU A CA 1
ATOM 5340 C C . GLU A 1 743 ? 3.714 3.174 -14.772 1.00 92.69 743 GLU A C 1
ATOM 5342 O O . GLU A 1 743 ? 4.615 4.008 -14.684 1.00 92.69 743 GLU A O 1
ATOM 5347 N N . ALA A 1 744 ? 2.619 3.245 -14.017 1.00 94.19 744 ALA A N 1
ATOM 5348 C CA . ALA A 1 744 ? 2.369 4.333 -13.092 1.00 94.19 744 ALA A CA 1
ATOM 5349 C C . ALA A 1 744 ? 1.504 3.892 -11.914 1.00 94.19 744 ALA A C 1
ATOM 5351 O O . ALA A 1 744 ? 0.697 2.964 -12.010 1.00 94.19 744 ALA A O 1
ATOM 5352 N N . ILE A 1 745 ? 1.647 4.629 -10.817 1.00 93.88 745 ILE A N 1
ATOM 5353 C CA . ILE A 1 745 ? 0.672 4.689 -9.735 1.00 93.88 745 ILE A CA 1
ATOM 5354 C C . ILE A 1 745 ? 0.010 6.065 -9.764 1.00 93.88 745 ILE A C 1
ATOM 5356 O O . ILE A 1 745 ? 0.653 7.096 -9.982 1.00 93.88 745 ILE A O 1
ATOM 5360 N N . ILE A 1 746 ? -1.301 6.072 -9.595 1.00 93.44 746 ILE A N 1
ATOM 5361 C CA . ILE A 1 746 ? -2.149 7.250 -9.619 1.00 93.44 746 ILE A CA 1
ATOM 5362 C C . ILE A 1 746 ? -2.850 7.301 -8.270 1.00 93.44 746 ILE A C 1
ATOM 5364 O O . ILE A 1 746 ? -3.596 6.390 -7.912 1.00 93.44 746 ILE A O 1
ATOM 5368 N N . LEU A 1 747 ? -2.578 8.362 -7.523 1.00 91.38 747 LEU A N 1
ATOM 5369 C CA . LEU A 1 747 ? -3.205 8.627 -6.235 1.00 91.38 747 LEU A CA 1
ATOM 5370 C C . LEU A 1 747 ? -4.389 9.553 -6.474 1.00 91.38 747 LEU A C 1
ATOM 5372 O O . LEU A 1 747 ? -4.238 10.553 -7.174 1.00 91.38 747 LEU A O 1
ATOM 5376 N N . VAL A 1 748 ? -5.553 9.200 -5.946 1.00 88.25 748 VAL A N 1
ATOM 5377 C CA . VAL A 1 748 ? -6.826 9.911 -6.098 1.00 88.25 748 VAL A CA 1
ATOM 5378 C C . VAL A 1 748 ? -7.175 10.536 -4.759 1.00 88.25 748 VAL A C 1
ATOM 5380 O O . VAL A 1 748 ? -7.153 9.838 -3.755 1.00 88.25 748 VAL A O 1
ATOM 5383 N N . ASP A 1 749 ? -7.492 11.826 -4.732 1.00 85.25 749 ASP A N 1
ATOM 5384 C CA . ASP A 1 749 ? -7.857 12.521 -3.492 1.00 85.25 749 ASP A CA 1
ATOM 5385 C C . ASP A 1 749 ? -9.234 12.045 -3.025 1.00 85.25 749 ASP A C 1
ATOM 5387 O O . ASP A 1 749 ? -10.235 12.431 -3.623 1.00 85.25 749 ASP A O 1
ATOM 5391 N N . GLY A 1 750 ? -9.283 11.176 -2.017 1.00 73.19 750 GLY A N 1
ATOM 5392 C CA . GLY A 1 750 ? -10.497 10.508 -1.557 1.00 73.19 750 GLY A CA 1
ATOM 5393 C C . GLY A 1 750 ? -11.470 11.433 -0.839 1.00 73.19 750 GLY A C 1
ATOM 5394 O O . GLY A 1 750 ? -12.665 11.237 -0.969 1.00 73.19 750 GLY A O 1
ATOM 5395 N N . SER A 1 751 ? -11.003 12.473 -0.151 1.00 69.94 751 SER A N 1
ATOM 5396 C CA . SER A 1 751 ? -11.865 13.400 0.600 1.00 69.94 751 SER A CA 1
ATOM 5397 C C . SER A 1 751 ? -12.186 14.684 -0.177 1.00 69.94 751 SER A C 1
ATOM 5399 O O . SER A 1 751 ? -13.138 15.410 0.144 1.00 69.94 751 SER A O 1
ATOM 5401 N N . GLY A 1 752 ? -11.394 14.989 -1.210 1.00 66.25 752 GLY A N 1
ATOM 5402 C CA . GLY A 1 752 ? -11.454 16.260 -1.926 1.00 66.25 752 GLY A CA 1
ATOM 5403 C C . GLY A 1 752 ? -10.864 17.426 -1.124 1.00 66.25 752 GLY A C 1
ATOM 5404 O O . GLY A 1 752 ? -10.995 18.579 -1.548 1.00 66.25 752 GLY A O 1
ATOM 5405 N N . THR A 1 753 ? -10.233 17.166 0.027 1.00 70.38 753 THR A N 1
ATOM 5406 C CA . THR A 1 753 ? -9.567 18.191 0.847 1.00 70.38 753 THR A CA 1
ATOM 5407 C C . THR A 1 753 ? -8.122 18.399 0.397 1.00 70.38 753 THR A C 1
ATOM 5409 O O . THR A 1 753 ? -7.652 19.539 0.403 1.00 70.38 753 THR A O 1
ATOM 5412 N N . GLY A 1 754 ? -7.480 17.365 -0.159 1.00 68.56 754 GLY A N 1
ATOM 5413 C CA . GLY A 1 754 ? -6.118 17.413 -0.689 1.00 68.56 754 GLY A CA 1
ATOM 5414 C C . GLY A 1 754 ? -5.044 17.419 0.393 1.00 68.56 754 GLY A C 1
ATOM 5415 O O . GLY A 1 754 ? -4.109 18.200 0.277 1.00 68.56 754 GLY A O 1
ATOM 5416 N N . GLU A 1 755 ? -5.211 16.597 1.427 1.00 75.75 755 GLU A N 1
ATOM 5417 C CA . GLU A 1 755 ? -4.326 16.547 2.604 1.00 75.75 755 GLU A CA 1
ATOM 5418 C C . GLU A 1 755 ? -3.179 15.524 2.487 1.00 75.75 755 GLU A C 1
ATOM 5420 O O . GLU A 1 755 ? -2.348 15.444 3.374 1.00 75.75 755 GLU A O 1
ATOM 5425 N N . LEU A 1 756 ? -3.062 14.793 1.370 1.00 81.81 756 LEU A N 1
ATOM 5426 C CA . LEU A 1 756 ? -1.914 13.910 1.129 1.00 81.81 756 LEU A CA 1
ATOM 5427 C C . LEU A 1 756 ? -0.712 14.672 0.541 1.00 81.81 756 LEU A C 1
ATOM 5429 O O . LEU A 1 756 ? -0.774 15.158 -0.598 1.00 81.81 756 LEU A O 1
ATOM 5433 N N . ASP A 1 757 ? 0.418 14.625 1.243 1.00 87.81 757 ASP A N 1
ATOM 5434 C CA . ASP A 1 757 ? 1.658 15.340 0.939 1.00 87.81 757 ASP A CA 1
ATOM 5435 C C . ASP A 1 757 ? 2.791 14.341 0.623 1.00 87.81 757 ASP A C 1
ATOM 5437 O O . ASP A 1 757 ? 3.732 14.086 1.388 1.00 87.81 757 ASP A O 1
ATOM 5441 N N . VAL A 1 758 ? 2.730 13.747 -0.574 1.00 92.31 758 VAL A N 1
ATOM 5442 C CA . VAL A 1 758 ? 3.666 12.684 -0.978 1.00 92.31 758 VAL A CA 1
ATOM 5443 C C . VAL A 1 758 ? 5.075 13.229 -1.188 1.00 92.31 758 VAL A C 1
ATOM 5445 O O . VAL A 1 758 ? 5.346 13.946 -2.152 1.00 92.31 758 VAL A O 1
ATOM 5448 N N . ALA A 1 759 ? 6.010 12.805 -0.341 1.00 94.81 759 ALA A N 1
ATOM 5449 C CA . ALA A 1 759 ? 7.423 13.152 -0.441 1.00 94.81 759 ALA A CA 1
ATOM 5450 C C . ALA A 1 759 ? 8.196 12.256 -1.423 1.00 94.81 759 ALA A C 1
ATOM 5452 O O . ALA A 1 759 ? 9.136 12.725 -2.070 1.00 94.81 759 ALA A O 1
ATOM 5453 N N . GLU A 1 760 ? 7.856 10.963 -1.521 1.00 96.50 760 GLU A N 1
ATOM 5454 C CA . GLU A 1 760 ? 8.518 10.017 -2.434 1.00 96.50 760 GLU A CA 1
ATOM 5455 C C . GLU A 1 760 ? 7.715 8.720 -2.631 1.00 96.50 760 GLU A C 1
ATOM 5457 O O . GLU A 1 760 ? 6.991 8.284 -1.737 1.00 96.50 760 GLU A O 1
ATOM 5462 N N . ILE A 1 761 ? 7.902 8.062 -3.781 1.00 95.69 761 ILE A N 1
ATOM 5463 C CA . ILE A 1 761 ? 7.463 6.684 -4.028 1.00 95.69 761 ILE A CA 1
ATOM 5464 C C . ILE A 1 761 ? 8.675 5.835 -4.407 1.00 95.69 761 ILE A C 1
ATOM 5466 O O . ILE A 1 761 ? 9.343 6.077 -5.416 1.00 95.69 761 ILE A O 1
ATOM 5470 N N . PHE A 1 762 ? 8.933 4.805 -3.609 1.00 95.69 762 PHE A N 1
ATOM 5471 C CA . PHE A 1 762 ? 9.993 3.837 -3.835 1.00 95.69 762 PHE A CA 1
ATOM 5472 C C . PHE A 1 762 ? 9.451 2.586 -4.520 1.00 95.69 762 PHE A C 1
ATOM 5474 O O . PHE A 1 762 ? 8.526 1.948 -4.017 1.00 95.69 762 PHE A O 1
ATOM 5481 N N . SER A 1 763 ? 10.096 2.194 -5.616 1.00 94.00 763 SER A N 1
ATOM 5482 C CA . SER A 1 763 ? 9.999 0.845 -6.164 1.00 94.00 763 SER A CA 1
ATOM 5483 C C . SER A 1 763 ? 10.975 -0.058 -5.421 1.00 94.00 763 SER A C 1
ATOM 5485 O O . SER A 1 763 ? 12.183 0.182 -5.430 1.00 94.00 763 SER A O 1
ATOM 5487 N N . LEU A 1 764 ? 10.445 -1.069 -4.737 1.00 92.88 764 LEU A N 1
ATOM 5488 C CA . LEU A 1 764 ? 11.159 -1.981 -3.835 1.00 92.88 764 LEU A CA 1
ATOM 5489 C C . LEU A 1 764 ? 11.432 -3.343 -4.465 1.00 92.88 764 LEU A C 1
ATOM 5491 O O . LEU A 1 764 ? 11.820 -4.288 -3.787 1.00 92.88 764 LEU A O 1
ATOM 5495 N N . ASN A 1 765 ? 11.184 -3.461 -5.753 1.00 83.69 765 ASN A N 1
ATOM 5496 C CA . ASN A 1 765 ? 11.477 -4.626 -6.570 1.00 83.69 765 ASN A CA 1
ATOM 5497 C C . ASN A 1 765 ? 11.682 -4.214 -8.019 1.00 83.69 765 ASN A C 1
ATOM 5499 O O . ASN A 1 765 ? 11.481 -5.029 -8.928 1.00 83.69 765 ASN A O 1
ATOM 5503 N N . ALA A 1 766 ? 12.037 -2.941 -8.222 1.00 62.91 766 ALA A N 1
ATOM 5504 C CA . ALA A 1 766 ? 12.501 -2.466 -9.498 1.00 62.91 766 ALA A CA 1
ATOM 5505 C C . ALA A 1 766 ? 13.402 -3.550 -10.059 1.00 62.91 766 ALA A C 1
ATOM 5507 O O . ALA A 1 766 ? 14.279 -4.058 -9.339 1.00 62.91 766 ALA A O 1
ATOM 5508 N N . SER A 1 767 ? 13.150 -3.941 -11.313 1.00 53.78 767 SER A N 1
ATOM 5509 C CA . SER A 1 767 ? 14.132 -4.743 -12.025 1.00 53.78 767 SER A CA 1
ATOM 5510 C C . SER A 1 767 ? 15.469 -4.095 -11.692 1.00 53.78 767 SER A C 1
ATOM 5512 O O . SER A 1 767 ? 15.595 -2.878 -11.840 1.00 53.78 767 SER A O 1
ATOM 5514 N N . SER A 1 768 ? 16.420 -4.824 -11.096 1.00 51.84 768 SER A N 1
ATOM 5515 C CA . SER A 1 768 ? 17.783 -4.308 -11.037 1.00 51.84 768 SER A CA 1
ATOM 5516 C C . SER A 1 768 ? 18.076 -4.022 -12.496 1.00 51.84 768 SER A C 1
ATOM 5518 O O . SER A 1 768 ? 18.178 -5.010 -13.226 1.00 51.84 768 SER A O 1
ATOM 5520 N N . GLN A 1 769 ? 17.969 -2.759 -12.935 1.00 56.91 769 GLN A N 1
ATOM 5521 C CA . GLN A 1 769 ? 17.631 -2.470 -14.326 1.00 56.91 769 GLN A CA 1
ATOM 5522 C C . GLN A 1 769 ? 18.714 -3.142 -15.137 1.00 56.91 769 GLN A C 1
ATOM 5524 O O . GLN A 1 769 ? 19.874 -2.732 -15.049 1.00 56.91 769 GLN A O 1
ATOM 5529 N N . GLN A 1 770 ? 18.369 -4.285 -15.749 1.00 71.69 770 GLN A N 1
ATOM 5530 C CA . GLN A 1 770 ? 19.416 -5.234 -16.099 1.00 71.69 770 GLN A CA 1
ATOM 5531 C C . GLN A 1 770 ? 20.318 -4.474 -17.056 1.00 71.69 770 GLN A C 1
ATOM 5533 O O . GLN A 1 770 ? 19.772 -3.812 -17.949 1.00 71.69 770 GLN A O 1
ATOM 5538 N N . PRO A 1 771 ? 21.652 -4.480 -16.868 1.00 83.06 771 PRO A N 1
ATOM 5539 C CA . PRO A 1 771 ? 22.529 -3.727 -17.734 1.00 83.06 771 PRO A CA 1
ATOM 5540 C C . PRO A 1 771 ? 22.126 -4.013 -19.179 1.00 83.06 771 PRO A C 1
ATOM 5542 O O . PRO A 1 771 ? 22.097 -5.165 -19.614 1.00 83.06 771 PRO A O 1
ATOM 5545 N N . SER A 1 772 ? 21.738 -2.969 -19.900 1.00 89.19 772 SER A N 1
ATOM 5546 C CA . SER A 1 772 ? 21.228 -3.065 -21.262 1.00 89.19 772 SER A CA 1
ATOM 5547 C C . SER A 1 772 ? 22.220 -2.405 -22.201 1.00 89.19 772 SER A C 1
ATOM 5549 O O . SER A 1 772 ? 22.916 -1.461 -21.821 1.00 89.19 772 SER A O 1
ATOM 5551 N N . VAL A 1 773 ? 22.346 -2.927 -23.421 1.00 92.81 773 VAL A N 1
ATOM 5552 C CA . VAL A 1 773 ? 23.280 -2.365 -24.402 1.00 92.81 773 VAL A CA 1
ATOM 5553 C C . VAL A 1 773 ? 22.775 -0.987 -24.832 1.00 92.81 773 VAL A C 1
ATOM 5555 O O . VAL A 1 773 ? 21.737 -0.877 -25.477 1.00 92.81 773 VAL A O 1
ATOM 5558 N N . VAL A 1 774 ? 23.533 0.063 -24.516 1.00 93.69 774 VAL A N 1
ATOM 5559 C CA . VAL A 1 774 ? 23.218 1.457 -24.885 1.00 93.69 774 VAL A CA 1
ATOM 5560 C C . VAL A 1 774 ? 23.967 1.921 -26.132 1.00 93.69 774 VAL A C 1
ATOM 5562 O O . VAL A 1 774 ? 23.541 2.857 -26.803 1.00 93.69 774 VAL A O 1
ATOM 5565 N N . ALA A 1 775 ? 25.094 1.281 -26.453 1.00 94.50 775 ALA A N 1
ATOM 5566 C CA . ALA A 1 775 ? 25.868 1.568 -27.655 1.00 94.50 775 ALA A CA 1
ATOM 5567 C C . ALA A 1 775 ? 26.717 0.363 -28.071 1.00 94.50 775 ALA A C 1
ATOM 5569 O O . ALA A 1 775 ? 27.111 -0.452 -27.236 1.00 94.50 775 ALA A O 1
ATOM 5570 N N . ALA A 1 776 ? 27.051 0.289 -29.358 1.00 96.00 776 ALA A N 1
ATOM 5571 C CA . ALA A 1 776 ? 27.982 -0.691 -29.895 1.00 96.00 776 ALA A CA 1
ATOM 5572 C C . ALA A 1 776 ? 28.995 -0.016 -30.828 1.00 96.00 776 ALA A C 1
ATOM 5574 O O . ALA A 1 776 ? 28.643 0.891 -31.577 1.00 96.00 776 ALA A O 1
ATOM 5575 N N . THR A 1 777 ? 30.242 -0.481 -30.800 1.00 93.31 777 THR A N 1
ATOM 5576 C CA . THR A 1 777 ? 31.292 -0.079 -31.741 1.00 93.31 777 THR A CA 1
ATOM 5577 C C . THR A 1 777 ? 31.899 -1.332 -32.370 1.00 93.31 777 THR A C 1
ATOM 5579 O O . THR A 1 777 ? 32.604 -2.069 -31.670 1.00 93.31 777 THR A O 1
ATOM 5582 N N . PRO A 1 778 ? 31.688 -1.578 -33.672 1.00 93.62 778 PRO A N 1
ATOM 5583 C CA . PRO A 1 778 ? 30.858 -0.799 -34.605 1.00 93.62 778 PRO A CA 1
ATOM 5584 C C . PRO A 1 778 ? 29.371 -0.773 -34.234 1.00 93.62 778 PRO A C 1
ATOM 5586 O O . PRO A 1 778 ? 28.914 -1.618 -33.470 1.00 93.62 778 PRO A O 1
ATOM 5589 N N . ASN A 1 779 ? 28.619 0.175 -34.803 1.00 95.12 779 ASN A N 1
ATOM 5590 C CA . ASN A 1 779 ? 27.167 0.239 -34.620 1.00 95.12 779 ASN A CA 1
ATOM 5591 C C . ASN A 1 779 ? 26.483 -1.022 -35.174 1.00 95.12 779 ASN A C 1
ATOM 5593 O O . ASN A 1 779 ? 26.957 -1.625 -36.138 1.00 95.12 779 ASN A O 1
ATOM 5597 N N . ASN A 1 780 ? 25.324 -1.372 -34.611 1.00 96.25 780 ASN A N 1
ATOM 5598 C CA . ASN A 1 780 ? 24.467 -2.429 -35.150 1.00 96.25 780 ASN A CA 1
ATOM 5599 C C . ASN A 1 780 ? 24.168 -2.189 -36.643 1.00 96.25 780 ASN A C 1
ATOM 5601 O O . ASN A 1 780 ? 23.836 -1.071 -37.038 1.00 96.25 780 ASN A O 1
ATOM 5605 N N . GLY A 1 781 ? 24.280 -3.231 -37.462 1.00 94.38 781 GLY A N 1
ATOM 5606 C CA . GLY A 1 781 ? 24.098 -3.174 -38.912 1.00 94.38 781 GLY A CA 1
ATOM 5607 C C . GLY A 1 781 ? 25.342 -2.761 -39.702 1.00 94.38 781 GLY A C 1
ATOM 5608 O O . GLY A 1 781 ? 25.315 -2.855 -40.925 1.00 94.38 781 GLY A O 1
ATOM 5609 N N . ALA A 1 782 ? 26.428 -2.341 -39.044 1.00 95.31 782 ALA A N 1
ATOM 5610 C CA . ALA A 1 782 ? 27.687 -2.025 -39.713 1.00 95.31 782 ALA A CA 1
ATOM 5611 C C . ALA A 1 782 ? 28.476 -3.289 -40.098 1.00 95.31 782 ALA A C 1
ATOM 5613 O O . ALA A 1 782 ? 28.162 -4.413 -39.685 1.00 95.31 782 ALA A O 1
ATOM 5614 N N . SER A 1 783 ? 29.544 -3.098 -40.870 1.00 95.81 783 SER A N 1
ATOM 5615 C CA . SER A 1 783 ? 30.428 -4.180 -41.281 1.00 95.81 783 SER A CA 1
ATOM 5616 C C . SER A 1 783 ? 31.602 -4.416 -40.323 1.00 95.81 783 SER A C 1
ATOM 5618 O O . SER A 1 783 ? 32.196 -3.479 -39.776 1.00 95.81 783 SER A O 1
ATOM 5620 N N . LEU A 1 784 ? 31.965 -5.691 -40.162 1.00 95.75 784 LEU A N 1
ATOM 5621 C CA . LEU A 1 784 ? 33.248 -6.161 -39.640 1.00 95.75 784 LEU A CA 1
ATOM 5622 C C . LEU A 1 784 ? 34.212 -6.338 -40.817 1.00 95.75 784 LEU A C 1
ATOM 5624 O O . LEU A 1 784 ? 33.899 -7.053 -41.766 1.00 95.75 784 LEU A O 1
ATOM 5628 N N . TRP A 1 785 ? 35.372 -5.691 -40.763 1.00 94.81 785 TRP A N 1
ATOM 5629 C CA . TRP A 1 785 ? 36.204 -5.454 -41.950 1.00 94.81 785 TRP A CA 1
ATOM 5630 C C . TRP A 1 785 ? 37.556 -6.164 -41.936 1.00 94.81 785 TRP A C 1
ATOM 5632 O O . TRP A 1 785 ? 38.290 -6.090 -42.924 1.00 94.81 785 TRP A O 1
ATOM 5642 N N . ARG A 1 786 ? 37.927 -6.834 -40.839 1.00 94.12 786 ARG A N 1
ATOM 5643 C CA . ARG A 1 786 ? 39.249 -7.460 -40.729 1.00 94.12 786 ARG A CA 1
ATOM 5644 C C . ARG A 1 786 ? 39.253 -8.900 -41.217 1.00 94.12 786 ARG A C 1
ATOM 5646 O O . ARG A 1 786 ? 38.266 -9.618 -41.059 1.00 94.12 786 ARG A O 1
ATOM 5653 N N . THR A 1 787 ? 40.395 -9.347 -41.737 1.00 91.75 787 THR A N 1
ATOM 5654 C CA . THR A 1 787 ? 40.631 -10.762 -42.070 1.00 91.75 787 THR A CA 1
ATOM 5655 C C . THR A 1 787 ? 40.739 -11.642 -40.826 1.00 91.75 787 THR A C 1
ATOM 5657 O O . THR A 1 787 ? 40.444 -12.832 -40.900 1.00 91.75 787 THR A O 1
ATOM 5660 N N . SER A 1 788 ? 41.145 -11.065 -39.693 1.00 89.12 788 SER A N 1
ATOM 5661 C CA . SER A 1 788 ? 41.229 -11.723 -38.392 1.00 89.12 788 SER A CA 1
ATOM 5662 C C . SER A 1 788 ? 41.131 -10.693 -37.262 1.00 89.12 788 SER A C 1
ATOM 5664 O O . SER A 1 788 ? 41.233 -9.488 -37.498 1.00 89.12 788 SER A O 1
ATOM 5666 N N . LEU A 1 789 ? 40.934 -11.143 -36.018 1.00 91.88 789 LEU A N 1
ATOM 5667 C CA . LEU A 1 789 ? 40.985 -10.275 -34.828 1.00 91.88 789 LEU A CA 1
ATOM 5668 C C . LEU A 1 789 ? 39.960 -9.122 -34.853 1.00 91.88 789 LEU A C 1
ATOM 5670 O O . LEU A 1 789 ? 40.187 -8.055 -34.260 1.00 91.88 789 LEU A O 1
ATOM 5674 N N . ASN A 1 790 ? 38.822 -9.341 -35.521 1.00 93.19 790 ASN A N 1
ATOM 5675 C CA . ASN A 1 790 ? 37.671 -8.444 -35.478 1.00 93.19 790 ASN A CA 1
ATOM 5676 C C . ASN A 1 790 ? 37.280 -8.167 -34.022 1.00 93.19 790 ASN A C 1
ATOM 5678 O O . ASN A 1 790 ? 37.307 -9.066 -33.180 1.00 93.19 790 ASN A O 1
ATOM 5682 N N . THR A 1 791 ? 36.966 -6.908 -33.713 1.00 93.00 791 THR A N 1
ATOM 5683 C CA . THR A 1 791 ? 36.614 -6.470 -32.357 1.00 93.00 791 THR A CA 1
ATOM 5684 C C . THR A 1 791 ? 35.276 -5.745 -32.382 1.00 93.00 791 THR A C 1
ATOM 5686 O O . THR A 1 791 ? 35.103 -4.808 -33.155 1.00 93.00 791 THR A O 1
ATOM 5689 N N . VAL A 1 792 ? 34.370 -6.150 -31.495 1.00 95.19 792 VAL A N 1
ATOM 5690 C CA . VAL A 1 792 ? 33.117 -5.456 -31.188 1.00 95.19 792 VAL A CA 1
ATOM 5691 C C . VAL A 1 792 ? 33.154 -5.036 -29.721 1.00 95.19 792 VAL A C 1
ATOM 5693 O O . VAL A 1 792 ? 33.591 -5.805 -28.863 1.00 95.19 792 VAL A O 1
ATOM 5696 N N . ARG A 1 793 ? 32.731 -3.811 -29.417 1.00 95.25 793 ARG A N 1
ATOM 5697 C CA . ARG A 1 793 ? 32.548 -3.327 -28.042 1.00 95.25 793 ARG A CA 1
ATOM 5698 C C . ARG A 1 793 ? 31.100 -2.965 -27.810 1.00 95.25 793 ARG A C 1
ATOM 5700 O O . ARG A 1 793 ? 30.549 -2.205 -28.594 1.00 95.25 793 ARG A O 1
ATOM 5707 N N . LEU A 1 794 ? 30.527 -3.481 -26.733 1.00 97.00 794 LEU A N 1
ATOM 5708 C CA . LEU A 1 794 ? 29.167 -3.187 -26.298 1.00 97.00 794 LEU A CA 1
ATOM 5709 C C . LEU A 1 794 ? 29.244 -2.390 -24.999 1.00 97.00 794 LEU A C 1
ATOM 5711 O O . LEU A 1 794 ? 29.861 -2.854 -24.042 1.00 97.00 794 LEU A O 1
ATOM 5715 N N . SER A 1 795 ? 28.654 -1.202 -24.977 1.00 95.06 795 SER A N 1
ATOM 5716 C CA . SER A 1 795 ? 28.544 -0.365 -23.781 1.00 95.06 795 SER A CA 1
ATOM 5717 C C . SER A 1 795 ? 27.193 -0.599 -23.122 1.00 95.06 795 SER A C 1
ATOM 5719 O O . SER A 1 795 ? 26.178 -0.608 -23.819 1.00 95.06 795 SER A O 1
ATOM 5721 N N . PHE A 1 796 ? 27.180 -0.740 -21.799 1.00 92.69 796 PHE A N 1
ATOM 5722 C CA . PHE A 1 796 ? 25.982 -1.027 -21.016 1.00 92.69 796 PHE A CA 1
ATOM 5723 C C . PHE A 1 796 ? 25.551 0.156 -20.141 1.00 92.69 796 PHE A C 1
ATOM 5725 O O . PHE A 1 796 ? 26.376 0.983 -19.741 1.00 92.69 796 PHE A O 1
ATOM 5732 N N . SER A 1 797 ? 24.250 0.230 -19.847 1.00 85.25 797 SER A N 1
ATOM 5733 C CA . SER A 1 797 ? 23.649 1.239 -18.960 1.00 85.25 797 SER A CA 1
ATOM 5734 C C . SER A 1 797 ? 24.204 1.177 -17.530 1.00 85.25 797 SER A C 1
ATOM 5736 O O . SER A 1 797 ? 24.326 2.208 -16.866 1.00 85.25 797 SER A O 1
ATOM 5738 N N . GLN A 1 798 ? 24.609 -0.015 -17.085 1.00 85.31 798 GLN A N 1
ATOM 5739 C CA . GLN A 1 798 ? 25.093 -0.304 -15.737 1.00 85.31 798 GLN A CA 1
ATOM 5740 C C . GLN A 1 798 ? 26.309 -1.245 -15.753 1.00 85.31 798 GLN A C 1
ATOM 5742 O O . GLN A 1 798 ? 26.759 -1.690 -16.811 1.00 85.31 798 GLN A O 1
ATOM 5747 N N . ASP A 1 799 ? 26.869 -1.504 -14.573 1.00 87.19 799 ASP A N 1
ATOM 5748 C CA . ASP A 1 799 ? 28.030 -2.377 -14.384 1.00 87.19 799 ASP A CA 1
ATOM 5749 C C . ASP A 1 799 ? 27.691 -3.831 -14.736 1.00 87.19 799 ASP A C 1
ATOM 5751 O O . ASP A 1 799 ? 26.636 -4.346 -14.373 1.00 87.19 799 ASP A O 1
ATOM 5755 N N . ILE A 1 800 ? 28.607 -4.504 -15.433 1.00 91.94 800 ILE A N 1
ATOM 5756 C CA . ILE A 1 800 ? 28.451 -5.890 -15.886 1.00 91.94 800 ILE A CA 1
ATOM 5757 C C . ILE A 1 800 ? 29.571 -6.787 -15.361 1.00 91.94 800 ILE A C 1
ATOM 5759 O O . ILE A 1 800 ? 30.678 -6.346 -15.049 1.00 91.94 800 ILE A O 1
ATOM 5763 N N . THR A 1 801 ? 29.300 -8.091 -15.319 1.00 91.56 801 THR A N 1
ATOM 5764 C CA . THR A 1 801 ? 30.298 -9.130 -15.023 1.00 91.56 801 THR A CA 1
ATOM 5765 C C . THR A 1 801 ? 30.676 -9.882 -16.290 1.00 91.56 801 THR A C 1
ATOM 5767 O O . THR A 1 801 ? 29.861 -10.022 -17.187 1.00 91.56 801 THR A O 1
ATOM 5770 N N . THR A 1 802 ? 31.909 -10.375 -16.407 1.00 92.19 802 THR A N 1
ATOM 5771 C CA . THR A 1 802 ? 32.329 -11.094 -17.622 1.00 92.19 802 THR A CA 1
ATOM 5772 C C . THR A 1 802 ? 31.424 -12.302 -17.898 1.00 92.19 802 THR A C 1
ATOM 5774 O O . THR A 1 802 ? 31.272 -13.133 -16.999 1.00 92.19 802 THR A O 1
ATOM 5777 N N . PRO A 1 803 ? 30.865 -12.443 -19.119 1.00 94.31 803 PRO A N 1
ATOM 5778 C CA . PRO A 1 803 ? 30.024 -13.584 -19.451 1.00 94.31 803 PRO A CA 1
ATOM 5779 C C . PRO A 1 803 ? 30.834 -14.885 -19.404 1.00 94.31 803 PRO A C 1
ATOM 5781 O O . PRO A 1 803 ? 31.971 -14.958 -19.881 1.00 94.31 803 PRO A O 1
ATOM 5784 N N . ALA A 1 804 ? 30.238 -15.930 -18.842 1.00 90.50 804 ALA A N 1
ATOM 5785 C CA . ALA A 1 804 ? 30.728 -17.294 -18.943 1.00 90.50 804 ALA A CA 1
ATOM 5786 C C . ALA A 1 804 ? 30.535 -17.844 -20.368 1.00 90.50 804 ALA A C 1
ATOM 5788 O O . ALA A 1 804 ? 29.759 -17.323 -21.173 1.00 90.50 804 ALA A O 1
ATOM 5789 N N . ALA A 1 805 ? 31.242 -18.931 -20.683 1.00 86.00 805 ALA A N 1
ATOM 5790 C CA . ALA A 1 805 ? 31.145 -19.579 -21.988 1.00 86.00 805 ALA A CA 1
ATOM 5791 C C . ALA A 1 805 ? 29.689 -19.969 -22.315 1.00 86.00 805 ALA A C 1
ATOM 5793 O O . ALA A 1 805 ? 29.011 -20.585 -21.492 1.00 86.00 805 ALA A O 1
ATOM 5794 N N . GLY A 1 806 ? 29.230 -19.611 -23.518 1.00 84.94 806 GLY A N 1
ATOM 5795 C CA . GLY A 1 806 ? 27.864 -19.864 -23.990 1.00 84.94 806 GLY A CA 1
ATOM 5796 C C . GLY A 1 806 ? 26.800 -18.887 -23.476 1.00 84.94 806 GLY A C 1
ATOM 5797 O O . GLY A 1 806 ? 25.639 -19.043 -23.830 1.00 84.94 806 GLY A O 1
ATOM 5798 N N . GLN A 1 807 ? 27.155 -17.887 -22.656 1.00 93.50 807 GLN A N 1
ATOM 5799 C CA . GLN A 1 807 ? 26.190 -16.871 -22.211 1.00 93.50 807 GLN A CA 1
ATOM 5800 C C . GLN A 1 807 ? 25.941 -15.774 -23.246 1.00 93.50 807 GLN A C 1
ATOM 5802 O O . GLN A 1 807 ? 24.841 -15.231 -23.298 1.00 93.50 807 GLN A O 1
ATOM 5807 N N . VAL A 1 808 ? 26.947 -15.472 -24.067 1.00 96.44 808 VAL A N 1
ATOM 5808 C CA . VAL A 1 808 ? 26.826 -14.634 -25.262 1.00 96.44 808 VAL A CA 1
ATOM 5809 C C . VAL A 1 808 ? 27.142 -15.513 -26.460 1.00 96.44 808 VAL A C 1
ATOM 5811 O O . VAL A 1 808 ? 28.203 -16.134 -26.518 1.00 96.44 808 VAL A O 1
ATOM 5814 N N . GLU A 1 809 ? 26.221 -15.560 -27.409 1.00 95.94 809 GLU A N 1
ATOM 5815 C CA . GLU A 1 809 ? 26.330 -16.395 -28.599 1.00 95.94 809 GLU A CA 1
ATOM 5816 C C . GLU A 1 809 ? 26.743 -15.554 -29.807 1.00 95.94 809 GLU A C 1
ATOM 5818 O O . GLU A 1 809 ? 26.336 -14.396 -29.949 1.00 95.94 809 GLU A O 1
ATOM 5823 N N . ILE A 1 810 ? 27.525 -16.153 -30.704 1.00 96.50 810 ILE A N 1
ATOM 5824 C CA . ILE A 1 810 ? 27.906 -15.555 -31.986 1.00 96.50 810 ILE A CA 1
ATOM 5825 C C . ILE A 1 810 ? 27.499 -16.527 -33.081 1.00 96.50 810 ILE A C 1
ATOM 5827 O O . ILE A 1 810 ? 28.115 -17.575 -33.250 1.00 96.50 810 ILE A O 1
ATOM 5831 N N . ARG A 1 811 ? 26.445 -16.205 -33.829 1.00 96.50 811 ARG A N 1
ATOM 5832 C CA . ARG A 1 811 ? 25.833 -17.143 -34.780 1.00 96.50 811 ARG A CA 1
ATOM 5833 C C . ARG A 1 811 ? 25.693 -16.528 -36.155 1.00 96.50 811 ARG A C 1
ATOM 5835 O O . ARG A 1 811 ? 25.313 -15.371 -36.288 1.00 96.50 811 ARG A O 1
ATOM 5842 N N . GLN A 1 812 ? 25.940 -17.313 -37.197 1.00 97.56 812 GLN A N 1
ATOM 5843 C CA . GLN A 1 812 ? 25.645 -16.883 -38.563 1.00 97.56 812 GLN A CA 1
ATOM 5844 C C . GLN A 1 812 ? 24.127 -16.741 -38.764 1.00 97.56 812 GLN A C 1
ATOM 5846 O O . GLN A 1 812 ? 23.369 -17.633 -38.377 1.00 97.56 812 GLN A O 1
ATOM 5851 N N . LEU A 1 813 ? 23.690 -15.664 -39.419 1.00 98.06 813 LEU A N 1
ATOM 5852 C CA . LEU A 1 813 ? 22.307 -15.498 -39.862 1.00 98.06 813 LEU A CA 1
ATOM 5853 C C . LEU A 1 813 ? 22.047 -16.344 -41.113 1.00 98.06 813 LEU A C 1
ATOM 5855 O O . LEU A 1 813 ? 22.775 -16.253 -42.106 1.00 98.06 813 LEU A O 1
ATOM 5859 N N . LEU A 1 814 ? 20.988 -17.148 -41.082 1.00 97.00 814 LEU A N 1
ATOM 5860 C CA . LEU A 1 814 ? 20.538 -17.993 -42.188 1.00 97.00 814 LEU A CA 1
ATOM 5861 C C . LEU A 1 814 ? 19.116 -17.595 -42.628 1.00 97.00 814 LEU A C 1
ATOM 5863 O O . LEU A 1 814 ? 18.353 -17.052 -41.827 1.00 97.00 814 LEU A O 1
ATOM 5867 N N . PRO A 1 815 ? 18.717 -17.863 -43.886 1.00 95.31 815 PRO A N 1
ATOM 5868 C CA . PRO A 1 815 ? 17.364 -17.566 -44.354 1.00 95.31 815 PRO A CA 1
ATOM 5869 C C . PRO A 1 815 ? 16.268 -18.218 -43.496 1.00 95.31 815 PRO A C 1
ATOM 5871 O O . PRO A 1 815 ? 16.415 -19.352 -43.045 1.00 95.31 815 PRO A O 1
ATOM 5874 N N . GLY A 1 816 ? 15.145 -17.516 -43.330 1.00 93.00 816 GLY A N 1
ATOM 5875 C CA . GLY A 1 816 ? 13.973 -17.991 -42.590 1.00 93.00 816 GLY A CA 1
ATOM 5876 C C . GLY A 1 816 ? 14.019 -17.710 -41.087 1.00 93.00 816 GLY A C 1
ATOM 5877 O O . GLY A 1 816 ? 13.349 -18.414 -40.340 1.00 93.00 816 GLY A O 1
ATOM 5878 N N . GLY A 1 817 ? 14.818 -16.732 -40.640 1.00 91.50 817 GLY A N 1
ATOM 5879 C CA . GLY A 1 817 ? 14.993 -16.432 -39.210 1.00 91.50 817 GLY A CA 1
ATOM 5880 C C . GLY A 1 817 ? 15.816 -17.485 -38.458 1.00 91.50 817 GLY A C 1
ATOM 5881 O O . GLY A 1 817 ? 15.778 -17.559 -37.234 1.00 91.50 817 GLY A O 1
ATOM 5882 N N . LEU A 1 818 ? 16.549 -18.339 -39.182 1.00 95.19 818 LEU A N 1
ATOM 5883 C CA . LEU A 1 818 ? 17.356 -19.410 -38.600 1.00 95.19 818 LEU A CA 1
ATOM 5884 C C . LEU A 1 818 ? 18.765 -18.922 -38.250 1.00 95.19 818 LEU A C 1
ATOM 5886 O O . LEU A 1 818 ? 19.341 -18.098 -38.958 1.00 95.19 818 LEU A O 1
ATOM 5890 N N . PHE A 1 819 ? 19.349 -19.501 -37.204 1.00 96.00 819 PHE A N 1
ATOM 5891 C CA . PHE A 1 819 ? 20.733 -19.257 -36.803 1.00 96.00 819 PHE A CA 1
ATOM 5892 C C . PHE A 1 819 ? 21.600 -20.493 -37.051 1.00 96.00 819 PHE A C 1
ATOM 5894 O O . PHE A 1 819 ? 21.156 -21.629 -36.868 1.00 96.00 819 PHE A O 1
ATOM 5901 N N . GLY A 1 820 ? 22.850 -20.271 -37.455 1.00 96.00 820 GLY A N 1
ATOM 5902 C CA . GLY A 1 820 ? 23.873 -21.312 -37.519 1.00 96.00 820 GLY A CA 1
ATOM 5903 C C . GLY A 1 820 ? 24.330 -21.801 -36.132 1.00 96.00 820 GLY A C 1
ATOM 5904 O O . GLY A 1 820 ? 23.768 -21.405 -35.103 1.00 96.00 820 GLY A O 1
ATOM 5905 N N . PRO A 1 821 ? 25.359 -22.669 -36.090 1.00 94.88 821 PRO A N 1
ATOM 5906 C CA . PRO A 1 821 ? 26.027 -23.054 -34.848 1.00 94.88 821 PRO A CA 1
ATOM 5907 C C . PRO A 1 821 ? 26.583 -21.839 -34.096 1.00 94.88 821 PRO A C 1
ATOM 5909 O O . PRO A 1 821 ? 26.937 -20.838 -34.720 1.00 94.88 821 PRO A O 1
ATOM 5912 N N . ASP A 1 822 ? 26.681 -21.951 -32.771 1.00 94.50 822 ASP A N 1
ATOM 5913 C CA . ASP A 1 822 ? 27.361 -20.948 -31.952 1.00 94.50 822 ASP A CA 1
ATOM 5914 C C . ASP A 1 822 ? 28.880 -21.025 -32.148 1.00 94.50 822 ASP A C 1
ATOM 5916 O O . ASP A 1 822 ? 29.501 -22.073 -31.964 1.00 94.50 822 ASP A O 1
ATOM 5920 N N . LEU A 1 823 ? 29.453 -19.894 -32.547 1.00 95.12 823 LEU A N 1
ATOM 5921 C CA . LEU A 1 823 ? 30.871 -19.674 -32.800 1.00 95.12 823 LEU A CA 1
ATOM 5922 C C . LEU A 1 823 ? 31.548 -18.929 -31.644 1.00 95.12 823 LEU A C 1
ATOM 5924 O O . LEU A 1 823 ? 32.737 -18.642 -31.740 1.00 95.12 823 LEU A O 1
ATOM 5928 N N . SER A 1 824 ? 30.834 -18.620 -30.553 1.00 93.00 824 SER A N 1
ATOM 5929 C CA . SER A 1 824 ? 31.353 -17.851 -29.410 1.00 93.00 824 SER A CA 1
ATOM 5930 C C . SER A 1 824 ? 32.658 -18.407 -28.825 1.00 93.00 824 SER A C 1
ATOM 5932 O O . SER A 1 824 ? 33.493 -17.639 -28.351 1.00 93.00 824 SER A O 1
ATOM 5934 N N . GLY A 1 825 ? 32.896 -19.721 -28.934 1.00 91.44 825 GLY A N 1
ATOM 5935 C CA . GLY A 1 825 ? 34.144 -20.371 -28.516 1.00 91.44 825 GLY A CA 1
ATOM 5936 C C . GLY A 1 825 ? 35.403 -19.904 -29.263 1.00 91.44 825 GLY A C 1
ATOM 5937 O O . GLY A 1 825 ? 36.506 -20.079 -28.748 1.00 91.44 825 GLY A O 1
ATOM 5938 N N . GLY A 1 826 ? 35.253 -19.288 -30.440 1.00 91.81 826 GLY A N 1
ATOM 5939 C CA . GLY A 1 826 ? 36.332 -18.664 -31.212 1.00 91.81 826 GLY A CA 1
ATOM 5940 C C . GLY A 1 826 ? 36.677 -17.234 -30.781 1.00 91.81 826 GLY A C 1
ATOM 5941 O O . GLY A 1 826 ? 37.562 -16.610 -31.373 1.00 91.81 826 GLY A O 1
ATOM 5942 N N . PHE A 1 827 ? 36.008 -16.693 -29.757 1.00 94.12 827 PHE A N 1
ATOM 5943 C CA . PHE A 1 827 ? 36.112 -15.290 -29.359 1.00 94.12 827 PHE A CA 1
ATOM 5944 C C . PHE A 1 827 ? 36.536 -15.134 -27.896 1.00 94.12 827 PHE A C 1
ATOM 5946 O O . PHE A 1 827 ? 36.061 -15.820 -26.995 1.00 94.12 827 PHE A O 1
ATOM 5953 N N . GLY A 1 828 ? 37.419 -14.169 -27.647 1.00 93.12 828 GLY A N 1
ATOM 5954 C CA . GLY A 1 828 ? 37.710 -13.667 -26.311 1.00 93.12 828 GLY A CA 1
ATOM 5955 C C . GLY A 1 828 ? 36.694 -12.604 -25.900 1.00 93.12 828 GLY A C 1
ATOM 5956 O O . GLY A 1 828 ? 36.464 -11.647 -26.640 1.00 93.12 828 GLY A O 1
ATOM 5957 N N . MET A 1 829 ? 36.128 -12.749 -24.703 1.00 95.06 829 MET A N 1
ATOM 5958 C CA . MET A 1 829 ? 35.183 -11.804 -24.107 1.00 95.06 829 MET A CA 1
ATOM 5959 C C . MET A 1 829 ? 35.785 -11.223 -22.829 1.00 95.06 829 MET A C 1
ATOM 5961 O O . MET A 1 829 ? 36.179 -11.964 -21.929 1.00 95.06 829 MET A O 1
ATOM 5965 N N . LEU A 1 830 ? 35.901 -9.898 -22.762 1.00 94.88 830 LEU A N 1
ATOM 5966 C CA . LEU A 1 830 ? 36.522 -9.197 -21.640 1.00 94.88 830 LEU A CA 1
ATOM 5967 C C . LEU A 1 830 ? 35.711 -7.955 -21.278 1.00 94.88 830 LEU A C 1
ATOM 5969 O O . LEU A 1 830 ? 35.468 -7.112 -22.141 1.00 94.88 830 LEU A O 1
ATOM 5973 N N . VAL A 1 831 ? 35.366 -7.808 -20.001 1.00 96.19 831 VAL A N 1
ATOM 5974 C CA . VAL A 1 831 ? 34.790 -6.564 -19.481 1.00 96.19 831 VAL A CA 1
ATOM 5975 C C . VAL A 1 831 ? 35.900 -5.548 -19.230 1.00 96.19 831 VAL A C 1
ATOM 5977 O O . VAL A 1 831 ? 36.930 -5.859 -18.632 1.00 96.19 831 VAL A O 1
ATOM 5980 N N . GLN A 1 832 ? 35.699 -4.337 -19.736 1.00 94.00 832 GLN A N 1
ATOM 5981 C CA . GLN A 1 832 ? 36.597 -3.199 -19.612 1.00 94.00 832 GLN A CA 1
ATOM 5982 C C . GLN A 1 832 ? 35.909 -2.074 -18.835 1.00 94.00 832 GLN A C 1
ATOM 5984 O O . GLN A 1 832 ? 34.680 -1.951 -18.838 1.00 94.00 832 GLN A O 1
ATOM 5989 N N . GLU A 1 833 ? 36.720 -1.231 -18.203 1.00 88.88 833 GLU A N 1
ATOM 5990 C CA . GLU A 1 833 ? 36.244 0.005 -17.591 1.00 88.88 833 GLU A CA 1
ATOM 5991 C C . GLU A 1 833 ? 35.789 0.995 -18.677 1.00 88.88 833 GLU A C 1
ATOM 5993 O O . GLU A 1 833 ? 36.479 1.214 -19.677 1.00 88.88 833 GLU A O 1
ATOM 5998 N N . GLY A 1 834 ? 34.606 1.575 -18.486 1.00 74.00 834 GLY A N 1
ATOM 5999 C CA . GLY A 1 834 ? 34.060 2.660 -19.287 1.00 74.00 834 GLY A CA 1
ATOM 6000 C C . GLY A 1 834 ? 34.526 4.033 -18.795 1.00 74.00 834 GLY A C 1
ATOM 6001 O O . GLY A 1 834 ? 35.476 4.171 -18.020 1.00 74.00 834 GLY A O 1
ATOM 6002 N N . VAL A 1 835 ? 33.828 5.081 -19.237 1.00 65.00 835 VAL A N 1
ATOM 6003 C CA . VAL A 1 835 ? 34.071 6.450 -18.759 1.00 65.00 835 VAL A CA 1
ATOM 6004 C C . VAL A 1 835 ? 33.788 6.505 -17.253 1.00 65.00 835 VAL A C 1
ATOM 6006 O O . VAL A 1 835 ? 32.680 6.201 -16.828 1.00 65.00 835 VAL A O 1
ATOM 6009 N N . GLY A 1 836 ? 34.792 6.876 -16.451 1.00 66.25 836 GLY A N 1
ATOM 6010 C CA . GLY A 1 836 ? 34.670 6.970 -14.989 1.00 66.25 836 GLY A CA 1
ATOM 6011 C C . GLY A 1 836 ? 35.151 5.749 -14.192 1.00 66.25 836 GLY A C 1
ATOM 6012 O O . GLY A 1 836 ? 35.045 5.775 -12.972 1.00 66.25 836 GLY A O 1
ATOM 6013 N N . GLY A 1 837 ? 35.714 4.716 -14.834 1.00 80.81 837 GLY A N 1
ATOM 6014 C CA . GLY A 1 837 ? 36.298 3.553 -14.139 1.00 80.81 837 GLY A CA 1
ATOM 6015 C C . GLY A 1 837 ? 35.316 2.410 -13.840 1.00 80.81 837 GLY A C 1
ATOM 6016 O O . GLY A 1 837 ? 35.692 1.424 -13.218 1.00 80.81 837 GLY A O 1
ATOM 6017 N N . SER A 1 838 ? 34.064 2.514 -14.286 1.00 81.44 838 SER A N 1
ATOM 6018 C CA . SER A 1 838 ? 33.031 1.494 -14.059 1.00 81.44 838 SER A CA 1
ATOM 6019 C C . SER A 1 838 ? 33.089 0.359 -15.098 1.00 81.44 838 SER A C 1
ATOM 6021 O O . SER A 1 838 ? 33.213 0.657 -16.289 1.00 81.44 838 SER A O 1
ATOM 6023 N N . PRO A 1 839 ? 32.967 -0.929 -14.723 1.00 90.19 839 PRO A N 1
ATOM 6024 C CA . PRO A 1 839 ? 33.052 -2.078 -15.635 1.00 90.19 839 PRO A CA 1
ATOM 6025 C C . PRO A 1 839 ? 31.801 -2.218 -16.526 1.00 90.19 839 PRO A C 1
ATOM 6027 O O . PRO A 1 839 ? 30.955 -3.076 -16.298 1.00 90.19 839 PRO A O 1
ATOM 6030 N N . ARG A 1 840 ? 31.670 -1.366 -17.552 1.00 93.69 840 ARG A N 1
ATOM 6031 C CA . ARG A 1 840 ? 30.450 -1.237 -18.384 1.00 93.69 840 ARG A CA 1
ATOM 6032 C C . ARG A 1 840 ? 30.633 -1.569 -19.862 1.00 93.69 840 ARG A C 1
ATOM 6034 O O . ARG A 1 840 ? 29.701 -1.397 -20.641 1.00 93.69 840 ARG A O 1
ATOM 6041 N N . VAL A 1 841 ? 31.826 -1.990 -20.285 1.00 95.38 841 VAL A N 1
ATOM 6042 C CA . VAL A 1 841 ? 32.116 -2.247 -21.705 1.00 95.38 841 VAL A CA 1
ATOM 6043 C C . VAL A 1 841 ? 32.498 -3.705 -21.912 1.00 95.38 841 VAL A C 1
ATOM 6045 O O . VAL A 1 841 ? 33.567 -4.128 -21.481 1.00 95.38 841 VAL A O 1
ATOM 6048 N N . LEU A 1 842 ? 31.675 -4.478 -22.622 1.00 97.00 842 LEU A N 1
ATOM 6049 C CA . LEU A 1 842 ? 32.046 -5.820 -23.069 1.00 97.00 842 LEU A CA 1
ATOM 6050 C C . LEU A 1 842 ? 32.814 -5.726 -24.388 1.00 97.00 842 LEU A C 1
ATOM 6052 O O . LEU A 1 842 ? 32.255 -5.355 -25.419 1.00 97.00 842 LEU A O 1
ATOM 6056 N N . ARG A 1 843 ? 34.090 -6.109 -24.377 1.00 95.31 843 ARG A N 1
ATOM 6057 C CA . ARG A 1 843 ? 34.904 -6.273 -25.582 1.00 95.31 843 ARG A CA 1
ATOM 6058 C C . ARG A 1 843 ? 34.877 -7.729 -26.035 1.00 95.31 843 ARG A C 1
ATOM 6060 O O . ARG A 1 843 ? 35.361 -8.607 -25.325 1.00 95.31 843 ARG A O 1
ATOM 6067 N N . ILE A 1 844 ? 34.392 -7.949 -27.250 1.00 95.12 844 ILE A N 1
ATOM 6068 C CA . ILE A 1 844 ? 34.339 -9.238 -27.938 1.00 95.12 844 ILE A CA 1
ATOM 6069 C C . ILE A 1 844 ? 35.379 -9.202 -29.054 1.00 95.12 844 ILE A C 1
ATOM 6071 O O . ILE A 1 844 ? 35.337 -8.317 -29.911 1.00 95.12 844 ILE A O 1
ATOM 6075 N N . ARG A 1 845 ? 36.340 -10.124 -29.042 1.00 93.00 845 ARG A N 1
ATOM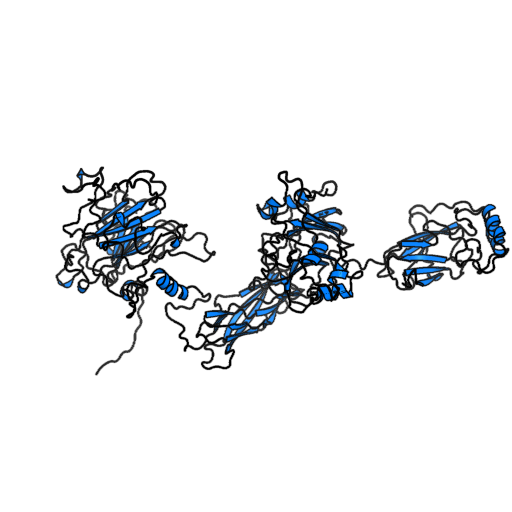 6076 C CA . ARG A 1 845 ? 37.430 -10.160 -30.023 1.00 93.00 845 ARG A CA 1
ATOM 6077 C C . ARG A 1 845 ? 37.632 -11.562 -30.573 1.00 93.00 845 ARG A C 1
ATOM 6079 O O . ARG A 1 845 ? 37.857 -12.488 -29.804 1.00 93.00 845 ARG A O 1
ATOM 6086 N N . ASP A 1 846 ? 37.617 -11.692 -31.893 1.00 91.69 846 ASP A N 1
ATOM 6087 C CA . ASP A 1 846 ? 38.007 -12.924 -32.587 1.00 91.69 846 ASP A CA 1
ATOM 6088 C C . ASP A 1 846 ? 39.444 -13.321 -32.196 1.00 91.69 846 ASP A C 1
ATOM 6090 O O . ASP A 1 846 ? 40.334 -12.470 -32.111 1.00 91.69 846 ASP A O 1
ATOM 6094 N N . THR A 1 847 ? 39.673 -14.606 -31.929 1.00 89.00 847 THR A N 1
ATOM 6095 C CA . THR A 1 847 ? 40.992 -15.156 -31.573 1.00 89.00 847 THR A CA 1
ATOM 6096 C C . THR A 1 847 ? 41.908 -15.401 -32.781 1.00 89.00 847 THR A C 1
ATOM 6098 O O . THR A 1 847 ? 43.078 -15.737 -32.598 1.00 89.00 847 THR A O 1
ATOM 6101 N N . GLY A 1 848 ? 41.416 -15.177 -34.005 1.00 76.38 848 GLY A N 1
ATOM 6102 C CA . GLY A 1 848 ? 42.156 -15.326 -35.262 1.00 76.38 848 GLY A CA 1
ATOM 6103 C C . GLY A 1 848 ? 41.999 -16.703 -35.915 1.00 76.38 848 GLY A C 1
ATOM 6104 O O . GLY A 1 848 ? 42.796 -17.058 -36.782 1.00 76.38 848 GLY A O 1
ATOM 6105 N N . GLY A 1 849 ? 40.992 -17.483 -35.500 1.00 69.31 849 GLY A N 1
ATOM 6106 C CA . GLY A 1 849 ? 40.750 -18.864 -35.941 1.00 69.31 849 GLY A CA 1
ATOM 6107 C C . GLY A 1 849 ? 40.038 -19.021 -37.291 1.00 69.31 849 GLY A C 1
ATOM 6108 O O . GLY A 1 849 ? 39.976 -20.134 -37.809 1.00 69.31 849 GLY A O 1
ATOM 6109 N N . GLY A 1 850 ? 39.547 -17.931 -37.894 1.00 63.59 850 GLY A N 1
ATOM 6110 C CA . GLY A 1 850 ? 38.860 -17.964 -39.193 1.00 63.59 850 GLY A CA 1
ATOM 6111 C C . GLY A 1 850 ? 37.368 -18.314 -39.128 1.00 63.59 850 GLY A C 1
ATOM 6112 O O . GLY A 1 850 ? 36.809 -18.763 -40.127 1.00 63.59 850 GLY A O 1
ATOM 6113 N N . ASP A 1 851 ? 36.716 -18.101 -37.982 1.00 79.75 851 ASP A N 1
ATOM 6114 C CA . ASP A 1 851 ? 35.299 -18.445 -37.773 1.00 79.75 851 ASP A CA 1
ATOM 6115 C C . ASP A 1 851 ? 34.324 -17.485 -38.486 1.00 79.75 851 ASP A C 1
ATOM 6117 O O . ASP A 1 851 ? 33.184 -17.841 -38.801 1.00 79.75 851 ASP A O 1
ATOM 6121 N N . LEU A 1 852 ? 34.779 -16.266 -38.795 1.00 92.88 852 LEU A N 1
ATOM 6122 C CA . LEU A 1 852 ? 34.023 -15.274 -39.557 1.00 92.88 852 LEU A CA 1
ATOM 6123 C C . LEU A 1 852 ? 34.360 -15.351 -41.048 1.00 92.88 852 LEU A C 1
ATOM 6125 O O . LEU A 1 852 ? 35.514 -15.240 -41.458 1.00 92.88 852 LEU A O 1
ATOM 6129 N N . VAL A 1 853 ? 33.328 -15.499 -41.875 1.00 94.12 853 VAL A N 1
ATOM 6130 C CA . VAL A 1 853 ? 33.455 -15.673 -43.324 1.00 94.12 853 VAL A CA 1
ATOM 6131 C C . VAL A 1 853 ? 33.011 -14.404 -44.043 1.00 94.12 853 VAL A C 1
ATOM 6133 O O . VAL A 1 853 ? 31.923 -13.890 -43.793 1.00 94.12 853 VAL A O 1
ATOM 6136 N N . HIS A 1 854 ? 33.844 -13.927 -44.974 1.00 95.69 854 HIS A N 1
ATOM 6137 C CA . HIS A 1 854 ? 33.534 -12.790 -45.850 1.00 95.69 854 HIS A CA 1
ATOM 6138 C C . HIS A 1 854 ? 32.173 -12.961 -46.530 1.00 95.69 854 HIS A C 1
ATOM 6140 O O . HIS A 1 854 ? 31.892 -14.026 -47.083 1.00 95.69 854 HIS A O 1
ATOM 6146 N N . ARG A 1 855 ? 31.378 -11.890 -46.554 1.00 95.81 855 ARG A N 1
ATOM 6147 C CA . ARG A 1 855 ? 30.029 -11.795 -47.133 1.00 95.81 855 ARG A CA 1
ATOM 6148 C C . ARG A 1 855 ? 28.945 -12.593 -46.410 1.00 95.81 855 ARG A C 1
ATOM 6150 O O . ARG A 1 855 ? 27.902 -12.861 -47.003 1.00 95.81 855 ARG A O 1
ATOM 6157 N N . ASN A 1 856 ? 29.152 -12.927 -45.138 1.00 97.25 856 ASN A N 1
ATOM 6158 C CA . ASN A 1 856 ? 28.118 -13.509 -44.285 1.00 97.25 856 ASN A CA 1
ATOM 6159 C C . ASN A 1 856 ? 27.689 -12.536 -43.183 1.00 97.25 856 ASN A C 1
ATOM 6161 O O . ASN A 1 856 ? 28.489 -11.752 -42.673 1.00 97.25 856 ASN A O 1
ATOM 6165 N N . TRP A 1 857 ? 26.417 -12.628 -42.802 1.00 98.19 857 TRP A N 1
ATOM 6166 C CA . TRP A 1 857 ? 25.853 -11.907 -41.666 1.00 98.19 857 TRP A CA 1
ATOM 6167 C C . TRP A 1 857 ? 25.929 -12.748 -40.395 1.00 98.19 857 TRP A C 1
ATOM 6169 O O . TRP A 1 857 ? 25.695 -13.958 -40.439 1.00 98.19 857 TRP A O 1
ATOM 6179 N N . TYR A 1 858 ? 26.199 -12.101 -39.267 1.00 98.06 858 TYR A N 1
ATOM 6180 C CA . TYR A 1 858 ? 26.287 -12.728 -37.953 1.00 98.06 858 TYR A CA 1
ATOM 6181 C C . TYR A 1 858 ? 25.496 -11.934 -36.915 1.00 98.06 858 TYR A C 1
ATOM 6183 O O . TYR A 1 858 ? 25.458 -10.705 -36.970 1.00 98.06 858 TYR A O 1
ATOM 6191 N N . ALA A 1 859 ? 24.890 -12.644 -35.968 1.00 97.81 859 ALA A N 1
ATOM 6192 C CA . ALA A 1 859 ? 24.334 -12.097 -34.742 1.00 97.81 859 ALA A CA 1
ATOM 6193 C C . ALA A 1 859 ? 25.311 -12.287 -33.584 1.00 97.81 859 ALA A C 1
ATOM 6195 O O . ALA A 1 859 ? 25.869 -13.372 -33.419 1.00 97.81 859 ALA A O 1
ATOM 6196 N N . ILE A 1 860 ? 25.454 -11.253 -32.762 1.00 97.44 860 ILE A N 1
ATOM 6197 C CA . ILE A 1 860 ? 25.959 -11.340 -31.392 1.00 97.44 860 ILE A CA 1
ATOM 6198 C C . ILE A 1 860 ? 24.752 -11.157 -30.479 1.00 97.44 860 ILE A C 1
ATOM 6200 O O . ILE A 1 860 ? 24.085 -10.123 -30.569 1.00 97.44 860 ILE A O 1
ATOM 6204 N N . ARG A 1 861 ? 24.459 -12.139 -29.622 1.00 96.38 861 ARG A N 1
ATOM 6205 C CA . ARG A 1 861 ? 23.230 -12.122 -28.820 1.00 96.38 861 ARG A CA 1
ATOM 6206 C C . ARG A 1 861 ? 23.383 -12.668 -27.406 1.00 96.38 861 ARG A C 1
ATOM 6208 O O . ARG A 1 861 ? 24.148 -13.602 -27.175 1.00 96.38 861 ARG A O 1
ATOM 6215 N N . ASN A 1 862 ? 22.593 -12.109 -26.496 1.00 95.06 862 ASN A N 1
ATOM 6216 C CA . ASN A 1 862 ? 22.215 -12.696 -25.213 1.00 95.06 862 ASN A CA 1
ATOM 6217 C C . ASN A 1 862 ? 20.711 -12.995 -25.269 1.00 95.06 862 ASN A C 1
ATOM 6219 O O . ASN A 1 862 ? 19.932 -12.113 -25.621 1.00 95.06 862 ASN A O 1
ATOM 6223 N N . ALA A 1 863 ? 20.324 -14.234 -24.967 1.00 87.12 863 ALA A N 1
ATOM 6224 C CA . ALA A 1 863 ? 18.941 -14.711 -25.044 1.00 87.12 863 ALA A CA 1
ATOM 6225 C C . ALA A 1 863 ? 18.489 -15.328 -23.708 1.00 87.12 863 ALA A C 1
ATOM 6227 O O . ALA A 1 863 ? 17.993 -16.455 -23.669 1.00 87.12 863 ALA A O 1
ATOM 6228 N N . GLY A 1 864 ? 18.777 -14.628 -22.613 1.00 78.38 864 GLY A N 1
ATOM 6229 C CA . GLY A 1 864 ? 18.475 -15.023 -21.238 1.00 78.38 864 GLY A CA 1
ATOM 6230 C C . GLY A 1 864 ? 19.552 -15.873 -20.562 1.00 78.38 864 GLY A C 1
ATOM 6231 O O . GLY A 1 864 ? 19.403 -16.263 -19.406 1.00 78.38 864 GLY A O 1
ATOM 6232 N N . THR A 1 865 ? 20.647 -16.185 -21.256 1.00 85.50 865 THR A N 1
ATOM 6233 C CA . THR A 1 865 ? 21.719 -17.057 -20.748 1.00 85.50 865 THR A CA 1
ATOM 6234 C C . THR A 1 865 ? 22.735 -16.316 -19.886 1.00 85.50 865 THR A C 1
ATOM 6236 O O . THR A 1 865 ? 23.337 -16.914 -18.985 1.00 85.50 865 THR A O 1
ATOM 6239 N N . TRP A 1 866 ? 22.926 -15.018 -20.119 1.00 90.88 866 TRP A N 1
ATOM 6240 C CA . TRP A 1 866 ? 23.725 -14.150 -19.261 1.00 90.88 866 TRP A CA 1
ATOM 6241 C C . TRP A 1 866 ? 22.846 -13.564 -18.155 1.00 90.88 866 TRP A C 1
ATOM 6243 O O . TRP A 1 866 ? 22.243 -12.504 -18.296 1.00 90.88 866 TRP A O 1
ATOM 6253 N N . ALA A 1 867 ? 22.744 -14.306 -17.050 1.00 76.75 867 ALA A N 1
ATOM 6254 C CA . ALA A 1 867 ? 21.886 -13.938 -15.930 1.00 76.75 867 ALA A CA 1
ATOM 6255 C C . ALA A 1 867 ? 22.206 -12.529 -15.402 1.00 76.75 867 ALA A C 1
ATOM 6257 O O . ALA A 1 867 ? 23.364 -12.206 -15.132 1.00 76.75 867 ALA A O 1
ATOM 6258 N N . GLY A 1 868 ? 21.158 -11.723 -15.223 1.00 76.25 868 GLY A N 1
ATOM 6259 C CA . GLY A 1 868 ? 21.257 -10.368 -14.688 1.00 76.25 868 GLY A CA 1
ATOM 6260 C C . GLY A 1 868 ? 21.619 -9.291 -15.709 1.00 76.25 868 GLY A C 1
ATOM 6261 O O . GLY A 1 868 ? 21.765 -8.156 -15.289 1.00 76.25 868 GLY A O 1
ATOM 6262 N N . VAL A 1 869 ? 21.744 -9.611 -17.004 1.00 86.12 869 VAL A N 1
ATOM 6263 C CA . VAL A 1 869 ? 21.962 -8.662 -18.114 1.00 86.12 869 VAL A CA 1
ATOM 6264 C C . VAL A 1 869 ? 20.802 -8.777 -19.098 1.00 86.12 869 VAL A C 1
ATOM 6266 O O . VAL A 1 869 ? 20.387 -9.892 -19.413 1.00 86.12 869 VAL A O 1
ATOM 6269 N N . ALA A 1 870 ? 20.306 -7.640 -19.597 1.00 85.31 870 ALA A N 1
ATOM 6270 C CA . ALA A 1 870 ? 19.154 -7.618 -20.489 1.00 85.31 870 ALA A CA 1
ATOM 6271 C C . ALA A 1 870 ? 19.458 -8.368 -21.795 1.00 85.31 870 ALA A C 1
ATOM 6273 O O . ALA A 1 870 ? 20.602 -8.406 -22.269 1.00 85.31 870 ALA A O 1
ATOM 6274 N N . ASP A 1 871 ? 18.426 -8.955 -22.394 1.00 90.88 871 ASP A N 1
ATOM 6275 C CA . ASP A 1 871 ? 18.546 -9.599 -23.698 1.00 90.88 871 ASP A CA 1
ATOM 6276 C C . ASP A 1 871 ? 18.919 -8.572 -24.772 1.00 90.88 871 ASP A C 1
ATOM 6278 O O . ASP A 1 871 ? 18.454 -7.431 -24.775 1.00 90.88 871 ASP A O 1
ATOM 6282 N N . PHE A 1 872 ? 19.778 -8.978 -25.704 1.00 95.38 872 PHE A N 1
ATOM 6283 C CA . PHE A 1 872 ? 20.169 -8.139 -26.833 1.00 95.38 872 PHE A CA 1
ATOM 6284 C C . PHE A 1 872 ? 20.517 -8.990 -28.047 1.00 95.38 872 PHE A C 1
ATOM 6286 O O . PHE A 1 872 ? 20.987 -10.120 -27.919 1.00 95.38 872 PHE A O 1
ATOM 6293 N N . GLU A 1 873 ? 20.348 -8.414 -29.235 1.00 97.06 873 GLU A N 1
ATOM 6294 C CA . GLU A 1 873 ? 20.751 -9.017 -30.501 1.00 97.06 873 GLU A CA 1
ATOM 6295 C C . GLU A 1 873 ? 21.270 -7.930 -31.451 1.00 97.06 873 GLU A C 1
ATOM 6297 O O . GLU A 1 873 ? 20.582 -6.958 -31.766 1.00 97.06 873 GLU A O 1
ATOM 6302 N N . LEU A 1 874 ? 22.521 -8.080 -31.883 1.00 97.69 874 LEU A N 1
ATOM 6303 C CA . LEU A 1 874 ? 23.220 -7.141 -32.758 1.00 97.69 874 LEU A CA 1
ATOM 6304 C C . LEU A 1 874 ? 23.694 -7.875 -34.004 1.00 97.69 874 LEU A C 1
ATOM 6306 O O . LEU A 1 874 ? 24.278 -8.952 -33.911 1.00 97.69 874 LEU A O 1
ATOM 6310 N N . HIS A 1 875 ? 23.486 -7.273 -35.164 1.00 97.88 875 HIS A N 1
ATOM 6311 C CA . HIS A 1 875 ? 23.724 -7.861 -36.469 1.00 97.88 875 HIS A CA 1
ATOM 6312 C C . HIS A 1 875 ? 24.875 -7.170 -37.184 1.00 97.88 875 HIS A C 1
ATOM 6314 O O . HIS A 1 875 ? 24.885 -5.949 -37.308 1.00 97.88 875 HIS A O 1
ATOM 6320 N N . TYR A 1 876 ? 25.806 -7.954 -37.718 1.00 97.62 876 TYR A N 1
ATOM 6321 C CA . TYR A 1 876 ? 26.952 -7.432 -38.454 1.00 97.62 876 TYR A CA 1
ATOM 6322 C C . TYR A 1 876 ? 27.185 -8.208 -39.746 1.00 97.62 876 TYR A C 1
ATOM 6324 O O . TYR A 1 876 ? 27.115 -9.441 -39.764 1.00 97.62 876 TYR A O 1
ATOM 6332 N N . LEU A 1 877 ? 27.510 -7.486 -40.816 1.00 97.50 877 LEU A N 1
ATOM 6333 C CA . LEU A 1 877 ? 28.010 -8.067 -42.061 1.00 97.50 877 LEU A CA 1
ATOM 6334 C C . LEU A 1 877 ? 29.530 -8.209 -41.971 1.00 97.50 877 LEU A C 1
ATOM 6336 O O . LEU A 1 877 ? 30.221 -7.245 -41.672 1.00 97.50 877 LEU A O 1
ATOM 6340 N N . VAL A 1 878 ? 30.094 -9.372 -42.275 1.00 96.88 878 VAL A N 1
ATOM 6341 C CA . VAL A 1 878 ? 31.548 -9.475 -42.455 1.00 96.88 878 VAL A CA 1
ATOM 6342 C C . VAL A 1 878 ? 31.884 -9.048 -43.880 1.00 96.88 878 VAL A C 1
ATOM 6344 O O . VAL A 1 878 ? 31.611 -9.786 -44.824 1.00 96.88 878 VAL A O 1
ATOM 6347 N N . GLN A 1 879 ? 32.479 -7.869 -44.034 1.00 96.56 879 GLN A N 1
ATOM 6348 C CA . GLN A 1 879 ? 32.883 -7.279 -45.306 1.00 96.56 879 GLN A CA 1
ATOM 6349 C C . GLN A 1 879 ? 34.375 -6.916 -45.234 1.00 96.56 879 GLN A C 1
ATOM 6351 O O . GLN A 1 879 ? 34.758 -5.786 -44.959 1.00 96.56 879 GLN A O 1
ATOM 6356 N N . ILE A 1 880 ? 35.241 -7.912 -45.421 1.00 95.69 880 ILE A N 1
ATOM 6357 C CA . ILE A 1 880 ? 36.696 -7.767 -45.303 1.00 95.69 880 ILE A CA 1
ATOM 6358 C C . ILE A 1 880 ? 37.216 -6.725 -46.294 1.00 95.69 880 ILE A C 1
ATOM 6360 O O . ILE A 1 880 ? 37.075 -6.909 -47.503 1.00 95.69 880 ILE A O 1
ATOM 6364 N N . GLY A 1 881 ? 37.897 -5.704 -45.776 1.00 95.69 881 GLY A N 1
ATOM 6365 C CA . GLY A 1 881 ? 38.427 -4.605 -46.574 1.00 95.69 881 GLY A CA 1
ATOM 6366 C C . GLY A 1 881 ? 37.432 -3.476 -46.835 1.00 95.69 881 GLY A C 1
ATOM 6367 O O . GLY A 1 881 ? 37.752 -2.610 -47.628 1.00 95.69 881 GLY A O 1
ATOM 6368 N N . ASP A 1 882 ? 36.267 -3.458 -46.193 1.00 96.94 882 ASP A N 1
ATOM 6369 C CA . ASP A 1 882 ? 35.390 -2.283 -46.168 1.00 96.94 882 ASP A CA 1
ATOM 6370 C C . ASP A 1 882 ? 35.995 -1.261 -45.193 1.00 96.94 882 ASP A C 1
ATOM 6372 O O . ASP A 1 882 ? 35.857 -1.370 -43.971 1.00 96.94 882 ASP A O 1
ATOM 6376 N N . VAL A 1 883 ? 36.777 -0.322 -45.702 1.00 95.88 883 VAL A N 1
ATOM 6377 C CA . VAL A 1 883 ? 37.604 0.555 -44.870 1.00 95.88 883 VAL A CA 1
ATOM 6378 C C . VAL A 1 883 ? 36.861 1.843 -44.537 1.00 95.88 883 VAL A C 1
ATOM 6380 O O . VAL A 1 883 ? 37.067 2.397 -43.452 1.00 95.88 883 VAL A O 1
ATOM 6383 N N . ASP A 1 884 ? 35.982 2.306 -45.422 1.00 94.19 884 ASP A N 1
ATOM 6384 C CA . ASP A 1 884 ? 35.199 3.528 -45.231 1.00 94.19 884 ASP A CA 1
ATOM 6385 C C . ASP A 1 884 ? 33.835 3.306 -44.544 1.00 94.19 884 ASP A C 1
ATOM 6387 O O . ASP A 1 884 ? 33.248 4.263 -44.030 1.00 94.19 884 ASP A O 1
ATOM 6391 N N . GLY A 1 885 ? 33.404 2.051 -44.392 1.00 94.56 885 GLY A N 1
ATOM 6392 C CA . GLY A 1 885 ? 32.198 1.667 -43.664 1.00 94.56 885 GLY A CA 1
ATOM 6393 C C . GLY A 1 885 ? 30.919 1.723 -44.494 1.00 94.56 885 GLY A C 1
ATOM 6394 O O . GLY A 1 885 ? 29.838 1.748 -43.897 1.00 94.56 885 GLY A O 1
ATOM 6395 N N . ASP A 1 886 ? 31.008 1.768 -45.824 1.00 94.62 886 ASP A N 1
ATOM 6396 C CA . ASP A 1 886 ? 29.851 1.869 -46.717 1.00 94.62 886 ASP A CA 1
ATOM 6397 C C . ASP A 1 886 ? 29.156 0.522 -47.020 1.00 94.62 886 ASP A C 1
ATOM 6399 O O . ASP A 1 886 ? 28.110 0.499 -47.677 1.00 94.62 886 ASP A O 1
ATOM 6403 N N . MET A 1 887 ? 29.659 -0.582 -46.445 1.00 94.94 887 MET A N 1
ATOM 6404 C CA . MET A 1 887 ? 29.206 -1.969 -46.646 1.00 94.94 887 MET A CA 1
ATOM 6405 C C . MET A 1 887 ? 29.564 -2.568 -48.014 1.00 94.94 887 MET A C 1
ATOM 6407 O O . MET A 1 887 ? 29.088 -3.661 -48.358 1.00 94.94 887 MET A O 1
ATOM 6411 N N . GLU A 1 888 ? 30.438 -1.911 -48.770 1.00 95.81 888 GLU A N 1
ATOM 6412 C CA . GLU A 1 888 ? 31.022 -2.380 -50.019 1.00 95.81 888 GLU A CA 1
ATOM 6413 C C . GLU A 1 888 ? 32.555 -2.494 -49.890 1.00 95.81 888 GLU A C 1
ATOM 6415 O O . GLU A 1 888 ? 33.144 -2.219 -48.852 1.00 95.81 888 GLU A O 1
ATOM 6420 N N . VAL A 1 889 ? 33.203 -3.076 -50.900 1.00 97.44 889 VAL A N 1
ATOM 6421 C CA . VAL A 1 889 ? 34.667 -3.081 -51.034 1.00 97.44 889 VAL A CA 1
ATOM 6422 C C . VAL A 1 889 ? 34.994 -2.776 -52.481 1.00 97.44 889 VAL A C 1
ATOM 6424 O O . VAL A 1 889 ? 34.794 -3.623 -53.368 1.00 97.44 889 VAL A O 1
ATOM 6427 N N . LEU A 1 890 ? 35.473 -1.564 -52.717 1.00 97.44 890 LEU A N 1
ATOM 6428 C CA . LEU A 1 890 ? 35.769 -0.992 -54.025 1.00 97.44 890 LEU A CA 1
ATOM 6429 C C . LEU A 1 890 ? 37.200 -0.434 -54.057 1.00 97.44 890 LEU A C 1
ATOM 6431 O O . LEU A 1 890 ? 37.921 -0.441 -53.063 1.00 97.44 890 LEU A O 1
ATOM 6435 N N . ASP A 1 891 ? 37.628 0.072 -55.219 1.00 97.50 891 ASP A N 1
ATOM 6436 C CA . ASP A 1 891 ? 38.958 0.689 -55.368 1.00 97.50 891 ASP A CA 1
ATOM 6437 C C . ASP A 1 891 ? 39.168 1.864 -54.390 1.00 97.50 891 ASP A C 1
ATOM 6439 O O . ASP A 1 891 ? 40.289 2.108 -53.943 1.00 97.50 891 ASP A O 1
ATOM 6443 N N . ALA A 1 892 ? 38.081 2.543 -53.999 1.00 96.94 892 ALA A N 1
ATOM 6444 C CA . ALA A 1 892 ? 38.102 3.619 -53.012 1.00 96.94 892 ALA A CA 1
ATOM 6445 C C . ALA A 1 892 ? 38.646 3.161 -51.644 1.00 96.94 892 ALA A C 1
ATOM 6447 O O . ALA A 1 892 ? 39.433 3.885 -51.033 1.00 96.94 892 ALA A O 1
ATOM 6448 N N . ASP A 1 893 ? 38.325 1.946 -51.192 1.00 97.88 893 ASP A N 1
ATOM 6449 C CA . ASP A 1 893 ? 38.825 1.399 -49.926 1.00 97.88 893 ASP A CA 1
ATOM 6450 C C . ASP A 1 893 ? 40.337 1.161 -49.947 1.00 97.88 893 ASP A C 1
ATOM 6452 O O . ASP A 1 893 ? 41.042 1.411 -48.964 1.00 97.88 893 ASP A O 1
ATOM 6456 N N . VAL A 1 894 ? 40.864 0.698 -51.087 1.00 96.88 894 VAL A N 1
ATOM 6457 C CA . VAL A 1 894 ? 42.312 0.518 -51.278 1.00 96.88 894 VAL A CA 1
ATOM 6458 C C . VAL A 1 894 ? 43.021 1.864 -51.224 1.00 96.88 894 VAL A C 1
ATOM 6460 O O . VAL A 1 894 ? 44.079 1.963 -50.597 1.00 96.88 894 VAL A O 1
ATOM 6463 N N . ASP A 1 895 ? 42.442 2.903 -51.825 1.00 96.62 895 ASP A N 1
ATOM 6464 C CA . ASP A 1 895 ? 42.980 4.262 -51.758 1.00 96.62 895 ASP A CA 1
ATOM 6465 C C . ASP A 1 895 ? 42.993 4.791 -50.313 1.00 96.62 895 ASP A C 1
ATOM 6467 O O . ASP A 1 895 ? 44.010 5.336 -49.870 1.00 96.62 895 ASP A O 1
ATOM 6471 N N . VAL A 1 896 ? 41.922 4.566 -49.541 1.00 96.75 896 VAL A N 1
ATOM 6472 C CA . VAL A 1 896 ? 41.841 4.955 -48.119 1.00 96.75 896 VAL A CA 1
ATOM 6473 C C . VAL A 1 896 ? 42.912 4.251 -47.278 1.00 96.75 896 VAL A C 1
ATOM 6475 O O . VAL A 1 896 ? 43.569 4.902 -46.456 1.00 96.75 896 VAL A O 1
ATOM 6478 N N . THR A 1 897 ? 43.145 2.953 -47.493 1.00 96.31 897 THR A N 1
ATOM 6479 C CA . THR A 1 897 ? 44.223 2.219 -46.807 1.00 96.31 897 THR A CA 1
ATOM 6480 C C . THR A 1 897 ? 45.601 2.712 -47.238 1.00 96.31 897 THR A C 1
ATOM 6482 O O . THR A 1 897 ? 46.434 3.008 -46.381 1.00 96.31 897 THR A O 1
ATOM 6485 N N . ASN A 1 898 ? 45.840 2.882 -48.544 1.00 96.94 898 ASN A N 1
ATOM 6486 C CA . ASN A 1 898 ? 47.121 3.353 -49.082 1.00 96.94 898 ASN A CA 1
ATOM 6487 C C . ASN A 1 898 ? 47.525 4.725 -48.529 1.00 96.94 898 ASN A C 1
ATOM 6489 O O . ASN A 1 898 ? 48.700 4.944 -48.232 1.00 96.94 898 ASN A O 1
ATOM 6493 N N . LEU A 1 899 ? 46.562 5.633 -48.341 1.00 96.62 899 LEU A N 1
ATOM 6494 C CA . LEU A 1 899 ? 46.800 6.957 -47.758 1.00 96.62 899 LEU A CA 1
ATOM 6495 C C . LEU A 1 899 ? 47.306 6.910 -46.307 1.00 96.62 899 LEU A C 1
ATOM 6497 O O . LEU A 1 899 ? 47.889 7.888 -45.838 1.00 96.62 899 LEU A O 1
ATOM 6501 N N . ALA A 1 900 ? 47.093 5.803 -45.594 1.00 95.00 900 ALA A N 1
ATOM 6502 C CA . ALA A 1 900 ? 47.543 5.621 -44.217 1.00 95.00 900 ALA A CA 1
ATOM 6503 C C . ALA A 1 900 ? 48.838 4.810 -44.082 1.00 95.00 900 ALA A C 1
ATOM 6505 O O . ALA A 1 900 ? 49.332 4.653 -42.963 1.00 95.00 900 ALA A O 1
ATOM 6506 N N . ILE A 1 901 ? 49.407 4.315 -45.187 1.00 95.88 901 ILE A N 1
ATOM 6507 C CA . ILE A 1 901 ? 50.655 3.549 -45.161 1.00 95.88 901 ILE A CA 1
ATOM 6508 C C . ILE A 1 901 ? 51.868 4.502 -45.128 1.00 95.88 901 ILE A C 1
ATOM 6510 O O . ILE A 1 901 ? 51.987 5.376 -45.990 1.00 95.88 901 ILE A O 1
ATOM 6514 N N . PRO A 1 902 ? 52.846 4.291 -44.226 1.00 95.94 902 PRO A N 1
ATOM 6515 C CA . PRO A 1 902 ? 52.825 3.355 -43.103 1.00 95.94 902 PRO A CA 1
ATOM 6516 C C . PRO A 1 902 ? 52.227 3.989 -41.835 1.00 95.94 902 PRO A C 1
ATOM 6518 O O . PRO A 1 902 ? 52.564 5.121 -41.483 1.00 95.94 902 PRO A O 1
ATOM 6521 N N . SER A 1 903 ? 51.461 3.212 -41.069 1.00 96.31 903 SER A N 1
ATOM 6522 C CA . SER A 1 903 ? 51.093 3.550 -39.686 1.00 96.31 903 SER A CA 1
ATOM 6523 C C . SER A 1 903 ? 51.488 2.404 -38.763 1.00 96.31 903 SER A C 1
ATOM 6525 O O . SER A 1 903 ? 50.998 1.296 -38.914 1.00 96.31 903 SER A O 1
ATOM 6527 N N . LEU A 1 904 ? 52.394 2.637 -37.810 1.00 95.50 904 LEU A N 1
ATOM 6528 C CA . LEU A 1 904 ? 52.892 1.581 -36.907 1.00 95.50 904 LEU A CA 1
ATOM 6529 C C . LEU A 1 904 ? 52.158 1.525 -35.564 1.00 95.50 904 LEU A C 1
ATOM 6531 O O . LEU A 1 904 ? 52.393 0.627 -34.763 1.00 95.50 904 LEU A O 1
ATOM 6535 N N . THR A 1 905 ? 51.316 2.520 -35.295 1.00 93.25 905 THR A N 1
ATOM 6536 C CA . THR A 1 905 ? 50.529 2.628 -34.063 1.00 93.25 905 THR A CA 1
ATOM 6537 C C . THR A 1 905 ? 49.123 3.165 -34.363 1.00 93.25 905 THR A C 1
ATOM 6539 O O . THR A 1 905 ? 48.727 4.182 -33.782 1.00 93.25 905 THR A O 1
ATOM 6542 N N . PRO A 1 906 ? 48.373 2.569 -35.310 1.00 91.25 906 PRO A N 1
ATOM 6543 C CA . PRO A 1 906 ? 46.971 2.904 -35.498 1.00 91.25 906 PRO A CA 1
ATOM 6544 C C . PRO A 1 906 ? 46.185 2.655 -34.208 1.00 91.25 906 PRO A C 1
ATOM 6546 O O . PRO A 1 906 ? 46.563 1.843 -33.359 1.00 91.25 906 PRO A O 1
ATOM 6549 N N . SER A 1 907 ? 45.054 3.344 -34.065 1.00 86.94 907 SER A N 1
ATOM 6550 C CA . SER A 1 907 ? 44.109 2.993 -33.005 1.00 86.94 907 SER A CA 1
ATOM 6551 C C . SER A 1 907 ? 43.662 1.534 -33.173 1.00 86.94 907 SER A C 1
ATOM 6553 O O . SER A 1 907 ? 43.585 1.026 -34.293 1.00 86.94 907 SER A O 1
ATOM 6555 N N . GLY A 1 908 ? 43.344 0.847 -32.071 1.00 82.12 908 GLY A N 1
ATOM 6556 C CA . GLY A 1 908 ? 42.941 -0.566 -32.116 1.00 82.12 908 GLY A CA 1
ATOM 6557 C C . GLY A 1 908 ? 41.701 -0.844 -32.976 1.00 82.12 908 GLY A C 1
ATOM 6558 O O . GLY A 1 908 ? 41.493 -1.990 -33.378 1.00 82.12 908 GLY A O 1
ATOM 6559 N N . ASP A 1 909 ? 40.936 0.199 -33.303 1.00 85.06 909 ASP A N 1
ATOM 6560 C CA . ASP A 1 909 ? 39.686 0.159 -34.066 1.00 85.06 909 ASP A CA 1
ATOM 6561 C C . ASP A 1 909 ? 39.814 0.858 -35.431 1.00 85.06 909 ASP A C 1
ATOM 6563 O O . ASP A 1 909 ? 38.817 1.089 -36.107 1.00 85.06 909 ASP A O 1
ATOM 6567 N N . ASP A 1 910 ? 41.038 1.196 -35.853 1.00 92.56 910 ASP A N 1
ATOM 6568 C CA . ASP A 1 910 ? 41.277 1.785 -37.169 1.00 92.56 910 ASP A CA 1
ATOM 6569 C C . ASP A 1 910 ? 40.878 0.790 -38.264 1.00 92.56 910 ASP A C 1
ATOM 6571 O O . ASP A 1 910 ? 41.377 -0.346 -38.299 1.00 92.56 910 ASP A O 1
ATOM 6575 N N . ARG A 1 911 ? 39.967 1.222 -39.146 1.00 94.56 911 ARG A N 1
ATOM 6576 C CA . ARG A 1 911 ? 39.431 0.377 -40.215 1.00 94.56 911 ARG A CA 1
ATOM 6577 C C . ARG A 1 911 ? 40.471 0.005 -41.269 1.00 94.56 911 ARG A C 1
ATOM 6579 O O . ARG A 1 911 ? 40.354 -1.023 -41.924 1.00 94.56 911 ARG A O 1
ATOM 6586 N N . ARG A 1 912 ? 41.535 0.802 -41.378 1.00 96.25 912 ARG A N 1
ATOM 6587 C CA . ARG A 1 912 ? 42.622 0.622 -42.354 1.00 96.25 912 ARG A CA 1
ATOM 6588 C C . ARG A 1 912 ? 43.615 -0.471 -41.959 1.00 96.25 912 ARG A C 1
ATOM 6590 O O . ARG A 1 912 ? 44.391 -0.901 -42.800 1.00 96.25 912 ARG A O 1
ATOM 6597 N N . ASN A 1 913 ? 43.593 -0.913 -40.700 1.00 95.19 913 ASN A N 1
ATOM 6598 C CA . ASN A 1 913 ? 44.301 -2.112 -40.247 1.00 95.19 913 ASN A CA 1
ATOM 6599 C C . ASN A 1 913 ? 43.379 -3.315 -40.499 1.00 95.19 913 ASN A C 1
ATOM 6601 O O . ASN A 1 913 ? 42.540 -3.662 -39.656 1.00 95.19 913 ASN A O 1
ATOM 6605 N N . VAL A 1 914 ? 43.468 -3.852 -41.711 1.00 95.19 914 VAL A N 1
ATOM 6606 C CA . VAL A 1 914 ? 42.592 -4.876 -42.286 1.00 95.19 914 VAL A CA 1
ATOM 6607 C C . VAL A 1 914 ? 43.044 -6.270 -41.872 1.00 95.19 914 VAL A C 1
ATOM 6609 O O . VAL A 1 914 ? 42.198 -7.148 -41.708 1.00 95.19 914 VAL A O 1
ATOM 6612 N N . ASP A 1 915 ? 44.340 -6.507 -41.669 1.00 90.56 915 ASP A N 1
ATOM 6613 C CA . ASP A 1 915 ? 44.808 -7.816 -41.198 1.00 90.56 915 ASP A CA 1
ATOM 6614 C C . ASP A 1 915 ? 44.767 -7.981 -39.668 1.00 90.56 915 ASP A C 1
ATOM 6616 O O . ASP A 1 915 ? 44.716 -9.108 -39.161 1.00 90.56 915 ASP A O 1
ATOM 6620 N N . GLY A 1 916 ? 44.651 -6.867 -38.940 1.00 89.38 916 GLY A N 1
ATOM 6621 C CA . GLY A 1 916 ? 44.505 -6.830 -37.490 1.00 89.38 916 GLY A CA 1
ATOM 6622 C C . GLY A 1 916 ? 45.828 -6.946 -36.729 1.00 89.38 916 GLY A C 1
ATOM 6623 O O . GLY A 1 916 ? 45.783 -7.075 -35.499 1.00 89.38 916 GLY A O 1
ATOM 6624 N N . ASP A 1 917 ? 46.979 -6.887 -37.410 1.00 90.38 917 ASP A N 1
ATOM 6625 C CA . ASP A 1 917 ? 48.309 -7.111 -36.825 1.00 90.38 917 ASP A CA 1
ATOM 6626 C C . ASP A 1 917 ? 48.781 -5.973 -35.897 1.00 90.38 917 ASP A C 1
ATOM 6628 O O . ASP A 1 917 ? 49.661 -6.160 -35.052 1.00 90.38 917 ASP A O 1
ATOM 6632 N N . GLY A 1 918 ? 48.126 -4.814 -35.993 1.00 92.00 918 GLY A N 1
ATOM 6633 C CA . GLY A 1 918 ? 48.414 -3.636 -35.177 1.00 92.00 918 GLY A CA 1
ATOM 6634 C C . GLY A 1 918 ? 49.207 -2.556 -35.907 1.00 92.00 918 GLY A C 1
ATOM 6635 O O . GLY A 1 918 ? 49.582 -1.578 -35.264 1.00 92.00 918 GLY A O 1
ATOM 6636 N N . ALA A 1 919 ? 49.429 -2.697 -37.211 1.00 94.75 919 ALA A N 1
ATOM 6637 C CA . ALA A 1 919 ? 49.989 -1.704 -38.113 1.00 94.75 919 ALA A CA 1
ATOM 6638 C C . ALA A 1 919 ? 49.060 -1.495 -39.331 1.00 94.75 919 ALA A C 1
ATOM 6640 O O . ALA A 1 919 ? 48.027 -2.136 -39.466 1.00 94.75 919 ALA A O 1
ATOM 6641 N N . ILE A 1 920 ? 49.378 -0.508 -40.168 1.00 97.12 920 ILE A N 1
ATOM 6642 C CA . ILE A 1 920 ? 48.787 -0.306 -41.494 1.00 97.12 920 ILE A CA 1
ATOM 6643 C C . ILE A 1 920 ? 49.946 -0.301 -42.484 1.00 97.12 920 ILE A C 1
ATOM 6645 O O . ILE A 1 920 ? 50.749 0.643 -42.521 1.00 97.12 920 ILE A O 1
ATOM 6649 N N . LEU A 1 921 ? 50.059 -1.380 -43.247 1.00 97.25 921 LEU A N 1
ATOM 6650 C CA . LEU A 1 921 ? 51.135 -1.682 -44.181 1.00 97.25 921 LEU A CA 1
ATOM 6651 C C . LEU A 1 921 ? 50.565 -2.115 -45.542 1.00 97.25 921 LEU A C 1
ATOM 6653 O O . LEU A 1 921 ? 49.362 -2.211 -45.762 1.00 97.25 921 LEU A O 1
ATOM 6657 N N . ASN A 1 922 ? 51.453 -2.422 -46.493 1.00 97.31 922 ASN A N 1
ATOM 6658 C CA . ASN A 1 922 ? 51.049 -2.914 -47.818 1.00 97.31 922 ASN A CA 1
ATOM 6659 C C . ASN A 1 922 ? 50.241 -4.227 -47.758 1.00 97.31 922 ASN A C 1
ATOM 6661 O O . ASN A 1 922 ? 49.547 -4.560 -48.722 1.00 97.31 922 ASN A O 1
ATOM 6665 N N . ALA A 1 923 ? 50.351 -4.986 -46.662 1.00 96.06 923 ALA A N 1
ATOM 6666 C CA . ALA A 1 923 ? 49.575 -6.201 -46.435 1.00 96.06 923 ALA A CA 1
ATOM 6667 C C . ALA A 1 923 ? 48.072 -5.902 -46.286 1.00 96.06 923 ALA A C 1
ATOM 6669 O O . ALA A 1 923 ? 47.253 -6.632 -46.850 1.00 96.06 923 ALA A O 1
ATOM 6670 N N . ASP A 1 924 ? 47.713 -4.787 -45.646 1.00 97.25 924 ASP A N 1
ATOM 6671 C CA . ASP A 1 924 ? 46.326 -4.339 -45.502 1.00 97.25 924 ASP A CA 1
ATOM 6672 C C . ASP A 1 924 ? 45.721 -3.954 -46.848 1.00 97.25 924 ASP A C 1
ATOM 6674 O O . ASP A 1 924 ? 44.682 -4.484 -47.237 1.00 97.25 924 ASP A O 1
ATOM 6678 N N . ALA A 1 925 ? 46.423 -3.116 -47.620 1.00 96.44 925 ALA A N 1
ATOM 6679 C CA . ALA A 1 925 ? 45.979 -2.726 -48.958 1.00 96.44 925 ALA A CA 1
ATOM 6680 C C . ALA A 1 925 ? 45.847 -3.946 -49.885 1.00 96.44 925 ALA A C 1
ATOM 6682 O O . ALA A 1 925 ? 44.908 -4.037 -50.674 1.00 96.44 925 ALA A O 1
ATOM 6683 N N . SER A 1 926 ? 46.755 -4.923 -49.760 1.00 96.56 926 SER A N 1
ATOM 6684 C CA . SER A 1 926 ? 46.669 -6.189 -50.499 1.00 96.56 926 SER A CA 1
ATOM 6685 C C . SER A 1 926 ? 45.450 -7.018 -50.082 1.00 96.56 926 SER A C 1
ATOM 6687 O O . SER A 1 926 ? 44.815 -7.634 -50.938 1.00 96.56 926 SER A O 1
ATOM 6689 N N . SER A 1 927 ? 45.109 -7.019 -48.790 1.00 95.06 927 SER A N 1
ATOM 6690 C CA . SER A 1 927 ? 43.947 -7.728 -48.246 1.00 95.06 927 SER A CA 1
ATOM 6691 C C . SER A 1 927 ? 42.631 -7.111 -48.716 1.00 95.06 927 SER A C 1
ATOM 6693 O O . SER A 1 927 ? 41.741 -7.856 -49.126 1.00 95.06 927 SER A O 1
ATOM 6695 N N . THR A 1 928 ? 42.536 -5.778 -48.747 1.00 96.00 928 THR A N 1
ATOM 6696 C CA . THR A 1 928 ? 41.399 -5.064 -49.345 1.00 96.00 928 THR A CA 1
ATOM 6697 C C . THR A 1 928 ? 41.291 -5.355 -50.838 1.00 96.00 928 THR A C 1
ATOM 6699 O O . THR A 1 928 ? 40.254 -5.816 -51.312 1.00 96.00 928 THR A O 1
ATOM 6702 N N . ASN A 1 929 ? 42.387 -5.180 -51.584 1.00 96.31 929 ASN A N 1
ATOM 6703 C CA . ASN A 1 929 ? 42.404 -5.363 -53.035 1.00 96.31 929 ASN A CA 1
ATOM 6704 C C . ASN A 1 929 ? 42.007 -6.790 -53.455 1.00 96.31 929 ASN A C 1
ATOM 6706 O O . ASN A 1 929 ? 41.353 -6.991 -54.475 1.00 96.31 929 ASN A O 1
ATOM 6710 N N . ALA A 1 930 ? 42.337 -7.799 -52.642 1.00 96.19 930 ALA A N 1
ATOM 6711 C CA . ALA A 1 930 ? 41.947 -9.188 -52.883 1.00 96.19 930 ALA A CA 1
ATOM 6712 C C . ALA A 1 930 ? 40.426 -9.443 -52.807 1.00 96.19 930 ALA A C 1
ATOM 6714 O O . ALA A 1 930 ? 39.974 -10.536 -53.167 1.00 96.19 930 ALA A O 1
ATOM 6715 N N . ARG A 1 931 ? 39.637 -8.479 -52.317 1.00 96.06 931 ARG A N 1
ATOM 6716 C CA . ARG A 1 931 ? 38.179 -8.575 -52.164 1.00 96.06 931 ARG A CA 1
ATOM 6717 C C . ARG A 1 931 ? 37.406 -7.673 -53.124 1.00 96.06 931 ARG A C 1
ATOM 6719 O O . ARG A 1 931 ? 36.182 -7.759 -53.132 1.00 96.06 931 ARG A O 1
ATOM 6726 N N . ILE A 1 932 ? 38.082 -6.894 -53.969 1.00 94.94 932 ILE A N 1
ATOM 6727 C CA . ILE A 1 932 ? 37.429 -6.025 -54.952 1.00 94.94 932 ILE A CA 1
ATOM 6728 C C . ILE A 1 932 ? 36.968 -6.823 -56.191 1.00 94.94 932 ILE A C 1
ATOM 6730 O O . ILE A 1 932 ? 37.741 -7.619 -56.734 1.00 94.94 932 ILE A O 1
ATOM 6734 N N . PRO A 1 933 ? 35.749 -6.570 -56.712 1.00 94.06 933 PRO A N 1
ATOM 6735 C CA . PRO A 1 933 ? 34.667 -5.830 -56.065 1.00 94.06 933 PRO A CA 1
ATOM 6736 C C . PRO A 1 933 ? 33.894 -6.736 -55.095 1.00 94.06 933 PRO A C 1
ATOM 6738 O O . PRO A 1 933 ? 33.544 -7.871 -55.436 1.00 94.06 933 PRO A O 1
ATOM 6741 N N . SER A 1 934 ? 33.537 -6.212 -53.924 1.00 95.56 934 SER A N 1
ATOM 6742 C CA . SER A 1 934 ? 32.572 -6.848 -53.023 1.00 95.56 934 SER A CA 1
ATOM 6743 C C . SER A 1 934 ? 31.420 -5.886 -52.779 1.00 95.56 934 SER A C 1
ATOM 6745 O O . SER A 1 934 ? 31.511 -4.992 -51.954 1.00 95.56 934 SER A O 1
ATOM 6747 N N . LEU A 1 935 ? 30.330 -6.062 -53.523 1.00 95.06 935 LEU A N 1
ATOM 6748 C CA . LEU A 1 935 ? 29.132 -5.229 -53.382 1.00 95.06 935 LEU A CA 1
ATOM 6749 C C . LEU A 1 935 ? 28.363 -5.556 -52.095 1.00 95.06 935 LEU A C 1
ATOM 6751 O O . LEU A 1 935 ? 28.576 -6.620 -51.492 1.00 95.06 935 LEU A O 1
ATOM 6755 N N . PHE A 1 936 ? 27.420 -4.679 -51.746 1.00 92.81 936 PHE A N 1
ATOM 6756 C CA . PHE A 1 936 ? 26.503 -4.866 -50.626 1.00 92.81 936 PHE A CA 1
ATOM 6757 C C . PHE A 1 936 ? 25.858 -6.265 -50.607 1.00 92.81 936 PHE A C 1
ATOM 6759 O O . PHE A 1 936 ? 25.391 -6.788 -51.628 1.00 92.81 936 PHE A O 1
ATOM 6766 N N . VAL A 1 937 ? 25.806 -6.875 -49.420 1.00 95.31 937 VAL A N 1
ATOM 6767 C CA . VAL A 1 937 ? 25.177 -8.181 -49.187 1.00 95.31 937 VAL A CA 1
ATOM 6768 C C . VAL A 1 937 ? 23.896 -7.981 -48.378 1.00 95.31 937 VAL A C 1
ATOM 6770 O O . VAL A 1 937 ? 23.981 -7.646 -47.196 1.00 95.31 937 VAL A O 1
ATOM 6773 N N . PRO A 1 938 ? 22.708 -8.236 -48.957 1.00 94.75 938 PRO A N 1
ATOM 6774 C CA . PRO A 1 938 ? 21.455 -8.134 -48.222 1.00 94.75 938 PRO A CA 1
ATOM 6775 C C . PRO A 1 938 ? 21.430 -9.047 -46.996 1.00 94.75 938 PRO A C 1
ATOM 6777 O O . PRO A 1 938 ? 21.878 -10.196 -47.054 1.00 94.75 938 PRO A O 1
ATOM 6780 N N . LYS A 1 939 ? 20.856 -8.545 -45.901 1.00 96.38 939 LYS A N 1
ATOM 6781 C CA . LYS A 1 939 ? 20.601 -9.341 -44.699 1.00 96.38 939 LYS A CA 1
ATOM 6782 C C . LYS A 1 939 ? 19.674 -10.525 -45.037 1.00 96.38 939 LYS A C 1
ATOM 6784 O O . LYS A 1 939 ? 18.698 -10.328 -45.770 1.00 96.38 939 LYS A O 1
ATOM 6789 N N . PRO A 1 940 ? 19.946 -11.750 -44.542 1.00 96.56 940 PRO A N 1
ATOM 6790 C CA . PRO A 1 940 ? 19.080 -12.903 -44.777 1.00 96.56 940 PRO A CA 1
ATOM 6791 C C . PRO A 1 940 ? 17.643 -12.648 -44.309 1.00 96.56 940 PRO A C 1
ATOM 6793 O O . PRO A 1 940 ? 17.418 -12.115 -43.227 1.00 96.56 940 PRO A O 1
ATOM 6796 N N . SER A 1 941 ? 16.662 -13.050 -45.118 1.00 91.94 941 SER A N 1
ATOM 6797 C CA . SER A 1 941 ? 15.242 -12.832 -44.821 1.00 91.94 941 SER A CA 1
ATOM 6798 C C . SER A 1 941 ? 14.811 -13.516 -43.519 1.00 91.94 941 SER A C 1
ATOM 6800 O O . SER A 1 941 ? 15.128 -14.692 -43.319 1.00 91.94 941 SER A O 1
ATOM 6802 N N . GLY A 1 942 ? 14.001 -12.827 -42.712 1.00 85.19 942 GLY A N 1
ATOM 6803 C CA . GLY A 1 942 ? 13.456 -13.341 -41.449 1.00 85.19 942 GLY A CA 1
ATOM 6804 C C . GLY A 1 942 ? 14.243 -12.945 -40.198 1.00 85.19 942 GLY A C 1
ATOM 6805 O O . GLY A 1 942 ? 13.888 -13.419 -39.126 1.00 85.19 942 GLY A O 1
ATOM 6806 N N . HIS A 1 943 ? 15.269 -12.097 -40.340 1.00 85.62 943 HIS A N 1
ATOM 6807 C CA . HIS A 1 943 ? 16.058 -11.522 -39.246 1.00 85.62 943 HIS A CA 1
ATOM 6808 C C . HIS A 1 943 ? 15.967 -10.010 -39.198 1.00 85.62 943 HIS A C 1
ATOM 6810 O O . HIS A 1 943 ? 16.023 -9.374 -40.277 1.00 85.62 943 HIS A O 1
#

Secondary structure (DSSP, 8-state):
------------TTTTTTHHHHS-SS--SS-EEEEEE---SSS---SS---TT-----EEEEE---TTTS-TTS-SSSB-EEEEEEEE-SS--SS--B-EEEEPPPEES-GGG-PPTTPEEPPTT-EEEEEEE--SSS--TT--S-TTTGGGGTTS------SS-EEEEEES---TT-TTS---S----BPPP--SS---S-SSEEEEEEEETTSTT------TTSGGGSPTT--S---TTS-TTSSTTEEEEEEEE--TT--GGGS---TTT---STTTTTS-TTTSS-TT--EEE----STT-TT----EEE-------TT--TTS--HHHHHHHHHTTSS--SS----SS----TTSPPBEEE--SS-EEEEEETTEEE-PBP-EEE-SSS--EEEEEEE---S-TTTEEEEE-PPEEEE-TT-EE--BEEEEE-TTPPTT-EEEEEEEEEEEETT-PSSPPBS-EEEEEEEEEEE-------TTT----EE-EEEEEEEE--TT-S-HHHHSHHHHHHHHHBTTTBEESSS-HHHHT-TT--TT-HHHHHHH-BPPPPGGG-B--PPSTTSPPHHHHHHTSHHHHHT--GGGGGB-TTSSSB-EEEEEEEEEESS---B--SS-BEE--TTS-TT-TTSS-SSEEE---BSEEEEEE-B-TTSPBP--TT--EEEEEEEEEE-TT-SS-TT-EEEEE--SSSSS--GGG--PPSSSEEEEEEEEE-HHHHHHH-EEEEEEEEEEESSSS----EEEEEESSB------EEEEESPTTPEE--SS--EEEEEESS---PPPTTSSEEEEEETTTEEEEE-GGGEEEEEEE-TTS-EEEEEEEE-SSS-S-TT-EEEEEESS-STTS--EEEEEEE-TT--SSSS-B-HHHHHHHHTT-SBSS--TT-TT--S-SSSB-HHHHHHHHTT-SB---PPPTT-

Foldseek 3Di:
DDDDDDDDDDDDPPDPLLVVVVQPPAFAQAKEWFFKAFFFQDQDDDPLGDDSQFRGKIKTKIAGTAPVSHDPQAPQQWWKKKKWKAKQEQVCPDFFFGFFMATDFTERRDCPVPHDVRHDYQQPSRMEMEMEGEDSDDDPLDPPDPPVVSVPPSDDDDPPCVSHYHYAYDYDDPDPRPPPHPDRPDRFTAGDDDPPDPPDSNATKMKMWMFTPPAPLDADAHHPVCVVVHDPPHDRDDPQVDDSLQPPGTAAMDMFHQDPPDDPVPQDDDPDPGDGDPCPSRHDDPGYYPPQWDWDWPDDPDPPDPRTGTTIGTDDPDDPDVDDDPPPDDVVVVVVVVVVPPPDDQPDDDDVPDDQDLQWAWEKDFRPDDALEAEAEAQWWFWFFGWMARQHHFFFKKKWKAKAAKPDVQAKGKGIAAIFGRHTHPGITTGTITIHGHNPHDAFDKIKIKMKMAIAGRVPDPDTYDHRIDIDMYMYGYFDDDADDFDPPGDDAFAWWKWKDFQFDDPPQQQSLCVFPVLVVLLVAYLFLKDWQQPCSVLNNDSNHRLLAQQVLVVQWDFWDDPVDFDWAQFDVPADTPLRQVCPDVAVVVPHCLQVLQADPVSRGGRKDKTFDFFFWLDDFPDAGPAWIWTAAQVLDAQPSSNSRNTMHGPDHFFKKWKWFQQHNVSDGHQLQQQFKWKKFAFQDFDPPFSDDHRHIRTHFHGRDDDDDGSRGNRNPGDNGGMMMMTINRVSCCVHRRGTGTRIMMIGRRNSPGSTTTSIMMGRRNLSVQWEFPAKVVGFAWAQAAQFWGKMKTFTPAADDWDDPPQKFKWWADAPQDTHDTPLVQWDWDFDQDPPRGRGMIMIIGPGPRPDDAQTKMWTWGDCSRPRHDTDIGMYHHHHQPQVGPQWQAVVSLVVLVVPPWAQADDQSRSSNRHSPRTRHVVSSVRSVVCPGGDHRDRHPPD

Radius of gyration: 44.84 Å; chains: 1; bounding box: 127×59×131 Å